Protein AF-0000000082440529 (afdb_homodimer)

Sequence (778 aa):
MLWKNLTPNDQRPTIMLGRGDPTEFPSFQTTTAAVEAAVDALRSSNFNSYSPTVGVPQARRAIAEYLSSDLSYKLSEDDVYLTSGCTQAIELVISVLAQPGANILLPRPGYPQYEARAAYEKLQVRHFDLVPEKGWEVDLDSVEALADDNTAAIVIINPSNPCGSVYKYKHLKKIAETARKLGILVIADEVYGHLVIGSNPFVAMGEFASIVPVLTLGSISKRWIVPGWRLGWIVTNDPNGILIKTGIVESINNCLNITSDPATFVQGAVPQILEKTNNEFFLNIKNIMREAAEFLYEAIEAIPCLTCPQKPEGSMAVMVKINLPLLENVVDDVDFCLKLAKEESVIFLPGVVVGLKNWVRITFAAELPCLEDALGRLKVFCQRHAKKPMLWKNLTPNDQRPTIMLGRGDPTEFPSFQTTTAAVEAAVDALRSSNFNSYSPTVGVPQARRAIAEYLSSDLSYKLSEDDVYLTSGCTQAIELVISVLAQPGANILLPRPGYPQYEARAAYEKLQVRHFDLVPEKGWEVDLDSVEALADDNTAAIVIINPSNPCGSVYKYKHLKKIAETARKLGILVIADEVYGHLVIGSNPFVAMGEFASIVPVLTLGSISKRWIVPGWRLGWIVTNDPNGILIKTGIVESINNCLNITSDPATFVQGAVPQILEKTNNEFFLNIKNIMREAAEFLYEAIEAIPCLTCPQKPEGSMAVMVKINLPLLENVVDDVDFCLKLAKEESVIFLPGVVVGLKNWVRITFAAELPCLEDALGRLKVFCQRHAKKP

Structure (mmCIF, N/CA/C/O backbone):
data_AF-0000000082440529-model_v1
#
loop_
_entity.id
_entity.type
_entity.pdbx_description
1 polymer 'Aminotransferase class I/classII large domain-containing protein'
#
loop_
_atom_site.group_PDB
_atom_site.id
_atom_site.type_symbol
_atom_site.label_atom_id
_atom_site.label_alt_id
_atom_site.label_comp_id
_atom_site.label_asym_id
_atom_site.label_entity_id
_atom_site.label_seq_id
_atom_site.pdbx_PDB_ins_code
_atom_site.Cartn_x
_atom_site.Cartn_y
_atom_site.Cartn_z
_atom_site.occupancy
_atom_site.B_iso_or_equiv
_atom_site.auth_seq_id
_atom_site.auth_comp_id
_atom_site.auth_asym_id
_atom_site.auth_atom_id
_atom_site.pdbx_PDB_model_num
ATOM 1 N N . MET A 1 1 ? 14.898 10.734 16.375 1 50.97 1 MET A N 1
ATOM 2 C CA . MET A 1 1 ? 15.906 11.672 16.859 1 50.97 1 MET A CA 1
ATOM 3 C C . MET A 1 1 ? 15.445 12.328 18.172 1 50.97 1 MET A C 1
ATOM 5 O O . MET A 1 1 ? 16.156 12.266 19.172 1 50.97 1 MET A O 1
ATOM 9 N N . LEU A 1 2 ? 14.195 12.789 18.203 1 59.69 2 LEU A N 1
ATOM 10 C CA . LEU A 1 2 ? 13.805 13.586 19.359 1 59.69 2 LEU A CA 1
ATOM 11 C C . LEU A 1 2 ? 13.523 12.703 20.578 1 59.69 2 LEU A C 1
ATOM 13 O O . LEU A 1 2 ? 13.82 13.078 21.703 1 59.69 2 LEU A O 1
ATOM 17 N N . TRP A 1 3 ? 13.18 11.508 20.312 1 60.41 3 TRP A N 1
ATOM 18 C CA . TRP A 1 3 ? 12.836 10.594 21.391 1 60.41 3 TRP A CA 1
ATOM 19 C C . TRP A 1 3 ? 14.07 10.188 22.172 1 60.41 3 TRP A C 1
ATOM 21 O O . TRP A 1 3 ? 14 9.961 23.391 1 60.41 3 TRP A O 1
ATOM 31 N N . LYS A 1 4 ? 15.164 10.211 21.516 1 63.16 4 LYS A N 1
ATOM 32 C CA . LYS A 1 4 ? 16.406 9.75 22.141 1 63.16 4 LYS A CA 1
ATOM 33 C C . LYS A 1 4 ? 16.938 10.781 23.125 1 63.16 4 LYS A C 1
ATOM 35 O O . LYS A 1 4 ? 17.812 10.484 23.938 1 63.16 4 LYS A O 1
ATOM 40 N N . ASN A 1 5 ? 16.25 11.945 23.047 1 63.12 5 ASN A N 1
ATOM 41 C CA . ASN A 1 5 ? 16.781 13.039 23.859 1 63.12 5 ASN A CA 1
ATOM 42 C C . ASN A 1 5 ? 15.953 13.25 25.125 1 63.12 5 ASN A C 1
ATOM 44 O O . ASN A 1 5 ? 16.094 14.266 25.797 1 63.12 5 ASN A O 1
ATOM 48 N N . LEU A 1 6 ? 15.125 12.328 25.312 1 70.94 6 LEU A N 1
ATOM 49 C CA . LEU A 1 6 ? 14.359 12.383 26.562 1 70.94 6 LEU A CA 1
ATOM 50 C C . LEU A 1 6 ? 15.234 12.008 27.75 1 70.94 6 LEU A C 1
ATOM 52 O O . LEU A 1 6 ? 16.109 11.148 27.641 1 70.94 6 LEU A O 1
ATOM 56 N N . THR A 1 7 ? 15.117 12.742 28.75 1 66.81 7 THR A N 1
ATOM 57 C CA . THR A 1 7 ? 15.844 12.398 29.969 1 66.81 7 THR A CA 1
ATOM 58 C C . THR A 1 7 ? 15.25 11.156 30.625 1 66.81 7 THR A C 1
ATOM 60 O O . THR A 1 7 ? 14.062 11.133 30.969 1 66.81 7 THR A O 1
ATOM 63 N N . PRO A 1 8 ? 15.984 10.203 30.719 1 67.12 8 PRO A N 1
ATOM 64 C CA . PRO A 1 8 ? 15.469 8.945 31.25 1 67.12 8 PRO A CA 1
ATOM 65 C C . PRO A 1 8 ? 14.859 9.102 32.656 1 67.12 8 PRO A C 1
ATOM 67 O O . PRO A 1 8 ? 13.922 8.375 33 1 67.12 8 PRO A O 1
ATOM 70 N N . ASN A 1 9 ? 15.219 10.156 33.344 1 70.25 9 ASN A N 1
ATOM 71 C CA . ASN A 1 9 ? 14.805 10.18 34.75 1 70.25 9 ASN A CA 1
ATOM 72 C C . ASN A 1 9 ? 13.703 11.211 35 1 70.25 9 ASN A C 1
ATOM 74 O O . ASN A 1 9 ? 13.406 11.547 36.156 1 70.25 9 ASN A O 1
ATOM 78 N N . ASP A 1 10 ? 13.156 11.703 33.969 1 74.25 10 ASP A N 1
ATOM 79 C CA . ASP A 1 10 ? 12.047 12.633 34.156 1 74.25 10 ASP A CA 1
ATOM 80 C C . ASP A 1 10 ? 10.766 11.891 34.531 1 74.25 10 ASP A C 1
ATOM 82 O O . ASP A 1 10 ? 10.344 10.977 33.844 1 74.25 10 ASP A O 1
ATOM 86 N N . GLN A 1 11 ? 10.273 12.195 35.719 1 81.25 11 GLN A N 1
ATOM 87 C CA . GLN A 1 11 ? 9.109 11.492 36.25 1 81.25 11 GLN A CA 1
ATOM 88 C C . GLN A 1 11 ? 7.836 11.922 35.531 1 81.25 11 GLN A C 1
ATOM 90 O O . GLN A 1 11 ? 6.816 11.234 35.594 1 81.25 11 GLN A O 1
ATOM 95 N N . ARG A 1 12 ? 7.969 12.984 34.844 1 85.75 12 ARG A N 1
ATOM 96 C CA . ARG A 1 12 ? 6.785 13.453 34.125 1 85.75 12 ARG A CA 1
ATOM 97 C C . ARG A 1 12 ? 6.562 12.656 32.844 1 85.75 12 ARG A C 1
ATOM 99 O O . ARG A 1 12 ? 7.523 12.289 32.156 1 85.75 12 ARG A O 1
ATOM 106 N N . PRO A 1 13 ? 5.316 12.492 32.531 1 90.12 13 PRO A N 1
ATOM 107 C CA . PRO A 1 13 ? 5.039 11.805 31.281 1 90.12 13 PRO A CA 1
ATOM 108 C C . PRO A 1 13 ? 5.43 12.641 30.062 1 90.12 13 PRO A C 1
ATOM 110 O O . PRO A 1 13 ? 5.258 13.859 30.062 1 90.12 13 PRO A O 1
ATOM 113 N N . THR A 1 14 ? 5.977 11.969 29.094 1 93.06 14 THR A N 1
ATOM 114 C CA . THR A 1 14 ? 6.316 12.641 27.844 1 93.06 14 THR A CA 1
ATOM 115 C C . THR A 1 14 ? 5.055 13.031 27.078 1 93.06 14 THR A C 1
ATOM 117 O O . THR A 1 14 ? 4.121 12.227 26.953 1 93.06 14 THR A O 1
ATOM 120 N N . ILE A 1 15 ? 4.977 14.258 26.656 1 94.5 15 ILE A N 1
ATOM 121 C CA . ILE A 1 15 ? 3.85 14.734 25.875 1 94.5 15 ILE A CA 1
ATOM 122 C C . ILE A 1 15 ? 4.281 14.914 24.422 1 94.5 15 ILE A C 1
ATOM 124 O O . ILE A 1 15 ? 5.203 15.68 24.125 1 94.5 15 ILE A O 1
ATOM 128 N N . MET A 1 16 ? 3.635 14.156 23.5 1 93.31 16 MET A N 1
ATOM 129 C CA . MET A 1 16 ? 3.951 14.172 22.078 1 93.31 16 MET A CA 1
ATOM 130 C C . MET A 1 16 ? 2.984 15.07 21.312 1 93.31 16 MET A C 1
ATOM 132 O O . MET A 1 16 ? 1.831 14.695 21.094 1 93.31 16 MET A O 1
ATOM 136 N N . LEU A 1 17 ? 3.488 16.188 20.875 1 96.31 17 LEU A N 1
ATOM 137 C CA . LEU A 1 17 ? 2.643 17.109 20.109 1 96.31 17 LEU A CA 1
ATOM 138 C C . LEU A 1 17 ? 3.273 17.438 18.766 1 96.31 17 LEU A C 1
ATOM 140 O O . LEU A 1 17 ? 2.875 18.422 18.125 1 96.31 17 LEU A O 1
ATOM 144 N N . GLY A 1 18 ? 4.273 16.609 18.406 1 94.5 18 GLY A N 1
ATOM 145 C CA . GLY A 1 18 ? 4.953 16.859 17.141 1 94.5 18 GLY A CA 1
ATOM 146 C C . GLY A 1 18 ? 4.527 15.898 16.047 1 94.5 18 GLY A C 1
ATOM 147 O O . GLY A 1 18 ? 4.922 16.047 14.883 1 94.5 18 GLY A O 1
ATOM 148 N N . ARG A 1 19 ? 3.691 14.914 16.375 1 88.94 19 ARG A N 1
ATOM 149 C CA . ARG A 1 19 ? 3.26 13.898 15.414 1 88.94 19 ARG A CA 1
ATOM 150 C C . ARG A 1 19 ? 1.829 14.156 14.953 1 88.94 19 ARG A C 1
ATOM 152 O O . ARG A 1 19 ? 0.976 14.555 15.75 1 88.94 19 ARG A O 1
ATOM 159 N N . GLY A 1 20 ? 1.578 13.984 13.688 1 86.88 20 GLY A N 1
ATOM 160 C CA . GLY A 1 20 ? 0.264 14.203 13.109 1 86.88 20 GLY A CA 1
ATOM 161 C C . GLY A 1 20 ? -0.63 12.977 13.18 1 86.88 20 GLY A C 1
ATOM 162 O O . GLY A 1 20 ? -1.249 12.602 12.18 1 86.88 20 GLY A O 1
ATOM 163 N N . ASP A 1 21 ? -0.683 12.25 14.359 1 92.56 21 ASP A N 1
ATOM 164 C CA . ASP A 1 21 ? -1.569 11.109 14.586 1 92.56 21 ASP A CA 1
ATOM 165 C C . ASP A 1 21 ? -2.602 11.43 15.672 1 92.56 21 ASP A C 1
ATOM 167 O O . ASP A 1 21 ? -2.277 11.445 16.859 1 92.56 21 ASP A O 1
ATOM 171 N N . PRO A 1 22 ? -3.812 11.664 15.266 1 89.88 22 PRO A N 1
ATOM 172 C CA . PRO A 1 22 ? -4.824 12.078 16.234 1 89.88 22 PRO A CA 1
ATOM 173 C C . PRO A 1 22 ? -5.16 10.977 17.25 1 89.88 22 PRO A C 1
ATOM 175 O O . PRO A 1 22 ? -5.664 11.266 18.328 1 89.88 22 PRO A O 1
ATOM 178 N N . THR A 1 23 ? -4.852 9.773 16.969 1 94.12 23 THR A N 1
ATOM 179 C CA . THR A 1 23 ? -5.238 8.664 17.812 1 94.12 23 THR A CA 1
ATOM 180 C C . THR A 1 23 ? -4.34 8.586 19.047 1 94.12 23 THR A C 1
ATOM 182 O O . THR A 1 23 ? -4.551 7.75 19.938 1 94.12 23 THR A O 1
ATOM 185 N N . GLU A 1 24 ? -3.393 9.484 19.141 1 89.88 24 GLU A N 1
ATOM 186 C CA . GLU A 1 24 ? -2.502 9.539 20.297 1 89.88 24 GLU A CA 1
ATOM 187 C C . GLU A 1 24 ? -3.258 9.945 21.562 1 89.88 24 GLU A C 1
ATOM 189 O O . GLU A 1 24 ? -2.789 9.703 22.672 1 89.88 24 GLU A O 1
ATOM 194 N N . PHE A 1 25 ? -4.379 10.516 21.359 1 92.62 25 PHE A N 1
ATOM 195 C CA . PHE A 1 25 ? -5.164 11.031 22.484 1 92.62 25 PHE A CA 1
ATOM 196 C C . PHE A 1 25 ? -6.492 10.297 22.594 1 92.62 25 PHE A C 1
ATOM 198 O O . PHE A 1 25 ? -7.18 10.086 21.594 1 92.62 25 PHE A O 1
ATOM 205 N N . PRO A 1 26 ? -6.93 9.961 23.766 1 91.62 26 PRO A N 1
ATOM 206 C CA . PRO A 1 26 ? -8.086 9.094 24 1 91.62 26 PRO A CA 1
ATOM 207 C C . PRO A 1 26 ? -9.383 9.695 23.469 1 91.62 26 PRO A C 1
ATOM 209 O O . PRO A 1 26 ? -10.305 8.953 23.094 1 91.62 26 PRO A O 1
ATOM 212 N N . SER A 1 27 ? -9.438 10.992 23.438 1 93.81 27 SER A N 1
ATOM 213 C CA . SER A 1 27 ? -10.68 11.625 23 1 93.81 27 SER A CA 1
ATOM 214 C C . SER A 1 27 ? -10.836 11.539 21.484 1 93.81 27 SER A C 1
ATOM 216 O O . SER A 1 27 ? -11.922 11.789 20.953 1 93.81 27 SER A O 1
ATOM 218 N N . PHE A 1 28 ? -9.789 11.195 20.812 1 95.5 28 PHE A N 1
ATOM 219 C CA . PHE A 1 28 ? -9.82 11.055 19.359 1 95.5 28 PHE A CA 1
ATOM 220 C C . PHE A 1 28 ? -9.945 9.594 18.953 1 95.5 28 PHE A C 1
ATOM 222 O O . PHE A 1 28 ? -8.953 8.961 18.562 1 95.5 28 PHE A O 1
ATOM 229 N N . GLN A 1 29 ? -11.156 9.148 19.047 1 95.5 29 GLN A N 1
ATOM 230 C CA . GLN A 1 29 ? -11.5 7.785 18.672 1 95.5 29 GLN A CA 1
ATOM 231 C C . GLN A 1 29 ? -12.516 7.77 17.531 1 95.5 29 GLN A C 1
ATOM 233 O O . GLN A 1 29 ? -13.344 8.68 17.422 1 95.5 29 GLN A O 1
ATOM 238 N N . THR A 1 30 ? -12.398 6.777 16.734 1 97.69 30 THR A N 1
ATOM 239 C CA . THR A 1 30 ? -13.367 6.648 15.656 1 97.69 30 THR A CA 1
ATOM 240 C C . THR A 1 30 ? -14.734 6.234 16.203 1 97.69 30 THR A C 1
ATOM 242 O O . THR A 1 30 ? -14.875 5.938 17.391 1 97.69 30 THR A O 1
ATOM 245 N N . THR A 1 31 ? -15.703 6.285 15.398 1 97.38 31 THR A N 1
ATOM 246 C CA . THR A 1 31 ? -17.078 5.984 15.773 1 97.38 31 THR A CA 1
ATOM 247 C C . THR A 1 31 ? -17.328 4.477 15.758 1 97.38 31 THR A C 1
ATOM 249 O O . THR A 1 31 ? -16.719 3.75 14.969 1 97.38 31 THR A O 1
ATOM 252 N N . THR A 1 32 ? -18.297 4.027 16.547 1 96.88 32 THR A N 1
ATOM 253 C CA . THR A 1 32 ? -18.719 2.631 16.562 1 96.88 32 THR A CA 1
ATOM 254 C C . THR A 1 32 ? -19.234 2.203 15.188 1 96.88 32 THR A C 1
ATOM 256 O O . THR A 1 32 ? -19.016 1.068 14.766 1 96.88 32 THR A O 1
ATOM 259 N N . ALA A 1 33 ? -19.875 3.141 14.516 1 97.75 33 ALA A N 1
ATOM 260 C CA . ALA A 1 33 ? -20.422 2.852 13.188 1 97.75 33 ALA A CA 1
ATOM 261 C C . ALA A 1 33 ? -19.312 2.475 12.211 1 97.75 33 ALA A C 1
ATOM 263 O O . ALA A 1 33 ? -19.469 1.562 11.398 1 97.75 33 ALA A O 1
ATOM 264 N N . ALA A 1 34 ? -18.234 3.164 12.258 1 98.44 34 ALA A N 1
ATOM 265 C CA . ALA A 1 34 ? -17.109 2.861 11.375 1 98.44 34 ALA A CA 1
ATOM 266 C C . ALA A 1 34 ? -16.531 1.486 11.688 1 98.44 34 ALA A C 1
ATOM 268 O O . ALA A 1 34 ? -16.25 0.705 10.773 1 98.44 34 ALA A O 1
ATOM 269 N N . VAL A 1 35 ? -16.328 1.172 12.984 1 98.56 35 VAL A N 1
ATOM 270 C CA . VAL A 1 35 ? -15.773 -0.11 13.414 1 98.56 35 VAL A CA 1
ATOM 271 C C . VAL A 1 35 ? -16.672 -1.245 12.945 1 98.56 35 VAL A C 1
ATOM 273 O O . VAL A 1 35 ? -16.203 -2.227 12.367 1 98.56 35 VAL A O 1
ATOM 276 N N . GLU A 1 36 ? -17.969 -1.1 13.125 1 98.38 36 GLU A N 1
ATOM 277 C CA . GLU A 1 36 ? -18.922 -2.146 12.758 1 98.38 36 GLU A CA 1
ATOM 278 C C . GLU A 1 36 ? -19.016 -2.309 11.25 1 98.38 36 GLU A C 1
ATOM 280 O O . GLU A 1 36 ? -19.219 -3.416 10.75 1 98.38 36 GLU A O 1
ATOM 285 N N . ALA A 1 37 ? -18.891 -1.196 10.5 1 98.75 37 ALA A N 1
ATOM 286 C CA . ALA A 1 37 ? -18.844 -1.293 9.039 1 98.75 37 ALA A CA 1
ATOM 287 C C . ALA A 1 37 ? -17.703 -2.195 8.586 1 98.75 37 ALA A C 1
ATOM 289 O O . ALA A 1 37 ? -17.875 -3.037 7.703 1 98.75 37 ALA A O 1
ATOM 290 N N . ALA A 1 38 ? -16.531 -2.035 9.18 1 98.69 38 ALA A N 1
ATOM 291 C CA . ALA A 1 38 ? -15.375 -2.865 8.859 1 98.69 38 ALA A CA 1
ATOM 292 C C . ALA A 1 38 ? -15.602 -4.312 9.281 1 98.69 38 ALA A C 1
ATOM 294 O O . ALA A 1 38 ? -15.242 -5.242 8.555 1 98.69 38 ALA A O 1
ATOM 295 N N . VAL A 1 39 ? -16.188 -4.512 10.469 1 98.75 39 VAL A N 1
ATOM 296 C CA . VAL A 1 39 ? -16.484 -5.848 10.977 1 98.75 39 VAL A CA 1
ATOM 297 C C . VAL A 1 39 ? -17.453 -6.555 10.047 1 98.75 39 VAL A C 1
ATOM 299 O O . VAL A 1 39 ? -17.266 -7.727 9.711 1 98.75 39 VAL A O 1
ATOM 302 N N . ASP A 1 40 ? -18.469 -5.832 9.602 1 98.62 40 ASP A N 1
ATOM 303 C CA . ASP A 1 40 ? -19.453 -6.398 8.68 1 98.62 40 ASP A CA 1
ATOM 304 C C . ASP A 1 40 ? -18.781 -6.84 7.375 1 98.62 40 ASP A C 1
ATOM 306 O O . ASP A 1 40 ? -19.094 -7.914 6.852 1 98.62 40 ASP A O 1
ATOM 310 N N . ALA A 1 41 ? -17.938 -6.02 6.844 1 98.44 41 ALA A N 1
ATOM 311 C CA . ALA A 1 41 ? -17.234 -6.355 5.617 1 98.44 41 ALA A CA 1
ATOM 312 C C . ALA A 1 41 ? -16.391 -7.613 5.797 1 98.44 41 ALA A C 1
ATOM 314 O O . ALA A 1 41 ? -16.375 -8.492 4.93 1 98.44 41 ALA A O 1
ATOM 315 N N . LEU A 1 42 ? -15.703 -7.715 6.945 1 98.19 42 LEU A N 1
ATOM 316 C CA . LEU A 1 42 ? -14.867 -8.867 7.254 1 98.19 42 LEU A CA 1
ATOM 317 C C . LEU A 1 42 ? -15.711 -10.141 7.348 1 98.19 42 LEU A C 1
ATOM 319 O O . LEU A 1 42 ? -15.359 -11.164 6.75 1 98.19 42 LEU A O 1
ATOM 323 N N . ARG A 1 43 ? -16.781 -10.078 8.031 1 97.81 43 ARG A N 1
ATOM 324 C CA . ARG A 1 43 ? -17.594 -11.258 8.328 1 97.81 43 ARG A CA 1
ATOM 325 C C . ARG A 1 43 ? -18.391 -11.688 7.105 1 97.81 43 ARG A C 1
ATOM 327 O O . ARG A 1 43 ? -18.797 -12.852 6.996 1 97.81 43 ARG A O 1
ATOM 334 N N . SER A 1 44 ? -18.625 -10.781 6.156 1 96.62 44 SER A N 1
ATOM 335 C CA . SER A 1 44 ? -19.391 -11.109 4.953 1 96.62 44 SER A CA 1
ATOM 336 C C . SER A 1 44 ? -18.625 -12.109 4.082 1 96.62 44 SER A C 1
ATOM 338 O O . SER A 1 44 ? -19.234 -12.797 3.254 1 96.62 44 SER A O 1
ATOM 340 N N . SER A 1 45 ? -17.266 -12.117 4.152 1 95.5 45 SER A N 1
ATOM 341 C CA . SER A 1 45 ? -16.359 -12.922 3.34 1 95.5 45 SER A CA 1
ATOM 342 C C . SER A 1 45 ? -16.391 -12.484 1.879 1 95.5 45 SER A C 1
ATOM 344 O O . SER A 1 45 ? -15.828 -13.156 1.013 1 95.5 45 SER A O 1
ATOM 346 N N . ASN A 1 46 ? -17.047 -11.336 1.619 1 95.38 46 ASN A N 1
ATOM 347 C CA . ASN A 1 46 ? -17.188 -10.867 0.245 1 95.38 46 ASN A CA 1
ATOM 348 C C . ASN A 1 46 ? -15.953 -10.078 -0.205 1 95.38 46 ASN A C 1
ATOM 350 O O . ASN A 1 46 ? -15.828 -9.742 -1.384 1 95.38 46 ASN A O 1
ATOM 354 N N . PHE A 1 47 ? -15.062 -9.867 0.703 1 97.38 47 PHE A N 1
ATOM 355 C CA . PHE A 1 47 ? -13.961 -8.953 0.402 1 97.38 47 PHE A CA 1
ATOM 356 C C . PHE A 1 47 ? -12.625 -9.57 0.773 1 97.38 47 PHE A C 1
ATOM 358 O O . PHE A 1 47 ? -11.711 -8.875 1.213 1 97.38 47 PHE A O 1
ATOM 365 N N . ASN A 1 48 ? -12.539 -10.875 0.693 1 97.31 48 ASN A N 1
ATOM 366 C CA . ASN A 1 48 ? -11.281 -11.57 0.932 1 97.31 48 ASN A CA 1
ATOM 367 C C . ASN A 1 48 ? -10.414 -11.602 -0.323 1 97.31 48 ASN A C 1
ATOM 369 O O . ASN A 1 48 ? -9.211 -11.859 -0.244 1 97.31 48 ASN A O 1
ATOM 373 N N . SER A 1 49 ? -10.938 -11.367 -1.521 1 96.62 49 SER A N 1
ATOM 374 C CA . SER A 1 49 ? -10.281 -11.461 -2.82 1 96.62 49 SER A CA 1
ATOM 375 C C . SER A 1 49 ? -9.492 -10.195 -3.133 1 96.62 49 SER A C 1
ATOM 377 O O . SER A 1 49 ? -9.672 -9.172 -2.479 1 96.62 49 SER A O 1
ATOM 379 N N . TYR A 1 50 ? -8.609 -10.281 -4.117 1 95.25 50 TYR A N 1
ATOM 380 C CA . TYR A 1 50 ? -8.047 -9.062 -4.691 1 95.25 50 TYR A CA 1
ATOM 381 C C . TYR A 1 50 ? -9.141 -8.125 -5.172 1 95.25 50 TYR A C 1
ATOM 383 O O . TYR A 1 50 ? -10.195 -8.57 -5.637 1 95.25 50 TYR A O 1
ATOM 391 N N . SER A 1 51 ? -8.922 -6.871 -5.055 1 95.94 51 SER A N 1
ATOM 392 C CA . SER A 1 51 ? -9.812 -5.891 -5.668 1 95.94 51 SER A CA 1
ATOM 393 C C . SER A 1 51 ? -9.328 -5.504 -7.062 1 95.94 51 SER A C 1
ATOM 395 O O . SER A 1 51 ? -8.18 -5.758 -7.418 1 95.94 51 SER A O 1
ATOM 397 N N . PRO A 1 52 ? -10.312 -5.012 -7.895 1 95.5 52 PRO A N 1
ATOM 398 C CA . PRO A 1 52 ? -9.773 -4.305 -9.062 1 95.5 52 PRO A CA 1
ATOM 399 C C . PRO A 1 52 ? -8.711 -3.279 -8.688 1 95.5 52 PRO A C 1
ATOM 401 O O . PRO A 1 52 ? -8.781 -2.664 -7.621 1 95.5 52 PRO A O 1
ATOM 404 N N . THR A 1 53 ? -7.797 -3.027 -9.539 1 95.81 53 THR A N 1
ATOM 405 C CA . THR A 1 53 ? -6.652 -2.188 -9.203 1 95.81 53 THR A CA 1
ATOM 406 C C . THR A 1 53 ? -7.102 -0.759 -8.898 1 95.81 53 THR A C 1
ATOM 408 O O . THR A 1 53 ? -6.457 -0.049 -8.125 1 95.81 53 THR A O 1
ATOM 411 N N . VAL A 1 54 ? -8.234 -0.321 -9.492 1 97.94 54 VAL A N 1
ATOM 412 C CA . VAL A 1 54 ? -8.734 1.033 -9.273 1 97.94 54 VAL A CA 1
ATOM 413 C C . VAL A 1 54 ? -9.539 1.083 -7.977 1 97.94 54 VAL A C 1
ATOM 415 O O . VAL A 1 54 ? -9.836 2.164 -7.465 1 97.94 54 VAL A O 1
ATOM 418 N N . GLY A 1 55 ? -9.938 -0.079 -7.422 1 98.31 55 GLY A N 1
ATOM 419 C CA . GLY A 1 55 ? -10.742 -0.151 -6.215 1 98.31 55 GLY A CA 1
ATOM 420 C C . GLY A 1 55 ? -12.102 -0.793 -6.441 1 98.31 55 GLY A C 1
ATOM 421 O O . GLY A 1 55 ? -12.578 -0.867 -7.574 1 98.31 55 GLY A O 1
ATOM 422 N N . VAL A 1 56 ? -12.734 -1.269 -5.375 1 98.25 56 VAL A N 1
ATOM 423 C CA . VAL A 1 56 ? -14.055 -1.897 -5.465 1 98.25 56 VAL A CA 1
ATOM 424 C C . VAL A 1 56 ? -15.094 -0.862 -5.887 1 98.25 56 VAL A C 1
ATOM 426 O O . VAL A 1 56 ? -15.094 0.264 -5.383 1 98.25 56 VAL A O 1
ATOM 429 N N . PRO A 1 57 ? -15.969 -1.193 -6.758 1 98 57 PRO A N 1
ATOM 430 C CA . PRO A 1 57 ? -16.891 -0.225 -7.363 1 98 57 PRO A CA 1
ATOM 431 C C . PRO A 1 57 ? -17.781 0.469 -6.34 1 98 57 PRO A C 1
ATOM 433 O O . PRO A 1 57 ? -18.016 1.677 -6.434 1 98 57 PRO A O 1
ATOM 436 N N . GLN A 1 58 ? -18.297 -0.259 -5.379 1 98.19 58 GLN A N 1
ATOM 437 C CA . GLN A 1 58 ? -19.203 0.348 -4.414 1 98.19 58 GLN A CA 1
ATOM 438 C C . GLN A 1 58 ? -18.5 1.403 -3.572 1 98.19 58 GLN A C 1
ATOM 440 O O . GLN A 1 58 ? -19.094 2.424 -3.213 1 98.19 58 GLN A O 1
ATOM 445 N N . ALA A 1 59 ? -17.25 1.161 -3.244 1 98.81 59 ALA A N 1
ATOM 446 C CA . ALA A 1 59 ? -16.469 2.154 -2.508 1 98.81 59 ALA A CA 1
ATOM 447 C C . ALA A 1 59 ? -16.219 3.396 -3.357 1 98.81 59 ALA A C 1
ATOM 449 O O . ALA A 1 59 ? -16.359 4.523 -2.879 1 98.81 59 ALA A O 1
ATOM 450 N N . ARG A 1 60 ? -15.805 3.199 -4.609 1 98.88 60 ARG A N 1
ATOM 451 C CA . ARG A 1 60 ? -15.547 4.305 -5.531 1 98.88 60 ARG A CA 1
ATOM 452 C C . ARG A 1 60 ? -16.797 5.156 -5.727 1 98.88 60 ARG A C 1
ATOM 454 O O . ARG A 1 60 ? -16.719 6.387 -5.727 1 98.88 60 ARG A O 1
ATOM 461 N N . ARG A 1 61 ? -17.938 4.488 -5.82 1 98.81 61 ARG A N 1
ATOM 462 C CA . ARG A 1 61 ? -19.203 5.188 -5.977 1 98.81 61 ARG A CA 1
ATOM 463 C C . ARG A 1 61 ? -19.547 5.996 -4.727 1 98.81 61 ARG A C 1
ATOM 465 O O . ARG A 1 61 ? -19.984 7.148 -4.824 1 98.81 61 ARG A O 1
ATOM 472 N N . ALA A 1 62 ? -19.375 5.41 -3.58 1 98.88 62 ALA A N 1
ATOM 473 C CA . ALA A 1 62 ? -19.672 6.082 -2.32 1 98.88 62 ALA A CA 1
ATOM 474 C C . ALA A 1 62 ? -18.797 7.316 -2.133 1 98.88 62 ALA A C 1
ATOM 476 O O . ALA A 1 62 ? -19.281 8.367 -1.692 1 98.88 62 ALA A O 1
ATOM 477 N N . ILE A 1 63 ? -17.547 7.215 -2.494 1 98.88 63 ILE A N 1
ATOM 478 C CA . ILE A 1 63 ? -16.625 8.328 -2.354 1 98.88 63 ILE A CA 1
ATOM 479 C C . ILE A 1 63 ? -16.969 9.422 -3.361 1 98.88 63 ILE A C 1
ATOM 481 O O . ILE A 1 63 ? -16.938 10.609 -3.033 1 98.88 63 ILE A O 1
ATOM 485 N N . ALA A 1 64 ? -17.25 8.984 -4.594 1 98.88 64 ALA A N 1
ATOM 486 C CA . ALA A 1 64 ? -17.688 9.953 -5.598 1 98.88 64 ALA A CA 1
ATOM 487 C C . ALA A 1 64 ? -18.891 10.75 -5.105 1 98.88 64 ALA A C 1
ATOM 489 O O . ALA A 1 64 ? -18.922 11.977 -5.23 1 98.88 64 ALA A O 1
ATOM 490 N N . GLU A 1 65 ? -19.844 10.062 -4.551 1 98.69 65 GLU A N 1
ATOM 491 C CA . GLU A 1 65 ? -21.047 10.711 -4.027 1 98.69 65 GLU A CA 1
ATOM 492 C C . GLU A 1 65 ? -20.703 11.641 -2.865 1 98.69 65 GLU A C 1
ATOM 494 O O . GLU A 1 65 ? -21.172 12.781 -2.82 1 98.69 65 GLU A O 1
ATOM 499 N N . TYR A 1 66 ? -20 11.156 -2.012 1 98.31 66 TYR A N 1
ATOM 500 C CA . TYR A 1 66 ? -19.594 11.914 -0.836 1 98.31 66 TYR A CA 1
ATOM 501 C 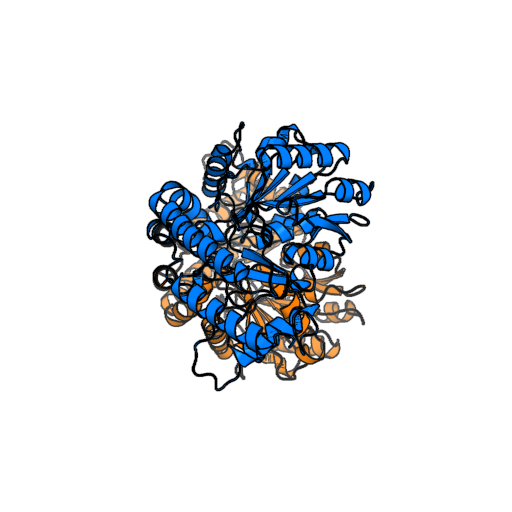C . TYR A 1 66 ? -18.906 13.219 -1.239 1 98.31 66 TYR A C 1
ATOM 503 O O . TYR A 1 66 ? -19.266 14.289 -0.734 1 98.31 66 TYR A O 1
ATOM 511 N N . LEU A 1 67 ? -17.969 13.195 -2.191 1 98.69 67 LEU A N 1
ATOM 512 C CA . LEU A 1 67 ? -17.188 14.359 -2.592 1 98.69 67 LEU A CA 1
ATOM 513 C C . LEU A 1 67 ? -18.016 15.281 -3.479 1 98.69 67 LEU A C 1
ATOM 515 O O . LEU A 1 67 ? -17.766 16.484 -3.521 1 98.69 67 LEU A O 1
ATOM 519 N N . SER A 1 68 ? -19 14.734 -4.203 1 98.56 68 SER A N 1
ATOM 520 C CA . SER A 1 68 ? -19.859 15.523 -5.078 1 98.56 68 SER A CA 1
ATOM 521 C C . SER A 1 68 ? -20.656 16.562 -4.285 1 98.56 68 SER A C 1
ATOM 523 O O . SER A 1 68 ? -21.047 17.594 -4.824 1 98.56 68 SER A O 1
ATOM 525 N N . SER A 1 69 ? -20.891 16.297 -3.02 1 97.25 69 SER A N 1
ATOM 526 C CA . SER A 1 69 ? -21.656 17.219 -2.176 1 97.25 69 SER A CA 1
ATOM 527 C C . SER A 1 69 ? -20.953 18.562 -2.047 1 97.25 69 SER A C 1
ATOM 529 O O . SER A 1 69 ? -21.594 19.578 -1.717 1 97.25 69 SER A O 1
ATOM 531 N N . ASP A 1 70 ? -19.688 18.641 -2.295 1 96.75 70 ASP A N 1
ATOM 532 C CA . ASP A 1 70 ? -18.891 19.859 -2.172 1 96.75 70 ASP A CA 1
ATOM 533 C C . ASP A 1 70 ? -18.688 20.516 -3.531 1 96.75 70 ASP A C 1
ATOM 535 O O . ASP A 1 70 ? -17.953 21.5 -3.645 1 96.75 70 ASP A O 1
ATOM 539 N N . LEU A 1 71 ? -19.266 19.953 -4.559 1 98.12 71 LEU A N 1
ATOM 540 C CA . LEU A 1 71 ? -19 20.391 -5.922 1 98.12 71 LEU A CA 1
ATOM 541 C C . LEU A 1 71 ? -20.297 20.828 -6.613 1 98.12 71 LEU A C 1
ATOM 543 O O . LEU A 1 71 ? -21.375 20.406 -6.211 1 98.12 71 LEU A O 1
ATOM 547 N N . SER A 1 72 ? -20.141 21.672 -7.582 1 97.5 72 SER A N 1
ATOM 548 C CA . SER A 1 72 ? -21.281 22.109 -8.383 1 97.5 72 SER A CA 1
ATOM 549 C C . SER A 1 72 ? -21.594 21.109 -9.484 1 97.5 72 SER A C 1
ATOM 551 O O . SER A 1 72 ? -22.484 21.344 -10.312 1 97.5 72 SER A O 1
ATOM 553 N N . TYR A 1 73 ? -20.844 20.062 -9.625 1 97.19 73 TYR A N 1
ATOM 554 C CA . TYR A 1 73 ? -21.047 18.969 -10.57 1 97.19 73 TYR A CA 1
ATOM 555 C C . TYR A 1 73 ? -20.938 17.609 -9.867 1 97.19 73 TYR A C 1
ATOM 557 O O . TYR A 1 73 ? -20.609 17.547 -8.68 1 97.19 73 TYR A O 1
ATOM 565 N N . LYS A 1 74 ? -21.234 16.547 -10.578 1 97.56 74 LYS A N 1
ATOM 566 C CA . LYS A 1 74 ? -21.234 15.211 -9.984 1 97.56 74 LYS A CA 1
ATOM 567 C C . LYS A 1 74 ? -20.047 14.398 -10.469 1 97.56 74 LYS A C 1
ATOM 569 O O . LYS A 1 74 ? -19.719 14.406 -11.656 1 97.56 74 LYS A O 1
ATOM 574 N N . LEU A 1 75 ? -19.375 13.812 -9.531 1 98.5 75 LEU A N 1
ATOM 575 C CA . LEU A 1 75 ? -18.344 12.82 -9.82 1 98.5 75 LEU A CA 1
ATOM 576 C C . LEU A 1 75 ? -18.969 11.438 -10.023 1 98.5 75 LEU A C 1
ATOM 578 O O . LEU A 1 75 ? -20.078 11.188 -9.57 1 98.5 75 LEU A O 1
ATOM 582 N N . SER A 1 76 ? -18.344 10.617 -10.719 1 98.12 76 SER A N 1
ATOM 583 C CA . SER A 1 76 ? -18.719 9.211 -10.859 1 98.12 76 SER A CA 1
ATOM 584 C C . SER A 1 76 ? -17.625 8.289 -10.312 1 98.12 76 SER A C 1
ATOM 586 O O . SER A 1 76 ? -16.531 8.742 -9.984 1 98.12 76 SER A O 1
ATOM 588 N N . GLU A 1 77 ? -17.969 7.031 -10.219 1 98.25 77 GLU A N 1
ATOM 589 C CA . GLU A 1 77 ? -17.016 6.043 -9.734 1 98.25 77 GLU A CA 1
ATOM 590 C C . GLU A 1 77 ? -15.773 5.996 -10.625 1 98.25 77 GLU A C 1
ATOM 592 O O . GLU A 1 77 ? -14.672 5.699 -10.148 1 98.25 77 GLU A O 1
ATOM 597 N N . ASP A 1 78 ? -15.875 6.371 -11.914 1 97.75 78 ASP A N 1
ATOM 598 C CA . ASP A 1 78 ? -14.766 6.32 -12.867 1 97.75 78 ASP A CA 1
ATOM 599 C C . ASP A 1 78 ? -13.742 7.41 -12.57 1 97.75 78 ASP A C 1
ATOM 601 O O . ASP A 1 78 ? -12.609 7.355 -13.07 1 97.75 78 ASP A O 1
ATOM 605 N N . ASP A 1 79 ? -14.125 8.406 -11.742 1 98.62 79 ASP A N 1
ATOM 606 C CA . ASP A 1 79 ? -13.227 9.508 -11.398 1 98.62 79 ASP A CA 1
ATOM 607 C C . ASP A 1 79 ? -12.406 9.172 -10.156 1 98.62 79 ASP A C 1
ATOM 609 O O . ASP A 1 79 ? -11.508 9.93 -9.781 1 98.62 79 ASP A O 1
ATOM 613 N N . VAL A 1 80 ? -12.727 8.047 -9.5 1 98.88 80 VAL A N 1
ATOM 614 C CA . VAL A 1 80 ? -12.18 7.766 -8.18 1 98.88 80 VAL A CA 1
ATOM 615 C C . VAL A 1 80 ? -11.25 6.555 -8.25 1 98.88 80 VAL A C 1
ATOM 617 O O . VAL A 1 80 ? -11.641 5.492 -8.742 1 98.88 80 VAL A O 1
ATOM 620 N N . TYR A 1 81 ? -10.039 6.672 -7.777 1 98.94 81 TYR A N 1
ATOM 621 C CA . TYR A 1 81 ? -9.047 5.605 -7.66 1 98.94 81 TYR A CA 1
ATOM 622 C C . TYR A 1 81 ? -8.648 5.391 -6.207 1 98.94 81 TYR A C 1
ATOM 624 O O . TYR A 1 81 ? -8.172 6.32 -5.543 1 98.94 81 TYR A O 1
ATOM 632 N N . LEU A 1 82 ? -8.828 4.199 -5.68 1 98.88 82 LEU A N 1
ATOM 633 C CA . LEU A 1 82 ? -8.562 3.934 -4.27 1 98.88 82 LEU A CA 1
ATOM 634 C C . LEU A 1 82 ? -7.086 3.662 -4.031 1 98.88 82 LEU A C 1
ATOM 636 O O . LEU A 1 82 ? -6.422 3.037 -4.863 1 98.88 82 LEU A O 1
ATOM 640 N N . THR A 1 83 ? -6.598 4.133 -2.93 1 98.75 83 THR A N 1
ATOM 641 C CA . THR A 1 83 ? -5.191 3.996 -2.561 1 98.75 83 THR A CA 1
ATOM 642 C C . THR A 1 83 ? -5.055 3.609 -1.09 1 98.75 83 THR A C 1
ATOM 644 O O . THR A 1 83 ? -6.008 3.744 -0.317 1 98.75 83 THR A O 1
ATOM 647 N N . SER A 1 84 ? -3.918 3.09 -0.694 1 98.19 84 SER A N 1
ATOM 648 C CA . SER A 1 84 ? -3.604 2.799 0.7 1 98.19 84 SER A CA 1
ATOM 649 C C . SER A 1 84 ? -3.285 4.074 1.475 1 98.19 84 SER A C 1
ATOM 651 O O . SER A 1 84 ? -2.127 4.332 1.804 1 98.19 84 SER A O 1
ATOM 653 N N . GLY A 1 85 ? -4.305 4.777 1.814 1 97.81 85 GLY A N 1
ATOM 654 C CA . GLY A 1 85 ? -4.141 6.086 2.43 1 97.81 85 GLY A CA 1
ATOM 655 C C . GLY A 1 85 ? -3.75 7.168 1.44 1 97.81 85 GLY A C 1
ATOM 656 O O . GLY A 1 85 ? -3.531 6.887 0.26 1 97.81 85 GLY A O 1
ATOM 657 N N . CYS A 1 86 ? -3.709 8.383 1.944 1 98.06 86 CYS A N 1
ATOM 658 C CA . CYS A 1 86 ? -3.305 9.508 1.109 1 98.06 86 CYS A CA 1
ATOM 659 C C . CYS A 1 86 ? -1.818 9.438 0.783 1 98.06 86 CYS A C 1
ATOM 661 O O . CYS A 1 86 ? -1.375 9.992 -0.226 1 98.06 86 CYS A O 1
ATOM 663 N N . THR A 1 87 ? -1.042 8.766 1.614 1 97.56 87 THR A N 1
ATOM 664 C CA . THR A 1 87 ? 0.383 8.578 1.361 1 97.56 87 THR A CA 1
ATOM 665 C C . THR A 1 87 ? 0.611 7.926 0.001 1 97.56 87 THR A C 1
ATOM 667 O O . THR A 1 87 ? 1.441 8.391 -0.784 1 97.56 87 THR A O 1
ATOM 670 N N . GLN A 1 88 ? -0.127 6.891 -0.278 1 98.25 88 GLN A N 1
ATOM 671 C CA . GLN A 1 88 ? 0.04 6.223 -1.564 1 98.25 88 GLN A CA 1
ATOM 672 C C . GLN A 1 88 ? -0.478 7.09 -2.707 1 98.25 88 GLN A C 1
ATOM 674 O O . GLN A 1 88 ? 0.05 7.043 -3.818 1 98.25 88 GLN A O 1
ATOM 679 N N . ALA A 1 89 ? -1.531 7.859 -2.451 1 98.81 89 ALA A N 1
ATOM 680 C CA . ALA A 1 89 ? -1.991 8.805 -3.465 1 98.81 89 ALA A CA 1
ATOM 681 C C . ALA A 1 89 ? -0.868 9.75 -3.881 1 98.81 89 ALA A C 1
ATOM 683 O O . ALA A 1 89 ? -0.659 9.992 -5.074 1 98.81 89 ALA A O 1
ATOM 684 N N . ILE A 1 90 ? -0.127 10.266 -2.906 1 98.75 90 ILE A N 1
ATOM 685 C CA . ILE A 1 90 ? 1.005 11.156 -3.156 1 98.75 90 ILE A CA 1
ATOM 686 C C . ILE A 1 90 ? 2.068 10.414 -3.967 1 98.75 90 ILE A C 1
ATOM 688 O O . ILE A 1 90 ? 2.574 10.938 -4.961 1 98.75 90 ILE A O 1
ATOM 692 N N . GLU A 1 91 ? 2.35 9.203 -3.549 1 97.88 91 GLU A N 1
ATOM 693 C CA . GLU A 1 91 ? 3.33 8.383 -4.254 1 97.88 91 GLU A CA 1
ATOM 694 C C . GLU A 1 91 ? 2.975 8.25 -5.73 1 97.88 91 GLU A C 1
ATOM 696 O O . GLU A 1 91 ? 3.824 8.453 -6.602 1 97.88 91 GLU A O 1
ATOM 701 N N . LEU A 1 92 ? 1.745 7.93 -5.996 1 98.19 92 LEU A N 1
ATOM 702 C CA . LEU A 1 92 ? 1.286 7.648 -7.355 1 98.19 92 LEU A CA 1
ATOM 703 C C . LEU A 1 92 ? 1.307 8.914 -8.211 1 98.19 92 LEU A C 1
ATOM 705 O O . LEU A 1 92 ? 1.804 8.898 -9.336 1 98.19 92 LEU A O 1
ATOM 709 N N . VAL A 1 93 ? 0.802 10 -7.652 1 98.44 93 VAL A N 1
ATOM 710 C CA . VAL A 1 93 ? 0.694 11.227 -8.438 1 98.44 93 VAL A CA 1
ATOM 711 C C . VAL A 1 93 ? 2.09 11.758 -8.75 1 98.44 93 VAL A C 1
ATOM 713 O O . VAL A 1 93 ? 2.346 12.219 -9.867 1 98.44 93 VAL A O 1
ATOM 716 N N . ILE A 1 94 ? 3.027 11.695 -7.812 1 98.44 94 ILE A N 1
ATOM 717 C CA . ILE A 1 94 ? 4.398 12.141 -8.039 1 98.44 94 ILE A CA 1
ATOM 718 C C . ILE A 1 94 ? 5.062 11.258 -9.086 1 98.44 94 ILE A C 1
ATOM 720 O O . ILE A 1 94 ? 5.746 11.758 -9.984 1 98.44 94 ILE A O 1
ATOM 724 N N . SER A 1 95 ? 4.824 9.953 -8.984 1 96.75 95 SER A N 1
ATOM 725 C CA . SER A 1 95 ? 5.391 9.016 -9.945 1 96.75 95 SER A CA 1
ATOM 726 C C . SER A 1 95 ? 4.895 9.305 -11.359 1 96.75 95 SER A C 1
ATOM 728 O O . SER A 1 95 ? 5.672 9.266 -12.312 1 96.75 95 SER A O 1
ATOM 730 N N . VAL A 1 96 ? 3.658 9.57 -11.469 1 97.44 96 VAL A N 1
ATOM 731 C CA . VAL A 1 96 ? 3.016 9.828 -12.758 1 97.44 96 VAL A CA 1
ATOM 732 C C . VAL A 1 96 ? 3.619 11.078 -13.398 1 97.44 96 VAL A C 1
ATOM 734 O O . VAL A 1 96 ? 3.775 11.141 -14.617 1 97.44 96 VAL A O 1
ATOM 737 N N . LEU A 1 97 ? 3.998 12.031 -12.586 1 97.56 97 LEU A N 1
ATOM 738 C CA . LEU A 1 97 ? 4.461 13.328 -13.086 1 97.56 97 LEU A CA 1
ATOM 739 C C . LEU A 1 97 ? 5.973 13.328 -13.281 1 97.56 97 LEU A C 1
ATOM 741 O O . LEU A 1 97 ? 6.527 14.25 -13.875 1 97.56 97 LEU A O 1
ATOM 745 N N . ALA A 1 98 ? 6.621 12.305 -12.773 1 96.38 98 ALA A N 1
ATOM 746 C CA . ALA A 1 98 ? 8.078 12.266 -12.805 1 96.38 98 ALA A CA 1
ATOM 747 C C . ALA A 1 98 ? 8.586 11.953 -14.211 1 96.38 98 ALA A C 1
ATOM 749 O O . ALA A 1 98 ? 8.859 10.797 -14.539 1 96.38 98 ALA A O 1
ATOM 750 N N . GLN A 1 99 ? 8.742 12.891 -15.016 1 93.5 99 GLN A N 1
ATOM 751 C CA . GLN A 1 99 ? 9.344 12.828 -16.344 1 93.5 99 GLN A CA 1
ATOM 752 C C . GLN A 1 99 ? 10.68 13.562 -16.375 1 93.5 99 GLN A C 1
ATOM 754 O O . GLN A 1 99 ? 10.922 14.461 -15.57 1 93.5 99 GLN A O 1
ATOM 759 N N . PRO A 1 100 ? 11.523 13.109 -17.266 1 92.75 100 PRO A N 1
ATOM 760 C CA . PRO A 1 100 ? 12.812 13.812 -17.375 1 92.75 100 PRO A CA 1
ATOM 761 C C . PRO A 1 100 ? 12.648 15.32 -17.578 1 92.75 100 PRO A C 1
ATOM 763 O O . PRO A 1 100 ? 11.93 15.742 -18.484 1 92.75 100 PRO A O 1
ATOM 766 N N . GLY A 1 101 ? 13.18 16.078 -16.719 1 95.62 101 GLY A N 1
ATOM 767 C CA . GLY A 1 101 ? 13.195 17.531 -16.844 1 95.62 101 GLY A CA 1
ATOM 768 C C . GLY A 1 101 ? 12.016 18.203 -16.188 1 95.62 101 GLY A C 1
ATOM 769 O O . GLY A 1 101 ? 12.008 19.422 -15.992 1 95.62 101 GLY A O 1
ATOM 770 N N . ALA A 1 102 ? 11.055 17.422 -15.773 1 97.5 102 ALA A N 1
ATOM 771 C CA . ALA A 1 102 ? 9.852 17.984 -15.172 1 97.5 102 ALA A CA 1
ATOM 772 C C . ALA A 1 102 ? 10.125 18.469 -13.75 1 97.5 102 ALA A C 1
ATOM 774 O O . ALA A 1 102 ? 11.086 18.031 -13.109 1 97.5 102 ALA A O 1
ATOM 775 N N . ASN A 1 103 ? 9.359 19.453 -13.344 1 98.62 103 ASN A N 1
ATOM 776 C CA . ASN A 1 103 ? 9.383 19.891 -11.953 1 98.62 103 ASN A CA 1
ATOM 777 C C . ASN A 1 103 ? 7.977 20.156 -11.422 1 98.62 103 ASN A C 1
ATOM 779 O O . ASN A 1 103 ? 7.027 20.266 -12.203 1 98.62 103 ASN A O 1
ATOM 783 N N . ILE A 1 104 ? 7.824 20.203 -10.117 1 98.81 104 ILE A N 1
ATOM 784 C CA . ILE A 1 104 ? 6.559 20.531 -9.469 1 98.81 104 ILE A CA 1
ATOM 785 C C . ILE A 1 104 ? 6.777 21.625 -8.438 1 98.81 104 ILE A C 1
ATOM 787 O O . ILE A 1 104 ? 7.895 21.828 -7.957 1 98.81 104 ILE A O 1
ATOM 791 N N . LEU A 1 105 ? 5.711 22.375 -8.164 1 98.94 105 LEU A N 1
ATOM 792 C CA . LEU A 1 105 ? 5.746 23.438 -7.176 1 98.94 105 LEU A CA 1
ATOM 793 C C . LEU A 1 105 ? 5.141 22.984 -5.855 1 98.94 105 LEU A C 1
ATOM 795 O O . LEU A 1 105 ? 3.99 22.531 -5.816 1 98.94 105 LEU A O 1
ATOM 799 N N . LEU A 1 106 ? 5.922 23.047 -4.801 1 98.88 106 LEU A N 1
ATOM 800 C CA . LEU A 1 106 ? 5.484 22.656 -3.467 1 98.88 106 LEU A CA 1
ATOM 801 C C . LEU A 1 106 ? 5.441 23.859 -2.529 1 98.88 106 LEU A C 1
ATOM 803 O O . LEU A 1 106 ? 6.246 24.781 -2.658 1 98.88 106 LEU A O 1
ATOM 807 N N . PRO A 1 107 ? 4.551 23.812 -1.607 1 98.81 107 PRO A N 1
ATOM 808 C CA . PRO A 1 107 ? 4.492 24.906 -0.638 1 98.81 107 PRO A CA 1
ATOM 809 C C . PRO A 1 107 ? 5.637 24.859 0.37 1 98.81 107 PRO A C 1
ATOM 811 O O . PRO A 1 107 ? 6.137 23.781 0.701 1 98.81 107 PRO A O 1
ATOM 814 N N . ARG A 1 108 ? 5.988 26.016 0.819 1 98.56 108 ARG A N 1
ATOM 815 C CA . ARG A 1 108 ? 6.902 26.203 1.94 1 98.56 108 ARG A CA 1
ATOM 816 C C . ARG A 1 108 ? 6.277 27.078 3.016 1 98.56 108 ARG A C 1
ATOM 818 O O . ARG A 1 108 ? 6.039 28.281 2.791 1 98.56 108 ARG A O 1
ATOM 825 N N . PRO A 1 109 ? 6.023 26.609 4.273 1 98.25 109 PRO A N 1
ATOM 826 C CA . PRO A 1 109 ? 6.254 25.219 4.676 1 98.25 109 PRO A CA 1
ATOM 827 C C . PRO A 1 109 ? 5.258 24.25 4.047 1 98.25 109 PRO A C 1
ATOM 829 O O . PRO A 1 109 ? 4.262 24.688 3.457 1 98.25 109 PRO A O 1
ATOM 832 N N . GLY A 1 110 ? 5.559 23.016 4.074 1 98 110 GLY A N 1
ATOM 833 C CA . GLY A 1 110 ? 4.691 22 3.494 1 98 110 GLY A CA 1
ATOM 834 C C . GLY A 1 110 ? 4.902 20.625 4.094 1 98 110 GLY A C 1
ATOM 835 O O . GLY A 1 110 ? 5.699 20.453 5.02 1 98 110 GLY A O 1
ATOM 836 N N . TYR A 1 111 ? 4.125 19.734 3.68 1 97.62 111 TYR A N 1
ATOM 837 C CA . TYR A 1 111 ? 4.207 18.344 4.125 1 97.62 111 TYR A CA 1
ATOM 838 C C . TYR A 1 111 ? 5.406 17.641 3.492 1 97.62 111 TYR A C 1
ATOM 840 O O . TYR A 1 111 ? 5.508 17.562 2.268 1 97.62 111 TYR A O 1
ATOM 848 N N . PRO A 1 112 ? 6.262 17.062 4.227 1 96.81 112 PRO A N 1
ATOM 849 C CA . PRO A 1 112 ? 7.57 16.609 3.74 1 96.81 112 PRO A CA 1
ATOM 850 C C . PRO A 1 112 ? 7.477 15.406 2.809 1 96.81 112 PRO A C 1
ATOM 852 O O . PRO A 1 112 ? 8.398 15.148 2.033 1 96.81 112 PRO A O 1
ATOM 855 N N . GLN A 1 113 ? 6.422 14.68 2.838 1 97.12 113 GLN A N 1
ATOM 856 C CA . GLN A 1 113 ? 6.277 13.469 2.039 1 97.12 113 GLN A CA 1
ATOM 857 C C . GLN A 1 113 ? 6.395 13.773 0.548 1 97.12 113 GLN A C 1
ATOM 859 O O . GLN A 1 113 ? 6.918 12.961 -0.217 1 97.12 113 GLN A O 1
ATOM 864 N N . TYR A 1 114 ? 5.922 14.875 0.097 1 98.44 114 TYR A N 1
ATOM 865 C CA . TYR A 1 114 ? 5.984 15.258 -1.31 1 98.44 114 TYR A CA 1
ATOM 866 C C . TYR A 1 114 ? 7.43 15.383 -1.774 1 98.44 114 TYR A C 1
ATOM 868 O O . TYR A 1 114 ? 7.801 14.852 -2.824 1 98.44 114 TYR A O 1
ATOM 876 N N . GLU A 1 115 ? 8.188 16.109 -0.986 1 97.75 115 GLU A N 1
ATOM 877 C CA . GLU A 1 115 ? 9.586 16.312 -1.34 1 97.75 115 GLU A CA 1
ATOM 878 C C . GLU A 1 115 ? 10.367 15 -1.295 1 97.75 115 GLU A C 1
ATOM 880 O O . GLU A 1 115 ? 11.211 14.75 -2.154 1 97.75 115 GLU A O 1
ATOM 885 N N . ALA A 1 116 ? 10.125 14.219 -0.289 1 97.31 116 ALA A N 1
ATOM 886 C CA . ALA A 1 116 ? 10.812 12.938 -0.153 1 97.31 116 ALA A CA 1
ATOM 887 C C . ALA A 1 116 ? 10.523 12.039 -1.35 1 97.31 116 ALA A C 1
ATOM 889 O O . ALA A 1 116 ? 11.445 11.438 -1.914 1 97.31 116 ALA A O 1
ATOM 890 N N . ARG A 1 117 ? 9.273 11.938 -1.759 1 97.5 117 ARG A N 1
ATOM 891 C CA . ARG A 1 117 ? 8.898 11.094 -2.889 1 97.5 117 ARG A CA 1
ATOM 892 C C . ARG A 1 117 ? 9.438 11.656 -4.199 1 97.5 117 ARG A C 1
ATOM 894 O O . ARG A 1 117 ? 9.875 10.898 -5.07 1 97.5 117 ARG A O 1
ATOM 901 N N . ALA A 1 118 ? 9.367 12.953 -4.352 1 98.19 118 ALA A N 1
ATOM 902 C CA . ALA A 1 118 ? 9.922 13.586 -5.543 1 98.19 118 ALA A CA 1
ATOM 903 C C . ALA A 1 118 ? 11.406 13.266 -5.691 1 98.19 118 ALA A C 1
ATOM 905 O O . ALA A 1 118 ? 11.875 12.969 -6.789 1 98.19 118 ALA A O 1
ATOM 906 N N . ALA A 1 119 ? 12.125 13.367 -4.555 1 97 119 ALA A N 1
ATOM 907 C CA . ALA A 1 119 ? 13.555 13.047 -4.57 1 97 119 ALA A CA 1
ATOM 908 C C . ALA A 1 119 ? 13.789 11.602 -5 1 97 119 ALA A C 1
ATOM 910 O O . ALA A 1 119 ? 14.672 11.328 -5.816 1 97 119 ALA A O 1
ATOM 911 N N . TYR A 1 120 ? 12.992 10.734 -4.504 1 94.94 120 TYR A N 1
ATOM 912 C CA . TYR A 1 120 ? 13.086 9.32 -4.852 1 94.94 120 TYR A CA 1
ATOM 913 C C . TYR A 1 120 ? 12.875 9.117 -6.348 1 94.94 120 TYR A C 1
ATOM 915 O O . TYR A 1 120 ? 13.586 8.32 -6.977 1 94.94 120 TYR A O 1
ATOM 923 N N . GLU A 1 121 ? 11.938 9.859 -6.945 1 95.25 121 GLU A N 1
ATOM 924 C CA . GLU A 1 121 ? 11.578 9.727 -8.352 1 95.25 121 GLU A CA 1
ATOM 925 C C . GLU A 1 121 ? 12.461 10.602 -9.234 1 95.25 121 GLU A C 1
ATOM 927 O O . GLU A 1 121 ? 12.281 10.656 -10.453 1 95.25 121 GLU A O 1
ATOM 932 N N . LYS A 1 122 ? 13.359 11.406 -8.617 1 95 122 LYS A N 1
ATOM 933 C CA . LYS A 1 122 ? 14.242 12.336 -9.32 1 95 122 LYS A CA 1
ATOM 934 C C . LYS A 1 122 ? 13.445 13.422 -10.023 1 95 122 LYS A C 1
ATOM 936 O O . LYS A 1 122 ? 13.797 13.836 -11.133 1 95 122 LYS A O 1
ATOM 941 N N . LEU A 1 123 ? 12.328 13.758 -9.438 1 97.94 123 LEU A N 1
ATOM 942 C CA . LEU A 1 123 ? 11.508 14.875 -9.891 1 97.94 123 LEU A CA 1
ATOM 943 C C . LEU A 1 123 ? 11.953 16.172 -9.227 1 97.94 123 LEU A C 1
ATOM 945 O O . LEU A 1 123 ? 12.008 16.266 -7.996 1 97.94 123 LEU A O 1
ATOM 949 N N . GLN A 1 124 ? 12.266 17.156 -9.984 1 98.44 124 GLN A N 1
ATOM 950 C CA . GLN A 1 124 ? 12.719 18.438 -9.43 1 98.44 124 GLN A CA 1
ATOM 951 C C . GLN A 1 124 ? 11.578 19.156 -8.711 1 98.44 124 GLN A C 1
ATOM 953 O O . GLN A 1 124 ? 10.438 19.141 -9.172 1 98.44 124 GLN A O 1
ATOM 958 N N . VAL A 1 125 ? 11.93 19.828 -7.621 1 98.56 125 VAL A N 1
ATOM 959 C CA . VAL A 1 125 ? 10.945 20.531 -6.805 1 98.56 125 VAL A CA 1
ATOM 960 C C . VAL A 1 125 ? 11.344 21.984 -6.66 1 98.56 125 VAL A C 1
ATOM 962 O O . VAL A 1 125 ? 12.531 22.312 -6.535 1 98.56 125 VAL A O 1
ATOM 965 N N . ARG A 1 126 ? 10.414 22.844 -6.785 1 98.75 126 ARG A N 1
ATOM 966 C CA . ARG A 1 126 ? 10.539 24.266 -6.465 1 98.75 126 ARG A CA 1
ATOM 967 C C . ARG A 1 126 ? 9.523 24.688 -5.41 1 98.75 126 ARG A C 1
ATOM 969 O O . ARG A 1 126 ? 8.383 24.219 -5.43 1 98.75 126 ARG A O 1
ATOM 976 N N . HIS A 1 127 ? 9.961 25.531 -4.512 1 98.69 127 HIS A N 1
ATOM 977 C CA . HIS A 1 127 ? 9.094 25.875 -3.389 1 98.69 127 HIS A CA 1
ATOM 978 C C . HIS A 1 127 ? 8.555 27.297 -3.523 1 98.69 127 HIS A C 1
ATOM 980 O O . HIS A 1 127 ? 9.328 28.25 -3.693 1 98.69 127 HIS A O 1
ATOM 986 N N . PHE A 1 128 ? 7.293 27.406 -3.467 1 98.75 128 PHE A N 1
ATOM 987 C CA . PHE A 1 128 ? 6.684 28.719 -3.301 1 98.75 128 PHE A CA 1
ATOM 988 C C . PHE A 1 128 ? 6.379 28.984 -1.832 1 98.75 128 PHE A C 1
ATOM 990 O O . PHE A 1 128 ? 6.219 28.062 -1.043 1 98.75 128 PHE A O 1
ATOM 997 N N . ASP A 1 129 ? 6.184 30.219 -1.482 1 98.12 129 ASP A N 1
ATOM 998 C CA . ASP A 1 129 ? 6.043 30.562 -0.074 1 98.12 129 ASP A CA 1
ATOM 999 C C . ASP A 1 129 ? 4.574 30.703 0.317 1 98.12 129 ASP A C 1
ATOM 1001 O O . ASP A 1 129 ? 3.756 31.172 -0.473 1 98.12 129 ASP A O 1
ATOM 1005 N N . LEU A 1 130 ? 4.266 30.234 1.462 1 98.56 130 LEU A N 1
ATOM 1006 C CA . LEU A 1 130 ? 3.059 30.625 2.176 1 98.56 130 LEU A CA 1
ATOM 1007 C C . LEU A 1 130 ? 3.334 31.812 3.1 1 98.56 130 LEU A C 1
ATOM 1009 O O . LEU A 1 130 ? 4.324 31.812 3.836 1 98.56 130 LEU A O 1
ATOM 1013 N N . VAL A 1 131 ? 2.459 32.781 3.078 1 98.06 131 VAL A N 1
ATOM 1014 C CA . VAL A 1 131 ? 2.764 34.062 3.709 1 98.06 131 VAL A CA 1
ATOM 1015 C C . VAL A 1 131 ? 2.082 34.156 5.074 1 98.06 131 VAL A C 1
ATOM 1017 O O . VAL A 1 131 ? 0.879 34.406 5.16 1 98.06 131 VAL A O 1
ATOM 1020 N N . PRO A 1 132 ? 2.848 34.062 6.168 1 96.88 132 PRO A N 1
ATOM 1021 C CA . PRO A 1 132 ? 2.248 34.062 7.504 1 96.88 132 PRO A CA 1
ATOM 1022 C C . PRO A 1 132 ? 1.396 35.312 7.77 1 96.88 132 PRO A C 1
ATOM 1024 O O . PRO A 1 132 ? 0.305 35.188 8.336 1 96.88 132 PRO A O 1
ATOM 1027 N N . GLU A 1 133 ? 1.816 36.469 7.312 1 94.81 133 GLU A N 1
ATOM 1028 C CA . GLU A 1 133 ? 1.156 37.75 7.574 1 94.81 133 GLU A CA 1
ATOM 1029 C C . GLU A 1 133 ? -0.163 37.844 6.816 1 94.81 133 GLU A C 1
ATOM 1031 O O . GLU A 1 133 ? -0.997 38.688 7.121 1 94.81 133 GLU A O 1
ATOM 1036 N N . LYS A 1 134 ? -0.33 36.969 5.906 1 96.19 134 LYS A N 1
ATOM 1037 C CA . LYS A 1 134 ? -1.555 36.969 5.109 1 96.19 134 LYS A CA 1
ATOM 1038 C C . LYS A 1 134 ? -2.361 35.688 5.336 1 96.19 134 LYS A C 1
ATOM 1040 O O . LYS A 1 134 ? -2.961 35.156 4.398 1 96.19 134 LYS A O 1
ATOM 1045 N N . GLY A 1 135 ? -2.232 35.125 6.5 1 95.44 135 GLY A N 1
ATOM 1046 C CA . GLY A 1 135 ? -2.986 33.938 6.836 1 95.44 135 GLY A CA 1
ATOM 1047 C C . GLY A 1 135 ? -2.467 32.688 6.145 1 95.44 135 GLY A C 1
ATOM 1048 O O . GLY A 1 135 ? -3.244 31.797 5.789 1 95.44 135 GLY A O 1
ATOM 1049 N N . TRP A 1 136 ? -1.193 32.75 5.812 1 98.06 136 TRP A N 1
ATOM 1050 C CA . TRP A 1 136 ? -0.506 31.625 5.168 1 98.06 136 TRP A CA 1
ATOM 1051 C C . TRP A 1 136 ? -1.049 31.391 3.762 1 98.06 136 TRP A C 1
ATOM 1053 O O . TRP A 1 136 ? -1.034 30.266 3.264 1 98.06 136 TRP A O 1
ATOM 1063 N N . GLU A 1 137 ? -1.568 32.406 3.121 1 98 137 GLU A N 1
ATOM 1064 C CA . GLU A 1 137 ? -1.977 32.312 1.723 1 98 137 GLU A CA 1
ATOM 1065 C C . GLU A 1 137 ? -0.787 31.984 0.822 1 98 137 GLU A C 1
ATOM 1067 O O . GLU A 1 137 ? 0.36 32.25 1.179 1 98 137 GLU A O 1
ATOM 1072 N N . VAL A 1 138 ? -1.09 31.469 -0.299 1 98.69 138 VAL A N 1
ATOM 1073 C CA . VAL A 1 138 ? -0.091 31.188 -1.327 1 98.69 138 VAL A CA 1
ATOM 1074 C C . VAL A 1 138 ? 0.437 32.5 -1.897 1 98.69 138 VAL A C 1
ATOM 1076 O O . VAL A 1 138 ? -0.341 33.406 -2.219 1 98.69 138 VAL A O 1
ATOM 1079 N N . ASP A 1 139 ? 1.73 32.625 -1.967 1 98.56 139 ASP A N 1
ATOM 1080 C CA . ASP A 1 139 ? 2.322 33.75 -2.699 1 98.56 139 ASP A CA 1
ATOM 1081 C C . ASP A 1 139 ? 2.275 33.5 -4.207 1 98.56 139 ASP A C 1
ATOM 1083 O O . ASP A 1 139 ? 3.227 32.969 -4.781 1 98.56 139 ASP A O 1
ATOM 1087 N N . LEU A 1 140 ? 1.275 34 -4.824 1 98.44 140 LEU A N 1
ATOM 1088 C CA . LEU A 1 140 ? 1.021 33.688 -6.23 1 98.44 140 LEU A CA 1
ATOM 1089 C C . LEU A 1 140 ? 2.08 34.312 -7.125 1 98.44 140 LEU A C 1
ATOM 1091 O O . LEU A 1 140 ? 2.408 33.781 -8.188 1 98.44 140 LEU A O 1
ATOM 1095 N N . ASP A 1 141 ? 2.623 35.469 -6.707 1 97.75 141 ASP A N 1
ATOM 1096 C CA . ASP A 1 141 ? 3.73 36.062 -7.453 1 97.75 141 ASP A CA 1
ATOM 1097 C C . ASP A 1 141 ? 4.938 35.125 -7.473 1 97.75 141 ASP A C 1
ATOM 1099 O O . ASP A 1 141 ? 5.582 34.938 -8.508 1 97.75 141 ASP A O 1
ATOM 1103 N N . SER A 1 142 ? 5.164 34.562 -6.305 1 97 142 SER A N 1
ATOM 1104 C CA . SER A 1 142 ? 6.242 33.562 -6.199 1 97 142 SER A CA 1
ATOM 1105 C C . SER A 1 142 ? 5.98 32.375 -7.105 1 97 142 SER A C 1
ATOM 1107 O O . SER A 1 142 ? 6.91 31.828 -7.707 1 97 142 SER A O 1
ATOM 1109 N N . VAL A 1 143 ? 4.793 31.953 -7.176 1 98.62 143 VAL A N 1
ATOM 1110 C CA . VAL A 1 143 ? 4.402 30.812 -8.008 1 98.62 143 VAL A CA 1
ATOM 1111 C C . VAL A 1 143 ? 4.695 31.125 -9.469 1 98.62 143 VAL A C 1
ATOM 1113 O O . VAL A 1 143 ? 5.32 30.328 -10.164 1 98.62 143 VAL A O 1
ATOM 1116 N N . GLU A 1 144 ? 4.289 32.25 -9.922 1 98.38 144 GLU A N 1
ATOM 1117 C CA . GLU A 1 144 ? 4.488 32.656 -11.312 1 98.38 144 GLU A CA 1
ATOM 1118 C C . GLU A 1 144 ? 5.973 32.781 -11.648 1 98.38 144 GLU A C 1
ATOM 1120 O O . GLU A 1 144 ? 6.402 32.406 -12.742 1 98.38 144 GLU A O 1
ATOM 1125 N N . ALA A 1 145 ? 6.723 33.25 -10.703 1 98.19 145 ALA A N 1
ATOM 1126 C CA . ALA A 1 145 ? 8.156 33.469 -10.914 1 98.19 145 ALA A CA 1
ATOM 1127 C C . ALA A 1 145 ? 8.898 32.125 -10.984 1 98.19 145 ALA A C 1
ATOM 1129 O O . ALA A 1 145 ? 9.914 32 -11.672 1 98.19 145 ALA A O 1
ATOM 1130 N N . LEU A 1 146 ? 8.43 31.125 -10.352 1 98.44 146 LEU A N 1
ATOM 1131 C CA . LEU A 1 146 ? 9.109 29.844 -10.219 1 98.44 146 LEU A CA 1
ATOM 1132 C C . LEU A 1 146 ? 8.781 28.922 -11.398 1 98.44 146 LEU A C 1
ATOM 1134 O O . LEU A 1 146 ? 9.594 28.078 -11.773 1 98.44 146 LEU A O 1
ATOM 1138 N N . ALA A 1 147 ? 7.625 29.109 -11.945 1 98.44 147 ALA A N 1
ATOM 1139 C CA . ALA A 1 147 ? 7.129 28.203 -12.969 1 98.44 147 ALA A CA 1
ATOM 1140 C C . ALA A 1 147 ? 7.863 28.406 -14.289 1 98.44 147 ALA A C 1
ATOM 1142 O O . ALA A 1 147 ? 8.305 29.516 -14.594 1 98.44 147 ALA A O 1
ATOM 1143 N N . ASP A 1 148 ? 8.055 27.375 -15.039 1 98.25 148 ASP A N 1
ATOM 1144 C CA . ASP A 1 148 ? 8.57 27.406 -16.406 1 98.25 148 ASP A CA 1
ATOM 1145 C C . ASP A 1 148 ? 7.848 26.375 -17.281 1 98.25 148 ASP A C 1
ATOM 1147 O O . ASP A 1 148 ? 6.801 25.859 -16.906 1 98.25 148 ASP A O 1
ATOM 1151 N N . ASP A 1 149 ? 8.367 26.125 -18.469 1 97 149 ASP A N 1
ATOM 1152 C CA . ASP A 1 149 ? 7.688 25.281 -19.453 1 97 149 ASP A CA 1
ATOM 1153 C C . ASP A 1 149 ? 7.684 23.828 -19.016 1 97 149 ASP A C 1
ATOM 1155 O O . ASP A 1 149 ? 6.918 23.016 -19.547 1 97 149 ASP A O 1
ATOM 1159 N N . ASN A 1 150 ? 8.531 23.531 -18.031 1 97.81 150 ASN A N 1
ATOM 1160 C CA . ASN A 1 150 ? 8.664 22.156 -17.594 1 97.81 150 ASN A CA 1
ATOM 1161 C C . ASN A 1 150 ? 7.918 21.906 -16.281 1 97.81 150 ASN A C 1
ATOM 1163 O O . ASN A 1 150 ? 7.949 20.797 -15.742 1 97.81 150 ASN A O 1
ATOM 1167 N N . THR A 1 151 ? 7.25 22.938 -15.75 1 98.69 151 THR A N 1
ATOM 1168 C CA . THR A 1 151 ? 6.473 22.781 -14.531 1 98.69 151 THR A CA 1
ATOM 1169 C C . THR A 1 151 ? 5.18 22.016 -14.805 1 98.69 151 THR A C 1
ATOM 1171 O O . THR A 1 151 ? 4.395 22.406 -15.672 1 98.69 151 THR A O 1
ATOM 1174 N N . ALA A 1 152 ? 5 20.938 -14.039 1 98.31 152 ALA A N 1
ATOM 1175 C CA . ALA A 1 152 ? 3.881 20.047 -14.336 1 98.31 152 ALA A CA 1
ATOM 1176 C C . ALA A 1 152 ? 2.676 20.359 -13.461 1 98.31 152 ALA A C 1
ATOM 1178 O O . ALA A 1 152 ? 1.529 20.203 -13.883 1 98.31 152 ALA A O 1
ATOM 1179 N N . ALA A 1 153 ? 2.951 20.766 -12.234 1 98.81 153 ALA A N 1
ATOM 1180 C CA . ALA A 1 153 ? 1.83 20.875 -11.305 1 98.81 153 ALA A CA 1
ATOM 1181 C C . ALA A 1 153 ? 2.189 21.766 -10.117 1 98.81 153 ALA A C 1
ATOM 1183 O O . ALA A 1 153 ? 3.367 22.031 -9.859 1 98.81 153 ALA A O 1
ATOM 1184 N N . ILE A 1 154 ? 1.187 22.281 -9.445 1 98.94 154 ILE A N 1
ATOM 1185 C CA . ILE A 1 154 ? 1.29 22.938 -8.148 1 98.94 154 ILE A CA 1
ATOM 1186 C C . ILE A 1 154 ? 0.51 22.156 -7.098 1 98.94 154 ILE A C 1
ATOM 1188 O O . ILE A 1 154 ? -0.608 21.703 -7.355 1 98.94 154 ILE A O 1
ATOM 1192 N N . VAL A 1 155 ? 1.104 21.922 -5.918 1 98.94 155 VAL A N 1
ATOM 1193 C CA . VAL A 1 155 ? 0.455 21.203 -4.82 1 98.94 155 VAL A CA 1
ATOM 1194 C C . VAL A 1 155 ? -0.143 22.203 -3.836 1 98.94 155 VAL A C 1
ATOM 1196 O O . VAL A 1 155 ? 0.553 23.109 -3.354 1 98.94 155 VAL A O 1
ATOM 1199 N N . ILE A 1 156 ? -1.394 22.047 -3.559 1 98.88 156 ILE A N 1
ATOM 1200 C CA . ILE A 1 156 ? -2.125 22.859 -2.594 1 98.88 156 ILE A CA 1
ATOM 1201 C C . ILE A 1 156 ? -2.65 21.969 -1.467 1 98.88 156 ILE A C 1
ATOM 1203 O O . ILE A 1 156 ? -3.383 21 -1.716 1 98.88 156 ILE A O 1
ATOM 1207 N N . ILE A 1 157 ? -2.254 22.25 -0.259 1 98.81 157 ILE A N 1
ATOM 1208 C CA . ILE A 1 157 ? -2.734 21.516 0.905 1 98.81 157 ILE A CA 1
ATOM 1209 C C . ILE A 1 157 ? -3.719 22.375 1.691 1 98.81 157 ILE A C 1
ATOM 1211 O O . ILE A 1 157 ? -3.338 23.391 2.271 1 98.81 157 ILE A O 1
ATOM 1215 N N . ASN A 1 158 ? -4.965 22.016 1.685 1 98.62 158 ASN A N 1
ATOM 1216 C CA . ASN A 1 158 ? -6.031 22.797 2.285 1 98.62 158 ASN A CA 1
ATOM 1217 C C . ASN A 1 158 ? -7.129 21.906 2.867 1 98.62 158 ASN A C 1
ATOM 1219 O O . ASN A 1 158 ? -7.766 21.156 2.141 1 98.62 158 ASN A O 1
ATOM 1223 N N . PRO A 1 159 ? -7.434 22.016 4.164 1 98.31 159 PRO A N 1
ATOM 1224 C CA . PRO A 1 159 ? -6.758 22.812 5.191 1 98.31 159 PRO A CA 1
ATOM 1225 C C . PRO A 1 159 ? -5.262 22.516 5.277 1 98.31 159 PRO A C 1
ATOM 1227 O O . PRO A 1 159 ? -4.828 21.406 4.953 1 98.31 159 PRO A O 1
ATOM 1230 N N . SER A 1 160 ? -4.523 23.516 5.711 1 98 160 SER A N 1
ATOM 1231 C CA . SER A 1 160 ? -3.076 23.484 5.535 1 98 160 SER A CA 1
ATOM 1232 C C . SER A 1 160 ? -2.395 22.719 6.66 1 98 160 SER A C 1
ATOM 1234 O O . SER A 1 160 ? -2.602 23.016 7.84 1 98 160 SER A O 1
ATOM 1236 N N . ASN A 1 161 ? -1.735 21.75 6.398 1 96.75 161 ASN A N 1
ATOM 1237 C CA . ASN A 1 161 ? -0.651 21.172 7.184 1 96.75 161 ASN A CA 1
ATOM 1238 C C . ASN A 1 161 ? 0.715 21.547 6.617 1 96.75 161 ASN A C 1
ATOM 1240 O O . ASN A 1 161 ? 1.065 21.125 5.508 1 96.75 161 ASN A O 1
ATOM 1244 N N . PRO A 1 162 ? 1.337 22.438 7.242 1 97.62 162 PRO A N 1
ATOM 1245 C CA . PRO A 1 162 ? 1.397 22.484 8.703 1 97.62 162 PRO A CA 1
ATOM 1246 C C . PRO A 1 162 ? 0.825 23.781 9.273 1 97.62 162 PRO A C 1
ATOM 1248 O O . PRO A 1 162 ? 0.901 24.031 10.477 1 97.62 162 PRO A O 1
ATOM 1251 N N . CYS A 1 163 ? 0.189 24.594 8.492 1 98.19 163 CYS A N 1
ATOM 1252 C CA . CYS A 1 163 ? 0.004 25.984 8.906 1 98.19 163 CYS A CA 1
ATOM 1253 C C . CYS A 1 163 ? -1.312 26.156 9.656 1 98.19 163 CYS A C 1
ATOM 1255 O O . CYS A 1 163 ? -1.509 27.156 10.352 1 98.19 163 CYS A O 1
ATOM 1257 N N . GLY A 1 164 ? -2.238 25.266 9.469 1 97.81 164 GLY A N 1
ATOM 1258 C CA . GLY A 1 164 ? -3.512 25.344 10.164 1 97.81 164 GLY A CA 1
ATOM 1259 C C . GLY A 1 164 ? -4.477 26.328 9.531 1 97.81 164 GLY A C 1
ATOM 1260 O O . GLY A 1 164 ? -5.523 26.641 10.102 1 97.81 164 GLY A O 1
ATOM 1261 N N . SER A 1 165 ? -4.164 26.828 8.359 1 97.75 165 SER A N 1
ATOM 1262 C CA . SER A 1 165 ? -5.02 27.797 7.672 1 97.75 165 SER A CA 1
ATOM 1263 C C . SER A 1 165 ? -6.055 27.094 6.805 1 97.75 165 SER A C 1
ATOM 1265 O O . SER A 1 165 ? -5.875 25.922 6.438 1 97.75 165 SER A O 1
ATOM 1267 N N . VAL A 1 166 ? -7.113 27.719 6.527 1 98.44 166 VAL A N 1
ATOM 1268 C CA . VAL A 1 166 ? -8.164 27.328 5.59 1 98.44 166 VAL A CA 1
ATOM 1269 C C . VAL A 1 166 ? -8.344 28.422 4.535 1 98.44 166 VAL A C 1
ATOM 1271 O O . VAL A 1 166 ? -8.648 29.562 4.867 1 98.44 166 VAL A O 1
ATOM 1274 N N . TYR A 1 167 ? -8.109 28.094 3.297 1 98.38 167 TYR A N 1
ATOM 1275 C CA . TYR A 1 167 ? -8.164 29.094 2.236 1 98.38 167 TYR A CA 1
ATOM 1276 C C . TYR A 1 167 ? -9.602 29.484 1.919 1 98.38 167 TYR A C 1
ATOM 1278 O O . TYR A 1 167 ? -10.492 28.625 1.901 1 98.38 167 TYR A O 1
ATOM 1286 N N . LYS A 1 168 ? -9.781 30.734 1.686 1 97.81 168 LYS A N 1
ATOM 1287 C CA . LYS A 1 168 ? -11.078 31.25 1.265 1 97.81 168 LYS A CA 1
ATOM 1288 C C . LYS A 1 168 ? -11.367 30.891 -0.19 1 97.81 168 LYS A C 1
ATOM 1290 O O . LYS A 1 168 ? -10.445 30.641 -0.967 1 97.81 168 LYS A O 1
ATOM 1295 N N . TYR A 1 169 ? -12.609 30.953 -0.518 1 98.19 169 TYR A N 1
ATOM 1296 C CA . TYR A 1 169 ? -13.07 30.672 -1.874 1 98.19 169 TYR A CA 1
ATOM 1297 C C . TYR A 1 169 ? -12.297 31.516 -2.891 1 98.19 169 TYR A C 1
ATOM 1299 O O . TYR A 1 169 ? -11.781 30.984 -3.877 1 98.19 169 TYR A O 1
ATOM 1307 N N . LYS A 1 170 ? -12.172 32.781 -2.635 1 98.31 170 LYS A N 1
ATOM 1308 C CA . LYS A 1 170 ? -11.547 33.719 -3.574 1 98.31 170 LYS A CA 1
ATOM 1309 C C . LYS A 1 170 ? -10.078 33.375 -3.793 1 98.31 170 LYS A C 1
ATOM 1311 O O . LYS A 1 170 ? -9.57 33.469 -4.914 1 98.31 170 LYS A O 1
ATOM 1316 N N . HIS A 1 171 ? -9.414 33.031 -2.74 1 98.62 171 HIS A N 1
ATOM 1317 C CA . HIS A 1 171 ? -8 32.688 -2.857 1 98.62 171 HIS A CA 1
ATOM 1318 C C . HIS A 1 171 ? -7.805 31.406 -3.664 1 98.62 171 HIS A C 1
ATOM 1320 O O . HIS A 1 171 ? -6.898 31.328 -4.496 1 98.62 171 HIS A O 1
ATOM 1326 N N . LEU A 1 172 ? -8.641 30.391 -3.451 1 98.81 172 LEU A N 1
ATOM 1327 C CA . LEU A 1 172 ? -8.586 29.141 -4.215 1 98.81 172 LEU A CA 1
ATOM 1328 C C . LEU A 1 172 ? -8.852 29.406 -5.695 1 98.81 172 LEU A C 1
ATOM 1330 O O . LEU A 1 172 ? -8.211 28.812 -6.559 1 98.81 172 LEU A O 1
ATOM 1334 N N . LYS A 1 173 ? -9.805 30.25 -5.949 1 98.81 173 LYS A N 1
ATOM 1335 C CA . LYS A 1 173 ? -10.086 30.609 -7.336 1 98.81 173 LYS A CA 1
ATOM 1336 C C . LYS A 1 173 ? -8.875 31.25 -7.996 1 98.81 173 LYS A C 1
ATOM 1338 O O . LYS A 1 173 ? -8.539 30.938 -9.141 1 98.81 173 LYS A O 1
ATOM 1343 N N . LYS A 1 174 ? -8.219 32.156 -7.297 1 98.88 174 LYS A N 1
ATOM 1344 C CA . LYS A 1 174 ? -7.023 32.812 -7.824 1 98.88 174 LYS A CA 1
ATOM 1345 C C . LYS A 1 174 ? -5.926 31.781 -8.102 1 98.88 174 LYS A C 1
ATOM 1347 O O . LYS A 1 174 ? -5.18 31.906 -9.078 1 98.88 174 LYS A O 1
ATOM 1352 N N . ILE A 1 175 ? -5.797 30.812 -7.238 1 98.88 175 ILE A N 1
ATOM 1353 C CA . ILE A 1 175 ? -4.832 29.734 -7.445 1 98.88 175 ILE A CA 1
ATOM 1354 C C . ILE A 1 175 ? -5.16 29 -8.742 1 98.88 175 ILE A C 1
ATOM 1356 O O . ILE A 1 175 ? -4.273 28.734 -9.555 1 98.88 175 ILE A O 1
ATOM 1360 N N . ALA A 1 176 ? -6.43 28.641 -8.914 1 98.88 176 ALA A N 1
ATOM 1361 C CA . ALA A 1 176 ? -6.867 27.938 -10.125 1 98.88 176 ALA A CA 1
ATOM 1362 C C . ALA A 1 176 ? -6.562 28.766 -11.375 1 98.88 176 ALA A C 1
ATOM 1364 O O . ALA A 1 176 ? -6.059 28.234 -12.367 1 98.88 176 ALA A O 1
ATOM 1365 N N . GLU A 1 177 ? -6.871 30.031 -11.305 1 98.81 177 GLU A N 1
ATOM 1366 C CA . GLU A 1 177 ? -6.633 30.922 -12.43 1 98.81 177 GLU A CA 1
ATOM 1367 C C . GLU A 1 177 ? -5.145 31.047 -12.742 1 98.81 177 GLU A C 1
ATOM 1369 O O . GLU A 1 177 ? -4.742 31.062 -13.906 1 98.81 177 GLU A O 1
ATOM 1374 N N . THR A 1 178 ? -4.348 31.156 -11.711 1 98.88 178 THR A N 1
ATOM 1375 C CA . THR A 1 178 ? -2.898 31.219 -11.883 1 98.88 178 THR A CA 1
ATOM 1376 C C . THR A 1 178 ? -2.373 29.938 -12.516 1 98.88 178 THR A C 1
ATOM 1378 O O . THR A 1 178 ? -1.558 29.984 -13.438 1 98.88 178 THR A O 1
ATOM 1381 N N . ALA A 1 179 ? -2.834 28.781 -12.016 1 98.81 179 ALA A N 1
ATOM 1382 C CA . ALA A 1 179 ? -2.428 27.5 -12.578 1 98.81 179 ALA A CA 1
ATOM 1383 C C . ALA A 1 179 ? -2.82 27.391 -14.055 1 98.81 179 ALA A C 1
ATOM 1385 O O . ALA A 1 179 ? -2.041 26.906 -14.875 1 98.81 179 ALA A O 1
ATOM 1386 N N . ARG A 1 180 ? -4.012 27.844 -14.406 1 98.5 180 ARG A N 1
ATOM 1387 C CA . ARG A 1 180 ? -4.465 27.859 -15.797 1 98.5 180 ARG A CA 1
ATOM 1388 C C . ARG A 1 180 ? -3.539 28.703 -16.672 1 98.5 180 ARG A C 1
ATOM 1390 O O . ARG A 1 180 ? -3.137 28.266 -17.75 1 98.5 180 ARG A O 1
ATOM 1397 N N . LYS A 1 181 ? -3.287 29.891 -16.172 1 98.38 181 LYS A N 1
ATOM 1398 C CA . LYS A 1 181 ? -2.391 30.797 -16.891 1 98.38 181 LYS A CA 1
ATOM 1399 C C . LYS A 1 181 ? -1.048 30.125 -17.172 1 98.38 181 LYS A C 1
ATOM 1401 O O . LYS A 1 181 ? -0.478 30.297 -18.25 1 98.38 181 LYS A O 1
ATOM 1406 N N . LEU A 1 182 ? -0.554 29.359 -16.25 1 98.5 182 LEU A N 1
ATOM 1407 C CA . LEU A 1 182 ? 0.754 28.719 -16.344 1 98.5 182 LEU A CA 1
ATOM 1408 C C . LEU A 1 182 ? 0.664 27.406 -17.109 1 98.5 182 LEU A C 1
ATOM 1410 O O . LEU A 1 182 ? 1.688 26.844 -17.516 1 98.5 182 LEU A O 1
ATOM 1414 N N . GLY A 1 183 ? -0.539 26.875 -17.312 1 97.62 183 GLY A N 1
ATOM 1415 C CA . GLY A 1 183 ? -0.734 25.609 -18 1 97.62 183 GLY A CA 1
ATOM 1416 C C . GLY A 1 183 ? -0.342 24.406 -17.156 1 97.62 183 GLY A C 1
ATOM 1417 O O . GLY A 1 183 ? 0.196 23.422 -17.688 1 97.62 183 GLY A O 1
ATOM 1418 N N . ILE A 1 184 ? -0.519 24.469 -15.836 1 98.19 184 ILE A N 1
ATOM 1419 C CA . ILE A 1 184 ? -0.123 23.375 -14.961 1 98.19 184 ILE A CA 1
ATOM 1420 C C . ILE A 1 184 ? -1.342 22.844 -14.203 1 98.19 184 ILE A C 1
ATOM 1422 O O . ILE A 1 184 ? -2.32 23.578 -14.016 1 98.19 184 ILE A O 1
ATOM 1426 N N . LEU A 1 185 ? -1.347 21.578 -13.797 1 97.25 185 LEU A N 1
ATOM 1427 C CA . LEU A 1 185 ? -2.477 21.031 -13.055 1 97.25 185 LEU A CA 1
ATOM 1428 C C . LEU A 1 185 ? -2.33 21.312 -11.562 1 97.25 185 LEU A C 1
ATOM 1430 O O . LEU A 1 185 ? -1.238 21.641 -11.094 1 97.25 185 LEU A O 1
ATOM 1434 N N . VAL A 1 186 ? -3.471 21.266 -10.852 1 98.94 186 VAL A N 1
ATOM 1435 C CA . VAL A 1 186 ? -3.475 21.469 -9.406 1 98.94 186 VAL A CA 1
ATOM 1436 C C . VAL A 1 186 ? -3.627 20.109 -8.703 1 98.94 186 VAL A C 1
ATOM 1438 O O . VAL A 1 186 ? -4.535 19.344 -9.023 1 98.94 186 VAL A O 1
ATOM 1441 N N . ILE A 1 187 ? -2.705 19.766 -7.914 1 98.94 187 ILE A N 1
ATOM 1442 C CA . ILE A 1 187 ? -2.863 18.672 -6.965 1 98.94 187 ILE A CA 1
ATOM 1443 C C . ILE A 1 187 ? -3.396 19.203 -5.637 1 98.94 187 ILE A C 1
ATOM 1445 O O . ILE A 1 187 ? -2.707 19.969 -4.945 1 98.94 187 ILE A O 1
ATOM 1449 N N . ALA A 1 188 ? -4.574 18.859 -5.32 1 98.94 188 ALA A N 1
ATOM 1450 C CA . ALA A 1 188 ? -5.227 19.344 -4.102 1 98.94 188 ALA A CA 1
ATOM 1451 C C . ALA A 1 188 ? -5.207 18.266 -3.016 1 98.94 188 ALA A C 1
ATOM 1453 O O . ALA A 1 188 ? -5.992 17.312 -3.057 1 98.94 188 ALA A O 1
ATOM 1454 N N . ASP A 1 189 ? -4.316 18.422 -2.094 1 98.88 189 ASP A N 1
ATOM 1455 C CA . ASP A 1 189 ? -4.297 17.562 -0.916 1 98.88 189 ASP A CA 1
ATOM 1456 C C . ASP A 1 189 ? -5.328 18.016 0.114 1 98.88 189 ASP A C 1
ATOM 1458 O O . ASP A 1 189 ? -5.129 19.016 0.808 1 98.88 189 ASP A O 1
ATOM 1462 N N . GLU A 1 190 ? -6.363 17.266 0.214 1 98.88 190 GLU A N 1
ATOM 1463 C CA . GLU A 1 190 ? -7.496 17.625 1.062 1 98.88 190 GLU A CA 1
ATOM 1464 C C . GLU A 1 190 ? -7.758 16.547 2.117 1 98.88 190 GLU A C 1
ATOM 1466 O O . GLU A 1 190 ? -8.914 16.281 2.457 1 98.88 190 GLU A O 1
ATOM 1471 N N . VAL A 1 191 ? -6.66 15.938 2.582 1 98.5 191 VAL A N 1
ATOM 1472 C CA . VAL A 1 191 ? -6.758 14.883 3.584 1 98.5 191 VAL A CA 1
ATOM 1473 C C . VAL A 1 191 ? -7.453 15.422 4.836 1 98.5 191 VAL A C 1
ATOM 1475 O O . VAL A 1 191 ? -8.117 14.672 5.555 1 98.5 191 VAL A O 1
ATOM 1478 N N . TYR A 1 192 ? -7.406 16.75 5.086 1 98.44 192 TYR A N 1
ATOM 1479 C CA . TYR A 1 192 ? -8.039 17.391 6.234 1 98.44 192 TYR A CA 1
ATOM 1480 C C . TYR A 1 192 ? -9.344 18.062 5.836 1 98.44 192 TYR A C 1
ATOM 1482 O O . TYR A 1 192 ? -9.859 18.906 6.562 1 98.44 192 TYR A O 1
ATOM 1490 N N . GLY A 1 193 ? -9.891 17.688 4.68 1 98.12 193 GLY A N 1
ATOM 1491 C CA . GLY A 1 193 ? -11.141 18.281 4.234 1 98.12 193 GLY A CA 1
ATOM 1492 C C . GLY A 1 193 ? -12.227 18.266 5.293 1 98.12 193 GLY A C 1
ATOM 1493 O O . GLY A 1 193 ? -12.484 17.234 5.906 1 98.12 193 GLY A O 1
ATOM 1494 N N . HIS A 1 194 ? -12.797 19.406 5.574 1 97.31 194 HIS A N 1
ATOM 1495 C CA . HIS A 1 194 ? -13.93 19.609 6.473 1 97.31 194 HIS A CA 1
ATOM 1496 C C . HIS A 1 194 ? -13.477 19.625 7.93 1 97.31 194 HIS A C 1
ATOM 1498 O O . HIS A 1 194 ? -14.297 19.828 8.836 1 97.31 194 HIS A O 1
ATOM 1504 N N . LEU A 1 195 ? -12.242 19.391 8.25 1 97.94 195 LEU A N 1
ATOM 1505 C CA . LEU A 1 195 ? -11.719 19.641 9.586 1 97.94 195 LEU A CA 1
ATOM 1506 C C . LEU A 1 195 ? -11.398 21.109 9.781 1 97.94 195 LEU A C 1
ATOM 1508 O O . LEU A 1 195 ? -10.234 21.5 9.883 1 97.94 195 LEU A O 1
ATOM 1512 N N . VAL A 1 196 ? -12.438 21.875 9.844 1 98.19 196 VAL A N 1
ATOM 1513 C CA . VAL A 1 196 ? -12.391 23.328 9.969 1 98.19 196 VAL A CA 1
ATOM 1514 C C . VAL A 1 196 ? -13.016 23.75 11.305 1 98.19 196 VAL A C 1
ATOM 1516 O O . VAL A 1 196 ? -14.086 23.266 11.672 1 98.19 196 VAL A O 1
ATOM 1519 N N . ILE A 1 197 ? -12.383 24.547 12.008 1 97.31 197 ILE A N 1
ATOM 1520 C CA . ILE A 1 197 ? -12.875 24.969 13.312 1 97.31 197 ILE A CA 1
ATOM 1521 C C . ILE A 1 197 ? -13.008 26.484 13.352 1 97.31 197 ILE A C 1
ATOM 1523 O O . ILE A 1 197 ? -13.578 27.047 14.289 1 97.31 197 ILE A O 1
ATOM 1527 N N . GLY A 1 198 ? -12.461 27.141 12.336 1 94.88 198 GLY A N 1
ATOM 1528 C CA . GLY A 1 198 ? -12.617 28.578 12.203 1 94.88 198 GLY A CA 1
ATOM 1529 C C . GLY A 1 198 ? -13.859 28.984 11.438 1 94.88 198 GLY A C 1
ATOM 1530 O O . GLY A 1 198 ? -14.781 28.172 11.266 1 94.88 198 GLY A O 1
ATOM 1531 N N . SER A 1 199 ? -13.914 30.234 11.023 1 92.44 199 SER A N 1
ATOM 1532 C CA . SER A 1 199 ? -15.109 30.781 10.398 1 92.44 199 SER A CA 1
ATOM 1533 C C . SER A 1 199 ? -15.109 30.531 8.898 1 92.44 199 SER A C 1
ATOM 1535 O O . SER A 1 199 ? -16.172 30.547 8.266 1 92.44 199 SER A O 1
ATOM 1537 N N . ASN A 1 200 ? -13.961 30.328 8.336 1 93.88 200 ASN A N 1
ATOM 1538 C CA . ASN A 1 200 ? -13.875 30.062 6.902 1 93.88 200 ASN A CA 1
ATOM 1539 C C . ASN A 1 200 ? -14.281 28.625 6.57 1 93.88 200 ASN A C 1
ATOM 1541 O O . ASN A 1 200 ? -13.641 27.672 7.035 1 93.88 200 ASN A O 1
ATOM 1545 N N . PRO A 1 201 ? -15.305 28.484 5.754 1 96.44 201 PRO A N 1
ATOM 1546 C CA . PRO A 1 201 ? -15.703 27.109 5.418 1 96.44 201 PRO A CA 1
ATOM 1547 C C . PRO A 1 201 ? -14.711 26.422 4.488 1 96.44 201 PRO A C 1
ATOM 1549 O O . PRO A 1 201 ? -13.961 27.078 3.77 1 96.44 201 PRO A O 1
ATOM 1552 N N . PHE A 1 202 ? -14.742 25.125 4.52 1 98.25 202 PHE A N 1
ATOM 1553 C CA . PHE A 1 202 ? -13.953 24.344 3.572 1 98.25 202 PHE A CA 1
ATOM 1554 C C . PHE A 1 202 ? -14.531 24.469 2.166 1 98.25 202 PHE A C 1
ATOM 1556 O O . PHE A 1 202 ? -15.742 24.312 1.973 1 98.25 202 PHE A O 1
ATOM 1563 N N . VAL A 1 203 ? -13.688 24.781 1.215 1 98.62 203 VAL A N 1
ATOM 1564 C CA . VAL A 1 203 ? -14.031 24.766 -0.205 1 98.62 203 VAL A CA 1
ATOM 1565 C C . VAL A 1 203 ? -13.125 23.781 -0.946 1 98.62 203 VAL A C 1
ATOM 1567 O O . VAL A 1 203 ? -11.898 23.906 -0.897 1 98.62 203 VAL A O 1
ATOM 1570 N N . ALA A 1 204 ? -13.766 22.812 -1.601 1 98.75 204 ALA A N 1
ATOM 1571 C CA . ALA A 1 204 ? -12.992 21.844 -2.369 1 98.75 204 ALA A CA 1
ATOM 1572 C C . ALA A 1 204 ? -12.375 22.5 -3.604 1 98.75 204 ALA A C 1
ATOM 1574 O O . ALA A 1 204 ? -13.039 23.25 -4.316 1 98.75 204 ALA A O 1
ATOM 1575 N N . MET A 1 205 ? -11.125 22.203 -3.848 1 98.94 205 MET A N 1
ATOM 1576 C CA . MET A 1 205 ? -10.438 22.75 -5.012 1 98.94 205 MET A CA 1
ATOM 1577 C C . MET A 1 205 ? -11.109 22.297 -6.305 1 98.94 205 MET A C 1
ATOM 1579 O O . MET A 1 205 ? -11.086 23.016 -7.305 1 98.94 205 MET A O 1
ATOM 1583 N N . GLY A 1 206 ? -11.75 21.062 -6.234 1 98.75 206 GLY A N 1
ATOM 1584 C CA . GLY A 1 206 ? -12.453 20.531 -7.391 1 98.75 206 GLY A CA 1
ATOM 1585 C C . GLY A 1 206 ? -13.555 21.438 -7.895 1 98.75 206 GLY A C 1
ATOM 1586 O O . GLY A 1 206 ? -14.008 21.312 -9.031 1 98.75 206 GLY A O 1
ATOM 1587 N N . GLU A 1 207 ? -14.039 22.312 -7.031 1 98.56 207 GLU A N 1
ATOM 1588 C CA . GLU A 1 207 ? -15.07 23.281 -7.43 1 98.56 207 GLU A CA 1
ATOM 1589 C C . GLU A 1 207 ? -14.602 24.141 -8.602 1 98.56 207 GLU A C 1
ATOM 1591 O O . GLU A 1 207 ? -15.422 24.625 -9.383 1 98.56 207 GLU A O 1
ATOM 1596 N N . PHE A 1 208 ? -13.312 24.281 -8.766 1 98.75 208 PHE A N 1
ATOM 1597 C CA . PHE A 1 208 ? -12.75 25.141 -9.805 1 98.75 208 PHE A CA 1
ATOM 1598 C C . PHE A 1 208 ? -12.211 24.312 -10.961 1 98.75 208 PHE A C 1
ATOM 1600 O O . PHE A 1 208 ? -11.367 24.781 -11.727 1 98.75 208 PHE A O 1
ATOM 1607 N N . ALA A 1 209 ? -12.68 23.125 -11.094 1 98.5 209 ALA A N 1
ATOM 1608 C CA . ALA A 1 209 ? -12.148 22.188 -12.086 1 98.5 209 ALA A CA 1
ATOM 1609 C C . ALA A 1 209 ? -12.492 22.641 -13.508 1 98.5 209 ALA A C 1
ATOM 1611 O O . ALA A 1 209 ? -11.844 22.219 -14.469 1 98.5 209 ALA A O 1
ATOM 1612 N N . SER A 1 210 ? -13.484 23.453 -13.695 1 97.94 210 SER A N 1
ATOM 1613 C CA . SER A 1 210 ? -13.789 24.016 -15.008 1 97.94 210 SER A CA 1
ATOM 1614 C C . SER A 1 210 ? -12.695 24.984 -15.453 1 97.94 210 SER A C 1
ATOM 1616 O O . SER A 1 210 ? -12.547 25.25 -16.641 1 97.94 210 SER A O 1
ATOM 1618 N N . ILE A 1 211 ? -11.938 25.547 -14.523 1 98.44 211 ILE A N 1
ATOM 1619 C CA . ILE A 1 211 ? -10.867 26.5 -14.812 1 98.44 211 ILE A CA 1
ATOM 1620 C C . ILE A 1 211 ? -9.57 25.734 -15.102 1 98.44 211 ILE A C 1
ATOM 1622 O O . ILE A 1 211 ? -8.859 26.062 -16.062 1 98.44 211 ILE A O 1
ATOM 1626 N N . VAL A 1 212 ? -9.258 24.781 -14.32 1 98.56 212 VAL A N 1
ATOM 1627 C CA . VAL A 1 212 ? -8 24.047 -14.391 1 98.56 212 VAL A CA 1
ATOM 1628 C C . VAL A 1 212 ? -8.219 22.609 -13.93 1 98.56 212 VAL A C 1
ATOM 1630 O O . VAL A 1 212 ? -9.023 22.344 -13.031 1 98.56 212 VAL A O 1
ATOM 1633 N N . PRO A 1 213 ? -7.594 21.594 -14.57 1 98.56 213 PRO A N 1
ATOM 1634 C CA . PRO A 1 213 ? -7.719 20.234 -14.047 1 98.56 213 PRO A CA 1
ATOM 1635 C C . PRO A 1 213 ? -7.188 20.094 -12.617 1 98.56 213 PRO A C 1
ATOM 1637 O O . PRO A 1 213 ? -6.164 20.703 -12.281 1 98.56 213 PRO A O 1
ATOM 1640 N N . VAL A 1 214 ? -7.918 19.328 -11.773 1 98.88 214 VAL A N 1
ATOM 1641 C CA . VAL A 1 214 ? -7.551 19.156 -10.375 1 98.88 214 VAL A CA 1
ATOM 1642 C C . VAL A 1 214 ? -7.496 17.656 -10.039 1 98.88 214 VAL A C 1
ATOM 1644 O O . VAL A 1 214 ? -8.43 16.906 -10.359 1 98.88 214 VAL A O 1
ATOM 1647 N N . LEU A 1 215 ? -6.383 17.203 -9.508 1 98.94 215 LEU A N 1
ATOM 1648 C CA . LEU A 1 215 ? -6.316 15.922 -8.812 1 98.94 215 LEU A CA 1
ATOM 1649 C C . LEU A 1 215 ? -6.535 16.094 -7.316 1 98.94 215 LEU A C 1
ATOM 1651 O O . LEU A 1 215 ? -5.703 16.688 -6.629 1 98.94 215 LEU A O 1
ATOM 1655 N N . THR A 1 216 ? -7.652 15.594 -6.836 1 98.94 216 THR A N 1
ATOM 1656 C CA . THR A 1 216 ? -7.945 15.664 -5.41 1 98.94 216 THR A CA 1
ATOM 1657 C C . THR A 1 216 ? -7.426 14.43 -4.688 1 98.94 216 THR A C 1
ATOM 1659 O O . THR A 1 216 ? -7.711 13.297 -5.094 1 98.94 216 THR A O 1
ATOM 1662 N N . LEU A 1 217 ? -6.621 14.641 -3.705 1 98.94 217 LEU A N 1
ATOM 1663 C CA . LEU A 1 217 ? -6.16 13.578 -2.818 1 98.94 217 LEU A CA 1
ATOM 1664 C C . LEU A 1 217 ? -6.875 13.648 -1.472 1 98.94 217 LEU A C 1
ATOM 1666 O O . LEU A 1 217 ? -7.102 14.734 -0.939 1 98.94 217 LEU A O 1
ATOM 1670 N N . GLY A 1 218 ? -7.266 12.508 -0.953 1 98.75 218 GLY A N 1
ATOM 1671 C CA . GLY A 1 218 ? -7.945 12.438 0.331 1 98.75 218 GLY A CA 1
ATOM 1672 C C . GLY A 1 218 ? -7.891 11.062 0.966 1 98.75 218 GLY A C 1
ATOM 1673 O O . GLY A 1 218 ? -7.273 10.141 0.417 1 98.75 218 GLY A O 1
ATOM 1674 N N . SER A 1 219 ? -8.461 10.922 2.129 1 98.56 219 SER A N 1
ATOM 1675 C CA . SER A 1 219 ? -8.484 9.672 2.883 1 98.56 219 SER A CA 1
ATOM 1676 C C . SER A 1 219 ? -9.492 9.742 4.027 1 98.56 219 SER A C 1
ATOM 1678 O O . SER A 1 219 ? -9.984 10.82 4.371 1 98.56 219 SER A O 1
ATOM 1680 N N . ILE A 1 220 ? -9.781 8.625 4.625 1 98.38 220 ILE A N 1
ATOM 1681 C CA . ILE A 1 220 ? -10.625 8.594 5.812 1 98.38 220 ILE A CA 1
ATOM 1682 C C . ILE A 1 220 ? -9.758 8.758 7.062 1 98.38 220 ILE A C 1
ATOM 1684 O O . ILE A 1 220 ? -10.281 8.82 8.18 1 98.38 220 ILE A O 1
ATOM 1688 N N . SER A 1 221 ? -8.523 8.93 6.992 1 97.81 221 SER A N 1
ATOM 1689 C CA . SER A 1 221 ? -7.531 8.844 8.062 1 97.81 221 SER A CA 1
ATOM 1690 C C . SER A 1 221 ? -7.797 9.891 9.141 1 97.81 221 SER A C 1
ATOM 1692 O O . SER A 1 221 ? -7.676 9.609 10.336 1 97.81 221 SER A O 1
ATOM 1694 N N . LYS A 1 222 ? -8.117 11.141 8.688 1 98 222 LYS A N 1
ATOM 1695 C CA . LYS A 1 222 ? -8.117 12.242 9.641 1 98 222 LYS A CA 1
ATOM 1696 C C . LYS A 1 222 ? -9.531 12.555 10.133 1 98 222 LYS A C 1
ATOM 1698 O O . LYS A 1 222 ? -9.781 12.547 11.336 1 98 222 LYS A O 1
ATOM 1703 N N . ARG A 1 223 ? -10.43 12.641 9.211 1 97.12 223 ARG A N 1
ATOM 1704 C CA . ARG A 1 223 ? -11.789 13.008 9.578 1 97.12 223 ARG A CA 1
ATOM 1705 C C . ARG A 1 223 ? -12.453 11.906 10.391 1 97.12 223 ARG A C 1
ATOM 1707 O O . ARG A 1 223 ? -13.258 12.18 11.281 1 97.12 223 ARG A O 1
ATOM 1714 N N . TRP A 1 224 ? -12.125 10.641 10.109 1 98.38 224 TRP A N 1
ATOM 1715 C CA . TRP A 1 224 ? -12.727 9.531 10.844 1 98.38 224 TRP A CA 1
ATOM 1716 C C . TRP A 1 224 ? -11.766 8.984 11.883 1 98.38 224 TRP A C 1
ATOM 1718 O O . TRP A 1 224 ? -12.031 7.945 12.5 1 98.38 224 TRP A O 1
ATOM 1728 N N . ILE A 1 225 ? -10.602 9.547 12.023 1 97.94 225 ILE A N 1
ATOM 1729 C CA . ILE A 1 225 ? -9.641 9.258 13.078 1 97.94 225 ILE A CA 1
ATOM 1730 C C . ILE A 1 225 ? -9.172 7.812 12.961 1 97.94 225 ILE A C 1
ATOM 1732 O O . ILE A 1 225 ? -9.148 7.082 13.953 1 97.94 225 ILE A O 1
ATOM 1736 N N . VAL A 1 226 ? -8.812 7.387 11.773 1 98.12 226 VAL A N 1
ATOM 1737 C CA . VAL A 1 226 ? -8.344 6.02 11.57 1 98.12 226 VAL A CA 1
ATOM 1738 C C . VAL A 1 226 ? -7.145 6.02 10.617 1 98.12 226 VAL A C 1
ATOM 1740 O O . VAL A 1 226 ? -7.141 5.305 9.617 1 98.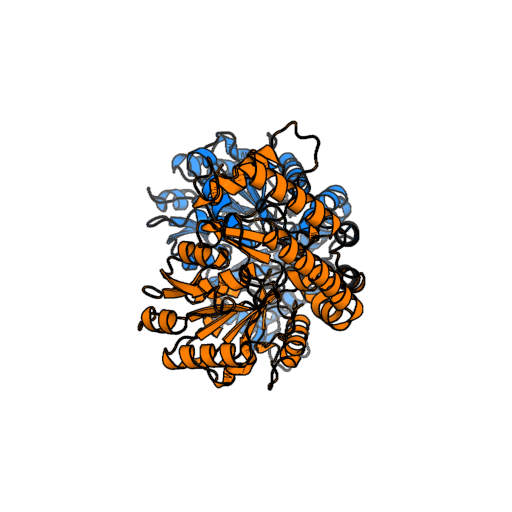12 226 VAL A O 1
ATOM 1743 N N . PRO A 1 227 ? -6.078 6.734 10.961 1 97.75 227 PRO A N 1
ATOM 1744 C CA . PRO A 1 227 ? -4.934 6.797 10.039 1 97.75 227 PRO A CA 1
ATOM 1745 C C . PRO A 1 227 ? -4.344 5.422 9.742 1 97.75 227 PRO A C 1
ATOM 1747 O O . PRO A 1 227 ? -3.814 5.195 8.656 1 97.75 227 PRO A O 1
ATOM 1750 N N . GLY A 1 228 ? -4.496 4.465 10.633 1 98.12 228 GLY A N 1
ATOM 1751 C CA . GLY A 1 228 ? -3.916 3.141 10.469 1 98.12 228 GLY A CA 1
ATOM 1752 C C . GLY A 1 228 ? -4.73 2.238 9.562 1 98.12 228 GLY A C 1
ATOM 1753 O O . GLY A 1 228 ? -4.277 1.158 9.18 1 98.12 228 GLY A O 1
ATOM 1754 N N . TRP A 1 229 ? -5.98 2.633 9.188 1 98.56 229 TRP A N 1
ATOM 1755 C CA . TRP A 1 229 ? -6.824 1.782 8.359 1 98.56 229 TRP A CA 1
ATOM 1756 C C . TRP A 1 229 ? -6.371 1.819 6.902 1 98.56 229 TRP A C 1
ATOM 1758 O O . TRP A 1 229 ? -6.691 0.921 6.121 1 98.56 229 TRP A O 1
ATOM 1768 N N . ARG A 1 230 ? -5.652 2.877 6.516 1 98.31 230 ARG A N 1
ATOM 1769 C CA . ARG A 1 230 ? -4.934 3.014 5.254 1 98.31 230 ARG A CA 1
ATOM 1770 C C . ARG A 1 230 ? -5.887 2.947 4.07 1 98.31 230 ARG A C 1
ATOM 1772 O O . ARG A 1 230 ? -5.703 2.133 3.16 1 98.31 230 ARG A O 1
ATOM 1779 N N . LEU A 1 231 ? -6.805 3.861 3.998 1 98.81 231 LEU A N 1
ATOM 1780 C CA . LEU A 1 231 ? -7.672 3.998 2.832 1 98.81 231 LEU A CA 1
ATOM 1781 C C . LEU A 1 231 ? -7.738 5.449 2.371 1 98.81 231 LEU A C 1
ATOM 1783 O O . LEU A 1 231 ? -8.102 6.336 3.148 1 98.81 231 LEU A O 1
ATOM 1787 N N . GLY A 1 232 ? -7.344 5.699 1.214 1 98.75 232 GLY A N 1
ATOM 1788 C CA . GLY A 1 232 ? -7.395 7.008 0.577 1 98.75 232 GLY A CA 1
ATOM 1789 C C . GLY A 1 232 ? -7.797 6.945 -0.884 1 98.75 232 GLY A C 1
ATOM 1790 O O . GLY A 1 232 ? -8.312 5.926 -1.348 1 98.75 232 GLY A O 1
ATOM 1791 N N . TRP A 1 233 ? -7.629 8.086 -1.599 1 98.94 233 TRP A N 1
ATOM 1792 C CA . TRP A 1 233 ? -8.078 8.109 -2.986 1 98.94 233 TRP A CA 1
ATOM 1793 C C . TRP A 1 233 ? -7.379 9.211 -3.77 1 98.94 233 TRP A C 1
ATOM 1795 O O . TRP A 1 233 ? -6.852 10.156 -3.182 1 98.94 233 TRP A O 1
ATOM 1805 N N . ILE A 1 234 ? -7.312 9.055 -5.02 1 98.94 234 ILE A N 1
ATOM 1806 C CA . ILE A 1 234 ? -7.102 10.078 -6.035 1 98.94 234 ILE A CA 1
ATOM 1807 C C . ILE A 1 234 ? -8.398 10.305 -6.816 1 98.94 234 ILE A C 1
ATOM 1809 O O . ILE A 1 234 ? -9.031 9.352 -7.262 1 98.94 234 ILE A O 1
ATOM 1813 N N . VAL A 1 235 ? -8.82 11.484 -6.949 1 98.94 235 VAL A N 1
ATOM 1814 C CA . VAL A 1 235 ? -10.008 11.812 -7.727 1 98.94 235 VAL A CA 1
ATOM 1815 C C . VAL A 1 235 ? -9.648 12.773 -8.859 1 98.94 235 VAL A C 1
ATOM 1817 O O . VAL A 1 235 ? -8.969 13.773 -8.633 1 98.94 235 VAL A O 1
ATOM 1820 N N . THR A 1 236 ? -10.031 12.461 -10.047 1 98.81 236 THR A N 1
ATOM 1821 C CA . THR A 1 236 ? -9.852 13.352 -11.188 1 98.81 236 THR A CA 1
ATOM 1822 C C . THR A 1 236 ? -11.031 14.305 -11.32 1 98.81 236 THR A C 1
ATOM 1824 O O . THR A 1 236 ? -12.156 13.875 -11.602 1 98.81 236 THR A O 1
ATOM 1827 N N . ASN A 1 237 ? -10.852 15.531 -11.008 1 98.69 237 ASN A N 1
ATOM 1828 C CA . ASN A 1 237 ? -11.797 16.609 -11.312 1 98.69 237 ASN A CA 1
ATOM 1829 C C . ASN A 1 237 ? -11.453 17.297 -12.625 1 98.69 237 ASN A C 1
ATOM 1831 O O . ASN A 1 237 ? -10.656 18.234 -12.641 1 98.69 237 ASN A O 1
ATOM 1835 N N . ASP A 1 238 ? -12.031 16.859 -13.648 1 97.19 238 ASP A N 1
ATOM 1836 C CA . ASP A 1 238 ? -11.602 17.266 -14.984 1 97.19 238 ASP A CA 1
ATOM 1837 C C . ASP A 1 238 ? -12.766 17.25 -15.969 1 97.19 238 ASP A C 1
ATOM 1839 O O . ASP A 1 238 ? -12.75 16.5 -16.953 1 97.19 238 ASP A O 1
ATOM 1843 N N . PRO A 1 239 ? -13.695 18.156 -15.75 1 95.62 239 PRO A N 1
ATOM 1844 C CA . PRO A 1 239 ? -14.875 18.172 -16.625 1 95.62 239 PRO A CA 1
ATOM 1845 C C . PRO A 1 239 ? -14.516 18.375 -18.094 1 95.62 239 PRO A C 1
ATOM 1847 O O . PRO A 1 239 ? -15.305 18.031 -18.984 1 95.62 239 PRO A O 1
ATOM 1850 N N . ASN A 1 240 ? -13.328 18.906 -18.422 1 95.31 240 ASN A N 1
ATOM 1851 C CA . ASN A 1 240 ? -12.953 19.203 -19.797 1 95.31 240 ASN A CA 1
ATOM 1852 C C . ASN A 1 240 ? -12.125 18.078 -20.406 1 95.31 240 ASN A C 1
ATOM 1854 O O . ASN A 1 240 ? -11.688 18.172 -21.562 1 95.31 240 ASN A O 1
ATOM 1858 N N . GLY A 1 241 ? -11.773 17.062 -19.688 1 96.19 241 GLY A N 1
ATOM 1859 C CA . GLY A 1 241 ? -11.125 15.859 -20.203 1 96.19 241 GLY A CA 1
ATOM 1860 C C . GLY A 1 241 ? -9.648 16.047 -20.469 1 96.19 241 GLY A C 1
ATOM 1861 O O . GLY A 1 241 ? -9.07 15.336 -21.297 1 96.19 241 GLY A O 1
ATOM 1862 N N . ILE A 1 242 ? -9.07 17.047 -19.891 1 96.62 242 ILE A N 1
ATOM 1863 C CA . ILE A 1 242 ? -7.672 17.375 -20.141 1 96.62 242 ILE A CA 1
ATOM 1864 C C . ILE A 1 242 ? -6.77 16.266 -19.609 1 96.62 242 ILE A C 1
ATOM 1866 O O . ILE A 1 242 ? -5.77 15.914 -20.234 1 96.62 242 ILE A O 1
ATOM 1870 N N . LEU A 1 243 ? -7.117 15.711 -18.469 1 97.44 243 LEU A N 1
ATOM 1871 C CA . LEU A 1 243 ? -6.289 14.688 -17.844 1 97.44 243 LEU A CA 1
ATOM 1872 C C . LEU A 1 243 ? -6.289 13.406 -18.672 1 97.44 243 LEU A C 1
ATOM 1874 O O . LEU A 1 243 ? -5.285 12.688 -18.719 1 97.44 243 LEU A O 1
ATOM 1878 N N . ILE A 1 244 ? -7.402 13.102 -19.281 1 96.12 244 ILE A N 1
ATOM 1879 C CA . ILE A 1 244 ? -7.484 11.945 -20.156 1 96.12 244 ILE A CA 1
ATOM 1880 C C . ILE A 1 244 ? -6.652 12.188 -21.406 1 96.12 244 ILE A C 1
ATOM 1882 O O . ILE A 1 244 ? -5.855 11.336 -21.812 1 96.12 244 ILE A O 1
ATOM 1886 N N . LYS A 1 245 ? -6.82 13.367 -21.984 1 96.25 245 LYS A N 1
ATOM 1887 C CA . LYS A 1 245 ? -6.172 13.727 -23.234 1 96.25 245 LYS A CA 1
ATOM 1888 C C . LYS A 1 245 ? -4.656 13.758 -23.094 1 96.25 245 LYS A C 1
ATOM 1890 O O . LYS A 1 245 ? -3.926 13.422 -24.031 1 96.25 245 LYS A O 1
ATOM 1895 N N . THR A 1 246 ? -4.184 14.188 -21.953 1 95.31 246 THR A N 1
ATOM 1896 C CA . THR A 1 246 ? -2.752 14.352 -21.734 1 95.31 246 THR A CA 1
ATOM 1897 C C . THR A 1 246 ? -2.113 13.031 -21.312 1 95.31 246 THR A C 1
ATOM 1899 O O . THR A 1 246 ? -0.894 12.945 -21.156 1 95.31 246 THR A O 1
ATOM 1902 N N . GLY A 1 247 ? -2.893 11.977 -21.016 1 96.69 247 GLY A N 1
ATOM 1903 C CA . GLY A 1 247 ? -2.365 10.664 -20.672 1 96.69 247 GLY A CA 1
ATOM 1904 C C . GLY A 1 247 ? -2.162 10.469 -19.172 1 96.69 247 GLY A C 1
ATOM 1905 O O . GLY A 1 247 ? -1.657 9.43 -18.75 1 96.69 247 GLY A O 1
ATOM 1906 N N . ILE A 1 248 ? -2.533 11.461 -18.359 1 97.06 248 ILE A N 1
ATOM 1907 C CA . ILE A 1 248 ? -2.352 11.391 -16.906 1 97.06 248 ILE A CA 1
ATOM 1908 C C . ILE A 1 248 ? -3.195 10.258 -16.344 1 97.06 248 ILE A C 1
ATOM 1910 O O . ILE A 1 248 ? -2.719 9.477 -15.508 1 97.06 248 ILE A O 1
ATOM 1914 N N . VAL A 1 249 ? -4.426 10.133 -16.797 1 97.94 249 VAL A N 1
ATOM 1915 C CA . VAL A 1 249 ? -5.332 9.094 -16.312 1 97.94 249 VAL A CA 1
ATOM 1916 C C . VAL A 1 249 ? -4.77 7.715 -16.656 1 97.94 249 VAL A C 1
ATOM 1918 O O . VAL A 1 249 ? -4.777 6.809 -15.812 1 97.94 249 VAL A O 1
ATOM 1921 N N . GLU A 1 250 ? -4.27 7.543 -17.844 1 97.75 250 GLU A N 1
ATOM 1922 C CA . GLU A 1 250 ? -3.645 6.285 -18.266 1 97.75 250 GLU A CA 1
ATOM 1923 C C . GLU A 1 250 ? -2.436 5.965 -17.391 1 97.75 250 GLU A C 1
ATOM 1925 O O . GLU A 1 250 ? -2.24 4.812 -16.984 1 97.75 250 GLU A O 1
ATOM 1930 N N . SER A 1 251 ? -1.658 6.957 -17.078 1 97.75 251 SER A N 1
ATOM 1931 C CA . SER A 1 251 ? -0.475 6.777 -16.25 1 97.75 251 SER A CA 1
ATOM 1932 C C . SER A 1 251 ? -0.856 6.371 -14.828 1 97.75 251 SER A C 1
ATOM 1934 O O . SER A 1 251 ? -0.178 5.547 -14.211 1 97.75 251 SER A O 1
ATOM 1936 N N . ILE A 1 252 ? -1.914 6.977 -14.312 1 98.19 252 ILE A N 1
ATOM 1937 C CA . ILE A 1 252 ? -2.416 6.594 -12.992 1 98.19 252 ILE A CA 1
ATOM 1938 C C . ILE A 1 252 ? -2.799 5.117 -13 1 98.19 252 ILE A C 1
ATOM 1940 O O . ILE A 1 252 ? -2.387 4.359 -12.117 1 98.19 252 ILE A O 1
ATOM 1944 N N . ASN A 1 253 ? -3.508 4.699 -14.016 1 97.69 253 ASN A N 1
ATOM 1945 C CA . ASN A 1 253 ? -3.928 3.307 -14.133 1 97.69 253 ASN A CA 1
ATOM 1946 C C . ASN A 1 253 ? -2.732 2.367 -14.242 1 97.69 253 ASN A C 1
ATOM 1948 O O . ASN A 1 253 ? -2.711 1.306 -13.617 1 97.69 253 ASN A O 1
ATOM 1952 N N . ASN A 1 254 ? -1.796 2.758 -15.039 1 96.62 254 ASN A N 1
ATOM 1953 C CA . ASN A 1 254 ? -0.599 1.942 -15.211 1 96.62 254 ASN A CA 1
ATOM 1954 C C . ASN A 1 254 ? 0.153 1.765 -13.898 1 96.62 254 ASN A C 1
ATOM 1956 O O . ASN A 1 254 ? 0.629 0.67 -13.594 1 96.62 254 ASN A O 1
ATOM 1960 N N . CYS A 1 255 ? 0.249 2.824 -13.141 1 96.81 255 CYS A N 1
ATOM 1961 C CA . CYS A 1 255 ? 0.92 2.75 -11.852 1 96.81 255 CYS A CA 1
ATOM 1962 C C . CYS A 1 255 ? 0.15 1.854 -10.883 1 96.81 255 CYS A C 1
ATOM 1964 O O . CYS A 1 255 ? 0.749 1.063 -10.156 1 96.81 255 CYS A O 1
ATOM 1966 N N . LEU A 1 256 ? -1.164 2.006 -10.906 1 97.31 256 LEU A N 1
ATOM 1967 C CA . LEU A 1 256 ? -2.012 1.202 -10.031 1 97.31 256 LEU A CA 1
ATOM 1968 C C . LEU A 1 256 ? -1.872 -0.282 -10.352 1 97.31 256 LEU A C 1
ATOM 1970 O O . LEU A 1 256 ? -1.977 -1.127 -9.461 1 97.31 256 LEU A O 1
ATOM 1974 N N . ASN A 1 257 ? -1.552 -0.609 -11.562 1 95.25 257 ASN A N 1
ATOM 1975 C CA . ASN A 1 257 ? -1.456 -1.995 -12.008 1 95.25 257 ASN A CA 1
ATOM 1976 C C . ASN A 1 257 ? -0.209 -2.678 -11.445 1 95.25 257 ASN A C 1
ATOM 1978 O O . ASN A 1 257 ? -0.108 -3.904 -11.461 1 95.25 257 ASN A O 1
ATOM 1982 N N . ILE A 1 258 ? 0.73 -1.938 -10.93 1 94.44 258 ILE A N 1
ATOM 1983 C CA . ILE A 1 258 ? 1.978 -2.557 -10.5 1 94.44 258 ILE A CA 1
ATOM 1984 C C . ILE A 1 258 ? 2.252 -2.203 -9.039 1 94.44 258 ILE A C 1
ATOM 1986 O O . ILE A 1 258 ? 3.4 -2.246 -8.586 1 94.44 258 ILE A O 1
ATOM 1990 N N . THR A 1 259 ? 1.213 -1.705 -8.375 1 95.12 259 THR A N 1
ATOM 1991 C CA . THR A 1 259 ? 1.356 -1.376 -6.961 1 95.12 259 THR A CA 1
ATOM 1992 C C . THR A 1 259 ? 0.308 -2.107 -6.129 1 95.12 259 THR A C 1
ATOM 1994 O O . THR A 1 259 ? -0.682 -2.607 -6.664 1 95.12 259 THR A O 1
ATOM 1997 N N . SER A 1 260 ? 0.551 -2.195 -4.867 1 94.38 260 SER A N 1
ATOM 1998 C CA . SER A 1 260 ? -0.388 -2.85 -3.963 1 94.38 260 SER A CA 1
ATOM 1999 C C . SER A 1 260 ? -1.647 -2.01 -3.773 1 94.38 260 SER A C 1
ATOM 2001 O O . SER A 1 260 ? -1.606 -0.784 -3.889 1 94.38 260 SER A O 1
ATOM 2003 N N . ASP A 1 261 ? -2.73 -2.674 -3.514 1 95.88 261 ASP A N 1
ATOM 2004 C CA . ASP A 1 261 ? -4.023 -2.053 -3.24 1 95.88 261 ASP A CA 1
ATOM 2005 C C . ASP A 1 261 ? -4.273 -1.942 -1.738 1 95.88 261 ASP A C 1
ATOM 2007 O O . ASP A 1 261 ? -3.664 -2.668 -0.948 1 95.88 261 ASP A O 1
ATOM 2011 N N . PRO A 1 262 ? -5.121 -0.987 -1.368 1 98.12 262 PRO A N 1
ATOM 2012 C CA . PRO A 1 262 ? -5.578 -1.045 0.022 1 98.12 262 PRO A CA 1
ATOM 2013 C C . PRO A 1 262 ? -6.367 -2.314 0.33 1 98.12 262 PRO A C 1
ATOM 2015 O O . PRO A 1 262 ? -6.906 -2.949 -0.582 1 98.12 262 PRO A O 1
ATOM 2018 N N . ALA A 1 263 ? -6.438 -2.701 1.608 1 98.56 263 ALA A N 1
ATOM 2019 C CA . ALA A 1 263 ? -7.164 -3.908 2 1 98.56 263 ALA A CA 1
ATOM 2020 C C . ALA A 1 263 ? -8.586 -3.893 1.458 1 98.56 263 ALA A C 1
ATOM 2022 O O . ALA A 1 263 ? -9.305 -2.9 1.606 1 98.56 263 ALA A O 1
ATOM 2023 N N . THR A 1 264 ? -9.008 -4.977 0.847 1 98.69 264 THR A N 1
ATOM 2024 C CA . THR A 1 264 ? -10.266 -5.027 0.113 1 98.69 264 THR A CA 1
ATOM 2025 C C . THR A 1 264 ? -11.453 -4.863 1.062 1 98.69 264 THR A C 1
ATOM 2027 O O . THR A 1 264 ? -12.445 -4.215 0.721 1 98.69 264 THR A O 1
ATOM 2030 N N . PHE A 1 265 ? -11.406 -5.449 2.27 1 98.62 265 PHE A N 1
ATOM 2031 C CA . PHE A 1 265 ? -12.547 -5.348 3.17 1 98.62 265 PHE A CA 1
ATOM 2032 C C . PHE A 1 265 ? -12.664 -3.938 3.738 1 98.62 265 PHE A C 1
ATOM 2034 O O . PHE A 1 265 ? -13.758 -3.496 4.098 1 98.62 265 PHE A O 1
ATOM 2041 N N . VAL A 1 266 ? -11.531 -3.207 3.855 1 98.81 266 VAL A N 1
ATOM 2042 C CA . VAL A 1 266 ? -11.633 -1.808 4.254 1 98.81 266 VAL A CA 1
ATOM 2043 C C . VAL A 1 266 ? -12.352 -1.011 3.17 1 98.81 266 VAL A C 1
ATOM 2045 O O . VAL A 1 266 ? -13.195 -0.161 3.471 1 98.81 266 VAL A O 1
ATOM 2048 N N . GLN A 1 267 ? -11.992 -1.283 1.869 1 98.88 267 GLN A N 1
ATOM 2049 C CA . GLN A 1 267 ? -12.727 -0.679 0.762 1 98.88 267 GLN A CA 1
ATOM 2050 C C . GLN A 1 267 ? -14.219 -0.98 0.86 1 98.88 267 GLN A C 1
ATOM 2052 O O . GLN A 1 267 ? -15.055 -0.082 0.713 1 98.88 267 GLN A O 1
ATOM 2057 N N . GLY A 1 268 ? -14.539 -2.256 1.13 1 98.69 268 GLY A N 1
ATOM 2058 C CA . GLY A 1 268 ? -15.922 -2.686 1.229 1 98.69 268 GLY A CA 1
ATOM 2059 C C . GLY A 1 268 ? -16.688 -1.977 2.33 1 98.69 268 GLY A C 1
ATOM 2060 O O . GLY A 1 268 ? -17.906 -1.836 2.25 1 98.69 268 GLY A O 1
ATOM 2061 N N . ALA A 1 269 ? -15.992 -1.482 3.348 1 98.81 269 ALA A N 1
ATOM 2062 C CA . ALA A 1 269 ? -16.609 -0.864 4.516 1 98.81 269 ALA A CA 1
ATOM 2063 C C . ALA A 1 269 ? -16.953 0.601 4.25 1 98.81 269 ALA A C 1
ATOM 2065 O O . ALA A 1 269 ? -17.75 1.199 4.965 1 98.81 269 ALA A O 1
ATOM 2066 N N . VAL A 1 270 ? -16.344 1.209 3.23 1 98.56 270 VAL A N 1
ATOM 2067 C CA . VAL A 1 270 ? -16.328 2.654 3.025 1 98.56 270 VAL A CA 1
ATOM 2068 C C . VAL A 1 270 ? -17.75 3.16 2.85 1 98.56 270 VAL A C 1
ATOM 2070 O O . VAL A 1 270 ? -18.141 4.172 3.439 1 98.56 270 VAL A O 1
ATOM 2073 N N . PRO A 1 271 ? -18.625 2.428 2.016 1 98.69 271 PRO A N 1
ATOM 2074 C CA . PRO A 1 271 ? -19.984 2.941 1.841 1 98.69 271 PRO A CA 1
ATOM 2075 C C . PRO A 1 271 ? -20.734 3.092 3.164 1 98.69 271 PRO A C 1
ATOM 2077 O O . PRO A 1 271 ? -21.344 4.133 3.412 1 98.69 271 PRO A O 1
ATOM 2080 N N . GLN A 1 272 ? -20.578 2.113 4.039 1 98.62 272 GLN A N 1
ATOM 2081 C CA . GLN A 1 272 ? -21.25 2.156 5.328 1 98.62 272 GLN A CA 1
ATOM 2082 C C . GLN A 1 272 ? -20.625 3.193 6.25 1 98.62 272 GLN A C 1
ATOM 2084 O O . GLN A 1 272 ? -21.328 3.863 7.016 1 98.62 272 GLN A O 1
ATOM 2089 N N . ILE A 1 273 ? -19.312 3.324 6.238 1 98.75 273 ILE A N 1
ATOM 2090 C CA . ILE A 1 273 ? -18.609 4.316 7.051 1 98.75 273 ILE A CA 1
ATOM 2091 C C . ILE A 1 273 ? -19.141 5.711 6.715 1 98.75 273 ILE A C 1
ATOM 2093 O O . ILE A 1 273 ? -19.516 6.473 7.609 1 98.75 273 ILE A O 1
ATOM 2097 N N . LEU A 1 274 ? -19.203 6.023 5.395 1 98.38 274 LEU A N 1
ATOM 2098 C CA . LEU A 1 274 ? -19.594 7.352 4.941 1 98.38 274 LEU A CA 1
ATOM 2099 C C . LEU A 1 274 ? -21.078 7.609 5.23 1 98.38 274 LEU A C 1
ATOM 2101 O O . LEU A 1 274 ? -21.453 8.727 5.598 1 98.38 274 LEU A O 1
ATOM 2105 N N . GLU A 1 275 ? -21.859 6.609 5.117 1 97.56 275 GLU A N 1
ATOM 2106 C CA . GLU A 1 275 ? -23.312 6.746 5.266 1 97.56 275 GLU A CA 1
ATOM 2107 C C . GLU A 1 275 ? -23.703 6.82 6.738 1 97.56 275 GLU A C 1
ATOM 2109 O O . GLU A 1 275 ? -24.562 7.621 7.113 1 97.56 275 GLU A O 1
ATOM 2114 N N . LYS A 1 276 ? -23.078 6.031 7.578 1 97.75 276 LYS A N 1
ATOM 2115 C CA . LYS A 1 276 ? -23.625 5.789 8.914 1 97.75 276 LYS A CA 1
ATOM 2116 C C . LYS A 1 276 ? -22.938 6.676 9.953 1 97.75 276 LYS A C 1
ATOM 2118 O O . LYS A 1 276 ? -23.422 6.781 11.086 1 97.75 276 LYS A O 1
ATOM 2123 N N . THR A 1 277 ? -21.844 7.285 9.602 1 97.25 277 THR A N 1
ATOM 2124 C CA . THR A 1 277 ? -21.234 8.195 10.562 1 97.25 277 THR A CA 1
ATOM 2125 C C . THR A 1 277 ? -22.094 9.445 10.742 1 97.25 277 THR A C 1
ATOM 2127 O O . THR A 1 277 ? -22.375 10.164 9.781 1 97.25 277 THR A O 1
ATOM 2130 N N . ASN A 1 278 ? -22.469 9.711 11.93 1 94.44 278 ASN A N 1
ATOM 2131 C CA . ASN A 1 278 ? -23.422 10.797 12.156 1 94.44 278 ASN A CA 1
ATOM 2132 C C . ASN A 1 278 ? -22.688 12.125 12.398 1 94.44 278 ASN A C 1
ATOM 2134 O O . ASN A 1 278 ? -21.5 12.133 12.727 1 94.44 278 ASN A O 1
ATOM 2138 N N . ASN A 1 279 ? -23.438 13.148 12.289 1 96.12 279 ASN A N 1
ATOM 2139 C CA . ASN A 1 279 ? -22.906 14.5 12.398 1 96.12 279 ASN A CA 1
ATOM 2140 C C . ASN A 1 279 ? -22.406 14.789 13.805 1 96.12 279 ASN A C 1
ATOM 2142 O O . ASN A 1 279 ? -21.469 15.586 13.992 1 96.12 279 ASN A O 1
ATOM 2146 N N . GLU A 1 280 ? -22.953 14.109 14.797 1 97.38 280 GLU A N 1
ATOM 2147 C CA . GLU A 1 280 ? -22.531 14.312 16.172 1 97.38 280 GLU A CA 1
ATOM 2148 C C . GLU A 1 280 ? -21.062 13.938 16.375 1 97.38 280 GLU A C 1
ATOM 2150 O O . GLU A 1 280 ? -20.344 14.609 17.125 1 97.38 280 GLU A O 1
ATOM 2155 N N . PHE A 1 281 ? -20.688 12.898 15.766 1 97.69 281 PHE A N 1
ATOM 2156 C CA . PHE A 1 281 ? -19.297 12.484 15.828 1 97.69 281 PHE A CA 1
ATOM 2157 C C . PHE A 1 281 ? -18.375 13.594 15.336 1 97.69 281 PHE A C 1
ATOM 2159 O O . PHE A 1 281 ? -17.422 13.969 16.016 1 97.69 281 PHE A O 1
ATOM 2166 N N . PHE A 1 282 ? -18.656 14.156 14.117 1 97.69 282 PHE A N 1
ATOM 2167 C CA . PHE A 1 282 ? -17.812 15.18 13.516 1 97.69 282 PHE A CA 1
ATOM 2168 C C . PHE A 1 282 ? -17.812 16.453 14.359 1 97.69 282 PHE A C 1
ATOM 2170 O O . PHE A 1 282 ? -16.766 17.078 14.539 1 97.69 282 PHE A O 1
ATOM 2177 N N . LEU A 1 283 ? -18.922 16.797 14.883 1 97.31 283 LEU A N 1
ATOM 2178 C CA . LEU A 1 283 ? -19.047 17.984 15.711 1 97.31 283 LEU A CA 1
ATOM 2179 C C . LEU A 1 283 ? -18.234 17.844 16.984 1 97.31 283 LEU A C 1
ATOM 2181 O O . LEU A 1 283 ? -17.609 18.812 17.438 1 97.31 283 LEU A O 1
ATOM 2185 N N . ASN A 1 284 ? -18.281 16.641 17.547 1 96.94 284 ASN A N 1
ATOM 2186 C CA . ASN A 1 284 ? -17.516 16.406 18.766 1 96.94 284 ASN A CA 1
ATOM 2187 C C . ASN A 1 284 ? -16.016 16.594 18.547 1 96.94 284 ASN A C 1
ATOM 2189 O O . ASN A 1 284 ? -15.352 17.266 19.344 1 96.94 284 ASN A O 1
ATOM 2193 N N . ILE A 1 285 ? -15.5 16.031 17.484 1 96.75 285 ILE A N 1
ATOM 2194 C CA . ILE A 1 285 ? -14.086 16.156 17.156 1 96.75 285 ILE A CA 1
ATOM 2195 C C . ILE A 1 285 ? -13.734 17.625 16.922 1 96.75 285 ILE A C 1
ATOM 2197 O O . ILE A 1 285 ? -12.727 18.109 17.438 1 96.75 285 ILE A O 1
ATOM 2201 N N . LYS A 1 286 ? -14.555 18.359 16.219 1 96.81 286 LYS A N 1
ATOM 2202 C CA . LYS A 1 286 ? -14.32 19.766 15.906 1 96.81 286 LYS A CA 1
ATOM 2203 C C . LYS A 1 286 ? -14.336 20.625 17.172 1 96.81 286 LYS A C 1
ATOM 2205 O O . LYS A 1 286 ? -13.547 21.562 17.312 1 96.81 286 LYS A O 1
ATOM 2210 N N . ASN A 1 287 ? -15.227 20.25 18.078 1 96.94 287 ASN A N 1
ATOM 2211 C CA . ASN A 1 287 ? -15.32 20.984 19.328 1 96.94 287 ASN A CA 1
ATOM 2212 C C . ASN A 1 287 ? -14.062 20.828 20.188 1 96.94 287 ASN A C 1
ATOM 2214 O O . ASN A 1 287 ? -13.555 21.797 20.734 1 96.94 287 ASN A O 1
ATOM 2218 N N . ILE A 1 288 ? -13.602 19.594 20.266 1 96.62 288 ILE A N 1
ATOM 2219 C CA . ILE A 1 288 ? -12.375 19.328 21.016 1 96.62 288 ILE A CA 1
ATOM 2220 C C . ILE A 1 288 ? -11.219 20.125 20.406 1 96.62 288 ILE A C 1
ATOM 2222 O O . ILE A 1 288 ? -10.461 20.781 21.125 1 96.62 288 ILE A O 1
ATOM 2226 N N . MET A 1 289 ? -11.172 20.125 19.109 1 97 289 MET A N 1
ATOM 2227 C CA . MET A 1 289 ? -10.086 20.797 18.406 1 97 289 MET A CA 1
ATOM 2228 C C . MET A 1 289 ? -10.195 22.312 18.547 1 97 289 MET A C 1
ATOM 2230 O O . MET A 1 289 ? -9.188 23.016 18.672 1 97 289 MET A O 1
ATOM 2234 N N . ARG A 1 290 ? -11.406 22.812 18.5 1 97.31 290 ARG A N 1
ATOM 2235 C CA . ARG A 1 290 ? -11.633 24.25 18.609 1 97.31 290 ARG A CA 1
ATOM 2236 C C . ARG A 1 290 ? -11.164 24.766 19.969 1 97.31 290 ARG A C 1
ATOM 2238 O O . ARG A 1 290 ? -10.453 25.781 20.031 1 97.31 290 ARG A O 1
ATOM 2245 N N . GLU A 1 291 ? -11.539 24.062 21 1 97.38 291 GLU A N 1
ATOM 2246 C CA . GLU A 1 291 ? -11.125 24.453 22.344 1 97.38 291 GLU A CA 1
ATOM 2247 C C . GLU A 1 291 ? -9.609 24.391 22.5 1 97.38 291 GLU A C 1
ATOM 2249 O O . GLU A 1 291 ? -9 25.297 23.078 1 97.38 291 GLU A O 1
ATOM 2254 N N . ALA A 1 292 ? -9.078 23.359 22 1 97.19 292 ALA A N 1
ATOM 2255 C CA . ALA A 1 292 ? -7.629 23.172 22.062 1 97.19 292 ALA A CA 1
ATOM 2256 C C . ALA A 1 292 ? -6.898 24.266 21.297 1 97.19 292 ALA A C 1
ATOM 2258 O O . ALA A 1 292 ? -5.91 24.812 21.797 1 97.19 292 ALA A O 1
ATOM 2259 N N . ALA A 1 293 ? -7.383 24.562 20.094 1 97.69 293 ALA A N 1
ATOM 2260 C CA . ALA A 1 293 ? -6.77 25.578 19.25 1 97.69 293 ALA A CA 1
ATOM 2261 C C . ALA A 1 293 ? -6.828 26.953 19.906 1 97.69 293 ALA A C 1
ATOM 2263 O O . ALA A 1 293 ? -5.867 27.734 19.844 1 97.69 293 ALA A O 1
ATOM 2264 N N . GLU A 1 294 ? -7.938 27.234 20.484 1 97.44 294 GLU A N 1
ATOM 2265 C CA . GLU A 1 294 ? -8.109 28.516 21.172 1 97.44 294 GLU A CA 1
ATOM 2266 C C . GLU A 1 294 ? -7.133 28.641 22.344 1 97.44 294 GLU A C 1
ATOM 2268 O O . GLU A 1 294 ? -6.449 29.641 22.484 1 97.44 294 GLU A O 1
ATOM 2273 N N . PHE A 1 295 ? -7.113 27.641 23.109 1 98.19 295 PHE A N 1
ATOM 2274 C CA . PHE A 1 295 ? -6.211 27.641 24.25 1 98.19 295 PHE A CA 1
ATOM 2275 C C . PHE A 1 295 ? -4.762 27.766 23.797 1 98.19 295 PHE A C 1
ATOM 2277 O O . PHE A 1 295 ? -3.994 28.547 24.375 1 98.19 295 PHE A O 1
ATOM 2284 N N . LEU A 1 296 ? -4.383 26.938 22.844 1 98.25 296 LEU A N 1
ATOM 2285 C CA . LEU A 1 296 ? -3.016 26.953 22.328 1 98.25 296 LEU A CA 1
ATOM 2286 C C . LEU A 1 296 ? -2.619 28.344 21.859 1 98.25 296 LEU A C 1
ATOM 2288 O O . LEU A 1 296 ? -1.543 28.844 22.203 1 98.25 296 LEU A O 1
ATOM 2292 N N . TYR A 1 297 ? -3.457 28.969 21.109 1 98.12 297 TYR A N 1
ATOM 2293 C CA . TYR A 1 297 ? -3.189 30.297 20.562 1 98.12 297 TYR A CA 1
ATOM 2294 C C . TYR A 1 297 ? -2.965 31.297 21.688 1 98.12 297 TYR A C 1
ATOM 2296 O O . TYR A 1 297 ? -1.984 32.062 21.688 1 98.12 297 TYR A O 1
ATOM 2304 N N . GLU A 1 298 ? -3.801 31.25 22.656 1 98 298 GLU A N 1
ATOM 2305 C CA . GLU A 1 298 ? -3.711 32.188 23.781 1 98 298 GLU A CA 1
ATOM 2306 C C . GLU A 1 298 ? -2.453 31.938 24.609 1 98 298 GLU A C 1
ATOM 2308 O O . GLU A 1 298 ? -1.785 32.875 25.031 1 98 298 GLU A O 1
ATOM 2313 N N . ALA A 1 299 ? -2.219 30.688 24.828 1 98.12 299 ALA A N 1
ATOM 2314 C CA . ALA A 1 299 ? -1.044 30.312 25.609 1 98.12 299 ALA A CA 1
ATOM 2315 C C . ALA A 1 299 ? 0.24 30.766 24.922 1 98.12 299 ALA A C 1
ATOM 2317 O O . ALA A 1 299 ? 1.168 31.25 25.578 1 98.12 299 ALA A O 1
ATOM 2318 N N . ILE A 1 300 ? 0.328 30.609 23.641 1 98.44 300 ILE A N 1
ATOM 2319 C CA . ILE A 1 300 ? 1.51 31 22.891 1 98.44 300 ILE A CA 1
ATOM 2320 C C . ILE A 1 300 ? 1.669 32.531 22.938 1 98.44 300 ILE A C 1
ATOM 2322 O O . ILE A 1 300 ? 2.787 33.031 23.047 1 98.44 300 ILE A O 1
ATOM 2326 N N . GLU A 1 301 ? 0.598 33.219 22.828 1 96.75 301 GLU A N 1
ATOM 2327 C CA . GLU A 1 301 ? 0.622 34.688 22.859 1 96.75 301 GLU A CA 1
ATOM 2328 C C . GLU A 1 301 ? 1.19 35.188 24.172 1 96.75 301 GLU A C 1
ATOM 2330 O O . GLU A 1 301 ? 1.763 36.281 24.219 1 96.75 301 GLU A O 1
ATOM 2335 N N . ALA A 1 302 ? 1.107 34.406 25.141 1 96.88 302 ALA A N 1
ATOM 2336 C CA . ALA A 1 302 ? 1.569 34.812 26.469 1 96.88 302 ALA A CA 1
ATOM 2337 C C . ALA A 1 302 ? 3.066 34.562 26.625 1 96.88 302 ALA A C 1
ATOM 2339 O O . ALA A 1 302 ? 3.662 34.938 27.641 1 96.88 302 ALA A O 1
ATOM 2340 N N . ILE A 1 303 ? 3.666 33.938 25.688 1 97.62 303 ILE A N 1
ATOM 2341 C CA . ILE A 1 303 ? 5.094 33.656 25.734 1 97.62 303 ILE A CA 1
ATOM 2342 C C . ILE A 1 303 ? 5.852 34.594 24.797 1 97.62 303 ILE A C 1
ATOM 2344 O O . ILE A 1 303 ? 5.836 34.406 23.578 1 97.62 303 ILE A O 1
ATOM 2348 N N . PRO A 1 304 ? 6.633 35.438 25.281 1 96 304 PRO A N 1
ATOM 2349 C CA . PRO A 1 304 ? 7.203 36.562 24.5 1 96 304 PRO A CA 1
ATOM 2350 C C . PRO A 1 304 ? 8.094 36.062 23.359 1 96 304 PRO A C 1
ATOM 2352 O O . PRO A 1 304 ? 8.141 36.688 22.297 1 96 304 PRO A O 1
ATOM 2355 N N . CYS A 1 305 ? 8.758 35 23.531 1 97.31 305 CYS A N 1
ATOM 2356 C CA . CYS A 1 305 ? 9.734 34.562 22.531 1 97.31 305 CYS A CA 1
ATOM 2357 C C . CYS A 1 305 ? 9.078 33.719 21.438 1 97.31 305 CYS A C 1
ATOM 2359 O O . CYS A 1 305 ? 9.758 33.188 20.562 1 97.31 305 CYS A O 1
ATOM 2361 N N . LEU A 1 306 ? 7.773 33.594 21.5 1 98.5 306 LEU A N 1
ATOM 2362 C CA . LEU A 1 306 ? 7.035 32.844 20.484 1 98.5 306 LEU A CA 1
ATOM 2363 C C . LEU A 1 306 ? 5.965 33.688 19.828 1 98.5 306 LEU A C 1
ATOM 2365 O O . LEU A 1 306 ? 5.43 34.625 20.469 1 98.5 306 LEU A O 1
ATOM 2369 N N . THR A 1 307 ? 5.719 33.406 18.578 1 98.06 307 THR A N 1
ATOM 2370 C CA . THR A 1 307 ? 4.68 34.094 17.844 1 98.06 307 THR A CA 1
ATOM 2371 C C . THR A 1 307 ? 3.844 33.125 17.016 1 98.06 307 THR A C 1
ATOM 2373 O O . THR A 1 307 ? 4.383 32.375 16.203 1 98.06 307 THR A O 1
ATOM 2376 N N . CYS A 1 308 ? 2.643 33.094 17.234 1 97.62 308 CYS A N 1
ATOM 2377 C CA . CYS A 1 308 ? 1.682 32.406 16.359 1 97.62 308 CYS A CA 1
ATOM 2378 C C . CYS A 1 308 ? 0.937 33.406 15.492 1 97.62 308 CYS A C 1
ATOM 2380 O O . CYS A 1 308 ? 0.087 34.156 15.984 1 97.62 308 CYS A O 1
ATOM 2382 N N . PRO A 1 309 ? 1.253 33.438 14.195 1 95.56 309 PRO A N 1
ATOM 2383 C CA . PRO A 1 309 ? 0.748 34.531 13.352 1 95.56 309 PRO A CA 1
ATOM 2384 C C . PRO A 1 309 ? -0.777 34.594 13.312 1 95.56 309 PRO A C 1
ATOM 2386 O O . PRO A 1 309 ? -1.355 35.656 13.133 1 95.56 309 PRO A O 1
ATOM 2389 N N . GLN A 1 310 ? -1.366 33.438 13.422 1 93.06 310 GLN A N 1
ATOM 2390 C CA . GLN A 1 310 ? -2.824 33.375 13.398 1 93.06 310 GLN A CA 1
ATOM 2391 C C . GLN A 1 310 ? -3.332 32.125 14.141 1 93.06 310 GLN A C 1
ATOM 2393 O O . GLN A 1 310 ? -2.68 31.094 14.141 1 93.06 310 GLN A O 1
ATOM 2398 N N . LYS A 1 311 ? -4.512 32.375 14.75 1 95.94 311 LYS A N 1
ATOM 2399 C CA . LYS A 1 311 ? -5.168 31.219 15.328 1 95.94 311 LYS A CA 1
ATOM 2400 C C . LYS A 1 311 ? -5.484 30.172 14.258 1 95.94 311 LYS A C 1
ATOM 2402 O O . LYS A 1 311 ? -6.008 30.516 13.195 1 95.94 311 LYS A O 1
ATOM 2407 N N . PRO A 1 312 ? -5.129 28.938 14.5 1 97.06 312 PRO A N 1
ATOM 2408 C CA . PRO A 1 312 ? -5.414 27.938 13.469 1 97.06 312 PRO A CA 1
ATOM 2409 C C . PRO A 1 312 ? -6.91 27.797 13.18 1 97.06 312 PRO A C 1
ATOM 2411 O O . PRO A 1 312 ? -7.727 27.875 14.102 1 97.06 312 PRO A O 1
ATOM 2414 N N . GLU A 1 313 ? -7.207 27.516 11.922 1 97.62 313 GLU A N 1
ATOM 2415 C CA . GLU A 1 313 ? -8.594 27.469 11.469 1 97.62 313 GLU A CA 1
ATOM 2416 C C . GLU A 1 313 ? -8.992 26.062 11.055 1 97.62 313 GLU A C 1
ATOM 2418 O O . GLU A 1 313 ? -10.18 25.766 10.891 1 97.62 313 GLU A O 1
ATOM 2423 N N . GLY A 1 314 ? -8.055 25.203 10.898 1 97.81 314 GLY A N 1
ATOM 2424 C CA . GLY A 1 314 ? -8.352 23.844 10.469 1 97.81 314 GLY A CA 1
ATOM 2425 C C . GLY A 1 314 ? -7.141 22.922 10.492 1 97.81 314 GLY A C 1
ATOM 2426 O O . GLY A 1 314 ? -6.125 23.25 11.117 1 97.81 314 GLY A O 1
ATOM 2427 N N . SER A 1 315 ? -7.312 21.781 9.914 1 97.69 315 SER A N 1
ATOM 2428 C CA . SER A 1 315 ? -6.324 20.719 9.93 1 97.69 315 SER A CA 1
ATOM 2429 C C . SER A 1 315 ? -6.094 20.203 11.352 1 97.69 315 SER A C 1
ATOM 2431 O O . SER A 1 315 ? -7.047 19.906 12.07 1 97.69 315 SER A O 1
ATOM 2433 N N . MET A 1 316 ? -4.926 20.062 11.836 1 97.56 316 MET A N 1
ATOM 2434 C CA . MET A 1 316 ? -4.641 19.547 13.164 1 97.56 316 MET A CA 1
ATOM 2435 C C . MET A 1 316 ? -3.314 20.078 13.695 1 97.56 316 MET A C 1
ATOM 2437 O O . MET A 1 316 ? -2.814 19.609 14.719 1 97.56 316 MET A O 1
ATOM 2441 N N . ALA A 1 317 ? -2.752 21.062 12.922 1 97 317 ALA A N 1
ATOM 2442 C CA . ALA A 1 317 ? -1.43 21.547 13.297 1 97 317 ALA A CA 1
ATOM 2443 C C . ALA A 1 317 ? -1.327 23.062 13.094 1 97 317 ALA A C 1
ATOM 2445 O O . ALA A 1 317 ? -2.111 23.641 12.336 1 97 317 ALA A O 1
ATOM 2446 N N . VAL A 1 318 ? -0.351 23.656 13.766 1 97.94 318 VAL A N 1
ATOM 2447 C CA . VAL A 1 318 ? -0.106 25.078 13.625 1 97.94 318 VAL A CA 1
ATOM 2448 C C . VAL A 1 318 ? 1.396 25.359 13.672 1 97.94 318 VAL A C 1
ATOM 2450 O O . VAL A 1 318 ? 2.154 24.594 14.273 1 97.94 318 VAL A O 1
ATOM 2453 N N . MET A 1 319 ? 1.784 26.391 12.992 1 98.56 319 MET A N 1
ATOM 2454 C CA . MET A 1 319 ? 3.172 26.844 12.992 1 98.56 319 MET A CA 1
ATOM 2455 C C . MET A 1 319 ? 3.365 28 13.969 1 98.56 319 MET A C 1
ATOM 2457 O O . MET A 1 319 ? 2.584 28.953 13.977 1 98.56 319 MET A O 1
ATOM 2461 N N . VAL A 1 320 ? 4.402 27.891 14.773 1 98.69 320 VAL A N 1
ATOM 2462 C CA . VAL A 1 320 ? 4.754 28.906 15.75 1 98.69 320 VAL A CA 1
ATOM 2463 C C . VAL A 1 320 ? 6.195 29.375 15.531 1 98.69 320 VAL A C 1
ATOM 2465 O O . VAL A 1 320 ? 7.109 28.547 15.453 1 98.69 320 VAL A O 1
ATOM 2468 N N . LYS A 1 321 ? 6.395 30.641 15.43 1 98.56 321 LYS A N 1
ATOM 2469 C CA . LYS A 1 321 ? 7.723 31.203 15.211 1 98.56 321 LYS A CA 1
ATOM 2470 C C . LYS A 1 321 ? 8.508 31.297 16.516 1 98.56 321 LYS A C 1
ATOM 2472 O O . LYS A 1 321 ? 7.953 31.688 17.547 1 98.56 321 LYS A O 1
ATOM 2477 N N . ILE A 1 322 ? 9.734 30.922 16.438 1 98.62 322 ILE A N 1
ATOM 2478 C CA . ILE A 1 322 ? 10.648 31.094 17.562 1 98.62 322 ILE A CA 1
ATOM 2479 C C . ILE A 1 322 ? 11.453 32.375 17.375 1 98.62 322 ILE A C 1
ATOM 2481 O O . ILE A 1 322 ? 12.211 32.5 16.406 1 98.62 322 ILE A O 1
ATOM 2485 N N . ASN A 1 323 ? 11.32 33.281 18.266 1 97.75 323 ASN A N 1
ATOM 2486 C CA . ASN A 1 323 ? 12.125 34.5 18.234 1 97.75 323 ASN A CA 1
ATOM 2487 C C . ASN A 1 323 ? 13.461 34.312 18.953 1 97.75 323 ASN A C 1
ATOM 2489 O O . ASN A 1 323 ? 13.625 34.75 20.094 1 97.75 323 ASN A O 1
ATOM 2493 N N . LEU A 1 324 ? 14.383 33.844 18.266 1 96.94 324 LEU A N 1
ATOM 2494 C CA . LEU A 1 324 ? 15.656 33.375 18.797 1 96.94 324 LEU A CA 1
ATOM 2495 C C . LEU A 1 324 ? 16.375 34.469 19.531 1 96.94 324 LEU A C 1
ATOM 2497 O O . LEU A 1 324 ? 17.031 34.25 20.562 1 96.94 324 LEU A O 1
ATOM 2501 N N . PRO A 1 325 ? 16.266 35.719 19.062 1 96.19 325 PRO A N 1
ATOM 2502 C CA . PRO A 1 325 ? 17 36.812 19.75 1 96.19 325 PRO A CA 1
ATOM 2503 C C . PRO A 1 325 ? 16.531 37 21.188 1 96.19 325 PRO A C 1
ATOM 2505 O O . PRO A 1 325 ? 17.25 37.594 22 1 96.19 325 PRO A O 1
ATOM 2508 N N . LEU A 1 326 ? 15.414 36.438 21.469 1 97.12 326 LEU A N 1
ATOM 2509 C CA . LEU A 1 326 ? 14.867 36.625 22.812 1 97.12 326 LEU A CA 1
ATOM 2510 C C . LEU A 1 326 ? 15.242 35.438 23.703 1 97.12 326 LEU A C 1
ATOM 2512 O O . LEU A 1 326 ? 14.859 35.406 24.875 1 97.12 326 LEU A O 1
ATOM 2516 N N . LEU A 1 327 ? 15.992 34.5 23.156 1 97.19 327 LEU A N 1
ATOM 2517 C CA . LEU A 1 327 ? 16.391 33.312 23.891 1 97.19 327 LEU A CA 1
ATOM 2518 C C . LEU A 1 327 ? 17.906 33.219 24.031 1 97.19 327 LEU A C 1
ATOM 2520 O O . LEU A 1 327 ? 18.641 33.656 23.141 1 97.19 327 LEU A O 1
ATOM 2524 N N . GLU A 1 328 ? 18.297 32.688 25.188 1 96.31 328 GLU A N 1
ATOM 2525 C CA . GLU A 1 328 ? 19.703 32.438 25.422 1 96.31 328 GLU A CA 1
ATOM 2526 C C . GLU A 1 328 ? 20.047 30.953 25.234 1 96.31 328 GLU A C 1
ATOM 2528 O O . GLU A 1 328 ? 19.266 30.094 25.625 1 96.31 328 GLU A O 1
ATOM 2533 N N . ASN A 1 329 ? 21.156 30.594 24.609 1 93.62 329 ASN A N 1
ATOM 2534 C CA . ASN A 1 329 ? 21.703 29.25 24.453 1 93.62 329 ASN A CA 1
ATOM 2535 C C . ASN A 1 329 ? 20.797 28.375 23.578 1 93.62 329 ASN A C 1
ATOM 2537 O O . ASN A 1 329 ? 20.656 27.188 23.844 1 93.62 329 ASN A O 1
ATOM 2541 N N . VAL A 1 330 ? 20.031 28.953 22.75 1 96.81 330 VAL A N 1
ATOM 2542 C CA . VAL A 1 330 ? 19.25 28.25 21.75 1 96.81 330 VAL A CA 1
ATOM 2543 C C . VAL A 1 330 ? 19.672 28.688 20.359 1 96.81 330 VAL A C 1
ATOM 2545 O O . VAL A 1 330 ? 19.594 29.875 20.016 1 96.81 330 VAL A O 1
ATOM 2548 N N . VAL A 1 331 ? 20.047 27.766 19.5 1 96.94 331 VAL A N 1
ATOM 2549 C CA . VAL A 1 331 ? 20.719 28.094 18.25 1 96.94 331 VAL A CA 1
ATOM 2550 C C . VAL A 1 331 ? 19.703 28.109 17.109 1 96.94 331 VAL A C 1
ATOM 2552 O O . VAL A 1 331 ? 19.812 28.922 16.188 1 96.94 331 VAL A O 1
ATOM 2555 N N . ASP A 1 332 ? 18.797 27.172 17.125 1 98.06 332 ASP A N 1
ATOM 2556 C CA . ASP A 1 332 ? 17.781 27.047 16.062 1 98.06 332 ASP A CA 1
ATOM 2557 C C . ASP A 1 332 ? 16.609 26.203 16.531 1 98.06 332 ASP A C 1
ATOM 2559 O O . ASP A 1 332 ? 16.484 25.891 17.719 1 98.06 332 ASP A O 1
ATOM 2563 N N . ASP A 1 333 ? 15.719 25.984 15.641 1 98.38 333 ASP A N 1
ATOM 2564 C CA . ASP A 1 333 ? 14.492 25.281 15.984 1 98.38 333 ASP A CA 1
ATOM 2565 C C . ASP A 1 333 ? 14.789 23.844 16.422 1 98.38 333 ASP A C 1
ATOM 2567 O O . ASP A 1 333 ? 14.148 23.328 17.344 1 98.38 333 ASP A O 1
ATOM 2571 N N . VAL A 1 334 ? 15.758 23.172 15.836 1 98.31 334 VAL A N 1
ATOM 2572 C CA . VAL A 1 334 ? 16.125 21.828 16.234 1 98.31 334 VAL A CA 1
ATOM 2573 C C . VAL A 1 334 ? 16.625 21.828 17.672 1 98.31 334 VAL A C 1
ATOM 2575 O O . VAL A 1 334 ? 16.188 21.016 18.484 1 98.31 334 VAL A O 1
ATOM 2578 N N . ASP A 1 335 ? 17.562 22.703 17.953 1 98 335 ASP A N 1
ATOM 2579 C CA . ASP A 1 335 ? 18.094 22.828 19.312 1 98 335 ASP A CA 1
ATOM 2580 C C . ASP A 1 335 ? 16.984 23.141 20.312 1 98 335 ASP A C 1
ATOM 2582 O O . ASP A 1 335 ? 16.969 22.594 21.422 1 98 335 ASP A O 1
ATOM 2586 N N . PHE A 1 336 ? 16.141 24.094 19.984 1 98.19 336 PHE A N 1
ATOM 2587 C CA . PHE A 1 336 ? 14.984 24.453 20.812 1 98.19 336 PHE A CA 1
ATOM 2588 C C . PHE A 1 336 ? 14.172 23.219 21.172 1 98.19 336 PHE A C 1
ATOM 2590 O O . PHE A 1 336 ? 13.883 22.984 22.344 1 98.19 336 PHE A O 1
ATOM 2597 N N . CYS A 1 337 ? 13.805 22.375 20.188 1 98.12 337 CYS A N 1
ATOM 2598 C CA . CYS A 1 337 ? 12.969 21.203 20.391 1 98.12 337 CYS A CA 1
ATOM 2599 C C . CYS A 1 337 ? 13.703 20.141 21.188 1 98.12 337 CYS A C 1
ATOM 2601 O O . CYS A 1 337 ? 13.109 19.469 22.031 1 98.12 337 CYS A O 1
ATOM 2603 N N . LEU A 1 338 ? 14.984 19.984 20.922 1 97.38 338 LEU A N 1
ATOM 2604 C CA . LEU A 1 338 ? 15.781 19.016 21.672 1 97.38 338 LEU A CA 1
ATOM 2605 C C . LEU A 1 338 ? 15.844 19.375 23.141 1 97.38 338 LEU A C 1
ATOM 2607 O O . LEU A 1 338 ? 15.672 18.5 24 1 97.38 338 LEU A O 1
ATOM 2611 N N . LYS A 1 339 ? 16.141 20.594 23.453 1 97 339 LYS A N 1
ATOM 2612 C CA . LYS A 1 339 ? 16.219 21.062 24.844 1 97 339 LYS A CA 1
ATOM 2613 C C . LYS A 1 339 ? 14.867 20.953 25.531 1 97 339 LYS A C 1
ATOM 2615 O O . LYS A 1 339 ? 14.797 20.547 26.703 1 97 339 LYS A O 1
ATOM 2620 N N . LEU A 1 340 ? 13.852 21.359 24.812 1 97.5 340 LEU A N 1
ATOM 2621 C CA . LEU A 1 340 ? 12.508 21.25 25.391 1 97.5 340 LEU A CA 1
ATOM 2622 C C . LEU A 1 340 ? 12.188 19.812 25.75 1 97.5 340 LEU A C 1
ATOM 2624 O O . LEU A 1 340 ? 11.617 19.547 26.797 1 97.5 340 LEU A O 1
ATOM 2628 N N . ALA A 1 341 ? 12.492 18.891 24.859 1 96.56 341 ALA A N 1
ATOM 2629 C CA . ALA A 1 341 ? 12.281 17.469 25.109 1 96.56 341 ALA A CA 1
ATOM 2630 C C . ALA A 1 341 ? 13.086 17 26.312 1 96.56 341 ALA A C 1
ATOM 2632 O O . ALA A 1 341 ? 12.57 16.297 27.188 1 96.56 341 ALA A O 1
ATOM 2633 N N . LYS A 1 342 ? 14.305 17.391 26.375 1 95.19 342 LYS A N 1
ATOM 2634 C CA . LYS A 1 342 ? 15.227 16.953 27.422 1 95.19 342 LYS A CA 1
ATOM 2635 C C . LYS A 1 342 ? 14.82 17.531 28.781 1 95.19 342 LYS A C 1
ATOM 2637 O O . LYS A 1 342 ? 14.812 16.828 29.781 1 95.19 342 LYS A O 1
ATOM 2642 N N . GLU A 1 343 ? 14.477 18.797 28.781 1 95.81 343 GLU A N 1
ATOM 2643 C CA . GLU A 1 343 ? 14.289 19.531 30.031 1 95.81 343 GLU A CA 1
ATOM 2644 C C . GLU A 1 343 ? 12.852 19.391 30.531 1 95.81 343 GLU A C 1
ATOM 2646 O O . GLU A 1 343 ? 12.602 19.438 31.734 1 95.81 343 GLU A O 1
ATOM 2651 N N . GLU A 1 344 ? 11.922 19.297 29.531 1 96.44 344 GLU A N 1
ATOM 2652 C CA . GLU A 1 344 ? 10.523 19.406 29.953 1 96.44 344 GLU A CA 1
ATOM 2653 C C . GLU A 1 344 ? 9.711 18.203 29.453 1 96.44 344 GLU A C 1
ATOM 2655 O O . GLU A 1 344 ? 8.5 18.141 29.688 1 96.44 344 GLU A O 1
ATOM 2660 N N . SER A 1 345 ? 10.273 17.266 28.734 1 96.31 345 SER A N 1
ATOM 2661 C CA . SER A 1 345 ? 9.602 16.062 28.234 1 96.31 345 SER A CA 1
ATOM 2662 C C . SER A 1 345 ? 8.43 16.422 27.328 1 96.31 345 SER A C 1
ATOM 2664 O O . SER A 1 345 ? 7.355 15.828 27.422 1 96.31 345 SER A O 1
ATOM 2666 N N . VAL A 1 346 ? 8.617 17.453 26.547 1 97.06 346 VAL A N 1
ATOM 2667 C CA . VAL A 1 346 ? 7.641 17.875 25.547 1 97.06 346 VAL A CA 1
ATOM 2668 C C . VAL A 1 346 ? 8.273 17.828 24.156 1 97.06 346 VAL A C 1
ATOM 2670 O O . VAL A 1 346 ? 9.359 18.344 23.938 1 97.06 346 VAL A O 1
ATOM 2673 N N . ILE A 1 347 ? 7.559 17.219 23.203 1 96.81 347 ILE A N 1
ATOM 2674 C CA . ILE A 1 347 ? 8.109 17.016 21.859 1 96.81 347 ILE A CA 1
ATOM 2675 C C . ILE A 1 347 ? 7.277 17.797 20.844 1 96.81 347 ILE A C 1
ATOM 2677 O O . ILE A 1 347 ? 6.078 17.547 20.703 1 96.81 347 ILE A O 1
ATOM 2681 N N . PHE A 1 348 ? 7.848 18.719 20.203 1 97.94 348 PHE A N 1
ATOM 2682 C CA . PHE A 1 348 ? 7.312 19.438 19.047 1 97.94 348 PHE A CA 1
ATOM 2683 C C . PHE A 1 348 ? 8.094 19.078 17.797 1 97.94 348 PHE A C 1
ATOM 2685 O O . PHE A 1 348 ? 9.141 18.438 17.859 1 97.94 348 PHE A O 1
ATOM 2692 N N . LEU A 1 349 ? 7.59 19.422 16.672 1 97.94 349 LEU A N 1
ATOM 2693 C CA . LEU A 1 349 ? 8.297 19.203 15.422 1 97.94 349 LEU A CA 1
ATOM 2694 C C . LEU A 1 349 ? 9.055 20.453 15 1 97.94 349 LEU A C 1
ATOM 2696 O O . LEU A 1 349 ? 8.453 21.516 14.797 1 97.94 349 LEU A O 1
ATOM 2700 N N . PRO A 1 350 ? 10.398 20.328 14.867 1 98.38 350 PRO A N 1
ATOM 2701 C CA . PRO A 1 350 ? 11.133 21.5 14.375 1 98.38 350 PRO A CA 1
ATOM 2702 C C . PRO A 1 350 ? 10.656 21.953 13 1 98.38 350 PRO A C 1
ATOM 2704 O O . PRO A 1 350 ? 10.352 21.125 12.133 1 98.38 350 PRO A O 1
ATOM 2707 N N . GLY A 1 351 ? 10.633 23.25 12.828 1 98.38 351 GLY A N 1
ATOM 2708 C CA . GLY A 1 351 ? 10.109 23.828 11.602 1 98.38 351 GLY A CA 1
ATOM 2709 C C . GLY A 1 351 ? 10.914 23.453 10.375 1 98.38 351 GLY A C 1
ATOM 2710 O O . GLY A 1 351 ? 10.367 23.344 9.273 1 98.38 351 GLY A O 1
ATOM 2711 N N . VAL A 1 352 ? 12.172 23.188 10.547 1 98.12 352 VAL A N 1
ATOM 2712 C CA . VAL A 1 352 ? 13.047 22.859 9.43 1 98.12 352 VAL A CA 1
ATOM 2713 C C . VAL A 1 352 ? 12.555 21.594 8.742 1 98.12 352 VAL A C 1
ATOM 2715 O O . VAL A 1 352 ? 12.727 21.422 7.535 1 98.12 352 VAL A O 1
ATOM 2718 N N . VAL A 1 353 ? 11.867 20.719 9.43 1 97.38 353 VAL A N 1
ATOM 2719 C CA . VAL A 1 353 ? 11.367 19.453 8.898 1 97.38 353 VAL A CA 1
ATOM 2720 C C . VAL A 1 353 ? 10.289 19.719 7.848 1 97.38 353 VAL A C 1
ATOM 2722 O O . VAL A 1 353 ? 10.148 18.953 6.891 1 97.38 353 VAL A O 1
ATOM 2725 N N . VAL A 1 354 ? 9.602 20.828 8.008 1 98.12 354 VAL A N 1
ATOM 2726 C CA . VAL A 1 354 ? 8.539 21.156 7.066 1 98.12 354 VAL A CA 1
ATOM 2727 C C . VAL A 1 354 ? 8.969 22.328 6.18 1 98.12 354 VAL A C 1
ATOM 2729 O O . VAL A 1 354 ? 8.141 22.922 5.48 1 98.12 354 VAL A O 1
ATOM 2732 N N . GLY A 1 355 ? 10.227 22.734 6.316 1 97.75 355 GLY A N 1
ATOM 2733 C CA . GLY A 1 355 ? 10.797 23.641 5.336 1 97.75 355 GLY A CA 1
ATOM 2734 C C . GLY A 1 355 ? 10.875 25.078 5.828 1 97.75 355 GLY A C 1
ATOM 2735 O O . GLY A 1 355 ? 11.07 26 5.039 1 97.75 355 GLY A O 1
ATOM 2736 N N . LEU A 1 356 ? 10.695 25.312 7.109 1 97.69 356 LEU A N 1
ATOM 2737 C CA . LEU A 1 356 ? 10.734 26.672 7.637 1 97.69 356 LEU A CA 1
ATOM 2738 C C . LEU A 1 356 ? 11.57 26.734 8.914 1 97.69 356 LEU A C 1
ATOM 2740 O O . LEU A 1 356 ? 11.062 26.453 10 1 97.69 356 LEU A O 1
ATOM 2744 N N . LYS A 1 357 ? 12.727 27.25 8.828 1 97.69 357 LYS A N 1
ATOM 2745 C CA . LYS A 1 357 ? 13.68 27.297 9.93 1 97.69 357 LYS A CA 1
ATOM 2746 C C . LYS A 1 357 ? 13.203 28.234 11.031 1 97.69 357 LYS A C 1
ATOM 2748 O O . LYS A 1 357 ? 12.594 29.281 10.75 1 97.69 357 LYS A O 1
ATOM 2753 N N . ASN A 1 358 ? 13.461 27.875 12.281 1 98.44 358 ASN A N 1
ATOM 2754 C CA . ASN A 1 358 ? 13.211 28.656 13.477 1 98.44 358 ASN A CA 1
ATOM 2755 C C . ASN A 1 358 ? 11.719 28.781 13.773 1 98.44 358 ASN A C 1
ATOM 2757 O O . ASN A 1 358 ? 11.258 29.828 14.25 1 98.44 358 ASN A O 1
ATOM 2761 N N . TRP A 1 359 ? 11.039 27.844 13.375 1 98.62 359 TRP A N 1
ATOM 2762 C CA . TRP A 1 359 ? 9.641 27.625 13.719 1 98.62 359 TRP A CA 1
ATOM 2763 C C . TRP A 1 359 ? 9.453 26.266 14.398 1 98.62 359 TRP A C 1
ATOM 2765 O O . TRP A 1 359 ? 10.383 25.453 14.453 1 98.62 359 TRP A O 1
ATOM 2775 N N . VAL A 1 360 ? 8.297 26.031 14.969 1 98.44 360 VAL A N 1
ATOM 2776 C CA . VAL A 1 360 ? 7.891 24.719 15.438 1 98.44 360 VAL A CA 1
ATOM 2777 C C . VAL A 1 360 ? 6.453 24.438 15.008 1 98.44 360 VAL A C 1
ATOM 2779 O O . VAL A 1 360 ? 5.633 25.344 14.922 1 98.44 360 VAL A O 1
ATOM 2782 N N . ARG A 1 361 ? 6.227 23.266 14.625 1 98.44 361 ARG A N 1
ATOM 2783 C CA . ARG A 1 361 ? 4.867 22.797 14.367 1 98.44 361 ARG A CA 1
ATOM 2784 C C . ARG A 1 361 ? 4.297 22.078 15.586 1 98.44 361 ARG A C 1
ATOM 2786 O O . ARG A 1 361 ? 4.93 21.172 16.125 1 98.44 361 ARG A O 1
ATOM 2793 N N . ILE A 1 362 ? 3.123 22.453 15.992 1 98 362 ILE A N 1
ATOM 2794 C CA . ILE A 1 362 ? 2.445 21.859 17.141 1 98 362 ILE A CA 1
ATOM 2795 C C . ILE A 1 362 ? 1.067 21.359 16.734 1 98 362 ILE A C 1
ATOM 2797 O O . ILE A 1 362 ? 0.314 22.062 16.062 1 98 362 ILE A O 1
ATOM 2801 N N . THR A 1 363 ? 0.766 20.141 17.062 1 97.38 363 THR A N 1
ATOM 2802 C CA . THR A 1 363 ? -0.582 19.641 16.797 1 97.38 363 THR A CA 1
ATOM 2803 C C . THR A 1 363 ? -1.544 20.094 17.891 1 97.38 363 THR A C 1
ATOM 2805 O O . THR A 1 363 ? -1.184 20.109 19.078 1 97.38 363 THR A O 1
ATOM 2808 N N . PHE A 1 364 ? -2.729 20.531 17.531 1 96.5 364 PHE A N 1
ATOM 2809 C CA . PHE A 1 364 ? -3.752 20.891 18.516 1 96.5 364 PHE A CA 1
ATOM 2810 C C . PHE A 1 364 ? -4.863 19.844 18.531 1 96.5 364 PHE A C 1
ATOM 2812 O O . PHE A 1 364 ? -5.898 20.031 19.172 1 96.5 364 PHE A O 1
ATOM 2819 N N . ALA A 1 365 ? -4.707 18.781 17.734 1 95.81 365 ALA A N 1
ATOM 2820 C CA . ALA A 1 365 ? -5.551 17.594 17.891 1 95.81 365 ALA A CA 1
ATOM 2821 C C . ALA A 1 365 ? -5.156 16.797 19.125 1 95.81 365 ALA A C 1
ATOM 2823 O O . ALA A 1 365 ? -4.668 15.672 19.016 1 95.81 365 ALA A O 1
ATOM 2824 N N . ALA A 1 366 ? -5.352 17.328 20.266 1 94.31 366 ALA A N 1
ATOM 2825 C CA . ALA A 1 366 ? -4.977 16.812 21.578 1 94.31 366 ALA A CA 1
ATOM 2826 C C . ALA A 1 366 ? -6.012 17.188 22.641 1 94.31 366 ALA A C 1
ATOM 2828 O O . ALA A 1 366 ? -6.785 18.125 22.453 1 94.31 366 ALA A O 1
ATOM 2829 N N . GLU A 1 367 ? -5.992 16.438 23.656 1 92.56 367 GLU A N 1
ATOM 2830 C CA . GLU A 1 367 ? -6.855 16.781 24.781 1 92.56 367 GLU A CA 1
ATOM 2831 C C . GLU A 1 367 ? -6.379 18.062 25.469 1 92.56 367 GLU A C 1
ATOM 2833 O O . GLU A 1 367 ? -5.176 18.297 25.594 1 92.56 367 GLU A O 1
ATOM 2838 N N . LEU A 1 368 ? -7.348 18.766 25.953 1 95.25 368 LEU A N 1
ATOM 2839 C CA . LEU A 1 368 ? -7.062 20.078 26.531 1 95.25 368 LEU A CA 1
ATOM 2840 C C . LEU A 1 368 ? -6.109 19.953 27.719 1 95.25 368 LEU A C 1
ATOM 2842 O O . LEU A 1 368 ? -5.145 20.719 27.828 1 95.25 368 LEU A O 1
ATOM 2846 N N . PRO A 1 369 ? -6.273 18.969 28.594 1 95.5 369 PRO A N 1
ATOM 2847 C CA . PRO A 1 369 ? -5.352 18.859 29.734 1 95.5 369 PRO A CA 1
ATOM 2848 C C . PRO A 1 369 ? -3.91 18.609 29.297 1 95.5 369 PRO A C 1
ATOM 2850 O O . PRO A 1 369 ? -2.975 19.109 29.922 1 95.5 369 PRO A O 1
ATOM 2853 N N . CYS A 1 370 ? -3.795 17.859 28.266 1 94.19 370 CYS A N 1
ATOM 2854 C CA . CYS A 1 370 ? -2.463 17.578 27.75 1 94.19 370 CYS A CA 1
ATOM 2855 C C . CYS A 1 370 ? -1.824 18.844 27.172 1 94.19 370 CYS A C 1
ATOM 2857 O O . CYS A 1 370 ? -0.641 19.094 27.406 1 94.19 370 CYS A O 1
ATOM 2859 N N . LEU A 1 371 ? -2.576 19.594 26.516 1 96 371 LEU A N 1
ATOM 2860 C CA . LEU A 1 371 ? -2.092 20.844 25.938 1 96 371 LEU A CA 1
ATOM 2861 C C . LEU A 1 371 ? -1.735 21.844 27.047 1 96 371 LEU A C 1
ATOM 2863 O O . LEU A 1 371 ? -0.731 22.562 26.938 1 96 371 LEU A O 1
ATOM 2867 N N . GLU A 1 372 ? -2.557 21.875 28.031 1 97.38 372 GLU A N 1
ATOM 2868 C CA . GLU A 1 372 ? -2.311 22.766 29.156 1 97.38 372 GLU A CA 1
ATOM 2869 C C . GLU A 1 372 ? -0.979 22.453 29.828 1 97.38 372 GLU A C 1
ATOM 2871 O O . GLU A 1 372 ? -0.183 23.344 30.109 1 97.38 372 GLU A O 1
ATOM 2876 N N . ASP A 1 373 ? -0.841 21.188 30.016 1 97.44 373 ASP A N 1
ATOM 2877 C CA . ASP A 1 373 ? 0.403 20.75 30.641 1 97.44 373 ASP A CA 1
ATOM 2878 C C . ASP A 1 373 ? 1.604 21.047 29.75 1 97.44 373 ASP A C 1
ATOM 2880 O O . ASP A 1 373 ? 2.596 21.625 30.203 1 97.44 373 ASP A O 1
ATOM 2884 N N . ALA A 1 374 ? 1.527 20.766 28.531 1 97.81 374 ALA A N 1
ATOM 2885 C CA . ALA A 1 374 ? 2.623 20.953 27.578 1 97.81 374 ALA A CA 1
ATOM 2886 C C . ALA A 1 374 ? 2.986 22.422 27.438 1 97.81 374 ALA A C 1
ATOM 2888 O O . ALA A 1 374 ? 4.168 22.781 27.438 1 97.81 374 ALA A O 1
ATOM 2889 N N . LEU A 1 375 ? 2.027 23.234 27.344 1 98.19 375 LEU A N 1
ATOM 2890 C CA . LEU A 1 375 ? 2.273 24.656 27.125 1 98.19 375 LEU A CA 1
ATOM 2891 C C . LEU A 1 375 ? 2.73 25.328 28.406 1 98.19 375 LEU A C 1
ATOM 2893 O O . LEU A 1 375 ? 3.482 26.312 28.375 1 98.19 375 LEU A O 1
ATOM 2897 N N . GLY A 1 376 ? 2.236 24.797 29.516 1 98.12 376 GLY A N 1
ATOM 2898 C CA . GLY A 1 376 ? 2.803 25.25 30.781 1 98.12 376 GLY A CA 1
ATOM 2899 C C . GLY A 1 376 ? 4.293 24.969 30.891 1 98.12 376 GLY A C 1
ATOM 2900 O O . GLY A 1 376 ? 5.059 25.844 31.312 1 98.12 376 GLY A O 1
ATOM 2901 N N . ARG A 1 377 ? 4.633 23.828 30.531 1 97.88 377 ARG A N 1
ATOM 2902 C CA . ARG A 1 377 ? 6.043 23.438 30.531 1 97.88 377 ARG A CA 1
ATOM 2903 C C . ARG A 1 377 ? 6.84 24.281 29.531 1 97.88 377 ARG A C 1
ATOM 2905 O O . ARG A 1 377 ? 7.988 24.641 29.812 1 97.88 377 ARG A O 1
ATOM 2912 N N . LEU A 1 378 ? 6.258 24.516 28.453 1 98.44 378 LEU A N 1
ATOM 2913 C CA . LEU A 1 378 ? 6.883 25.344 27.438 1 98.44 378 LEU A CA 1
ATOM 2914 C C . LEU A 1 378 ? 7.156 26.75 27.969 1 98.44 378 LEU A C 1
ATOM 2916 O O . LEU A 1 378 ? 8.227 27.312 27.734 1 98.44 378 LEU A O 1
ATOM 2920 N N . LYS A 1 379 ? 6.207 27.281 28.641 1 98.12 379 LYS A N 1
ATOM 2921 C CA . LYS A 1 379 ? 6.355 28.609 29.234 1 98.12 379 LYS A CA 1
ATOM 2922 C C . LYS A 1 379 ? 7.535 28.641 30.203 1 98.12 379 LYS A C 1
ATOM 2924 O O . LYS A 1 379 ? 8.344 29.578 30.156 1 98.12 379 LYS A O 1
ATOM 2929 N N . VAL A 1 380 ? 7.629 27.641 31.016 1 97.44 380 VAL A N 1
ATOM 2930 C CA . VAL A 1 380 ? 8.711 27.562 32 1 97.44 380 VAL A CA 1
ATOM 2931 C C . VAL A 1 380 ? 10.055 27.438 31.281 1 97.44 380 VAL A C 1
ATOM 2933 O O . VAL A 1 380 ? 11.023 28.109 31.656 1 97.44 380 VAL A O 1
ATOM 2936 N N . PHE A 1 381 ? 10.094 26.641 30.359 1 97.81 381 PHE A N 1
ATOM 2937 C CA . PHE A 1 381 ? 11.289 26.438 29.547 1 97.81 381 PHE A CA 1
ATOM 2938 C C . PHE A 1 381 ? 11.758 27.766 28.938 1 97.81 381 PHE A C 1
ATOM 2940 O O . PHE A 1 381 ? 12.938 28.109 29.016 1 97.81 381 PHE A O 1
ATOM 2947 N N . CYS A 1 382 ? 10.773 28.469 28.281 1 97.94 382 CYS A N 1
ATOM 2948 C CA . CYS A 1 382 ? 11.102 29.734 27.641 1 97.94 382 CYS A CA 1
ATOM 2949 C C . CYS A 1 382 ? 11.578 30.766 28.656 1 97.94 382 CYS A C 1
ATOM 2951 O O . CYS A 1 382 ? 12.469 31.562 28.359 1 97.94 382 CYS A O 1
ATOM 2953 N N . GLN A 1 383 ? 11.008 30.703 29.844 1 96.81 383 GLN A N 1
ATOM 2954 C CA . GLN A 1 383 ? 11.438 31.609 30.906 1 96.81 383 GLN A CA 1
ATOM 2955 C C . GLN A 1 383 ? 12.875 31.312 31.328 1 96.81 383 GLN A C 1
ATOM 2957 O O . GLN A 1 383 ? 13.664 32.25 31.547 1 96.81 383 GLN A O 1
ATOM 2962 N N . ARG A 1 384 ? 13.133 30.047 31.375 1 96.56 384 ARG A N 1
ATOM 2963 C CA . ARG A 1 384 ? 14.461 29.609 31.781 1 96.56 384 ARG A CA 1
ATOM 2964 C C . ARG A 1 384 ? 15.516 30.047 30.766 1 96.56 384 ARG A C 1
ATOM 2966 O O . ARG A 1 384 ? 16.641 30.375 31.141 1 96.56 384 ARG A O 1
ATOM 2973 N N . HIS A 1 385 ? 15.133 30.109 29.594 1 97.12 385 HIS A N 1
ATOM 2974 C CA . HIS A 1 385 ? 16.094 30.406 28.547 1 97.12 385 HIS A CA 1
ATOM 2975 C C . HIS A 1 385 ? 15.945 31.828 28.047 1 97.12 385 HIS A C 1
ATOM 2977 O O . HIS A 1 385 ? 16.547 32.219 27.031 1 97.12 385 HIS A O 1
ATOM 2983 N N . ALA A 1 386 ? 15.148 32.594 28.703 1 95.3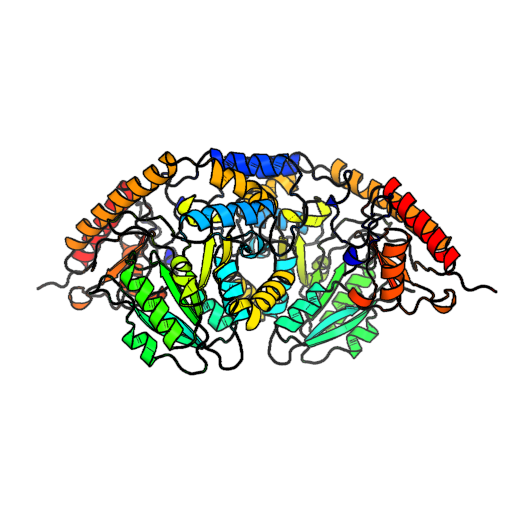1 386 ALA A N 1
ATOM 2984 C CA . ALA A 1 386 ? 14.93 33.969 28.281 1 95.31 386 ALA A CA 1
ATOM 2985 C C . ALA A 1 386 ? 16.203 34.781 28.406 1 95.31 386 ALA A C 1
ATOM 2987 O O . ALA A 1 386 ? 16.953 34.656 29.375 1 95.31 386 ALA A O 1
ATOM 2988 N N . LYS A 1 387 ? 16.406 35.438 27.391 1 89.38 387 LYS A N 1
ATOM 2989 C CA . LYS A 1 387 ? 17.531 36.344 27.484 1 89.38 387 LYS A CA 1
ATOM 2990 C C . LYS A 1 387 ? 17.297 37.438 28.547 1 89.38 387 LYS A C 1
ATOM 2992 O O . LYS A 1 387 ? 16.203 38 28.609 1 89.38 387 LYS A O 1
ATOM 2997 N N . LYS A 1 388 ? 18.219 37.469 29.531 1 78.62 388 LYS A N 1
ATOM 2998 C CA . LYS A 1 388 ? 18.188 38.5 30.578 1 78.62 388 LYS A CA 1
ATOM 2999 C C . LYS A 1 388 ? 18.406 39.906 30 1 78.62 388 LYS A C 1
ATOM 3001 O O . LYS A 1 388 ? 19.203 40.062 29.078 1 78.62 388 LYS A O 1
ATOM 3006 N N . PRO A 1 389 ? 17.406 40.969 30.438 1 64.69 389 PRO A N 1
ATOM 3007 C CA . PRO A 1 389 ? 17.641 42.344 29.969 1 64.69 389 PRO A CA 1
ATOM 3008 C C . PRO A 1 389 ? 19.062 42.812 30.219 1 64.69 389 PRO A C 1
ATOM 3010 O O . PRO A 1 389 ? 19.719 42.375 31.156 1 64.69 389 PRO A O 1
ATOM 3013 N N . MET B 1 1 ? -8.492 -8.188 -21.297 1 52.31 1 MET B N 1
ATOM 3014 C CA . MET B 1 1 ? -8.445 -8.625 -22.688 1 52.31 1 MET B CA 1
ATOM 3015 C C . MET B 1 1 ? -9.281 -9.883 -22.891 1 52.31 1 MET B C 1
ATOM 3017 O O . MET B 1 1 ? -10.188 -9.914 -23.719 1 52.31 1 MET B O 1
ATOM 3021 N N . LEU B 1 2 ? -9.117 -10.852 -22.016 1 59.75 2 LEU B N 1
ATOM 3022 C CA . LEU B 1 2 ? -9.75 -12.141 -22.281 1 59.75 2 LEU B CA 1
ATOM 3023 C C . LEU B 1 2 ? -11.234 -12.094 -21.969 1 59.75 2 LEU B C 1
ATOM 3025 O O . LEU B 1 2 ? -12.047 -12.711 -22.672 1 59.75 2 LEU B O 1
ATOM 3029 N N . TRP B 1 3 ? -11.586 -11.258 -21.109 1 60.44 3 TRP B N 1
ATOM 3030 C CA . TRP B 1 3 ? -12.977 -11.172 -20.688 1 60.44 3 TRP B CA 1
ATOM 3031 C C . TRP B 1 3 ? -13.844 -10.578 -21.797 1 60.44 3 TRP B C 1
ATOM 3033 O O . TRP B 1 3 ? -15.023 -10.93 -21.922 1 60.44 3 TRP B O 1
ATOM 3043 N N . LYS B 1 4 ? -13.227 -9.805 -22.594 1 61.84 4 LYS B N 1
ATOM 3044 C CA . LYS B 1 4 ? -13.977 -9.109 -23.625 1 61.84 4 LYS B CA 1
ATOM 3045 C C . LYS B 1 4 ? -14.336 -10.047 -24.781 1 61.84 4 LYS B C 1
ATOM 3047 O O . LYS B 1 4 ? -15.172 -9.719 -25.625 1 61.84 4 LYS B O 1
ATOM 3052 N N . ASN B 1 5 ? -13.711 -11.227 -24.641 1 63.59 5 ASN B N 1
ATOM 3053 C CA . ASN B 1 5 ? -13.883 -12.141 -25.75 1 63.59 5 ASN B CA 1
ATOM 3054 C C . ASN B 1 5 ? -14.906 -13.227 -25.438 1 63.59 5 ASN B C 1
ATOM 3056 O O . ASN B 1 5 ? -14.992 -14.227 -26.156 1 63.59 5 ASN B O 1
ATOM 3060 N N . LEU B 1 6 ? -15.555 -12.992 -24.391 1 71.06 6 LEU B N 1
ATOM 3061 C CA . LEU B 1 6 ? -16.625 -13.914 -24.062 1 71.06 6 LEU B CA 1
ATOM 3062 C C . LEU B 1 6 ? -17.828 -13.703 -24.969 1 71.06 6 LEU B C 1
ATOM 3064 O O . LEU B 1 6 ? -18.141 -12.578 -25.344 1 71.06 6 LEU B O 1
ATOM 3068 N N . THR B 1 7 ? -18.359 -14.766 -25.406 1 67.12 7 THR B N 1
ATOM 3069 C CA . THR B 1 7 ? -19.578 -14.656 -26.203 1 67.12 7 THR B CA 1
ATOM 3070 C C . THR B 1 7 ? -20.766 -14.25 -25.312 1 67.12 7 THR B C 1
ATOM 3072 O O . THR B 1 7 ? -21.094 -14.945 -24.359 1 67.12 7 THR B O 1
ATOM 3075 N N . PRO B 1 8 ? -21.297 -13.188 -25.578 1 67.19 8 PRO B N 1
ATOM 3076 C CA . PRO B 1 8 ? -22.391 -12.688 -24.75 1 67.19 8 PRO B CA 1
ATOM 3077 C C . PRO B 1 8 ? -23.531 -13.68 -24.609 1 67.19 8 PRO B C 1
ATOM 3079 O O . PRO B 1 8 ? -24.203 -13.727 -23.578 1 67.19 8 PRO B O 1
ATOM 3082 N N . ASN B 1 9 ? -23.656 -14.625 -25.531 1 70.06 9 ASN B N 1
ATOM 3083 C CA . ASN B 1 9 ? -24.875 -15.422 -25.531 1 70.06 9 ASN B CA 1
ATOM 3084 C C . ASN B 1 9 ? -24.609 -16.844 -25.062 1 70.06 9 ASN B C 1
ATOM 3086 O O . ASN B 1 9 ? -25.469 -17.719 -25.219 1 70.06 9 ASN B O 1
ATOM 3090 N N . ASP B 1 10 ? -23.469 -17.047 -24.531 1 74.06 10 ASP B N 1
ATOM 3091 C CA . ASP B 1 10 ? -23.219 -18.391 -24 1 74.06 10 ASP B CA 1
ATOM 3092 C C . ASP B 1 10 ? -23.938 -18.594 -22.672 1 74.06 10 ASP B C 1
ATOM 3094 O O . ASP B 1 10 ? -23.781 -17.812 -21.75 1 74.06 10 ASP B O 1
ATOM 3098 N N . GLN B 1 11 ? -24.828 -19.562 -22.672 1 81.12 11 GLN B N 1
ATOM 3099 C CA . GLN B 1 11 ? -25.656 -19.812 -21.484 1 81.12 11 GLN B CA 1
ATOM 3100 C C . GLN B 1 11 ? -24.844 -20.453 -20.375 1 81.12 11 GLN B C 1
ATOM 3102 O O . GLN B 1 11 ? -25.266 -20.453 -19.219 1 81.12 11 GLN B O 1
ATOM 3107 N N . ARG B 1 12 ? -23.719 -20.922 -20.766 1 85.44 12 ARG B N 1
ATOM 3108 C CA . ARG B 1 12 ? -22.891 -21.562 -19.75 1 85.44 12 ARG B CA 1
ATOM 3109 C C . ARG B 1 12 ? -22.156 -20.531 -18.906 1 85.44 12 ARG B C 1
ATOM 3111 O O . ARG B 1 12 ? -21.719 -19.5 -19.422 1 85.44 12 ARG B O 1
ATOM 3118 N N . PRO B 1 13 ? -21.984 -20.875 -17.672 1 90.06 13 PRO B N 1
ATOM 3119 C CA . PRO B 1 13 ? -21.219 -19.969 -16.828 1 90.06 13 PRO B CA 1
ATOM 3120 C C . PRO B 1 13 ? -19.734 -19.906 -17.219 1 90.06 13 PRO B C 1
ATOM 3122 O O . PRO B 1 13 ? -19.156 -20.938 -17.578 1 90.06 13 PRO B O 1
ATOM 3125 N N . THR B 1 14 ? -19.203 -18.734 -17.188 1 93.06 14 THR B N 1
ATOM 3126 C CA . THR B 1 14 ? -17.781 -18.562 -17.453 1 93.06 14 THR B CA 1
ATOM 3127 C C . THR B 1 14 ? -16.953 -19.156 -16.312 1 93.06 14 THR B C 1
ATOM 3129 O O . THR B 1 14 ? -17.234 -18.938 -15.141 1 93.06 14 THR B O 1
ATOM 3132 N N . ILE B 1 15 ? -15.984 -19.969 -16.656 1 94.5 15 ILE B N 1
ATOM 3133 C CA . ILE B 1 15 ? -15.078 -20.547 -15.68 1 94.5 15 ILE B CA 1
ATOM 3134 C C . ILE B 1 15 ? -13.711 -19.875 -15.773 1 94.5 15 ILE B C 1
ATOM 3136 O O . ILE B 1 15 ? -13.07 -19.891 -16.828 1 94.5 15 ILE B O 1
ATOM 3140 N N . MET B 1 16 ? -13.297 -19.234 -14.664 1 93.31 16 MET B N 1
ATOM 3141 C CA . MET B 1 16 ? -12.031 -18.5 -14.594 1 93.31 16 MET B CA 1
ATOM 3142 C C . MET B 1 16 ? -10.945 -19.344 -13.93 1 93.31 16 MET B C 1
ATOM 3144 O O . MET B 1 16 ? -10.953 -19.516 -12.711 1 93.31 16 MET B O 1
ATOM 3148 N N . LEU B 1 17 ? -10.016 -19.766 -14.727 1 96.31 17 LEU B N 1
ATOM 3149 C CA . LEU B 1 17 ? -8.93 -20.578 -14.188 1 96.31 17 LEU B CA 1
ATOM 3150 C C . LEU B 1 17 ? -7.574 -19.984 -14.547 1 96.31 17 LEU B C 1
ATOM 3152 O O . LEU B 1 17 ? -6.547 -20.656 -14.453 1 96.31 17 LEU B O 1
ATOM 3156 N N . GLY B 1 18 ? -7.633 -18.703 -14.977 1 94.44 18 GLY B N 1
ATOM 3157 C CA . GLY B 1 18 ? -6.398 -18.031 -15.352 1 94.44 18 GLY B CA 1
ATOM 3158 C C . GLY B 1 18 ? -5.906 -17.047 -14.305 1 94.44 18 GLY B C 1
ATOM 3159 O O . GLY B 1 18 ? -4.805 -16.5 -14.43 1 94.44 18 GLY B O 1
ATOM 3160 N N . ARG B 1 19 ? -6.68 -16.844 -13.25 1 88.94 19 ARG B N 1
ATOM 3161 C CA . ARG B 1 19 ? -6.336 -15.875 -12.211 1 88.94 19 ARG B CA 1
ATOM 3162 C C . ARG B 1 19 ? -5.836 -16.578 -10.953 1 88.94 19 ARG B C 1
ATOM 3164 O O . ARG B 1 19 ? -6.367 -17.625 -10.57 1 88.94 19 ARG B O 1
ATOM 3171 N N . GLY B 1 20 ? -4.816 -16.062 -10.344 1 86.81 20 GLY B N 1
ATOM 3172 C CA . GLY B 1 20 ? -4.234 -16.625 -9.141 1 86.81 20 GLY B CA 1
ATOM 3173 C C . GLY B 1 20 ? -4.906 -16.141 -7.871 1 86.81 20 GLY B C 1
ATOM 3174 O O . GLY B 1 20 ? -4.23 -15.727 -6.922 1 86.81 20 GLY B O 1
ATOM 3175 N N . ASP B 1 21 ? -6.293 -16.094 -7.816 1 92.5 21 ASP B N 1
ATOM 3176 C CA . ASP B 1 21 ? -7.062 -15.734 -6.633 1 92.5 21 ASP B CA 1
ATOM 3177 C C . ASP B 1 21 ? -7.875 -16.922 -6.125 1 92.5 21 ASP B C 1
ATOM 3179 O O . ASP B 1 21 ? -8.906 -17.281 -6.711 1 92.5 21 ASP B O 1
ATOM 3183 N N . PRO B 1 22 ? -7.438 -17.516 -5.059 1 89.5 22 PRO B N 1
ATOM 3184 C CA . PRO B 1 22 ? -8.109 -18.734 -4.586 1 89.5 22 PRO B CA 1
ATOM 3185 C C . PRO B 1 22 ? -9.531 -18.469 -4.086 1 89.5 22 PRO B C 1
ATOM 3187 O O . PRO B 1 22 ? -10.352 -19.375 -4.027 1 89.5 22 PRO B O 1
ATOM 3190 N N . THR B 1 23 ? -9.852 -17.266 -3.793 1 94.06 23 THR B N 1
ATOM 3191 C CA . THR B 1 23 ? -11.148 -16.953 -3.205 1 94.06 23 THR B CA 1
ATOM 3192 C C . THR B 1 23 ? -12.242 -16.969 -4.266 1 94.06 23 THR B C 1
ATOM 3194 O O . THR B 1 23 ? -13.422 -16.797 -3.953 1 94.06 23 THR B O 1
ATOM 3197 N N . GLU B 1 24 ? -11.867 -17.234 -5.484 1 89.75 24 GLU B N 1
ATOM 3198 C CA . GLU B 1 24 ? -12.828 -17.312 -6.578 1 89.75 24 GLU B CA 1
ATOM 3199 C C . GLU B 1 24 ? -13.758 -18.516 -6.402 1 89.75 24 GLU B C 1
ATOM 3201 O O . GLU B 1 24 ? -14.836 -18.562 -6.992 1 89.75 24 GLU B O 1
ATOM 3206 N N . PHE B 1 25 ? -13.336 -19.422 -5.609 1 92.56 25 PHE B N 1
ATOM 3207 C CA . PHE B 1 25 ? -14.086 -20.656 -5.422 1 92.56 25 PHE B CA 1
ATOM 3208 C C . PHE B 1 25 ? -14.562 -20.781 -3.98 1 92.56 25 PHE B C 1
ATOM 3210 O O . PHE B 1 25 ? -13.805 -20.547 -3.043 1 92.56 25 PHE B O 1
ATOM 3217 N N . PRO B 1 26 ? -15.766 -21.234 -3.76 1 91.5 26 PRO B N 1
ATOM 3218 C CA . PRO B 1 26 ? -16.406 -21.219 -2.443 1 91.5 26 PRO B CA 1
ATOM 3219 C C . PRO B 1 26 ? -15.68 -22.094 -1.424 1 91.5 26 PRO B C 1
ATOM 3221 O O . PRO B 1 26 ? -15.734 -21.828 -0.222 1 91.5 26 PRO B O 1
ATOM 3224 N N . SER B 1 27 ? -15.031 -23.109 -1.91 1 93.69 27 SER B N 1
ATOM 3225 C CA . SER B 1 27 ? -14.367 -24.016 -0.98 1 93.69 27 SER B CA 1
ATOM 3226 C C . SER B 1 27 ? -13.086 -23.406 -0.426 1 93.69 27 SER B C 1
ATOM 3228 O O . SER B 1 27 ? -12.523 -23.906 0.554 1 93.69 27 SER B O 1
ATOM 3230 N N . PHE B 1 28 ? -12.641 -22.344 -1.033 1 95.5 28 PHE B N 1
ATOM 3231 C CA . PHE B 1 28 ? -11.438 -21.656 -0.582 1 95.5 28 PHE B CA 1
ATOM 3232 C C . PHE B 1 28 ? -11.797 -20.422 0.236 1 95.5 28 PHE B C 1
ATOM 3234 O O . PHE B 1 28 ? -11.758 -19.297 -0.276 1 95.5 28 PHE B O 1
ATOM 3241 N N . GLN B 1 29 ? -12.102 -20.703 1.462 1 95.44 29 GLN B N 1
ATOM 3242 C CA . GLN B 1 29 ? -12.43 -19.656 2.422 1 95.44 29 GLN B CA 1
ATOM 3243 C C . GLN B 1 29 ? -11.461 -19.656 3.598 1 95.44 29 GLN B C 1
ATOM 3245 O O . GLN B 1 29 ? -10.938 -20.719 3.971 1 95.44 29 GLN B O 1
ATOM 3250 N N . THR B 1 30 ? -11.25 -18.531 4.117 1 97.62 30 THR B N 1
ATOM 3251 C CA . THR B 1 30 ? -10.375 -18.438 5.289 1 97.62 30 THR B CA 1
ATOM 3252 C C . THR B 1 30 ? -11.078 -19 6.52 1 97.62 30 THR B C 1
ATOM 3254 O O . THR B 1 30 ? -12.266 -19.344 6.469 1 97.62 30 THR B O 1
ATOM 3257 N N . THR B 1 31 ? -10.359 -19.172 7.539 1 97.31 31 THR B N 1
ATOM 3258 C CA . THR B 1 31 ? -10.867 -19.766 8.773 1 97.31 31 THR B CA 1
ATOM 3259 C C . THR B 1 31 ? -11.586 -18.719 9.617 1 97.31 31 THR B C 1
ATOM 3261 O O . THR B 1 31 ? -11.242 -17.531 9.57 1 97.31 31 THR B O 1
ATOM 3264 N N . THR B 1 32 ? -12.508 -19.172 10.461 1 96.81 32 THR B N 1
ATOM 3265 C CA . THR B 1 32 ? -13.203 -18.297 11.406 1 96.81 32 THR B CA 1
ATOM 3266 C C . THR B 1 32 ? -12.219 -17.656 12.375 1 96.81 32 THR B C 1
ATOM 3268 O O . THR B 1 32 ? -12.391 -16.5 12.758 1 96.81 32 THR B O 1
ATOM 3271 N N . ALA B 1 33 ? -11.188 -18.406 12.711 1 97.69 33 ALA B N 1
ATOM 3272 C CA . ALA B 1 33 ? -10.18 -17.891 13.633 1 97.69 33 ALA B CA 1
ATOM 3273 C C . ALA B 1 33 ? -9.484 -16.656 13.062 1 97.69 33 ALA B C 1
ATOM 3275 O O . ALA B 1 33 ? -9.219 -15.695 13.781 1 97.69 33 ALA B O 1
ATOM 3276 N N . ALA B 1 34 ? -9.18 -16.703 11.828 1 98.44 34 ALA B N 1
ATOM 3277 C CA . ALA B 1 34 ? -8.531 -15.562 11.188 1 98.44 34 ALA B CA 1
ATOM 3278 C C . ALA B 1 34 ? -9.453 -14.344 11.164 1 98.44 34 ALA B C 1
ATOM 3280 O O . ALA B 1 34 ? -9.031 -13.227 11.469 1 98.44 34 ALA B O 1
ATOM 3281 N N . VAL B 1 35 ? -10.75 -14.539 10.797 1 98.5 35 VAL B N 1
ATOM 3282 C CA . VAL B 1 35 ? -11.734 -13.461 10.742 1 98.5 35 VAL B CA 1
ATOM 3283 C C . VAL B 1 35 ? -11.883 -12.828 12.125 1 98.5 35 VAL B C 1
ATOM 3285 O O . VAL B 1 35 ? -11.844 -11.609 12.266 1 98.5 35 VAL B O 1
ATOM 3288 N N . GLU B 1 36 ? -11.984 -13.641 13.156 1 98.38 36 GLU B N 1
ATOM 3289 C CA . GLU B 1 36 ? -12.195 -13.141 14.516 1 98.38 36 GLU B CA 1
ATOM 3290 C C . GLU B 1 36 ? -10.945 -12.438 15.039 1 98.38 36 GLU B C 1
ATOM 3292 O O . GLU B 1 36 ? -11.047 -11.469 15.805 1 98.38 36 GLU B O 1
ATOM 3297 N N . ALA B 1 37 ? -9.758 -12.914 14.648 1 98.75 37 ALA B N 1
ATOM 3298 C CA . ALA B 1 37 ? -8.523 -12.211 15.008 1 98.75 37 ALA B CA 1
ATOM 3299 C C . ALA B 1 37 ? -8.547 -10.781 14.492 1 98.75 37 ALA B C 1
ATOM 3301 O O . ALA B 1 37 ? -8.18 -9.844 15.211 1 98.75 37 ALA B O 1
ATOM 3302 N N . ALA B 1 38 ? -8.969 -10.578 13.25 1 98.69 38 ALA B N 1
ATOM 3303 C CA . ALA B 1 38 ? -9.062 -9.25 12.664 1 98.69 38 ALA B CA 1
ATOM 3304 C C . ALA B 1 38 ? -10.133 -8.414 13.359 1 98.69 38 ALA B C 1
ATOM 3306 O O . ALA B 1 38 ? -9.945 -7.223 13.609 1 98.69 38 ALA B O 1
ATOM 3307 N N . VAL B 1 39 ? -11.281 -9.039 13.664 1 98.75 39 VAL B N 1
ATOM 3308 C CA . VAL B 1 39 ? -12.383 -8.367 14.344 1 98.75 39 VAL B CA 1
ATOM 3309 C C . VAL B 1 39 ? -11.922 -7.906 15.727 1 98.75 39 VAL B C 1
ATOM 3311 O O . VAL B 1 39 ? -12.195 -6.773 16.125 1 98.75 39 VAL B O 1
ATOM 3314 N N . ASP B 1 40 ? -11.203 -8.766 16.438 1 98.62 40 ASP B N 1
ATOM 3315 C CA . ASP B 1 40 ? -10.688 -8.422 17.75 1 98.62 40 ASP B CA 1
ATOM 3316 C C . ASP B 1 40 ? -9.75 -7.219 17.672 1 98.62 40 ASP B C 1
ATOM 3318 O O . ASP B 1 40 ? -9.812 -6.324 18.516 1 98.62 40 ASP B O 1
ATOM 3322 N N . ALA B 1 41 ? -8.875 -7.223 16.734 1 98.44 41 ALA B N 1
ATOM 3323 C CA . ALA B 1 41 ? -7.945 -6.109 16.547 1 98.44 41 ALA B CA 1
ATOM 3324 C C . ALA B 1 41 ? -8.695 -4.809 16.281 1 98.44 41 ALA B C 1
ATOM 3326 O O . ALA B 1 41 ? -8.359 -3.766 16.844 1 98.44 41 ALA B O 1
ATOM 3327 N N . LEU B 1 42 ? -9.742 -4.879 15.445 1 98.19 42 LEU B N 1
ATOM 3328 C CA . LEU B 1 42 ? -10.555 -3.715 15.117 1 98.19 42 LEU B CA 1
ATOM 3329 C C . LEU B 1 42 ? -11.266 -3.18 16.359 1 98.19 42 LEU B C 1
ATOM 3331 O O . LEU B 1 42 ? -11.234 -1.978 16.625 1 98.19 42 LEU B O 1
ATOM 3335 N N . ARG B 1 43 ? -11.852 -4.027 17.109 1 97.81 43 ARG B N 1
ATOM 3336 C CA . ARG B 1 43 ? -12.695 -3.633 18.234 1 97.81 43 ARG B CA 1
ATOM 3337 C C . ARG B 1 43 ? -11.844 -3.182 19.422 1 97.81 43 ARG B C 1
ATOM 3339 O O . ARG B 1 43 ? -12.32 -2.432 20.266 1 97.81 43 ARG B O 1
ATOM 3346 N N . SER B 1 44 ? -10.586 -3.59 19.469 1 96.62 44 SER B N 1
ATOM 3347 C CA . SER B 1 44 ? -9.703 -3.201 20.562 1 96.62 44 SER B CA 1
ATOM 3348 C C . SER B 1 44 ? -9.406 -1.705 20.531 1 96.62 44 SER B C 1
ATOM 3350 O O . SER B 1 44 ? -9.023 -1.121 21.547 1 96.62 44 SER B O 1
ATOM 3352 N N . SER B 1 45 ? -9.445 -1.073 19.328 1 95.5 45 SER B N 1
ATOM 3353 C CA . SER B 1 45 ? -9.109 0.324 19.078 1 95.5 45 SER B CA 1
ATOM 3354 C C . SER B 1 45 ? -7.621 0.58 19.281 1 95.5 45 SER B C 1
ATOM 3356 O O . SER B 1 45 ? -7.18 1.73 19.281 1 95.5 45 SER B O 1
ATOM 3358 N N . ASN B 1 46 ? -6.855 -0.509 19.438 1 95.5 46 ASN B N 1
ATOM 3359 C CA . ASN B 1 46 ? -5.426 -0.371 19.703 1 95.5 46 ASN B CA 1
ATOM 3360 C C . ASN B 1 46 ? -4.633 -0.192 18.406 1 95.5 46 ASN B C 1
ATOM 3362 O O . ASN B 1 46 ? -3.436 0.1 18.453 1 95.5 46 ASN B O 1
ATOM 3366 N N . PHE B 1 47 ? -5.305 -0.302 17.312 1 97.44 47 PHE B N 1
ATOM 3367 C CA . PHE B 1 47 ? -4.582 -0.352 16.047 1 97.44 47 PHE B CA 1
ATOM 3368 C C . PHE B 1 47 ? -5.18 0.622 15.039 1 97.44 47 PHE B C 1
ATOM 3370 O O . PHE B 1 47 ? -5.203 0.345 13.836 1 97.44 47 PHE B O 1
ATOM 3377 N N . ASN B 1 48 ? -5.746 1.7 15.523 1 97.44 48 ASN B N 1
ATOM 3378 C CA . ASN B 1 48 ? -6.27 2.748 14.648 1 97.44 48 ASN B CA 1
ATOM 3379 C C . ASN B 1 48 ? -5.168 3.715 14.219 1 97.44 48 ASN B C 1
ATOM 3381 O O . ASN B 1 48 ? -5.34 4.465 13.258 1 97.44 48 ASN B O 1
ATOM 3385 N N . SER B 1 49 ? -4.02 3.77 14.875 1 96.75 49 SER B N 1
ATOM 3386 C CA . SER B 1 49 ? -2.914 4.699 14.664 1 96.75 49 SER B CA 1
ATOM 3387 C C . SER B 1 49 ? -2.01 4.234 13.523 1 96.75 49 SER B C 1
ATOM 3389 O O . SER B 1 49 ? -2.088 3.084 13.094 1 96.75 49 SER B O 1
ATOM 3391 N N . TYR B 1 50 ? -1.172 5.129 13.031 1 95.38 50 TYR B N 1
ATOM 3392 C CA . TYR B 1 50 ? -0.069 4.707 12.18 1 95.38 50 TYR B CA 1
ATOM 3393 C C . TYR B 1 50 ? 0.785 3.65 12.867 1 95.38 50 TYR B C 1
ATOM 3395 O O . TYR B 1 50 ? 0.967 3.691 14.086 1 95.38 50 TYR B O 1
ATOM 3403 N N . SER B 1 51 ? 1.283 2.732 12.133 1 96.12 51 SER B N 1
ATOM 3404 C CA . SER B 1 51 ? 2.281 1.806 12.656 1 96.12 51 SER B CA 1
ATOM 3405 C C . SER B 1 51 ? 3.695 2.322 12.414 1 96.12 51 SER B C 1
ATOM 3407 O O . SER B 1 51 ? 3.904 3.225 11.602 1 96.12 51 SER B O 1
ATOM 3409 N N . PRO B 1 52 ? 4.645 1.822 13.273 1 95.62 52 PRO B N 1
ATOM 3410 C CA . PRO B 1 52 ? 6.016 2.021 12.805 1 95.62 52 PRO B CA 1
ATOM 3411 C C . PRO B 1 52 ? 6.207 1.592 11.352 1 95.62 52 PRO B C 1
ATOM 3413 O O . PRO B 1 52 ? 5.57 0.635 10.898 1 95.62 52 PRO B O 1
ATOM 3416 N N . THR B 1 53 ? 7.086 2.189 10.648 1 96 53 THR B N 1
ATOM 3417 C CA . THR B 1 53 ? 7.219 1.955 9.219 1 96 53 THR B CA 1
ATOM 3418 C C . THR B 1 53 ? 7.648 0.518 8.945 1 96 53 THR B C 1
ATOM 3420 O O . THR B 1 53 ? 7.336 -0.039 7.887 1 96 53 THR B O 1
ATOM 3423 N N . VAL B 1 54 ? 8.352 -0.117 9.906 1 97.94 54 VAL B N 1
ATOM 3424 C CA . VAL B 1 54 ? 8.812 -1.491 9.727 1 97.94 54 VAL B CA 1
ATOM 3425 C C . VAL B 1 54 ? 7.688 -2.461 10.086 1 97.94 54 VAL B C 1
ATOM 3427 O O . VAL B 1 54 ? 7.762 -3.652 9.773 1 97.94 54 VAL B O 1
ATOM 3430 N N . GLY B 1 55 ? 6.637 -1.994 10.773 1 98.31 55 GLY B N 1
ATOM 3431 C CA . GLY B 1 55 ? 5.531 -2.832 11.211 1 98.31 55 GLY B CA 1
ATOM 3432 C C . GLY B 1 55 ? 5.395 -2.896 12.719 1 98.31 55 GLY B C 1
ATOM 3433 O O . GLY B 1 55 ? 6.34 -2.594 13.453 1 98.31 55 GLY B O 1
ATOM 3434 N N . VAL B 1 56 ? 4.219 -3.281 13.211 1 98.25 56 VAL B N 1
ATOM 3435 C CA . VAL B 1 56 ? 3.971 -3.396 14.648 1 98.25 56 VAL B CA 1
ATOM 3436 C C . VAL B 1 56 ? 4.82 -4.523 15.227 1 98.25 56 VAL B C 1
ATOM 3438 O O . VAL B 1 56 ? 4.922 -5.602 14.641 1 98.25 56 VAL B O 1
ATOM 3441 N N . PRO B 1 57 ? 5.406 -4.332 16.359 1 98.06 57 PRO B N 1
ATOM 3442 C CA . PRO B 1 57 ? 6.391 -5.27 16.906 1 98.06 57 PRO B CA 1
ATOM 3443 C C . PRO B 1 57 ? 5.812 -6.66 17.141 1 98.06 57 PRO B C 1
ATOM 3445 O O . PRO B 1 57 ? 6.473 -7.664 16.875 1 98.06 57 PRO B O 1
ATOM 3448 N N . GLN B 1 58 ? 4.613 -6.758 17.672 1 98.25 58 GLN B N 1
ATOM 3449 C CA . GLN B 1 58 ? 4.047 -8.062 17.969 1 98.25 58 GLN B CA 1
ATOM 3450 C C . GLN B 1 58 ? 3.832 -8.883 16.703 1 98.25 58 GLN B C 1
ATOM 3452 O O . GLN B 1 58 ? 4 -10.102 16.703 1 98.25 58 GLN B O 1
ATOM 3457 N N . ALA B 1 59 ? 3.451 -8.227 15.625 1 98.81 59 ALA B N 1
ATOM 3458 C CA . ALA B 1 59 ? 3.301 -8.922 14.344 1 98.81 59 ALA B CA 1
ATOM 3459 C C . ALA B 1 59 ? 4.648 -9.406 13.82 1 98.81 59 ALA B C 1
ATOM 3461 O O . ALA B 1 59 ? 4.77 -10.539 13.359 1 98.81 59 ALA B O 1
ATOM 3462 N N . ARG B 1 60 ? 5.656 -8.531 13.852 1 98.88 60 ARG B N 1
ATOM 3463 C CA . ARG B 1 60 ? 7 -8.875 13.398 1 98.88 60 ARG B CA 1
ATOM 3464 C C . ARG B 1 60 ? 7.559 -10.055 14.18 1 98.88 60 ARG B C 1
ATOM 3466 O O . ARG B 1 60 ? 8.148 -10.969 13.602 1 98.88 60 ARG B O 1
ATOM 3473 N N . ARG B 1 61 ? 7.297 -10.055 15.484 1 98.81 61 ARG B N 1
ATOM 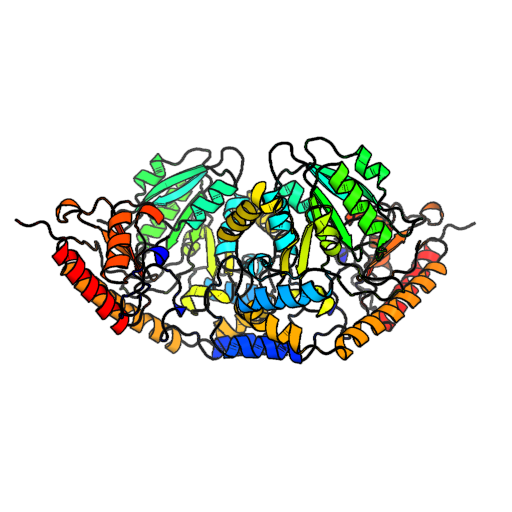3474 C CA . ARG B 1 61 ? 7.75 -11.141 16.344 1 98.81 61 ARG B CA 1
ATOM 3475 C C . ARG B 1 61 ? 7.043 -12.445 15.992 1 98.81 61 ARG B C 1
ATOM 3477 O O . ARG B 1 61 ? 7.676 -13.5 15.914 1 98.81 61 ARG B O 1
ATOM 3484 N N . ALA B 1 62 ? 5.758 -12.391 15.805 1 98.88 62 ALA B N 1
ATOM 3485 C CA . ALA B 1 62 ? 4.973 -13.578 15.477 1 98.88 62 ALA B CA 1
ATOM 3486 C C . ALA B 1 62 ? 5.422 -14.188 14.156 1 98.88 62 ALA B C 1
ATOM 3488 O O . ALA B 1 62 ? 5.535 -15.406 14.023 1 98.88 62 ALA B O 1
ATOM 3489 N N . ILE B 1 63 ? 5.711 -13.359 13.188 1 98.88 63 ILE B N 1
ATOM 3490 C CA . ILE B 1 63 ? 6.145 -13.82 11.875 1 98.88 63 ILE B CA 1
ATOM 3491 C C . ILE B 1 63 ? 7.547 -14.414 11.977 1 98.88 63 ILE B C 1
ATOM 3493 O O . ILE B 1 63 ? 7.832 -15.453 11.383 1 98.88 63 ILE B O 1
ATOM 3497 N N . ALA B 1 64 ? 8.414 -13.703 12.711 1 98.88 64 ALA B N 1
ATOM 3498 C CA . ALA B 1 64 ? 9.75 -14.234 12.938 1 98.88 64 ALA B CA 1
ATOM 3499 C C . ALA B 1 64 ? 9.688 -15.641 13.539 1 98.88 64 ALA B C 1
ATOM 3501 O O . ALA B 1 64 ? 10.391 -16.547 13.086 1 98.88 64 ALA B O 1
ATOM 3502 N N . GLU B 1 65 ? 8.852 -15.805 14.531 1 98.69 65 GLU B N 1
ATOM 3503 C CA . GLU B 1 65 ? 8.688 -17.094 15.18 1 98.69 65 GLU B CA 1
ATOM 3504 C C . GLU B 1 65 ? 8.125 -18.141 14.211 1 98.69 65 GLU B C 1
ATOM 3506 O O . GLU B 1 65 ? 8.625 -19.266 14.133 1 98.69 65 GLU B O 1
ATOM 3511 N N . TYR B 1 66 ? 7.16 -17.766 13.578 1 98.31 66 TYR B N 1
ATOM 3512 C CA . TYR B 1 66 ? 6.508 -18.656 12.609 1 98.31 66 TYR B CA 1
ATOM 3513 C C . TYR B 1 66 ? 7.504 -19.156 11.578 1 98.31 66 TYR B C 1
ATOM 3515 O O . TYR B 1 66 ? 7.57 -20.359 11.312 1 98.31 66 TYR B O 1
ATOM 3523 N N . LEU B 1 67 ? 8.328 -18.281 11.008 1 98.62 67 LEU B N 1
ATOM 3524 C CA . LEU B 1 67 ? 9.258 -18.641 9.938 1 98.62 67 LEU B CA 1
ATOM 3525 C C . LEU B 1 67 ? 10.469 -19.391 10.492 1 98.62 67 LEU B C 1
ATOM 3527 O O . LEU B 1 67 ? 11.094 -20.188 9.789 1 98.62 67 LEU B O 1
ATOM 3531 N N . SER B 1 68 ? 10.812 -19.141 11.766 1 98.56 68 SER B N 1
ATOM 3532 C CA . SER B 1 68 ? 11.945 -19.797 12.406 1 98.56 68 SER B CA 1
ATOM 3533 C C . SER B 1 68 ? 11.742 -21.297 12.477 1 98.56 68 SER B C 1
ATOM 3535 O O . SER B 1 68 ? 12.703 -22.062 12.516 1 98.56 68 SER B O 1
ATOM 3537 N N . SER B 1 69 ? 10.5 -21.75 12.477 1 97.19 69 SER B N 1
ATOM 3538 C CA . SER B 1 69 ? 10.195 -23.188 12.555 1 97.19 69 SER B CA 1
ATOM 3539 C C . SER B 1 69 ? 10.75 -23.938 11.352 1 97.19 69 SER B C 1
ATOM 3541 O O . SER B 1 69 ? 10.938 -25.156 11.406 1 97.19 69 SER B O 1
ATOM 3543 N N . ASP B 1 70 ? 11.016 -23.266 10.266 1 96.62 70 ASP B N 1
ATOM 3544 C CA . ASP B 1 70 ? 11.508 -23.875 9.039 1 96.62 70 ASP B CA 1
ATOM 3545 C C . ASP B 1 70 ? 13.023 -23.719 8.922 1 96.62 70 ASP B C 1
ATOM 3547 O O . ASP B 1 70 ? 13.609 -24.078 7.898 1 96.62 70 ASP B O 1
ATOM 3551 N N . LEU B 1 71 ? 13.641 -23.141 9.922 1 98.12 71 LEU B N 1
ATOM 3552 C CA . LEU B 1 71 ? 15.055 -22.797 9.844 1 98.12 71 LEU B CA 1
ATOM 3553 C C . LEU B 1 71 ? 15.844 -23.469 10.969 1 98.12 71 LEU B C 1
ATOM 3555 O O . LEU B 1 71 ? 15.266 -23.844 11.992 1 98.12 71 LEU B O 1
ATOM 3559 N N . SER B 1 72 ? 17.109 -23.625 10.719 1 97.5 72 SER B N 1
ATOM 3560 C CA . SER B 1 72 ? 18 -24.188 11.734 1 97.5 72 SER B CA 1
ATOM 3561 C C . SER B 1 72 ? 18.469 -23.109 12.711 1 97.5 72 SER B C 1
ATOM 3563 O O . SER B 1 72 ? 19.297 -23.375 13.578 1 97.5 72 SER B O 1
ATOM 3565 N N . TYR B 1 73 ? 18.094 -21.875 12.523 1 97.25 73 TYR B N 1
ATOM 3566 C CA . TYR B 1 73 ? 18.391 -20.734 13.383 1 97.25 73 TYR B CA 1
ATOM 3567 C C . TYR B 1 73 ? 17.141 -19.938 13.672 1 97.25 73 TYR B C 1
ATOM 3569 O O . TYR B 1 73 ? 16.062 -20.219 13.125 1 97.25 73 TYR B O 1
ATOM 3577 N N . LYS B 1 74 ? 17.234 -18.953 14.547 1 97.56 74 LYS B N 1
ATOM 3578 C CA . LYS B 1 74 ? 16.062 -18.172 14.953 1 97.56 74 LYS B CA 1
ATOM 3579 C C . LYS B 1 74 ? 16.125 -16.766 14.359 1 97.56 74 LYS B C 1
ATOM 3581 O O . LYS B 1 74 ? 17.172 -16.125 14.359 1 97.56 74 LYS B O 1
ATOM 3586 N N . LEU B 1 75 ? 15.023 -16.391 13.789 1 98.5 75 LEU B N 1
ATOM 3587 C CA . LEU B 1 75 ? 14.82 -15.008 13.383 1 98.5 75 LEU B CA 1
ATOM 3588 C C . LEU B 1 75 ? 14.32 -14.164 14.547 1 98.5 75 LEU B C 1
ATOM 3590 O O . LEU B 1 75 ? 13.773 -14.695 15.516 1 98.5 75 LEU B O 1
ATOM 3594 N N . SER B 1 76 ? 14.539 -12.922 14.508 1 98.06 76 SER B N 1
ATOM 3595 C CA . SER B 1 76 ? 13.969 -11.969 15.453 1 98.06 76 SER B CA 1
ATOM 3596 C C . SER B 1 76 ? 13.062 -10.961 14.75 1 98.06 76 SER B C 1
ATOM 3598 O O . SER B 1 76 ? 13.023 -10.914 13.516 1 98.06 76 SER B O 1
ATOM 3600 N N . GLU B 1 77 ? 12.375 -10.211 15.547 1 98.25 77 GLU B N 1
ATOM 3601 C CA . GLU B 1 77 ? 11.492 -9.18 15 1 98.25 77 GLU B CA 1
ATOM 3602 C C . GLU B 1 77 ? 12.266 -8.18 14.156 1 98.25 77 GLU B C 1
ATOM 3604 O O . GLU B 1 77 ? 11.734 -7.613 13.195 1 98.25 77 GLU B O 1
ATOM 3609 N N . ASP B 1 78 ? 13.578 -7.969 14.414 1 97.75 78 ASP B N 1
ATOM 3610 C CA . ASP B 1 78 ? 14.406 -7 13.703 1 97.75 78 ASP B CA 1
ATOM 3611 C C . ASP B 1 78 ? 14.695 -7.461 12.273 1 97.75 78 ASP B C 1
ATOM 3613 O O . ASP B 1 78 ? 15.125 -6.668 11.438 1 97.75 78 ASP B O 1
ATOM 3617 N N . ASP B 1 79 ? 14.438 -8.758 11.992 1 98.62 79 ASP B N 1
ATOM 3618 C CA . ASP B 1 79 ? 14.688 -9.32 10.664 1 98.62 79 ASP B CA 1
ATOM 3619 C C . ASP B 1 79 ? 13.453 -9.18 9.773 1 98.62 79 ASP B C 1
ATOM 3621 O O . ASP B 1 79 ? 13.508 -9.484 8.578 1 98.62 79 ASP B O 1
ATOM 3625 N N . VAL B 1 80 ? 12.328 -8.742 10.359 1 98.88 80 VAL B N 1
ATOM 3626 C CA . VAL B 1 80 ? 11.047 -8.812 9.672 1 98.88 80 VAL B CA 1
ATOM 3627 C C . VAL B 1 80 ? 10.539 -7.398 9.375 1 98.88 80 VAL B C 1
ATOM 3629 O O . VAL B 1 80 ? 10.445 -6.562 10.281 1 98.88 80 VAL B O 1
ATOM 3632 N N . TYR B 1 81 ? 10.203 -7.09 8.141 1 98.94 81 TYR B N 1
ATOM 3633 C CA . TYR B 1 81 ? 9.602 -5.84 7.695 1 98.94 81 TYR B CA 1
ATOM 3634 C C . TYR B 1 81 ? 8.227 -6.086 7.074 1 98.94 81 TYR B C 1
ATOM 3636 O O . TYR B 1 81 ? 8.109 -6.852 6.109 1 98.94 81 TYR B O 1
ATOM 3644 N N . LEU B 1 82 ? 7.191 -5.48 7.594 1 98.88 82 LEU B N 1
ATOM 3645 C CA . LEU B 1 82 ? 5.832 -5.738 7.129 1 98.88 82 LEU B CA 1
ATOM 3646 C C . LEU B 1 82 ? 5.52 -4.91 5.887 1 98.88 82 LEU B C 1
ATOM 3648 O O . LEU B 1 82 ? 5.949 -3.762 5.777 1 98.88 82 LEU B O 1
ATOM 3652 N N . THR B 1 83 ? 4.801 -5.496 4.996 1 98.75 83 THR B N 1
ATOM 3653 C CA . THR B 1 83 ? 4.434 -4.867 3.73 1 98.75 83 THR B CA 1
ATOM 3654 C C . THR B 1 83 ? 2.963 -5.113 3.408 1 98.75 83 THR B C 1
ATOM 3656 O O . THR B 1 83 ? 2.334 -6 3.99 1 98.75 83 THR B O 1
ATOM 3659 N N . SER B 1 84 ? 2.379 -4.328 2.529 1 98.19 84 SER B N 1
ATOM 3660 C CA . SER B 1 84 ? 1.021 -4.527 2.035 1 98.19 84 SER B CA 1
ATOM 3661 C C . SER B 1 84 ? 0.958 -5.68 1.037 1 98.19 84 SER B C 1
ATOM 3663 O O . SER B 1 84 ? 0.793 -5.457 -0.164 1 98.19 84 SER B O 1
ATOM 3665 N N . GLY B 1 85 ? 1.013 -6.844 1.551 1 97.81 85 GLY B N 1
ATOM 3666 C CA . GLY B 1 85 ? 1.103 -8.031 0.713 1 97.81 85 GLY B CA 1
ATOM 3667 C C . GLY B 1 85 ? 2.496 -8.266 0.158 1 97.81 85 GLY B C 1
ATOM 3668 O O . GLY B 1 85 ? 3.395 -7.445 0.359 1 97.81 85 GLY B O 1
ATOM 3669 N N . CYS B 1 86 ? 2.637 -9.398 -0.508 1 98.06 86 CYS B N 1
ATOM 3670 C CA . CYS B 1 86 ? 3.918 -9.727 -1.124 1 98.06 86 CYS B CA 1
ATOM 3671 C C . CYS B 1 86 ? 4.195 -8.82 -2.32 1 98.06 86 CYS B C 1
ATOM 3673 O O . CYS B 1 86 ? 5.352 -8.617 -2.691 1 98.06 86 CYS B O 1
ATOM 3675 N N . THR B 1 87 ? 3.162 -8.273 -2.928 1 97.56 87 THR B N 1
ATOM 3676 C CA . THR B 1 87 ? 3.322 -7.34 -4.035 1 97.56 87 THR B CA 1
ATOM 3677 C C . THR B 1 87 ? 4.199 -6.16 -3.629 1 97.56 87 THR B C 1
ATOM 3679 O O . THR B 1 87 ? 5.121 -5.785 -4.352 1 97.56 87 THR B O 1
ATOM 3682 N N . GLN B 1 88 ? 3.926 -5.609 -2.482 1 98.25 88 GLN B N 1
ATOM 3683 C CA . GLN B 1 88 ? 4.73 -4.477 -2.031 1 98.25 88 GLN B CA 1
ATOM 3684 C C . GLN B 1 88 ? 6.141 -4.922 -1.655 1 98.25 88 GLN B C 1
ATOM 3686 O O . GLN B 1 88 ? 7.102 -4.168 -1.822 1 98.25 88 GLN B O 1
ATOM 3691 N N . ALA B 1 89 ? 6.27 -6.129 -1.115 1 98.81 89 ALA B N 1
ATOM 3692 C CA . ALA B 1 89 ? 7.605 -6.656 -0.853 1 98.81 89 ALA B CA 1
ATOM 3693 C C . ALA B 1 89 ? 8.453 -6.668 -2.125 1 98.81 89 ALA B C 1
ATOM 3695 O O . ALA B 1 89 ? 9.609 -6.258 -2.109 1 98.81 89 ALA B O 1
ATOM 3696 N N . ILE B 1 90 ? 7.863 -7.113 -3.229 1 98.75 90 ILE B N 1
ATOM 3697 C CA . ILE B 1 90 ? 8.531 -7.145 -4.527 1 98.75 90 ILE B CA 1
ATOM 3698 C C . ILE B 1 90 ? 8.898 -5.727 -4.949 1 98.75 90 ILE B C 1
ATOM 3700 O O . ILE B 1 90 ? 10.031 -5.473 -5.363 1 98.75 90 ILE B O 1
ATOM 3704 N N . GLU B 1 91 ? 7.953 -4.832 -4.793 1 97.88 91 GLU B N 1
ATOM 3705 C CA . GLU B 1 91 ? 8.195 -3.432 -5.133 1 97.88 91 GLU B CA 1
ATOM 3706 C C . GLU B 1 91 ? 9.406 -2.883 -4.395 1 97.88 91 GLU B C 1
ATOM 3708 O O . GLU B 1 91 ? 10.289 -2.266 -5.008 1 97.88 91 GLU B O 1
ATOM 3713 N N . LEU B 1 92 ? 9.469 -3.123 -3.125 1 98.19 92 LEU B N 1
ATOM 3714 C CA . LEU B 1 92 ? 10.516 -2.564 -2.27 1 98.19 92 LEU B CA 1
ATOM 3715 C C . LEU B 1 92 ? 11.875 -3.174 -2.6 1 98.19 92 LEU B C 1
ATOM 3717 O O . LEU B 1 92 ? 12.859 -2.451 -2.75 1 98.19 92 LEU B O 1
ATOM 3721 N N . VAL B 1 93 ? 11.898 -4.477 -2.754 1 98.44 93 VAL B N 1
ATOM 3722 C CA . VAL B 1 93 ? 13.18 -5.148 -2.971 1 98.44 93 VAL B CA 1
ATOM 3723 C C . VAL B 1 93 ? 13.742 -4.758 -4.336 1 98.44 93 VAL B C 1
ATOM 3725 O O . VAL B 1 93 ? 14.945 -4.531 -4.473 1 98.44 93 VAL B O 1
ATOM 3728 N N . ILE B 1 94 ? 12.914 -4.652 -5.363 1 98.44 94 ILE B N 1
ATOM 3729 C CA . ILE B 1 94 ? 13.352 -4.242 -6.695 1 98.44 94 ILE B CA 1
ATOM 3730 C C . ILE B 1 94 ? 13.852 -2.801 -6.648 1 98.44 94 ILE B C 1
ATOM 3732 O O . ILE B 1 94 ? 14.891 -2.479 -7.234 1 98.44 94 ILE B O 1
ATOM 3736 N N . SER B 1 95 ? 13.125 -1.953 -5.93 1 96.75 95 SER B N 1
ATOM 3737 C CA . SER B 1 95 ? 13.523 -0.556 -5.793 1 96.75 95 SER B CA 1
ATOM 3738 C C . SER B 1 95 ? 14.891 -0.43 -5.129 1 96.75 95 SER B C 1
ATOM 3740 O O . SER B 1 95 ? 15.727 0.369 -5.562 1 96.75 95 SER B O 1
ATOM 3742 N N . VAL B 1 96 ? 15.102 -1.187 -4.133 1 97.44 96 VAL B N 1
ATOM 3743 C CA . VAL B 1 96 ? 16.344 -1.161 -3.357 1 97.44 96 VAL B CA 1
ATOM 3744 C C . VAL B 1 96 ? 17.516 -1.568 -4.246 1 97.44 96 VAL B C 1
ATOM 3746 O O . VAL B 1 96 ? 18.609 -1.034 -4.109 1 97.44 96 VAL B O 1
ATOM 3749 N N . LEU B 1 97 ? 17.266 -2.451 -5.176 1 97.56 97 LEU B N 1
ATOM 3750 C CA . LEU B 1 97 ? 18.344 -3.016 -5.992 1 97.56 97 LEU B CA 1
ATOM 3751 C C . LEU B 1 97 ? 18.531 -2.203 -7.266 1 97.56 97 LEU B C 1
ATOM 3753 O O . LEU B 1 97 ? 19.516 -2.395 -7.984 1 97.56 97 LEU B O 1
ATOM 3757 N N . ALA B 1 98 ? 17.609 -1.32 -7.539 1 96.38 98 ALA B N 1
ATOM 3758 C CA . ALA B 1 98 ? 17.641 -0.568 -8.789 1 96.38 98 ALA B CA 1
ATOM 3759 C C . ALA B 1 98 ? 18.734 0.501 -8.758 1 96.38 98 ALA B C 1
ATOM 3761 O O . ALA B 1 98 ? 18.469 1.66 -8.438 1 96.38 98 ALA B O 1
ATOM 3762 N N . GLN B 1 99 ? 19.891 0.202 -9.086 1 93.56 99 GLN B N 1
ATOM 3763 C CA . GLN B 1 99 ? 21.031 1.095 -9.258 1 93.56 99 GLN B CA 1
ATOM 3764 C C . GLN B 1 99 ? 21.453 1.187 -10.719 1 93.56 99 GLN B C 1
ATOM 3766 O O . GLN B 1 99 ? 21.188 0.271 -11.5 1 93.56 99 GLN B O 1
ATOM 3771 N N . PRO B 1 100 ? 22.031 2.309 -11.062 1 92.75 100 PRO B N 1
ATOM 3772 C CA . PRO B 1 100 ? 22.484 2.428 -12.445 1 92.75 100 PRO B CA 1
ATOM 3773 C C . PRO B 1 100 ? 23.391 1.277 -12.875 1 92.75 100 PRO B C 1
ATOM 3775 O O . PRO B 1 100 ? 24.375 0.978 -12.195 1 92.75 100 PRO B O 1
ATOM 3778 N N . GLY B 1 101 ? 23.031 0.595 -13.867 1 95.69 101 GLY B N 1
ATOM 3779 C CA . GLY B 1 101 ? 23.844 -0.458 -14.453 1 95.69 101 GLY B CA 1
ATOM 3780 C C . GLY B 1 101 ? 23.562 -1.826 -13.859 1 95.69 101 GLY B C 1
ATOM 3781 O O . GLY B 1 101 ? 23.984 -2.846 -14.406 1 95.69 101 GLY B O 1
ATOM 3782 N N . ALA B 1 102 ? 22.812 -1.869 -12.805 1 97.5 102 ALA B N 1
ATOM 3783 C CA . ALA B 1 102 ? 22.531 -3.141 -12.133 1 97.5 102 ALA B CA 1
ATOM 3784 C C . ALA B 1 102 ? 21.531 -3.969 -12.93 1 97.5 102 ALA B C 1
ATOM 3786 O O . ALA B 1 102 ? 20.766 -3.428 -13.742 1 97.5 102 ALA B O 1
ATOM 3787 N N . ASN B 1 103 ? 21.625 -5.262 -12.758 1 98.62 103 ASN B N 1
ATOM 3788 C CA . ASN B 1 103 ? 20.609 -6.156 -13.305 1 98.62 103 ASN B CA 1
ATOM 3789 C C . ASN B 1 103 ? 20.25 -7.262 -12.312 1 98.62 103 ASN B C 1
ATOM 3791 O O . ASN B 1 103 ? 20.969 -7.484 -11.336 1 98.62 103 ASN B O 1
ATOM 3795 N N . ILE B 1 104 ? 19.141 -7.922 -12.531 1 98.81 104 ILE B N 1
ATOM 3796 C CA . ILE B 1 104 ? 18.703 -9.047 -11.719 1 98.81 104 ILE B CA 1
ATOM 3797 C C . ILE B 1 104 ? 18.328 -10.227 -12.617 1 98.81 104 ILE B C 1
ATOM 3799 O O . ILE B 1 104 ? 18.016 -10.039 -13.797 1 98.81 104 ILE B O 1
ATOM 3803 N N . LEU B 1 105 ? 18.422 -11.422 -12.062 1 98.94 105 LEU B N 1
ATOM 3804 C CA . LEU B 1 105 ? 18.078 -12.648 -12.773 1 98.94 105 LEU B CA 1
ATOM 3805 C C . LEU B 1 105 ? 16.688 -13.133 -12.383 1 98.94 105 LEU B C 1
ATOM 3807 O O . LEU B 1 105 ? 16.422 -13.352 -11.203 1 98.94 105 LEU B O 1
ATOM 3811 N N . LEU B 1 106 ? 15.82 -13.258 -13.359 1 98.88 106 LEU B N 1
ATOM 3812 C CA . LEU B 1 106 ? 14.453 -13.719 -13.141 1 98.88 106 LEU B CA 1
ATOM 3813 C C . LEU B 1 106 ? 14.211 -15.047 -13.836 1 98.88 106 LEU B C 1
ATOM 3815 O O . LEU B 1 106 ? 14.789 -15.32 -14.891 1 98.88 106 LEU B O 1
ATOM 3819 N N . PRO B 1 107 ? 13.359 -15.82 -13.273 1 98.81 107 PRO B N 1
ATOM 3820 C CA . PRO B 1 107 ? 13.039 -17.094 -13.914 1 98.81 107 PRO B CA 1
ATOM 3821 C C . PRO B 1 107 ? 12.164 -16.938 -15.148 1 98.81 107 PRO B C 1
ATOM 3823 O O . PRO B 1 107 ? 11.367 -15.992 -15.219 1 98.81 107 PRO B O 1
ATOM 3826 N N . ARG B 1 108 ? 12.328 -17.828 -16.047 1 98.5 108 ARG B N 1
ATOM 3827 C CA . ARG B 1 108 ? 11.453 -18 -17.203 1 98.5 108 ARG B CA 1
ATOM 3828 C C . ARG B 1 108 ? 10.922 -19.422 -17.281 1 98.5 108 ARG B C 1
ATOM 3830 O O . ARG B 1 108 ? 11.688 -20.359 -17.516 1 98.5 108 ARG B O 1
ATOM 3837 N N . PRO B 1 109 ? 9.594 -19.703 -17.172 1 98.25 109 PRO B N 1
ATOM 3838 C CA . PRO B 1 109 ? 8.57 -18.688 -16.906 1 98.25 109 PRO B CA 1
ATOM 3839 C C . PRO B 1 109 ? 8.633 -18.172 -15.469 1 98.25 109 PRO B C 1
ATOM 3841 O O . PRO B 1 109 ? 9.336 -18.734 -14.633 1 98.25 109 PRO B O 1
ATOM 3844 N N . GLY B 1 110 ? 8.023 -17.078 -15.211 1 98 110 GLY B N 1
ATOM 3845 C CA . GLY B 1 110 ? 8.023 -16.484 -13.883 1 98 110 GLY B CA 1
ATOM 3846 C C . GLY B 1 110 ? 6.836 -15.57 -13.641 1 98 110 GLY B C 1
ATOM 3847 O O . GLY B 1 110 ? 5.957 -15.445 -14.5 1 98 110 GLY B O 1
ATOM 3848 N N . TYR B 1 111 ? 6.746 -15.078 -12.5 1 97.56 111 TYR B N 1
ATOM 3849 C CA . TYR B 1 111 ? 5.691 -14.148 -12.109 1 97.56 111 TYR B CA 1
ATOM 3850 C C . TYR B 1 111 ? 5.926 -12.766 -12.711 1 97.56 111 TYR B C 1
ATOM 3852 O O . TYR B 1 111 ? 6.957 -12.141 -12.461 1 97.56 111 TYR B O 1
ATOM 3860 N N . PRO B 1 112 ? 5.016 -12.211 -13.406 1 96.81 112 PRO B N 1
ATOM 3861 C CA . PRO B 1 112 ? 5.25 -11.039 -14.25 1 96.81 112 PRO B CA 1
ATOM 3862 C C . PRO B 1 112 ? 5.48 -9.766 -13.445 1 96.81 112 PRO B C 1
ATOM 3864 O O . PRO B 1 112 ? 6.047 -8.789 -13.953 1 96.81 112 PRO B O 1
ATOM 3867 N N . GLN B 1 113 ? 5.086 -9.727 -12.219 1 97.06 113 GLN B N 1
ATOM 3868 C CA . GLN B 1 113 ? 5.195 -8.539 -11.383 1 97.06 113 GLN B CA 1
ATOM 3869 C C . GLN B 1 113 ? 6.652 -8.094 -11.25 1 97.06 113 GLN B C 1
ATOM 3871 O O . GLN B 1 113 ? 6.938 -6.898 -11.18 1 97.06 113 GLN B O 1
ATOM 3876 N N . TYR B 1 114 ? 7.57 -8.977 -11.188 1 98.44 114 TYR B N 1
ATOM 3877 C CA . TYR B 1 114 ? 8.984 -8.656 -11.055 1 98.44 114 TYR B CA 1
ATOM 3878 C C . TYR B 1 114 ? 9.484 -7.867 -12.258 1 98.44 114 TYR B C 1
ATOM 3880 O O . TYR B 1 114 ? 10.156 -6.84 -12.102 1 98.44 114 TYR B O 1
ATOM 3888 N N . GLU B 1 115 ? 9.156 -8.383 -13.414 1 97.75 115 GLU B N 1
ATOM 3889 C CA . GLU B 1 115 ? 9.594 -7.715 -14.633 1 97.75 115 GLU B CA 1
ATOM 3890 C C . GLU B 1 115 ? 8.938 -6.348 -14.781 1 97.75 115 GLU B C 1
ATOM 3892 O O . GLU B 1 115 ? 9.578 -5.387 -15.203 1 97.75 115 GLU B O 1
ATOM 3897 N N . ALA B 1 116 ? 7.676 -6.285 -14.484 1 97.38 116 ALA B N 1
ATOM 3898 C CA . ALA B 1 116 ? 6.953 -5.02 -14.586 1 97.38 116 ALA B CA 1
ATOM 3899 C C . ALA B 1 116 ? 7.559 -3.965 -13.664 1 97.38 116 ALA B C 1
ATOM 3901 O O . ALA B 1 116 ? 7.781 -2.826 -14.078 1 97.38 116 ALA B O 1
ATOM 3902 N N . ARG B 1 117 ? 7.844 -4.328 -12.422 1 97.56 117 ARG B N 1
ATOM 3903 C CA . ARG B 1 117 ? 8.422 -3.393 -11.461 1 97.56 117 ARG B CA 1
ATOM 3904 C C . ARG B 1 117 ? 9.844 -3.023 -11.844 1 97.56 117 ARG B C 1
ATOM 3906 O O . ARG B 1 117 ? 10.258 -1.869 -11.695 1 97.56 117 ARG B O 1
ATOM 3913 N N . ALA B 1 118 ? 10.602 -3.994 -12.289 1 98.19 118 ALA B N 1
ATOM 3914 C CA . ALA B 1 118 ? 11.961 -3.715 -12.75 1 98.19 118 ALA B CA 1
ATOM 3915 C C . ALA B 1 118 ? 11.961 -2.688 -13.875 1 98.19 118 ALA B C 1
ATOM 3917 O O . ALA B 1 118 ? 12.789 -1.771 -13.891 1 98.19 118 ALA B O 1
ATOM 3918 N N . ALA B 1 119 ? 11.031 -2.889 -14.82 1 97 119 ALA B N 1
ATOM 3919 C CA . ALA B 1 119 ? 10.914 -1.947 -15.93 1 97 119 ALA B CA 1
ATOM 3920 C C . ALA B 1 119 ? 10.594 -0.542 -15.43 1 97 119 ALA B C 1
ATOM 3922 O O . ALA B 1 119 ? 11.195 0.437 -15.883 1 97 119 ALA B O 1
ATOM 3923 N N . TYR B 1 120 ? 9.727 -0.455 -14.492 1 94.94 120 TYR B N 1
ATOM 3924 C CA . TYR B 1 120 ? 9.352 0.824 -13.898 1 94.94 120 TYR B CA 1
ATOM 3925 C C . TYR B 1 120 ? 10.562 1.503 -13.266 1 94.94 120 TYR B C 1
ATOM 3927 O O . TYR B 1 120 ? 10.742 2.715 -13.398 1 94.94 120 TYR B O 1
ATOM 3935 N N . GLU B 1 121 ? 11.43 0.715 -12.594 1 95.31 121 GLU B N 1
ATOM 3936 C CA . GLU B 1 121 ? 12.586 1.229 -11.875 1 95.31 121 GLU B CA 1
ATOM 3937 C C . GLU B 1 121 ? 13.797 1.35 -12.805 1 95.31 121 GLU B C 1
ATOM 3939 O O . GLU B 1 121 ? 14.883 1.726 -12.359 1 95.31 121 GLU B O 1
ATOM 3944 N N . LYS B 1 122 ? 13.656 0.912 -14.078 1 95 122 LYS B N 1
ATOM 3945 C CA . LYS B 1 122 ? 14.734 0.915 -15.062 1 95 122 LYS B CA 1
ATOM 3946 C C . LYS B 1 122 ? 15.867 -0.018 -14.641 1 95 122 LYS B C 1
ATOM 3948 O O . LYS B 1 122 ? 17.047 0.294 -14.844 1 95 122 LYS B O 1
ATOM 3953 N N . LEU B 1 123 ? 15.492 -1.064 -13.953 1 97.88 123 LEU B N 1
ATOM 3954 C CA . LEU B 1 123 ? 16.422 -2.137 -13.594 1 97.88 123 LEU B CA 1
ATOM 3955 C C . LEU B 1 123 ? 16.469 -3.197 -14.688 1 97.88 123 LEU B C 1
ATOM 3957 O O . LEU B 1 123 ? 15.438 -3.744 -15.078 1 97.88 123 LEU B O 1
ATOM 3961 N N . GLN B 1 124 ? 17.625 -3.488 -15.18 1 98.44 124 GLN B N 1
ATOM 3962 C CA . GLN B 1 124 ? 17.766 -4.48 -16.234 1 98.44 124 GLN B CA 1
ATOM 3963 C C . GLN B 1 124 ? 17.469 -5.887 -15.719 1 98.44 124 GLN B C 1
ATOM 3965 O O . GLN B 1 124 ? 17.844 -6.234 -14.602 1 98.44 124 GLN B O 1
ATOM 3970 N N . VAL B 1 125 ? 16.828 -6.688 -16.578 1 98.56 125 VAL B N 1
ATOM 3971 C CA . VAL B 1 125 ? 16.438 -8.047 -16.219 1 98.56 125 VAL B CA 1
ATOM 3972 C C . VAL B 1 125 ? 17.031 -9.039 -17.219 1 98.56 125 VAL B C 1
ATOM 3974 O O . VAL B 1 125 ? 17.094 -8.766 -18.406 1 98.56 125 VAL B O 1
ATOM 3977 N N . ARG B 1 126 ? 17.547 -10.102 -16.719 1 98.75 126 ARG B N 1
ATOM 3978 C CA . ARG B 1 126 ? 17.953 -11.266 -17.5 1 98.75 126 ARG B CA 1
ATOM 3979 C C . ARG B 1 126 ? 17.219 -12.516 -17.047 1 98.75 126 ARG B C 1
ATOM 3981 O O . ARG B 1 126 ? 16.984 -12.703 -15.844 1 98.75 126 ARG B O 1
ATOM 3988 N N . HIS B 1 127 ? 16.844 -13.336 -18 1 98.69 127 HIS B N 1
ATOM 3989 C CA . HIS B 1 127 ? 16 -14.484 -17.672 1 98.69 127 HIS B CA 1
ATOM 3990 C C . HIS B 1 127 ? 16.797 -15.781 -17.75 1 98.69 127 HIS B C 1
ATOM 3992 O O . HIS B 1 127 ? 17.422 -16.078 -18.781 1 98.69 127 HIS B O 1
ATOM 3998 N N . PHE B 1 128 ? 16.766 -16.484 -16.703 1 98.75 128 PHE B N 1
ATOM 3999 C CA . PHE B 1 128 ? 17.25 -17.859 -16.75 1 98.75 128 PHE B CA 1
ATOM 4000 C C . PHE B 1 128 ? 16.094 -18.828 -16.969 1 98.75 128 PHE B C 1
ATOM 4002 O O . PHE B 1 128 ? 14.945 -18.516 -16.641 1 98.75 128 PHE B O 1
ATOM 4009 N N . ASP B 1 129 ? 16.375 -20.016 -17.391 1 98.12 129 ASP B N 1
ATOM 4010 C CA . ASP B 1 129 ? 15.32 -20.953 -17.766 1 98.12 129 ASP B CA 1
ATOM 4011 C C . ASP B 1 129 ? 15.008 -21.922 -16.625 1 98.12 129 ASP B C 1
ATOM 4013 O O . ASP B 1 129 ? 15.914 -22.359 -15.914 1 98.12 129 ASP B O 1
ATOM 4017 N N . LEU B 1 130 ? 13.773 -22.188 -16.453 1 98.56 130 LEU B N 1
ATOM 4018 C CA . LEU B 1 130 ? 13.312 -23.375 -15.742 1 98.56 130 LEU B CA 1
ATOM 4019 C C . LEU B 1 130 ? 13.086 -24.531 -16.703 1 98.56 130 LEU B C 1
ATOM 4021 O O . LEU B 1 130 ? 12.453 -24.359 -17.75 1 98.56 130 LEU B O 1
ATOM 4025 N N . VAL B 1 131 ? 13.555 -25.703 -16.344 1 98 131 VAL B N 1
ATOM 4026 C CA . VAL B 1 131 ? 13.625 -26.797 -17.297 1 98 131 VAL B CA 1
ATOM 4027 C C . VAL B 1 131 ? 12.461 -27.75 -17.078 1 98 131 VAL B C 1
ATOM 4029 O O . VAL B 1 131 ? 12.484 -28.562 -16.141 1 98 131 VAL B O 1
ATOM 4032 N N . PRO B 1 132 ? 11.477 -27.781 -17.984 1 96.94 132 PRO B N 1
ATOM 4033 C CA . PRO B 1 132 ? 10.297 -28.625 -17.781 1 96.94 132 PRO B CA 1
ATOM 4034 C C . PRO B 1 132 ? 10.648 -30.094 -17.625 1 96.94 132 PRO B C 1
ATOM 4036 O O . PRO B 1 132 ? 10.094 -30.781 -16.766 1 96.94 132 PRO B O 1
ATOM 4039 N N . GLU B 1 133 ? 11.609 -30.609 -18.375 1 94.81 133 GLU B N 1
ATOM 4040 C CA . GLU B 1 133 ? 11.984 -32 -18.391 1 94.81 133 GLU B CA 1
ATOM 4041 C C . GLU B 1 133 ? 12.68 -32.406 -17.094 1 94.81 133 GLU B C 1
ATOM 4043 O O . GLU B 1 133 ? 12.805 -33.594 -16.781 1 94.81 133 GLU B O 1
ATOM 4048 N N . LYS B 1 134 ? 13.047 -31.453 -16.359 1 96.19 134 LYS B N 1
ATOM 4049 C CA . LYS B 1 134 ? 13.727 -31.719 -15.086 1 96.19 134 LYS B CA 1
ATOM 4050 C C . LYS B 1 134 ? 12.891 -31.219 -13.906 1 96.19 134 LYS B C 1
ATOM 4052 O O . LYS B 1 134 ? 13.438 -30.719 -12.922 1 96.19 134 LYS B O 1
ATOM 4057 N N . GLY B 1 135 ? 11.602 -31.188 -14.07 1 95.44 135 GLY B N 1
ATOM 4058 C CA . GLY B 1 135 ? 10.711 -30.781 -13 1 95.44 135 GLY B CA 1
ATOM 4059 C C . GLY B 1 135 ? 10.719 -29.281 -12.758 1 95.44 135 GLY B C 1
ATOM 4060 O O . GLY B 1 135 ? 10.594 -28.828 -11.625 1 95.44 135 GLY B O 1
ATOM 4061 N N . TRP B 1 136 ? 11.062 -28.562 -13.812 1 98.06 136 TRP B N 1
ATOM 4062 C CA . TRP B 1 136 ? 11.102 -27.109 -13.789 1 98.06 136 TRP B CA 1
ATOM 4063 C C . TRP B 1 136 ? 12.211 -26.609 -12.867 1 98.06 136 TRP B C 1
ATOM 4065 O O . TRP B 1 136 ? 12.102 -25.516 -12.297 1 98.06 136 TRP B O 1
ATOM 4075 N N . GLU B 1 137 ? 13.25 -27.375 -12.664 1 98 137 GLU B N 1
ATOM 4076 C CA . GLU B 1 137 ? 14.414 -26.922 -11.914 1 98 137 GLU B CA 1
ATOM 4077 C C . GLU B 1 137 ? 15.07 -25.719 -12.594 1 98 137 GLU B C 1
ATOM 4079 O O . GLU B 1 137 ? 14.922 -25.516 -13.805 1 98 137 GLU B O 1
ATOM 4084 N N . VAL B 1 138 ? 15.797 -25 -11.844 1 98.69 138 VAL B N 1
ATOM 4085 C CA . VAL B 1 138 ? 16.578 -23.875 -12.344 1 98.69 138 VAL B CA 1
ATOM 4086 C C . VAL B 1 138 ? 17.734 -24.391 -13.211 1 98.69 138 VAL B C 1
ATOM 4088 O O . VAL B 1 138 ? 18.438 -25.328 -12.828 1 98.69 138 VAL B O 1
ATOM 4091 N N . ASP B 1 139 ? 17.875 -23.844 -14.375 1 98.56 139 ASP B N 1
ATOM 4092 C CA . ASP B 1 139 ? 19.062 -24.109 -15.172 1 98.56 139 ASP B CA 1
ATOM 4093 C C . ASP B 1 139 ? 20.266 -23.312 -14.656 1 98.56 139 ASP B C 1
ATOM 4095 O O . ASP B 1 139 ? 20.531 -22.203 -15.125 1 98.56 139 ASP B O 1
ATOM 4099 N N . LEU B 1 140 ? 21.031 -23.922 -13.836 1 98.5 140 LEU B N 1
ATOM 4100 C CA . LEU B 1 140 ? 22.109 -23.219 -13.141 1 98.5 140 LEU B CA 1
ATOM 4101 C C . LEU B 1 140 ? 23.219 -22.828 -14.102 1 98.5 140 LEU B C 1
ATOM 4103 O O . LEU B 1 140 ? 23.891 -21.812 -13.906 1 98.5 140 LEU B O 1
ATOM 4107 N N . ASP B 1 141 ? 23.422 -23.609 -15.156 1 97.75 141 ASP B N 1
ATOM 4108 C CA . ASP B 1 141 ? 24.375 -23.219 -16.188 1 97.75 141 ASP B CA 1
ATOM 4109 C C . ASP B 1 141 ? 23.969 -21.906 -16.844 1 97.75 141 ASP B C 1
ATOM 4111 O O . ASP B 1 141 ? 24.797 -21.031 -17.094 1 97.75 141 ASP B O 1
ATOM 4115 N N . SER B 1 142 ? 22.672 -21.844 -17.094 1 97.06 142 SER B N 1
ATOM 4116 C CA . SER B 1 142 ? 22.125 -20.609 -17.656 1 97.06 142 SER B CA 1
ATOM 4117 C C . SER B 1 142 ? 22.344 -19.438 -16.703 1 97.06 142 SER B C 1
ATOM 4119 O O . SER B 1 142 ? 22.625 -18.328 -17.141 1 97.06 142 SER B O 1
ATOM 4121 N N . VAL B 1 143 ? 22.172 -19.672 -15.469 1 98.62 143 VAL B N 1
ATOM 4122 C CA . VAL B 1 143 ? 22.344 -18.641 -14.453 1 98.62 143 VAL B CA 1
ATOM 4123 C C . VAL B 1 143 ? 23.781 -18.125 -14.469 1 98.62 143 VAL B C 1
ATOM 4125 O O . VAL B 1 143 ? 24.016 -16.922 -14.508 1 98.62 143 VAL B O 1
ATOM 4128 N N . GLU B 1 144 ? 24.719 -19.016 -14.477 1 98.38 144 GLU B N 1
ATOM 4129 C CA . GLU B 1 144 ? 26.125 -18.641 -14.461 1 98.38 144 GLU B CA 1
ATOM 4130 C C . GLU B 1 144 ? 26.5 -17.875 -15.727 1 98.38 144 GLU B C 1
ATOM 4132 O O . GLU B 1 144 ? 27.281 -16.922 -15.68 1 98.38 144 GLU B O 1
ATOM 4137 N N . ALA B 1 145 ? 25.922 -18.266 -16.812 1 98.19 145 ALA B N 1
ATOM 4138 C CA . ALA B 1 145 ? 26.234 -17.641 -18.109 1 98.19 145 ALA B CA 1
ATOM 4139 C C . ALA B 1 145 ? 25.672 -16.234 -18.188 1 98.19 145 ALA B C 1
ATOM 4141 O O . ALA B 1 145 ? 26.234 -15.367 -18.859 1 98.19 145 ALA B O 1
ATOM 4142 N N . LEU B 1 146 ? 24.625 -15.945 -17.516 1 98.44 146 LEU B N 1
ATOM 4143 C CA . LEU B 1 146 ? 23.906 -14.68 -17.609 1 98.44 146 LEU B CA 1
ATOM 4144 C C . LEU B 1 146 ? 24.484 -13.648 -16.656 1 98.44 146 LEU B C 1
ATOM 4146 O O . LEU B 1 146 ? 24.406 -12.445 -16.906 1 98.44 146 LEU B O 1
ATOM 4150 N N . ALA B 1 147 ? 25.031 -14.125 -15.586 1 98.44 147 ALA B N 1
ATOM 4151 C CA . ALA B 1 147 ? 25.484 -13.234 -14.516 1 98.44 147 ALA B CA 1
ATOM 4152 C C . ALA B 1 147 ? 26.75 -12.484 -14.914 1 98.44 147 ALA B C 1
ATOM 4154 O O . ALA B 1 147 ? 27.562 -13.008 -15.68 1 98.44 147 ALA B O 1
ATOM 4155 N N . ASP B 1 148 ? 26.906 -11.281 -14.484 1 98.25 148 ASP B N 1
ATOM 4156 C CA . ASP B 1 148 ? 28.125 -10.477 -14.602 1 98.25 148 ASP B CA 1
ATOM 4157 C C . ASP B 1 148 ? 28.375 -9.68 -13.328 1 98.25 148 ASP B C 1
ATOM 4159 O O . ASP B 1 148 ? 27.766 -9.945 -12.289 1 98.25 148 ASP B O 1
ATOM 4163 N N . ASP B 1 149 ? 29.312 -8.742 -13.367 1 97 149 ASP B N 1
ATOM 4164 C CA . ASP B 1 149 ? 29.75 -8.016 -12.18 1 97 149 ASP B CA 1
ATOM 4165 C C . ASP B 1 149 ? 28.656 -7.078 -11.68 1 97 149 ASP B C 1
ATOM 4167 O O . ASP B 1 149 ? 28.719 -6.605 -10.539 1 97 149 ASP B O 1
ATOM 4171 N N . ASN B 1 150 ? 27.672 -6.855 -12.555 1 97.81 150 ASN B N 1
ATOM 4172 C CA . ASN B 1 150 ? 26.625 -5.91 -12.211 1 97.81 150 ASN B CA 1
ATOM 4173 C C . ASN B 1 150 ? 25.344 -6.625 -11.781 1 97.81 150 ASN B C 1
ATOM 4175 O O . ASN B 1 150 ? 24.328 -5.98 -11.484 1 97.81 150 ASN B O 1
ATOM 4179 N N . THR B 1 151 ? 25.375 -7.965 -11.758 1 98.69 151 THR B N 1
ATOM 4180 C CA . THR B 1 151 ? 24.219 -8.727 -11.312 1 98.69 151 THR B CA 1
ATOM 4181 C C . THR B 1 151 ? 24.062 -8.648 -9.797 1 98.69 151 THR B C 1
ATOM 4183 O O . THR B 1 151 ? 24.984 -8.969 -9.055 1 98.69 151 THR B O 1
ATOM 4186 N N . ALA B 1 152 ? 22.859 -8.219 -9.375 1 98.31 152 ALA B N 1
ATOM 4187 C CA . ALA B 1 152 ? 22.672 -7.945 -7.957 1 98.31 152 ALA B CA 1
ATOM 4188 C C . ALA B 1 152 ? 22.031 -9.141 -7.25 1 98.31 152 ALA B C 1
ATOM 4190 O O . ALA B 1 152 ? 22.297 -9.391 -6.074 1 98.31 152 ALA B O 1
ATOM 4191 N N . ALA B 1 153 ? 21.156 -9.828 -7.965 1 98.81 153 ALA B N 1
ATOM 4192 C CA . ALA B 1 153 ? 20.375 -10.844 -7.262 1 98.81 153 ALA B CA 1
ATOM 4193 C C . ALA B 1 153 ? 19.781 -11.852 -8.242 1 98.81 153 ALA B C 1
ATOM 4195 O O . ALA B 1 153 ? 19.703 -11.586 -9.445 1 98.81 153 ALA B O 1
ATOM 4196 N N . ILE B 1 154 ? 19.422 -13.008 -7.73 1 98.94 154 ILE B N 1
ATOM 4197 C CA . ILE B 1 154 ? 18.609 -14.008 -8.422 1 98.94 154 ILE B CA 1
ATOM 4198 C C . ILE B 1 154 ? 17.297 -14.219 -7.672 1 98.94 154 ILE B C 1
ATOM 4200 O O . ILE B 1 154 ? 17.281 -14.305 -6.445 1 98.94 154 ILE B O 1
ATOM 4204 N N . VAL B 1 155 ? 16.156 -14.25 -8.391 1 98.94 155 VAL B N 1
ATOM 4205 C CA . VAL B 1 155 ? 14.844 -14.461 -7.801 1 98.94 155 VAL B CA 1
ATOM 4206 C C . VAL B 1 155 ? 14.453 -15.938 -7.938 1 98.94 155 VAL B C 1
ATOM 4208 O O . VAL B 1 155 ? 14.477 -16.484 -9.039 1 98.94 155 VAL B O 1
ATOM 4211 N N . ILE B 1 156 ? 14.109 -16.531 -6.844 1 98.88 156 ILE B N 1
ATOM 4212 C CA . ILE B 1 156 ? 13.641 -17.906 -6.777 1 98.88 156 ILE B CA 1
ATOM 4213 C C . ILE B 1 156 ? 12.219 -17.953 -6.23 1 98.88 156 ILE B C 1
ATOM 4215 O O . ILE B 1 156 ? 11.961 -17.469 -5.125 1 98.88 156 ILE B O 1
ATOM 4219 N N . ILE B 1 157 ? 11.305 -18.469 -7 1 98.81 157 ILE B N 1
ATOM 4220 C CA . ILE B 1 157 ? 9.922 -18.609 -6.562 1 98.81 157 ILE B CA 1
ATOM 4221 C C . ILE B 1 157 ? 9.633 -20.078 -6.258 1 98.81 157 ILE B C 1
ATOM 4223 O O . ILE B 1 157 ? 9.625 -20.922 -7.16 1 98.81 157 ILE B O 1
ATOM 4227 N N . ASN B 1 158 ? 9.43 -20.406 -5.008 1 98.69 158 ASN B N 1
ATOM 4228 C CA . ASN B 1 158 ? 9.266 -21.781 -4.555 1 98.69 158 ASN B CA 1
ATOM 4229 C C . ASN B 1 158 ? 8.312 -21.859 -3.365 1 98.69 158 ASN B C 1
ATOM 4231 O O . ASN B 1 158 ? 8.57 -21.281 -2.312 1 98.69 158 ASN B O 1
ATOM 4235 N N . PRO B 1 159 ? 7.215 -22.609 -3.465 1 98.31 159 PRO B N 1
ATOM 4236 C CA . PRO B 1 159 ? 6.715 -23.328 -4.641 1 98.31 159 PRO B CA 1
ATOM 4237 C C . PRO B 1 159 ? 6.523 -22.422 -5.852 1 98.31 159 PRO B C 1
ATOM 4239 O O . PRO B 1 159 ? 6.277 -21.219 -5.691 1 98.31 159 PRO B O 1
ATOM 4242 N N . SER B 1 160 ? 6.641 -23.016 -7.016 1 97.94 160 SER B N 1
ATOM 4243 C CA . SER B 1 160 ? 6.812 -22.219 -8.234 1 97.94 160 SER B CA 1
ATOM 4244 C C . SER B 1 160 ? 5.469 -21.766 -8.789 1 97.94 160 SER B C 1
ATOM 4246 O O . SER B 1 160 ? 4.582 -22.594 -9.031 1 97.94 160 SER B O 1
ATOM 4248 N N . ASN B 1 161 ? 5.227 -20.594 -8.898 1 96.69 161 ASN B N 1
ATOM 4249 C CA . ASN B 1 161 ? 4.277 -19.953 -9.797 1 96.69 161 ASN B CA 1
ATOM 4250 C C . ASN B 1 161 ? 4.984 -19.344 -11.008 1 96.69 161 ASN B C 1
ATOM 4252 O O . ASN B 1 161 ? 5.758 -18.391 -10.867 1 96.69 161 ASN B O 1
ATOM 4256 N N . PRO B 1 162 ? 4.887 -20 -12.07 1 97.62 162 PRO B N 1
ATOM 4257 C CA . PRO B 1 162 ? 3.635 -20.609 -12.516 1 97.62 162 PRO B CA 1
ATOM 4258 C C . PRO B 1 162 ? 3.758 -22.125 -12.695 1 97.62 162 PRO B C 1
ATOM 4260 O O . PRO B 1 162 ? 2.818 -22.781 -13.164 1 97.62 162 PRO B O 1
ATOM 4263 N N . CYS B 1 163 ? 4.82 -22.734 -12.273 1 98.19 163 CYS B N 1
ATOM 4264 C CA . CYS B 1 163 ? 5.121 -24.062 -12.789 1 98.19 163 CYS B CA 1
ATOM 4265 C C . CYS B 1 163 ? 4.527 -25.141 -11.898 1 98.19 163 CYS B C 1
ATOM 4267 O O . CYS B 1 163 ? 4.406 -26.297 -12.305 1 98.19 163 CYS B O 1
ATOM 4269 N N . GLY B 1 164 ? 4.238 -24.828 -10.672 1 97.75 164 GLY B N 1
ATOM 4270 C CA . GLY B 1 164 ? 3.648 -25.797 -9.766 1 97.75 164 GLY B CA 1
ATOM 4271 C C . GLY B 1 164 ? 4.664 -26.75 -9.172 1 97.75 164 GLY B C 1
ATOM 4272 O O . GLY B 1 164 ? 4.297 -27.734 -8.523 1 97.75 164 GLY B O 1
ATOM 4273 N N . SER B 1 165 ? 5.938 -26.5 -9.367 1 97.75 165 SER B N 1
ATOM 4274 C CA . SER B 1 165 ? 6.988 -27.359 -8.852 1 97.75 165 SER B CA 1
ATOM 4275 C C . SER B 1 165 ? 7.387 -26.969 -7.434 1 97.75 165 SER B C 1
ATOM 4277 O O . SER B 1 165 ? 7.148 -25.828 -7.016 1 97.75 165 SER B O 1
ATOM 4279 N N . VAL B 1 166 ? 7.918 -27.844 -6.703 1 98.44 166 VAL B N 1
ATOM 4280 C CA . VAL B 1 166 ? 8.523 -27.672 -5.387 1 98.44 166 VAL B CA 1
ATOM 4281 C C . VAL B 1 166 ? 9.969 -28.156 -5.414 1 98.44 166 VAL B C 1
ATOM 4283 O O . VAL B 1 166 ? 10.227 -29.328 -5.715 1 98.44 166 VAL B O 1
ATOM 4286 N N . TYR B 1 167 ? 10.906 -27.281 -5.172 1 98.38 167 TYR B N 1
ATOM 4287 C CA . TYR B 1 167 ? 12.312 -27.641 -5.285 1 98.38 167 TYR B CA 1
ATOM 4288 C C . TYR B 1 167 ? 12.758 -28.5 -4.105 1 98.38 167 TYR B C 1
ATOM 4290 O O . TYR B 1 167 ? 12.344 -28.25 -2.969 1 98.38 167 TYR B O 1
ATOM 4298 N N . LYS B 1 168 ? 13.562 -29.469 -4.41 1 97.81 168 LYS B N 1
ATOM 4299 C CA . LYS B 1 168 ? 14.156 -30.312 -3.383 1 97.81 168 LYS B CA 1
ATOM 4300 C C . LYS B 1 168 ? 15.25 -29.578 -2.619 1 97.81 168 LYS B C 1
ATOM 4302 O O . LYS B 1 168 ? 15.82 -28.609 -3.129 1 97.81 168 LYS B O 1
ATOM 4307 N N . TYR B 1 169 ? 15.531 -30.078 -1.48 1 98.19 169 TYR B N 1
ATOM 4308 C CA . TYR B 1 169 ? 16.578 -29.531 -0.625 1 98.19 169 TYR B CA 1
ATOM 4309 C C . TYR B 1 169 ? 17.891 -29.375 -1.394 1 98.19 169 TYR B C 1
ATOM 4311 O O . TYR B 1 169 ? 18.5 -28.312 -1.378 1 98.19 169 TYR B O 1
ATOM 4319 N N . LYS B 1 170 ? 18.281 -30.406 -2.092 1 98.31 170 LYS B N 1
ATOM 4320 C CA . LYS B 1 170 ? 19.578 -30.422 -2.789 1 98.31 170 LYS B CA 1
ATOM 4321 C C . LYS B 1 170 ? 19.625 -29.359 -3.881 1 98.31 170 LYS B C 1
ATOM 4323 O O . LYS B 1 170 ? 20.656 -28.734 -4.094 1 98.31 170 LYS B O 1
ATOM 4328 N N . HIS B 1 171 ? 18.547 -29.203 -4.578 1 98.62 171 HIS B N 1
ATOM 4329 C CA . HIS B 1 171 ? 18.516 -28.203 -5.648 1 98.62 171 HIS B CA 1
ATOM 4330 C C . HIS B 1 171 ? 18.609 -26.797 -5.09 1 98.62 171 HIS B C 1
ATOM 4332 O O . HIS B 1 171 ? 19.312 -25.953 -5.641 1 98.62 171 HIS B O 1
ATOM 4338 N N . LEU B 1 172 ? 17.906 -26.516 -3.988 1 98.81 172 LEU B N 1
ATOM 4339 C CA . LEU B 1 172 ? 17.969 -25.203 -3.334 1 98.81 172 LEU B CA 1
ATOM 4340 C C . LEU B 1 172 ? 19.391 -24.922 -2.84 1 98.81 172 LEU B C 1
ATOM 4342 O O . LEU B 1 172 ? 19.875 -23.797 -2.943 1 98.81 172 LEU B O 1
ATOM 4346 N N . LYS B 1 173 ? 20 -25.922 -2.295 1 98.81 173 LYS B N 1
ATOM 4347 C CA . LYS B 1 173 ? 21.391 -25.75 -1.854 1 98.81 173 LYS B CA 1
ATOM 4348 C C . LYS B 1 173 ? 22.297 -25.391 -3.023 1 98.81 173 LYS B C 1
ATOM 4350 O O . LYS B 1 173 ? 23.156 -24.516 -2.904 1 98.81 173 LYS B O 1
ATOM 4355 N N . LYS B 1 174 ? 22.141 -26.078 -4.141 1 98.81 174 LYS B N 1
ATOM 4356 C CA . LYS B 1 174 ? 22.938 -25.766 -5.328 1 98.81 174 LYS B CA 1
ATOM 4357 C C . LYS B 1 174 ? 22.703 -24.328 -5.793 1 98.81 174 LYS B C 1
ATOM 4359 O O . LYS B 1 174 ? 23.641 -23.672 -6.254 1 98.81 174 LYS B O 1
ATOM 4364 N N . ILE B 1 175 ? 21.484 -23.891 -5.719 1 98.88 175 ILE B N 1
ATOM 4365 C CA . ILE B 1 175 ? 21.172 -22.5 -6.066 1 98.88 175 ILE B CA 1
ATOM 4366 C C . ILE B 1 175 ? 21.938 -21.547 -5.152 1 98.88 175 ILE B C 1
ATOM 4368 O O . ILE B 1 175 ? 22.547 -20.594 -5.621 1 98.88 175 ILE B O 1
ATOM 4372 N N . ALA B 1 176 ? 21.891 -21.812 -3.848 1 98.88 176 ALA B N 1
ATOM 4373 C CA . ALA B 1 176 ? 22.594 -20.984 -2.877 1 98.88 176 ALA B CA 1
ATOM 4374 C C . ALA B 1 176 ? 24.094 -20.953 -3.176 1 98.88 176 ALA B C 1
ATOM 4376 O O . ALA B 1 176 ? 24.719 -19.891 -3.146 1 98.88 176 ALA B O 1
ATOM 4377 N N . GLU B 1 177 ? 24.641 -22.109 -3.457 1 98.81 177 GLU B N 1
ATOM 4378 C CA . GLU B 1 177 ? 26.062 -22.203 -3.756 1 98.81 177 GLU B CA 1
ATOM 4379 C C . GLU B 1 177 ? 26.422 -21.453 -5.035 1 98.81 177 GLU B C 1
ATOM 4381 O O . GLU B 1 177 ? 27.469 -20.797 -5.102 1 98.81 177 GLU B O 1
ATOM 4386 N N . THR B 1 178 ? 25.594 -21.578 -6.027 1 98.88 178 THR B N 1
ATOM 4387 C CA . THR B 1 178 ? 25.797 -20.859 -7.277 1 98.88 178 THR B CA 1
ATOM 4388 C C . THR B 1 178 ? 25.75 -19.359 -7.047 1 98.88 178 THR B C 1
ATOM 4390 O O . THR B 1 178 ? 26.594 -18.609 -7.551 1 98.88 178 THR B O 1
ATOM 4393 N N . ALA B 1 179 ? 24.75 -18.891 -6.277 1 98.88 179 ALA B N 1
ATOM 4394 C CA . ALA B 1 179 ? 24.625 -17.469 -5.961 1 98.88 179 ALA B CA 1
ATOM 4395 C C . ALA B 1 179 ? 25.844 -16.969 -5.207 1 98.88 179 ALA B C 1
ATOM 4397 O O . ALA B 1 179 ? 26.359 -15.883 -5.484 1 98.88 179 ALA B O 1
ATOM 4398 N N . ARG B 1 180 ? 26.359 -17.75 -4.277 1 98.5 180 ARG B N 1
ATOM 4399 C CA . ARG B 1 180 ? 27.578 -17.406 -3.539 1 98.5 180 ARG B CA 1
ATOM 4400 C C . ARG B 1 180 ? 28.766 -17.25 -4.48 1 98.5 180 ARG B C 1
ATOM 4402 O O . ARG B 1 180 ? 29.5 -16.266 -4.387 1 98.5 180 ARG B O 1
ATOM 4409 N N . LYS B 1 181 ? 28.906 -18.25 -5.328 1 98.38 181 LYS B N 1
ATOM 4410 C CA . LYS B 1 181 ? 29.984 -18.219 -6.309 1 98.38 181 LYS B CA 1
ATOM 4411 C C . LYS B 1 181 ? 29.938 -16.938 -7.137 1 98.38 181 LYS B C 1
ATOM 4413 O O . LYS B 1 181 ? 30.969 -16.344 -7.434 1 98.38 181 LYS B O 1
ATOM 4418 N N . LEU B 1 182 ? 28.766 -16.469 -7.473 1 98.5 182 LEU B N 1
ATOM 4419 C CA . LEU B 1 182 ? 28.562 -15.312 -8.328 1 98.5 182 LEU B CA 1
ATOM 4420 C C . LEU B 1 182 ? 28.609 -14.023 -7.512 1 98.5 182 LEU B C 1
ATOM 4422 O O . LEU B 1 182 ? 28.688 -12.93 -8.078 1 98.5 182 LEU B O 1
ATOM 4426 N N . GLY B 1 183 ? 28.5 -14.109 -6.191 1 97.62 183 GLY B N 1
ATOM 4427 C CA . GLY B 1 183 ? 28.484 -12.945 -5.324 1 97.62 183 GLY B CA 1
ATOM 4428 C C . GLY B 1 183 ? 27.172 -12.18 -5.375 1 97.62 183 GLY B C 1
ATOM 4429 O O . GLY B 1 183 ? 27.172 -10.945 -5.309 1 97.62 183 GLY B O 1
ATOM 4430 N N . ILE B 1 184 ? 26.047 -12.875 -5.578 1 98.19 184 ILE B N 1
ATOM 4431 C CA . ILE B 1 184 ? 24.75 -12.195 -5.68 1 98.19 184 ILE B CA 1
ATOM 4432 C C . ILE B 1 184 ? 23.828 -12.703 -4.582 1 98.19 184 ILE B C 1
ATOM 4434 O O . ILE B 1 184 ? 23.984 -13.812 -4.078 1 98.19 184 ILE B O 1
ATOM 4438 N N . LEU B 1 185 ? 22.859 -11.898 -4.137 1 97.31 185 LEU B N 1
ATOM 4439 C CA . LEU B 1 185 ? 21.922 -12.344 -3.105 1 97.31 185 LEU B CA 1
ATOM 4440 C C . LEU B 1 185 ? 20.75 -13.094 -3.721 1 97.31 185 LEU B C 1
ATOM 4442 O O . LEU B 1 185 ? 20.516 -13.008 -4.926 1 97.31 185 LEU B O 1
ATOM 4446 N N . VAL B 1 186 ? 20.078 -13.914 -2.891 1 98.94 186 VAL B N 1
ATOM 4447 C CA . VAL B 1 186 ? 18.906 -14.656 -3.326 1 98.94 186 VAL B CA 1
ATOM 4448 C C . VAL B 1 186 ? 17.641 -13.977 -2.805 1 98.94 186 VAL B C 1
ATOM 4450 O O . VAL B 1 186 ? 17.531 -13.688 -1.612 1 98.94 186 VAL B O 1
ATOM 4453 N N . ILE B 1 187 ? 16.797 -13.602 -3.664 1 98.94 187 ILE B N 1
ATOM 4454 C CA . ILE B 1 187 ? 15.438 -13.227 -3.305 1 98.94 187 ILE B CA 1
ATOM 4455 C C . ILE B 1 187 ? 14.523 -14.453 -3.393 1 98.94 187 ILE B C 1
ATOM 4457 O O . ILE B 1 187 ? 14.305 -14.992 -4.48 1 98.94 187 ILE B O 1
ATOM 4461 N N . ALA B 1 188 ? 14.055 -14.883 -2.301 1 98.94 188 ALA B N 1
ATOM 4462 C CA . ALA B 1 188 ? 13.203 -16.062 -2.229 1 98.94 188 ALA B CA 1
ATOM 4463 C C . ALA B 1 188 ? 11.734 -15.688 -2.072 1 98.94 188 ALA B C 1
ATOM 4465 O O . ALA B 1 188 ? 11.297 -15.312 -0.98 1 98.94 188 ALA B O 1
ATOM 4466 N N . ASP B 1 189 ? 11.016 -15.766 -3.146 1 98.88 189 ASP B N 1
ATOM 4467 C CA . ASP B 1 189 ? 9.57 -15.578 -3.102 1 98.88 189 ASP B CA 1
ATOM 4468 C C . ASP B 1 189 ? 8.867 -16.844 -2.641 1 98.88 189 ASP B C 1
ATOM 4470 O O . ASP B 1 189 ? 8.742 -17.812 -3.406 1 98.88 189 ASP B O 1
ATOM 4474 N N . GLU B 1 190 ? 8.398 -16.812 -1.442 1 98.88 190 GLU B N 1
ATOM 4475 C CA . GLU B 1 190 ? 7.805 -17.984 -0.814 1 98.88 190 GLU B CA 1
ATOM 4476 C C . GLU B 1 190 ? 6.359 -17.734 -0.402 1 98.88 190 GLU B C 1
ATOM 4478 O O . GLU B 1 190 ? 5.906 -18.219 0.635 1 98.88 190 GLU B O 1
ATOM 4483 N N . VAL B 1 191 ? 5.676 -16.922 -1.225 1 98.5 191 VAL B N 1
ATOM 4484 C CA . VAL B 1 191 ? 4.285 -16.562 -0.95 1 98.5 191 VAL B CA 1
ATOM 4485 C C . VAL B 1 191 ? 3.438 -17.828 -0.877 1 98.5 191 VAL B C 1
ATOM 4487 O O . VAL B 1 191 ? 2.434 -17.875 -0.161 1 98.5 191 VAL B O 1
ATOM 4490 N N . TYR B 1 192 ? 3.863 -18.938 -1.527 1 98.44 192 TYR B N 1
ATOM 4491 C CA . TYR B 1 192 ? 3.156 -20.219 -1.527 1 98.44 192 TYR B CA 1
ATOM 4492 C C . TYR B 1 192 ? 3.805 -21.188 -0.559 1 98.44 192 TYR B C 1
ATOM 4494 O O . TYR B 1 192 ? 3.572 -22.406 -0.643 1 98.44 192 TYR B O 1
ATOM 4502 N N . GLY B 1 193 ? 4.625 -20.703 0.364 1 98.06 193 GLY B N 1
ATOM 4503 C CA . GLY B 1 193 ? 5.285 -21.578 1.314 1 98.06 193 GLY B CA 1
ATOM 4504 C C . GLY B 1 193 ? 4.332 -22.531 2.008 1 98.06 193 GLY B C 1
ATOM 4505 O O . GLY B 1 193 ? 3.283 -22.109 2.51 1 98.06 193 GLY B O 1
ATOM 4506 N N . HIS B 1 194 ? 4.625 -23.797 1.966 1 97.31 194 HIS B N 1
ATOM 4507 C CA . HIS B 1 194 ? 3.92 -24.875 2.648 1 97.31 194 HIS B CA 1
ATOM 4508 C C . HIS B 1 194 ? 2.658 -25.281 1.889 1 97.31 194 HIS B C 1
ATOM 4510 O O . HIS B 1 194 ? 1.95 -26.203 2.297 1 97.31 194 HIS B O 1
ATOM 4516 N N . LEU B 1 195 ? 2.285 -24.625 0.825 1 97.88 195 LEU B N 1
ATOM 4517 C CA . LEU B 1 195 ? 1.239 -25.125 -0.063 1 97.88 195 LEU B CA 1
ATOM 4518 C C . LEU B 1 195 ? 1.787 -26.188 -1.008 1 97.88 195 LEU B C 1
ATOM 4520 O O . LEU B 1 195 ? 1.909 -25.953 -2.213 1 97.88 195 LEU B O 1
ATOM 4524 N N . VAL B 1 196 ? 2.072 -27.297 -0.433 1 98.12 196 VAL B N 1
ATOM 4525 C CA . VAL B 1 196 ? 2.662 -28.453 -1.113 1 98.12 196 VAL B CA 1
ATOM 4526 C C . VAL B 1 196 ? 1.691 -29.625 -1.076 1 98.12 196 VAL B C 1
ATOM 4528 O O . VAL B 1 196 ? 1.108 -29.922 -0.032 1 98.12 196 VAL B O 1
ATOM 4531 N N . ILE B 1 197 ? 1.478 -30.234 -2.135 1 97.25 197 ILE B N 1
ATOM 4532 C CA . ILE B 1 197 ? 0.524 -31.328 -2.211 1 97.25 197 ILE B CA 1
ATOM 4533 C C . ILE B 1 197 ? 1.225 -32.594 -2.729 1 97.25 197 ILE B C 1
ATOM 4535 O O . ILE B 1 197 ? 0.655 -33.688 -2.699 1 97.25 197 ILE B O 1
ATOM 4539 N N . GLY B 1 198 ? 2.445 -32.406 -3.225 1 94.75 198 GLY B N 1
ATOM 4540 C CA . GLY B 1 198 ? 3.25 -33.562 -3.652 1 94.75 198 GLY B CA 1
ATOM 4541 C C . GLY B 1 198 ? 4.09 -34.156 -2.535 1 94.75 198 GLY B C 1
ATOM 4542 O O . GLY B 1 198 ? 3.832 -33.875 -1.357 1 94.75 198 GLY B O 1
ATOM 4543 N N . SER B 1 199 ? 5.051 -34.969 -2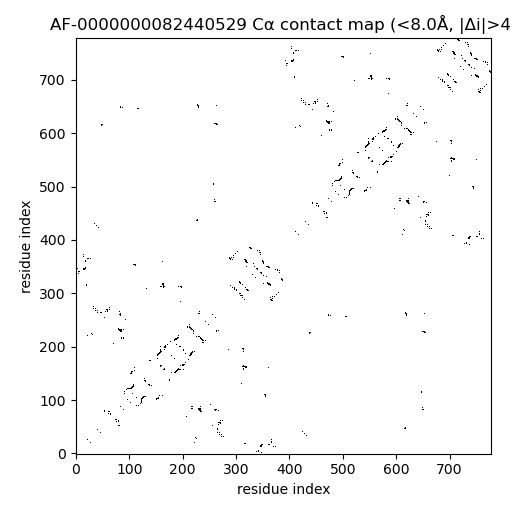.908 1 92.31 199 SER B N 1
ATOM 4544 C CA . SER B 1 199 ? 5.844 -35.688 -1.932 1 92.31 199 SER B CA 1
ATOM 4545 C C . SER B 1 199 ? 7.035 -34.875 -1.449 1 92.31 199 SER B C 1
ATOM 4547 O O . SER B 1 199 ? 7.578 -35.125 -0.372 1 92.31 199 SER B O 1
ATOM 4549 N N . ASN B 1 200 ? 7.438 -33.938 -2.238 1 93.81 200 ASN B N 1
ATOM 4550 C CA . ASN B 1 200 ? 8.562 -33.094 -1.851 1 93.81 200 ASN B CA 1
ATOM 4551 C C . ASN B 1 200 ? 8.156 -32.031 -0.827 1 93.81 200 ASN B C 1
ATOM 4553 O O . ASN B 1 200 ? 7.301 -31.188 -1.105 1 93.81 200 ASN B O 1
ATOM 4557 N N . PRO B 1 201 ? 8.773 -32.062 0.347 1 96.44 201 PRO B N 1
ATOM 4558 C CA . PRO B 1 201 ? 8.398 -31.062 1.346 1 96.44 201 PRO B CA 1
ATOM 4559 C C . PRO B 1 201 ? 8.898 -29.656 0.994 1 96.44 201 PRO B C 1
ATOM 4561 O O . PRO B 1 201 ? 9.859 -29.516 0.237 1 96.44 201 PRO B O 1
ATOM 4564 N N . PHE B 1 202 ? 8.258 -28.703 1.549 1 98.19 202 PHE B N 1
ATOM 4565 C CA . PHE B 1 202 ? 8.727 -27.328 1.414 1 98.19 202 PHE B CA 1
ATOM 4566 C C . PHE B 1 202 ? 10 -27.125 2.223 1 98.19 202 PHE B C 1
ATOM 4568 O O . PHE B 1 202 ? 10.078 -27.516 3.387 1 98.19 202 PHE B O 1
ATOM 4575 N N . VAL B 1 203 ? 11.008 -26.547 1.593 1 98.62 203 VAL B N 1
ATOM 4576 C CA . VAL B 1 203 ? 12.234 -26.125 2.246 1 98.62 203 VAL B CA 1
ATOM 4577 C C . VAL B 1 203 ? 12.43 -24.625 2.047 1 98.62 203 VAL B C 1
ATOM 4579 O O . VAL B 1 203 ? 12.469 -24.141 0.912 1 98.62 203 VAL B O 1
ATOM 4582 N N . ALA B 1 204 ? 12.531 -23.906 3.17 1 98.75 204 ALA B N 1
ATOM 4583 C CA . ALA B 1 204 ? 12.758 -22.469 3.086 1 98.75 204 ALA B CA 1
ATOM 4584 C C . ALA B 1 204 ? 14.156 -22.156 2.574 1 98.75 204 ALA B C 1
ATOM 4586 O O . ALA B 1 204 ? 15.133 -22.766 3.014 1 98.75 204 ALA B O 1
ATOM 4587 N N . MET B 1 205 ? 14.258 -21.234 1.68 1 98.94 205 MET B N 1
ATOM 4588 C CA . MET B 1 205 ? 15.547 -20.828 1.136 1 98.94 205 MET B CA 1
ATOM 4589 C C . MET B 1 205 ? 16.453 -20.281 2.232 1 98.94 205 MET B C 1
ATOM 4591 O O . MET B 1 205 ? 17.672 -20.406 2.162 1 98.94 205 MET B O 1
ATOM 4595 N N . GLY B 1 206 ? 15.781 -19.672 3.289 1 98.75 206 GLY B N 1
ATOM 4596 C CA . GLY B 1 206 ? 16.516 -19.109 4.414 1 98.75 206 GLY B CA 1
ATOM 4597 C C . GLY B 1 206 ? 17.375 -20.141 5.121 1 98.75 206 GLY B C 1
ATOM 4598 O O . GLY B 1 206 ? 18.297 -19.781 5.855 1 98.75 206 GLY B O 1
ATOM 4599 N N . GLU B 1 207 ? 17.047 -21.406 4.969 1 98.56 207 GLU B N 1
ATOM 4600 C CA . GLU B 1 207 ? 17.844 -22.484 5.57 1 98.56 207 GLU B CA 1
ATOM 4601 C C . GLU B 1 207 ? 19.297 -22.422 5.098 1 98.56 207 GLU B C 1
ATOM 4603 O O . GLU B 1 207 ? 20.203 -22.875 5.801 1 98.56 207 GLU B O 1
ATOM 4608 N N . PHE B 1 208 ? 19.531 -21.859 3.951 1 98.75 208 PHE B N 1
ATOM 4609 C CA . PHE B 1 208 ? 20.859 -21.812 3.359 1 98.75 208 PHE B CA 1
ATOM 4610 C C . PHE B 1 208 ? 21.484 -20.438 3.516 1 98.75 208 PHE B C 1
ATOM 4612 O O . PHE B 1 208 ? 22.391 -20.062 2.771 1 98.75 208 PHE B O 1
ATOM 4619 N N . ALA B 1 209 ? 21.016 -19.688 4.453 1 98.5 209 ALA B N 1
ATOM 4620 C CA . ALA B 1 209 ? 21.438 -18.297 4.625 1 98.5 209 ALA B CA 1
ATOM 4621 C C . ALA B 1 209 ? 22.891 -18.219 5.086 1 98.5 209 ALA B C 1
ATOM 4623 O O . ALA B 1 209 ? 23.547 -17.188 4.934 1 98.5 209 ALA B O 1
ATOM 4624 N N . SER B 1 210 ? 23.438 -19.234 5.668 1 97.94 210 SER B N 1
ATOM 4625 C CA . SER B 1 210 ? 24.844 -19.281 6.023 1 97.94 210 SER B CA 1
ATOM 4626 C C . SER B 1 210 ? 25.734 -19.312 4.777 1 97.94 210 SER B C 1
ATOM 4628 O O . SER B 1 210 ? 26.906 -18.953 4.832 1 97.94 210 SER B O 1
ATOM 4630 N N . ILE B 1 211 ? 25.203 -19.766 3.637 1 98.44 211 ILE B N 1
ATOM 4631 C CA . ILE B 1 211 ? 25.938 -19.859 2.379 1 98.44 211 ILE B CA 1
ATOM 4632 C C . ILE B 1 211 ? 25.844 -18.531 1.63 1 98.44 211 ILE B C 1
ATOM 4634 O O . ILE B 1 211 ? 26.844 -18.031 1.11 1 98.44 211 ILE B O 1
ATOM 4638 N N . VAL B 1 212 ? 24.703 -17.969 1.563 1 98.56 212 VAL B N 1
ATOM 4639 C CA . VAL B 1 212 ? 24.438 -16.766 0.787 1 98.56 212 VAL B CA 1
ATOM 4640 C C . VAL B 1 212 ? 23.328 -15.945 1.465 1 98.56 212 VAL B C 1
ATOM 4642 O O . VAL B 1 212 ? 22.406 -16.516 2.055 1 98.56 212 VAL B O 1
ATOM 4645 N N . PRO B 1 213 ? 23.422 -14.594 1.499 1 98.56 213 PRO B N 1
ATOM 4646 C CA . PRO B 1 213 ? 22.297 -13.828 2.045 1 98.56 213 PRO B CA 1
ATOM 4647 C C . PRO B 1 213 ? 21 -14.062 1.28 1 98.56 213 PRO B C 1
ATOM 4649 O O . PRO B 1 213 ? 21 -14.172 0.052 1 98.56 213 PRO B O 1
ATOM 4652 N N . VAL B 1 214 ? 19.875 -14.164 2.025 1 98.88 214 VAL B N 1
ATOM 4653 C CA . VAL B 1 214 ? 18.562 -14.43 1.433 1 98.88 214 VAL B CA 1
ATOM 4654 C C . VAL B 1 214 ? 17.547 -13.391 1.921 1 98.88 214 VAL B C 1
ATOM 4656 O O . VAL B 1 214 ? 17.469 -13.117 3.121 1 98.88 214 VAL B O 1
ATOM 4659 N N . LEU B 1 215 ? 16.891 -12.727 1.003 1 98.94 215 LEU B N 1
ATOM 4660 C CA . LEU B 1 215 ? 15.664 -11.992 1.309 1 98.94 215 LEU B CA 1
ATOM 4661 C C . LEU B 1 215 ? 14.43 -12.859 1.059 1 98.94 215 LEU B C 1
ATOM 4663 O O . LEU B 1 215 ? 14.133 -13.203 -0.088 1 98.94 215 LEU B O 1
ATOM 4667 N N . THR B 1 216 ? 13.742 -13.211 2.119 1 98.94 216 THR B N 1
ATOM 4668 C CA . THR B 1 216 ? 12.523 -14 1.994 1 98.94 216 THR B CA 1
ATOM 4669 C C . THR B 1 216 ? 11.305 -13.102 1.878 1 98.94 216 THR B C 1
ATOM 4671 O O . THR B 1 216 ? 11.102 -12.203 2.701 1 98.94 216 THR B O 1
ATOM 4674 N N . LEU B 1 217 ? 10.562 -13.289 0.839 1 98.94 217 LEU B N 1
ATOM 4675 C CA . LEU B 1 217 ? 9.273 -12.617 0.661 1 98.94 217 LEU B CA 1
ATOM 4676 C C . LEU B 1 217 ? 8.125 -13.578 0.928 1 98.94 217 LEU B C 1
ATOM 4678 O O . LEU B 1 217 ? 8.18 -14.75 0.553 1 98.94 217 LEU B O 1
ATOM 4682 N N . GLY B 1 218 ? 7.098 -13.102 1.607 1 98.75 218 GLY B N 1
ATOM 4683 C CA . GLY B 1 218 ? 5.93 -13.914 1.911 1 98.75 218 GLY B CA 1
ATOM 4684 C C . GLY B 1 218 ? 4.711 -13.086 2.277 1 98.75 218 GLY B C 1
ATOM 4685 O O . GLY B 1 218 ? 4.758 -11.859 2.258 1 98.75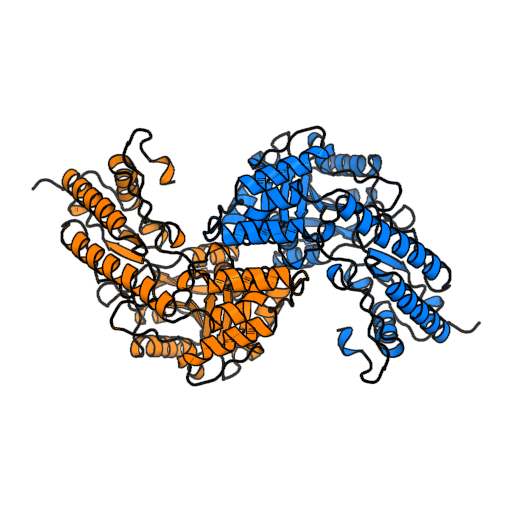 218 GLY B O 1
ATOM 4686 N N . SER B 1 219 ? 3.617 -13.742 2.547 1 98.56 219 SER B N 1
ATOM 4687 C CA . SER B 1 219 ? 2.354 -13.109 2.902 1 98.56 219 SER B CA 1
ATOM 4688 C C . SER B 1 219 ? 1.361 -14.117 3.467 1 98.56 219 SER B C 1
ATOM 4690 O O . SER B 1 219 ? 1.575 -15.328 3.365 1 98.56 219 SER B O 1
ATOM 4692 N N . ILE B 1 220 ? 0.29 -13.641 4.035 1 98.38 220 ILE B N 1
ATOM 4693 C CA . ILE B 1 220 ? -0.782 -14.516 4.496 1 98.38 220 ILE B CA 1
ATOM 4694 C C . ILE B 1 220 ? -1.781 -14.75 3.365 1 98.38 220 ILE B C 1
ATOM 4696 O O . ILE B 1 220 ? -2.744 -15.5 3.521 1 98.38 220 ILE B O 1
ATOM 4700 N N . SER B 1 221 ? -1.609 -14.25 2.229 1 97.81 221 SER B N 1
ATOM 4701 C CA . SER B 1 221 ? -2.566 -14.156 1.132 1 97.81 221 SER B CA 1
ATOM 4702 C C . SER B 1 221 ? -3.008 -15.539 0.663 1 97.81 221 SER B C 1
ATOM 4704 O O . SER B 1 221 ? -4.188 -15.758 0.382 1 97.81 221 SER B O 1
ATOM 4706 N N . LYS B 1 222 ? -2.023 -16.469 0.537 1 97.94 222 LYS B N 1
ATOM 4707 C CA . LYS B 1 222 ? -2.318 -17.703 -0.162 1 97.94 222 LYS B CA 1
ATOM 4708 C C . LYS B 1 222 ? -2.627 -18.828 0.825 1 97.94 222 LYS B C 1
ATOM 4710 O O . LYS B 1 222 ? -3.686 -19.453 0.75 1 97.94 222 LYS B O 1
ATOM 4715 N N . ARG B 1 223 ? -1.783 -18.953 1.803 1 97.12 223 ARG B N 1
ATOM 4716 C CA . ARG B 1 223 ? -1.951 -20.047 2.75 1 97.12 223 ARG B CA 1
ATOM 4717 C C . ARG B 1 223 ? -3.205 -19.859 3.596 1 97.12 223 ARG B C 1
ATOM 4719 O O . ARG B 1 223 ? -3.865 -20.828 3.969 1 97.12 223 ARG B O 1
ATOM 4726 N N . TRP B 1 224 ? -3.572 -18.625 3.898 1 98.38 224 TRP B N 1
ATOM 4727 C CA . TRP B 1 224 ? -4.758 -18.344 4.707 1 98.38 224 TRP B CA 1
ATOM 4728 C C . TRP B 1 224 ? -5.922 -17.891 3.836 1 98.38 224 TRP B C 1
ATOM 4730 O O . TRP B 1 224 ? -6.965 -17.484 4.348 1 98.38 224 TRP B O 1
ATOM 4740 N N . ILE B 1 225 ? -5.746 -17.828 2.555 1 97.88 225 ILE B N 1
ATOM 4741 C CA . ILE B 1 225 ? -6.797 -17.578 1.572 1 97.88 225 ILE B CA 1
ATOM 4742 C C . ILE B 1 225 ? -7.391 -16.188 1.793 1 97.88 225 ILE B C 1
ATOM 4744 O O . ILE B 1 225 ? -8.609 -16.031 1.837 1 97.88 225 ILE B O 1
ATOM 4748 N N . VAL B 1 226 ? -6.543 -15.18 1.954 1 98.12 226 VAL B N 1
ATOM 4749 C CA . VAL B 1 226 ? -7.02 -13.82 2.162 1 98.12 226 VAL B CA 1
ATOM 4750 C C . VAL B 1 226 ? -6.172 -12.844 1.349 1 98.12 226 VAL B C 1
ATOM 4752 O O . VAL B 1 226 ? -5.637 -11.875 1.89 1 98.12 226 VAL B O 1
ATOM 4755 N N . PRO B 1 227 ? -6.105 -13.023 0.031 1 97.75 227 PRO B N 1
ATOM 4756 C CA . PRO B 1 227 ? -5.258 -12.133 -0.771 1 97.75 227 PRO B CA 1
ATOM 4757 C C . PRO B 1 227 ? -5.652 -10.664 -0.643 1 97.75 227 PRO B C 1
ATOM 4759 O O . PRO B 1 227 ? -4.801 -9.781 -0.752 1 97.75 227 PRO B O 1
ATOM 4762 N N . GLY B 1 228 ? -6.898 -10.359 -0.327 1 98.12 228 GLY B N 1
ATOM 4763 C CA . GLY B 1 228 ? -7.391 -9 -0.242 1 98.12 228 GLY B CA 1
ATOM 4764 C C . GLY B 1 228 ? -7.039 -8.32 1.068 1 98.12 228 GLY B C 1
ATOM 4765 O O . GLY B 1 228 ? -7.215 -7.105 1.211 1 98.12 228 GLY B O 1
ATOM 4766 N N . TRP B 1 229 ? -6.535 -9.062 2.088 1 98.56 229 TRP B N 1
ATOM 4767 C CA . TRP B 1 229 ? -6.234 -8.477 3.387 1 98.56 229 TRP B CA 1
ATOM 4768 C C . TRP B 1 229 ? -4.93 -7.68 3.334 1 98.56 229 TRP B C 1
ATOM 4770 O O . TRP B 1 229 ? -4.684 -6.824 4.188 1 98.56 229 TRP B O 1
ATOM 4780 N N . ARG B 1 230 ? -4.066 -7.992 2.367 1 98.31 230 ARG B N 1
ATOM 4781 C CA . ARG B 1 230 ? -2.885 -7.227 1.988 1 98.31 230 ARG B CA 1
ATOM 4782 C C . ARG B 1 230 ? -1.894 -7.145 3.143 1 98.31 230 ARG B C 1
ATOM 4784 O O . ARG B 1 230 ? -1.484 -6.051 3.543 1 98.31 230 ARG B O 1
ATOM 4791 N N . LEU B 1 231 ? -1.403 -8.273 3.578 1 98.81 231 LEU B N 1
ATOM 4792 C CA . LEU B 1 231 ? -0.332 -8.312 4.566 1 98.81 231 LEU B CA 1
ATOM 4793 C C . LEU B 1 231 ? 0.771 -9.273 4.133 1 98.81 231 LEU B C 1
ATOM 4795 O O . LEU B 1 231 ? 0.512 -10.453 3.889 1 98.81 231 LEU B O 1
ATOM 4799 N N . GLY B 1 232 ? 1.917 -8.789 3.975 1 98.75 232 GLY B N 1
ATOM 4800 C CA . GLY B 1 232 ? 3.104 -9.555 3.633 1 98.75 232 GLY B CA 1
ATOM 4801 C C . GLY B 1 232 ? 4.344 -9.102 4.375 1 98.75 232 GLY B C 1
ATOM 4802 O O . GLY B 1 232 ? 4.25 -8.367 5.363 1 98.75 232 GLY B O 1
ATOM 4803 N N . TRP B 1 233 ? 5.523 -9.602 3.924 1 98.94 233 TRP B N 1
ATOM 4804 C CA . TRP B 1 233 ? 6.742 -9.258 4.652 1 98.94 233 TRP B CA 1
ATOM 4805 C C . TRP B 1 233 ? 7.973 -9.445 3.77 1 98.94 233 TRP B C 1
ATOM 4807 O O . TRP B 1 233 ? 7.926 -10.164 2.768 1 98.94 233 TRP B O 1
ATOM 4817 N N . ILE B 1 234 ? 9 -8.766 4.086 1 98.94 234 ILE B N 1
ATOM 4818 C CA . ILE B 1 234 ? 10.391 -9.031 3.729 1 98.94 234 ILE B CA 1
ATOM 4819 C C . ILE B 1 234 ? 11.156 -9.508 4.961 1 98.94 234 ILE B C 1
ATOM 4821 O O . ILE B 1 234 ? 11.07 -8.891 6.027 1 98.94 234 ILE B O 1
ATOM 4825 N N . VAL B 1 235 ? 11.836 -10.555 4.871 1 98.94 235 VAL B N 1
ATOM 4826 C CA . VAL B 1 235 ? 12.656 -11.062 5.973 1 98.94 235 VAL B CA 1
ATOM 4827 C C . VAL B 1 235 ? 14.117 -11.156 5.535 1 98.94 235 VAL B C 1
ATOM 4829 O O . VAL B 1 235 ? 14.414 -11.695 4.465 1 98.94 235 VAL B O 1
ATOM 4832 N N . THR B 1 236 ? 15 -10.617 6.293 1 98.81 236 THR B N 1
ATOM 4833 C CA . THR B 1 236 ? 16.438 -10.742 6.051 1 98.81 236 THR B CA 1
ATOM 4834 C C . THR B 1 236 ? 16.984 -12 6.723 1 98.81 236 THR B C 1
ATOM 4836 O O . THR B 1 236 ? 17 -12.094 7.953 1 98.81 236 THR B O 1
ATOM 4839 N N . ASN B 1 237 ? 17.312 -12.984 5.984 1 98.69 237 ASN B N 1
ATOM 4840 C CA . ASN B 1 237 ? 18.078 -14.141 6.441 1 98.69 237 ASN B CA 1
ATOM 4841 C C . ASN B 1 237 ? 19.562 -13.961 6.172 1 98.69 237 ASN B C 1
ATOM 4843 O O . ASN B 1 237 ? 20.047 -14.297 5.086 1 98.69 237 ASN B O 1
ATOM 4847 N N . ASP B 1 238 ? 20.234 -13.469 7.113 1 97.19 238 ASP B N 1
ATOM 4848 C CA . ASP B 1 238 ? 21.609 -13.016 6.895 1 97.19 238 ASP B CA 1
ATOM 4849 C C . ASP B 1 238 ? 22.438 -13.156 8.164 1 97.19 238 ASP B C 1
ATOM 4851 O O . ASP B 1 238 ? 22.938 -12.164 8.703 1 97.19 238 ASP B O 1
ATOM 4855 N N . PRO B 1 239 ? 22.688 -14.391 8.555 1 95.56 239 PRO B N 1
ATOM 4856 C CA . PRO B 1 239 ? 23.438 -14.609 9.797 1 95.56 239 PRO B CA 1
ATOM 4857 C C . PRO B 1 239 ? 24.828 -13.984 9.758 1 95.56 239 PRO B C 1
ATOM 4859 O O . PRO B 1 239 ? 25.422 -13.719 10.805 1 95.56 239 PRO B O 1
ATOM 4862 N N . ASN B 1 240 ? 25.391 -13.68 8.586 1 95.19 240 ASN B N 1
ATOM 4863 C CA . ASN B 1 240 ? 26.75 -13.156 8.469 1 95.19 240 ASN B CA 1
ATOM 4864 C C . ASN B 1 240 ? 26.75 -11.633 8.359 1 95.19 240 ASN B C 1
ATOM 4866 O O . ASN B 1 240 ? 27.812 -11.016 8.219 1 95.19 240 ASN B O 1
ATOM 4870 N N . GLY B 1 241 ? 25.641 -10.977 8.297 1 96.12 241 GLY B N 1
ATOM 4871 C CA . GLY B 1 241 ? 25.5 -9.531 8.352 1 96.12 241 GLY B CA 1
ATOM 4872 C C . GLY B 1 241 ? 25.859 -8.844 7.047 1 96.12 241 GLY B C 1
ATOM 4873 O O . GLY B 1 241 ? 26.25 -7.676 7.039 1 96.12 241 GLY B O 1
ATOM 4874 N N . ILE B 1 242 ? 25.844 -9.578 5.98 1 96.56 242 ILE B N 1
ATOM 4875 C CA . ILE B 1 242 ? 26.25 -9.062 4.676 1 96.56 242 ILE B CA 1
ATOM 4876 C C . ILE B 1 242 ? 25.25 -7.992 4.215 1 96.56 242 ILE B C 1
ATOM 4878 O O . ILE B 1 242 ? 25.656 -6.977 3.641 1 96.56 242 ILE B O 1
ATOM 4882 N N . LEU B 1 243 ? 23.984 -8.195 4.484 1 97.44 243 LEU B N 1
ATOM 4883 C CA . LEU B 1 243 ? 22.953 -7.27 4.027 1 97.44 243 LEU B CA 1
ATOM 4884 C C . LEU B 1 243 ? 23.062 -5.938 4.766 1 97.44 243 LEU B C 1
ATOM 4886 O O . LEU B 1 243 ? 22.766 -4.883 4.195 1 97.44 243 LEU B O 1
ATOM 4890 N N . ILE B 1 244 ? 23.422 -5.992 6.012 1 96.12 244 ILE B N 1
ATOM 4891 C CA . ILE B 1 244 ? 23.641 -4.77 6.781 1 96.12 244 ILE B CA 1
ATOM 4892 C C . ILE B 1 244 ? 24.875 -4.035 6.262 1 96.12 244 ILE B C 1
ATOM 4894 O O . ILE B 1 244 ? 24.828 -2.828 6.016 1 96.12 244 ILE B O 1
ATOM 4898 N N . LYS B 1 245 ? 25.938 -4.789 6.047 1 96.25 245 LYS B N 1
ATOM 4899 C CA . LYS B 1 245 ? 27.219 -4.223 5.645 1 96.25 245 LYS B CA 1
ATOM 4900 C C . LYS B 1 245 ? 27.125 -3.578 4.262 1 96.25 245 LYS B C 1
ATOM 4902 O O . LYS B 1 245 ? 27.797 -2.582 3.992 1 96.25 245 LYS B O 1
ATOM 4907 N N . THR B 1 246 ? 26.344 -4.156 3.393 1 95.31 246 THR B N 1
ATOM 4908 C CA . THR B 1 246 ? 26.266 -3.684 2.018 1 95.31 246 THR B CA 1
ATOM 4909 C C . THR B 1 246 ? 25.266 -2.535 1.901 1 95.31 246 THR B C 1
ATOM 4911 O O . THR B 1 246 ? 25.109 -1.949 0.828 1 95.31 246 THR B O 1
ATOM 4914 N N . GLY B 1 247 ? 24.484 -2.225 2.947 1 96.69 247 GLY B N 1
ATOM 4915 C CA . GLY B 1 247 ? 23.562 -1.1 2.943 1 96.69 247 GLY B CA 1
ATOM 4916 C C . GLY B 1 247 ? 22.156 -1.474 2.484 1 96.69 247 GLY B C 1
ATOM 4917 O O . GLY B 1 247 ? 21.281 -0.612 2.379 1 96.69 247 GLY B O 1
ATOM 4918 N N . ILE B 1 248 ? 21.906 -2.764 2.193 1 97.06 248 ILE B N 1
ATOM 4919 C CA . ILE B 1 248 ? 20.609 -3.225 1.708 1 97.06 248 ILE B CA 1
ATOM 4920 C C . ILE B 1 248 ? 19.547 -2.994 2.781 1 97.06 248 ILE B C 1
ATOM 4922 O O . ILE B 1 248 ? 18.453 -2.506 2.484 1 97.06 248 ILE B O 1
ATOM 4926 N N . VAL B 1 249 ? 19.875 -3.301 4.02 1 97.94 249 VAL B N 1
ATOM 4927 C CA . VAL B 1 249 ? 18.938 -3.141 5.129 1 97.94 249 VAL B CA 1
ATOM 4928 C C . VAL B 1 249 ? 18.578 -1.666 5.293 1 97.94 249 VAL B C 1
ATOM 4930 O O . VAL B 1 249 ? 17.406 -1.322 5.469 1 97.94 249 VAL B O 1
ATOM 4933 N N . GLU B 1 250 ? 19.547 -0.785 5.227 1 97.75 250 GLU B N 1
ATOM 4934 C CA . GLU B 1 250 ? 19.312 0.653 5.301 1 97.75 250 GLU B CA 1
ATOM 4935 C C . GLU B 1 250 ? 18.406 1.122 4.16 1 97.75 250 GLU B C 1
ATOM 4937 O O . GLU B 1 250 ? 17.516 1.94 4.371 1 97.75 250 GLU B O 1
ATOM 4942 N N . SER B 1 251 ? 18.641 0.606 2.992 1 97.75 251 SER B N 1
ATOM 4943 C CA . SER B 1 251 ? 17.844 0.968 1.825 1 97.75 251 SER B CA 1
ATOM 4944 C C . SER B 1 251 ? 16.391 0.507 1.979 1 97.75 251 SER B C 1
ATOM 4946 O O . SER B 1 251 ? 15.469 1.212 1.576 1 97.75 251 SER B O 1
ATOM 4948 N N . ILE B 1 252 ? 16.219 -0.691 2.527 1 98.19 252 ILE B N 1
ATOM 4949 C CA . ILE B 1 252 ? 14.867 -1.187 2.799 1 98.19 252 ILE B CA 1
ATOM 4950 C C . ILE B 1 252 ? 14.148 -0.232 3.75 1 98.19 252 ILE B C 1
ATOM 4952 O O . ILE B 1 252 ? 13.016 0.181 3.486 1 98.19 252 ILE B O 1
ATOM 4956 N N . ASN B 1 253 ? 14.828 0.172 4.797 1 97.69 253 ASN B N 1
ATOM 4957 C CA . ASN B 1 253 ? 14.25 1.087 5.773 1 97.69 253 ASN B CA 1
ATOM 4958 C C . ASN B 1 253 ? 13.906 2.436 5.145 1 97.69 253 ASN B C 1
ATOM 4960 O O . ASN B 1 253 ? 12.852 3.004 5.414 1 97.69 253 ASN B O 1
ATOM 4964 N N . ASN B 1 254 ? 14.812 2.92 4.355 1 96.69 254 ASN B N 1
ATOM 4965 C CA . ASN B 1 254 ? 14.586 4.195 3.688 1 96.69 254 ASN B CA 1
ATOM 4966 C C . ASN B 1 254 ? 13.359 4.148 2.781 1 96.69 254 ASN B C 1
ATOM 4968 O O . ASN B 1 254 ? 12.57 5.094 2.746 1 96.69 254 ASN B O 1
ATOM 4972 N N . CYS B 1 255 ? 13.211 3.059 2.074 1 96.81 255 CYS B N 1
ATOM 4973 C CA . CYS B 1 255 ? 12.055 2.9 1.201 1 96.81 255 CYS B CA 1
ATOM 4974 C C . CYS B 1 255 ? 10.766 2.82 2.014 1 96.81 255 CYS B C 1
ATOM 4976 O O . CYS B 1 255 ? 9.75 3.414 1.64 1 96.81 255 CYS B O 1
ATOM 4978 N N . LEU B 1 256 ? 10.836 2.08 3.111 1 97.38 256 LEU B N 1
ATOM 4979 C CA . LEU B 1 256 ? 9.672 1.928 3.975 1 97.38 256 LEU B CA 1
ATOM 4980 C C . LEU B 1 256 ? 9.242 3.273 4.547 1 97.38 256 LEU B C 1
ATOM 4982 O O . LEU B 1 256 ? 8.047 3.502 4.773 1 97.38 256 LEU B O 1
ATOM 4986 N N . ASN B 1 257 ? 10.141 4.184 4.684 1 95.25 257 ASN B N 1
ATOM 4987 C CA . ASN B 1 257 ? 9.859 5.488 5.281 1 95.25 257 ASN B CA 1
ATOM 4988 C C . ASN B 1 257 ? 9.07 6.383 4.332 1 95.25 257 ASN B C 1
ATOM 4990 O O . ASN B 1 257 ? 8.492 7.387 4.754 1 95.25 257 ASN B O 1
ATOM 4994 N N . ILE B 1 258 ? 8.984 6.047 3.078 1 94.44 258 ILE B N 1
ATOM 4995 C CA . ILE B 1 258 ? 8.336 6.945 2.133 1 94.44 258 ILE B CA 1
ATOM 4996 C C . ILE B 1 258 ? 7.238 6.195 1.382 1 94.44 258 ILE B C 1
ATOM 4998 O O . ILE B 1 258 ? 6.852 6.59 0.278 1 94.44 258 ILE B O 1
ATOM 5002 N N . THR B 1 259 ? 6.883 5.039 1.933 1 95.12 259 THR B N 1
ATOM 5003 C CA . THR B 1 259 ? 5.812 4.258 1.321 1 95.12 259 THR B CA 1
ATOM 5004 C C . THR B 1 259 ? 4.711 3.961 2.336 1 95.12 259 THR B C 1
ATOM 5006 O O . THR B 1 259 ? 4.93 4.062 3.545 1 95.12 259 THR B O 1
ATOM 5009 N N . SER B 1 260 ? 3.562 3.646 1.85 1 94.44 260 SER B N 1
ATOM 5010 C CA . SER B 1 260 ? 2.439 3.322 2.723 1 94.44 260 SER B CA 1
ATOM 5011 C C . SER B 1 260 ? 2.652 1.984 3.424 1 94.44 260 SER B C 1
ATOM 5013 O O . SER B 1 260 ? 3.32 1.098 2.889 1 94.44 260 SER B O 1
ATOM 5015 N N . ASP B 1 261 ? 2.104 1.87 4.594 1 95.94 261 ASP B N 1
ATOM 5016 C CA . ASP B 1 261 ? 2.141 0.651 5.395 1 95.94 261 ASP B CA 1
ATOM 5017 C C . ASP B 1 261 ? 0.872 -0.175 5.195 1 95.94 261 ASP B C 1
ATOM 5019 O O . ASP B 1 261 ? -0.157 0.352 4.77 1 95.94 261 ASP B O 1
ATOM 5023 N N . PRO B 1 262 ? 0.986 -1.477 5.453 1 98.12 262 PRO B N 1
ATOM 5024 C CA . PRO B 1 262 ? -0.268 -2.229 5.531 1 98.12 262 PRO B CA 1
ATOM 5025 C C . PRO B 1 262 ? -1.167 -1.758 6.672 1 98.12 262 PRO B C 1
ATOM 5027 O O . PRO B 1 262 ? -0.686 -1.15 7.633 1 98.12 262 PRO B O 1
ATOM 5030 N N . ALA B 1 263 ? -2.469 -2.023 6.566 1 98.62 263 ALA B N 1
ATOM 5031 C CA . ALA B 1 263 ? -3.41 -1.607 7.602 1 98.62 263 ALA B CA 1
ATOM 5032 C C . ALA B 1 263 ? -2.955 -2.084 8.977 1 98.62 263 ALA B C 1
ATOM 5034 O O . ALA B 1 263 ? -2.619 -3.258 9.156 1 98.62 263 ALA B O 1
ATOM 5035 N N . THR B 1 264 ? -2.951 -1.207 9.953 1 98.69 264 THR B N 1
ATOM 5036 C CA . THR B 1 264 ? -2.357 -1.474 11.266 1 98.69 264 THR B CA 1
ATOM 5037 C C . THR B 1 264 ? -3.131 -2.568 11.992 1 98.69 264 THR B C 1
ATOM 5039 O O . THR B 1 264 ? -2.535 -3.406 12.672 1 98.69 264 THR B O 1
ATOM 5042 N N . PHE B 1 265 ? -4.473 -2.592 11.898 1 98.62 265 PHE B N 1
ATOM 5043 C CA . PHE B 1 265 ? -5.23 -3.6 12.625 1 98.62 265 PHE B CA 1
ATOM 5044 C C . PHE B 1 265 ? -5.051 -4.977 12 1 98.62 265 PHE B C 1
ATOM 5046 O O . PHE B 1 265 ? -5.168 -5.996 12.68 1 98.62 265 PHE B O 1
ATOM 5053 N N . VAL B 1 266 ? -4.773 -5.043 10.68 1 98.81 266 VAL B N 1
ATOM 5054 C CA . VAL B 1 266 ? -4.449 -6.336 10.086 1 98.81 266 VAL B CA 1
ATOM 5055 C C . VAL B 1 266 ? -3.129 -6.852 10.656 1 98.81 266 VAL B C 1
ATOM 5057 O O . VAL B 1 266 ? -3 -8.039 10.969 1 98.81 266 VAL B O 1
ATOM 5060 N N . GLN B 1 267 ? -2.117 -5.922 10.773 1 98.88 267 GLN B N 1
ATOM 5061 C CA . GLN B 1 267 ? -0.87 -6.285 11.438 1 98.88 267 GLN B CA 1
ATOM 5062 C C . GLN B 1 267 ? -1.13 -6.816 12.852 1 98.88 267 GLN B C 1
ATOM 5064 O O . GLN B 1 267 ? -0.583 -7.848 13.242 1 98.88 267 GLN B O 1
ATOM 5069 N N . GLY B 1 268 ? -1.99 -6.098 13.594 1 98.75 268 GLY B N 1
ATOM 5070 C CA . GLY B 1 268 ? -2.311 -6.48 14.961 1 98.75 268 GLY B CA 1
ATOM 5071 C C . GLY B 1 268 ? -2.943 -7.852 15.062 1 98.75 268 GLY B C 1
ATOM 5072 O O . GLY B 1 268 ? -2.826 -8.523 16.094 1 98.75 268 GLY B O 1
ATOM 5073 N N . ALA B 1 269 ? -3.584 -8.32 13.992 1 98.81 269 ALA B N 1
ATOM 5074 C CA . ALA B 1 269 ? -4.316 -9.586 13.992 1 98.81 269 ALA B CA 1
ATOM 5075 C C . ALA B 1 269 ? -3.381 -10.766 13.742 1 98.81 269 ALA B C 1
ATOM 5077 O O . ALA B 1 269 ? -3.73 -11.914 14.016 1 98.81 269 ALA B O 1
ATOM 5078 N N . VAL B 1 270 ? -2.18 -10.516 13.203 1 98.62 270 VAL B N 1
ATOM 5079 C CA . VAL B 1 270 ? -1.3 -11.539 12.648 1 98.62 270 VAL B CA 1
ATOM 5080 C C . VAL B 1 270 ? -0.927 -12.547 13.734 1 98.62 270 VAL B C 1
ATOM 5082 O O . VAL B 1 270 ? -0.959 -13.758 13.5 1 98.62 270 VAL B O 1
ATOM 5085 N N . PRO B 1 271 ? -0.57 -12.055 15.008 1 98.69 271 PRO B N 1
ATOM 5086 C CA . PRO B 1 271 ? -0.193 -13.039 16.031 1 98.69 271 PRO B CA 1
ATOM 5087 C C . PRO B 1 271 ? -1.29 -14.07 16.281 1 98.69 271 PRO B C 1
ATOM 5089 O O . PRO B 1 271 ? -1.016 -15.266 16.328 1 98.69 271 PRO B O 1
ATOM 5092 N N . GLN B 1 272 ? -2.525 -13.609 16.344 1 98.62 272 GLN B N 1
ATOM 5093 C CA . GLN B 1 272 ? -3.645 -14.508 16.609 1 98.62 272 GLN B CA 1
ATOM 5094 C C . GLN B 1 272 ? -3.939 -15.383 15.383 1 98.62 272 GLN B C 1
ATOM 5096 O O . GLN B 1 272 ? -4.297 -16.547 15.531 1 98.62 272 GLN B O 1
ATOM 5101 N N . ILE B 1 273 ? -3.844 -14.836 14.188 1 98.75 273 ILE B N 1
ATOM 5102 C CA . ILE B 1 273 ? -4.062 -15.602 12.969 1 98.75 273 ILE B CA 1
ATOM 5103 C C . ILE B 1 273 ? -3.105 -16.797 12.914 1 98.75 273 ILE B C 1
ATOM 5105 O O . ILE B 1 273 ? -3.527 -17.922 12.703 1 98.75 273 ILE B O 1
ATOM 5109 N N . LEU B 1 274 ? -1.796 -16.516 13.164 1 98.38 274 LEU B N 1
ATOM 5110 C CA . LEU B 1 274 ? -0.763 -17.531 13.07 1 98.38 274 LEU B CA 1
ATOM 5111 C C . LEU B 1 274 ? -0.917 -18.562 14.18 1 98.38 274 LEU B C 1
ATOM 5113 O O . LEU B 1 274 ? -0.708 -19.766 13.953 1 98.38 274 LEU B O 1
ATOM 5117 N N . GLU B 1 275 ? -1.32 -18.141 15.312 1 97.56 275 GLU B N 1
ATOM 5118 C CA . GLU B 1 275 ? -1.407 -19 16.484 1 97.56 275 GLU B CA 1
ATOM 5119 C C . GLU B 1 275 ? -2.664 -19.859 16.438 1 97.56 275 GLU B C 1
ATOM 5121 O O . GLU B 1 275 ? -2.621 -21.047 16.766 1 97.56 275 GLU B O 1
ATOM 5126 N N . LYS B 1 276 ? -3.766 -19.312 16 1 97.69 276 LYS B N 1
ATOM 5127 C CA . LYS B 1 276 ? -5.059 -19.938 16.25 1 97.69 276 LYS B CA 1
ATOM 5128 C C . LYS B 1 276 ? -5.531 -20.734 15.031 1 97.69 276 LYS B C 1
ATOM 5130 O O . LYS B 1 276 ? -6.48 -21.516 15.117 1 97.69 276 LYS B O 1
ATOM 5135 N N . THR B 1 277 ? -4.918 -20.516 13.898 1 97.12 277 THR B N 1
ATOM 5136 C CA . THR B 1 277 ? -5.309 -21.328 12.75 1 97.12 277 THR B CA 1
ATOM 5137 C C . THR B 1 277 ? -4.883 -22.781 12.938 1 97.12 277 THR B C 1
ATOM 5139 O O . THR B 1 277 ? -3.697 -23.062 13.117 1 97.12 277 THR B O 1
ATOM 5142 N N . ASN B 1 278 ? -5.805 -23.656 12.875 1 94.31 278 ASN B N 1
ATOM 5143 C CA . ASN B 1 278 ? -5.484 -25.047 13.188 1 94.31 278 ASN B CA 1
ATOM 5144 C C . ASN B 1 278 ? -5.051 -25.812 11.945 1 94.31 278 ASN B C 1
ATOM 5146 O O . ASN B 1 278 ? -5.312 -25.391 10.82 1 94.31 278 ASN B O 1
ATOM 5150 N N . ASN B 1 279 ? -4.477 -26.938 12.203 1 96 279 ASN B N 1
ATOM 5151 C CA . ASN B 1 279 ? -3.914 -27.766 11.141 1 96 279 ASN B CA 1
ATOM 5152 C C . ASN B 1 279 ? -5 -28.328 10.234 1 96 279 ASN B C 1
ATOM 5154 O O . ASN B 1 279 ? -4.758 -28.562 9.047 1 96 279 ASN B O 1
ATOM 5158 N N . GLU B 1 280 ? -6.207 -28.469 10.758 1 97.31 280 GLU B N 1
ATOM 5159 C CA . GLU B 1 280 ? -7.316 -29 9.969 1 97.31 280 GLU B CA 1
ATOM 5160 C C . GLU B 1 280 ? -7.637 -28.078 8.789 1 97.31 280 GLU B C 1
ATOM 5162 O O . GLU B 1 280 ? -7.949 -28.547 7.695 1 97.31 280 GLU B O 1
ATOM 5167 N N . PHE B 1 281 ? -7.586 -26.844 9.062 1 97.69 281 PHE B N 1
ATOM 5168 C CA . PHE B 1 281 ? -7.816 -25.875 7.996 1 97.69 281 PHE B CA 1
ATOM 5169 C C . PHE B 1 281 ? -6.828 -26.078 6.855 1 97.69 281 PHE B C 1
ATOM 5171 O O . PHE B 1 281 ? -7.23 -26.203 5.695 1 97.69 281 PHE B O 1
ATOM 5178 N N . PHE B 1 282 ? -5.5 -26.141 7.16 1 97.69 282 PHE B N 1
ATOM 5179 C CA . PHE B 1 282 ? -4.457 -26.281 6.152 1 97.69 282 PHE B CA 1
ATOM 5180 C C . PHE B 1 282 ? -4.586 -27.594 5.41 1 97.69 282 PHE B C 1
ATOM 5182 O O . PHE B 1 282 ? -4.422 -27.656 4.191 1 97.69 282 PHE B O 1
ATOM 5189 N N . LEU B 1 283 ? -4.902 -28.625 6.113 1 97.25 283 LEU B N 1
ATOM 5190 C CA . LEU B 1 283 ? -5.055 -29.953 5.516 1 97.25 283 LEU B CA 1
ATOM 5191 C C . LEU B 1 283 ? -6.223 -29.969 4.539 1 97.25 283 LEU B C 1
ATOM 5193 O O . LEU B 1 283 ? -6.141 -30.609 3.482 1 97.25 283 LEU B O 1
ATOM 5197 N N . ASN B 1 284 ? -7.305 -29.312 4.945 1 96.88 284 ASN B N 1
ATOM 5198 C CA . ASN B 1 284 ? -8.477 -29.25 4.074 1 96.88 284 ASN B CA 1
ATOM 5199 C C . ASN B 1 284 ? -8.148 -28.594 2.742 1 96.88 284 ASN B C 1
ATOM 5201 O O . ASN B 1 284 ? -8.508 -29.109 1.682 1 96.88 284 ASN B O 1
ATOM 5205 N N . ILE B 1 285 ? -7.477 -27.453 2.781 1 96.62 285 ILE B N 1
ATOM 5206 C CA . ILE B 1 285 ? -7.109 -26.734 1.57 1 96.62 285 ILE B CA 1
ATOM 5207 C C . ILE B 1 285 ? -6.188 -27.594 0.712 1 96.62 285 ILE B C 1
ATOM 5209 O O . ILE B 1 285 ? -6.379 -27.703 -0.502 1 96.62 285 ILE B O 1
ATOM 5213 N N . LYS B 1 286 ? -5.227 -28.266 1.304 1 96.69 286 LYS B N 1
ATOM 5214 C CA . LYS B 1 286 ? -4.277 -29.109 0.587 1 96.69 286 LYS B CA 1
ATOM 5215 C C . LYS B 1 286 ? -4.977 -30.297 -0.067 1 96.69 286 LYS B C 1
ATOM 5217 O O . LYS B 1 286 ? -4.629 -30.703 -1.182 1 96.69 286 LYS B O 1
ATOM 5222 N N . ASN B 1 287 ? -5.965 -30.828 0.635 1 96.81 287 ASN B N 1
ATOM 5223 C CA . ASN B 1 287 ? -6.703 -31.969 0.096 1 96.81 287 ASN B CA 1
ATOM 5224 C C . ASN B 1 287 ? -7.5 -31.578 -1.147 1 96.81 287 ASN B C 1
ATOM 5226 O O . ASN B 1 287 ? -7.504 -32.312 -2.137 1 96.81 287 ASN B O 1
ATOM 5230 N N . ILE B 1 288 ? -8.164 -30.438 -1.051 1 96.62 288 ILE B N 1
ATOM 5231 C CA . ILE B 1 288 ? -8.922 -29.953 -2.199 1 96.62 288 ILE B CA 1
ATOM 5232 C C . ILE B 1 288 ? -7.98 -29.75 -3.385 1 96.62 288 ILE B C 1
ATOM 5234 O O . ILE B 1 288 ? -8.273 -30.188 -4.5 1 96.62 288 ILE B O 1
ATOM 5238 N N . MET B 1 289 ? -6.836 -29.188 -3.111 1 96.94 289 MET B N 1
ATOM 5239 C CA . MET B 1 289 ? -5.875 -28.891 -4.168 1 96.94 289 MET B CA 1
ATOM 5240 C C . MET B 1 289 ? -5.27 -30.172 -4.734 1 96.94 289 MET B C 1
ATOM 5242 O O . MET B 1 289 ? -5.039 -30.266 -5.941 1 96.94 289 MET B O 1
ATOM 5246 N N . ARG B 1 290 ? -5.012 -31.109 -3.869 1 97.31 290 ARG B N 1
ATOM 5247 C CA . ARG B 1 290 ? -4.426 -32.375 -4.293 1 97.31 290 ARG B CA 1
ATOM 5248 C C . ARG B 1 290 ? -5.348 -33.125 -5.262 1 97.31 290 ARG B C 1
ATOM 5250 O O . ARG B 1 290 ? -4.91 -33.562 -6.316 1 97.31 290 ARG B O 1
ATOM 5257 N N . GLU B 1 291 ? -6.59 -33.188 -4.898 1 97.38 291 GLU B N 1
ATOM 5258 C CA . GLU B 1 291 ? -7.578 -33.844 -5.754 1 97.38 291 GLU B CA 1
ATOM 5259 C C . GLU B 1 291 ? -7.711 -33.125 -7.094 1 97.38 291 GLU B C 1
ATOM 5261 O O . GLU B 1 291 ? -7.777 -33.781 -8.141 1 97.38 291 GLU B O 1
ATOM 5266 N N . ALA B 1 292 ? -7.785 -31.859 -7.008 1 97.19 292 ALA B N 1
ATOM 5267 C CA . ALA B 1 292 ? -7.906 -31.047 -8.211 1 97.19 292 ALA B CA 1
ATOM 5268 C C . ALA B 1 292 ? -6.691 -31.219 -9.117 1 97.19 292 ALA B C 1
ATOM 5270 O O . ALA B 1 292 ? -6.836 -31.375 -10.336 1 97.19 292 ALA B O 1
ATOM 5271 N N . ALA B 1 293 ? -5.5 -31.188 -8.516 1 97.69 293 ALA B N 1
ATOM 5272 C CA . ALA B 1 293 ? -4.254 -31.328 -9.266 1 97.69 293 ALA B CA 1
ATOM 5273 C C . ALA B 1 293 ? -4.168 -32.688 -9.953 1 97.69 293 ALA B C 1
ATOM 5275 O O . ALA B 1 293 ? -3.729 -32.781 -11.102 1 97.69 293 ALA B O 1
ATOM 5276 N N . GLU B 1 294 ? -4.547 -33.688 -9.242 1 97.44 294 GLU B N 1
ATOM 5277 C CA . GLU B 1 294 ? -4.547 -35.031 -9.805 1 97.44 294 GLU B CA 1
ATOM 5278 C C . GLU B 1 294 ? -5.496 -35.125 -10.992 1 97.44 294 GLU B C 1
ATOM 5280 O O . GLU B 1 294 ? -5.117 -35.656 -12.047 1 97.44 294 GLU B O 1
ATOM 5285 N N . PHE B 1 295 ? -6.648 -34.656 -10.781 1 98.19 295 PHE B N 1
ATOM 5286 C CA . PHE B 1 295 ? -7.637 -34.719 -11.852 1 98.19 295 PHE B CA 1
ATOM 5287 C C . PHE B 1 295 ? -7.156 -33.906 -13.062 1 98.19 295 PHE B C 1
ATOM 5289 O O . PHE B 1 295 ? -7.266 -34.375 -14.195 1 98.19 295 PHE B O 1
ATOM 5296 N N . LEU B 1 296 ? -6.699 -32.719 -12.82 1 98.25 296 LEU B N 1
ATOM 5297 C CA . LEU B 1 296 ? -6.219 -31.844 -13.891 1 98.25 296 LEU B CA 1
ATOM 5298 C C . LEU B 1 296 ? -5.133 -32.531 -14.703 1 98.25 296 LEU B C 1
ATOM 5300 O O . LEU B 1 296 ? -5.18 -32.531 -15.938 1 98.25 296 LEU B O 1
ATOM 5304 N N . TYR B 1 297 ? -4.184 -33.094 -14.039 1 98.12 297 TYR B N 1
ATOM 5305 C CA . TYR B 1 297 ? -3.068 -33.781 -14.695 1 98.12 297 TYR B CA 1
ATOM 5306 C C . TYR B 1 297 ? -3.564 -34.906 -15.586 1 98.12 297 TYR B C 1
ATOM 5308 O O . TYR B 1 297 ? -3.174 -35 -16.75 1 98.12 297 TYR B O 1
ATOM 5316 N N . GLU B 1 298 ? -4.441 -35.688 -15.07 1 98 298 GLU B N 1
ATOM 5317 C CA . GLU B 1 298 ? -4.973 -36.812 -15.812 1 98 298 GLU B CA 1
ATOM 5318 C C . GLU B 1 298 ? -5.797 -36.344 -17.016 1 98 298 GLU B C 1
ATOM 5320 O O . GLU B 1 298 ? -5.707 -36.938 -18.094 1 98 298 GLU B O 1
ATOM 5325 N N . ALA B 1 299 ? -6.594 -35.375 -16.766 1 98.12 299 ALA B N 1
ATOM 5326 C CA . ALA B 1 299 ? -7.434 -34.844 -17.828 1 98.12 299 ALA B CA 1
ATOM 5327 C C . ALA B 1 299 ? -6.59 -34.281 -18.969 1 98.12 299 ALA B C 1
ATOM 5329 O O . ALA B 1 299 ? -6.914 -34.469 -20.141 1 98.12 299 ALA B O 1
ATOM 5330 N N . ILE B 1 300 ? -5.547 -33.594 -18.672 1 98.44 300 ILE B N 1
ATOM 5331 C CA . ILE B 1 300 ? -4.668 -33 -19.672 1 98.44 300 ILE B CA 1
ATOM 5332 C C . ILE B 1 300 ? -3.977 -34.125 -20.453 1 98.44 300 ILE B C 1
ATOM 5334 O O . ILE B 1 300 ? -3.805 -34.031 -21.672 1 98.44 300 ILE B O 1
ATOM 5338 N N . GLU B 1 301 ? -3.551 -35.125 -19.781 1 96.69 301 GLU B N 1
ATOM 5339 C CA . GLU B 1 301 ? -2.871 -36.25 -20.422 1 96.69 301 GLU B CA 1
ATOM 5340 C C . GLU B 1 301 ? -3.766 -36.938 -21.453 1 96.69 301 GLU B C 1
ATOM 5342 O O . GLU B 1 301 ? -3.271 -37.5 -22.422 1 96.69 301 GLU B O 1
ATOM 5347 N N . ALA B 1 302 ? -5.004 -36.75 -21.297 1 96.88 302 ALA B N 1
ATOM 5348 C CA . ALA B 1 302 ? -5.969 -37.406 -22.188 1 96.88 302 ALA B CA 1
ATOM 5349 C C . ALA B 1 302 ? -6.203 -36.531 -23.438 1 96.88 302 ALA B C 1
ATOM 5351 O O . ALA B 1 302 ? -6.895 -36.969 -24.359 1 96.88 302 ALA B O 1
ATOM 5352 N N . ILE B 1 303 ? -5.66 -35.406 -23.484 1 97.62 303 ILE B N 1
ATOM 5353 C CA . ILE B 1 303 ? -5.824 -34.5 -24.609 1 97.62 303 ILE B CA 1
ATOM 5354 C C . ILE B 1 303 ? -4.535 -34.469 -25.438 1 97.62 303 ILE B C 1
ATOM 5356 O O . ILE B 1 303 ? -3.561 -33.812 -25.047 1 97.62 303 ILE B O 1
ATOM 5360 N N . PRO B 1 304 ? -4.531 -34.938 -26.594 1 95.94 304 PRO B N 1
ATOM 5361 C CA . PRO B 1 304 ? -3.307 -35.188 -27.359 1 95.94 304 PRO B CA 1
ATOM 5362 C C . PRO B 1 304 ? -2.529 -33.906 -27.656 1 95.94 304 PRO B C 1
ATOM 5364 O O . PRO B 1 304 ? -1.297 -33.938 -27.703 1 95.94 304 PRO B O 1
ATOM 5367 N N . CYS B 1 305 ? -3.189 -32.812 -27.828 1 97.31 305 CYS B N 1
ATOM 5368 C CA . CYS B 1 305 ? -2.504 -31.609 -28.266 1 97.31 305 CYS B CA 1
ATOM 5369 C C . CYS B 1 305 ? -1.97 -30.828 -27.078 1 97.31 305 CYS B C 1
ATOM 5371 O O . CYS B 1 305 ? -1.447 -29.719 -27.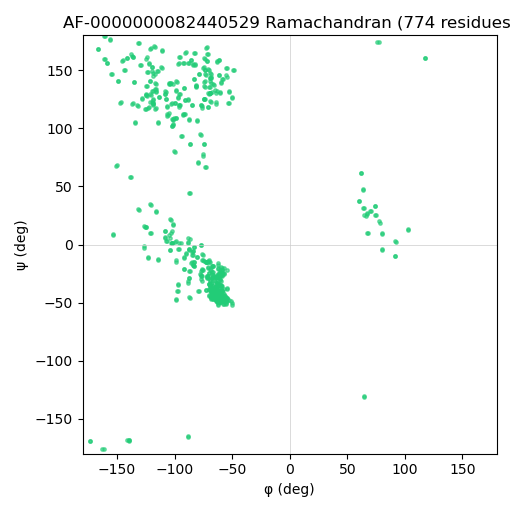234 1 97.31 305 CYS B O 1
ATOM 5373 N N . LEU B 1 306 ? -2.088 -31.375 -25.891 1 98.5 306 LEU B N 1
ATOM 5374 C CA . LEU B 1 306 ? -1.583 -30.734 -24.672 1 98.5 306 LEU B CA 1
ATOM 5375 C C . LEU B 1 306 ? -0.61 -31.656 -23.938 1 98.5 306 LEU B C 1
ATOM 5377 O O . LEU B 1 306 ? -0.73 -32.875 -24.016 1 98.5 306 LEU B O 1
ATOM 5381 N N . THR B 1 307 ? 0.337 -31.016 -23.281 1 98.06 307 THR B N 1
ATOM 5382 C CA . THR B 1 307 ? 1.305 -31.766 -22.484 1 98.06 307 THR B CA 1
ATOM 5383 C C . THR B 1 307 ? 1.548 -31.078 -21.156 1 98.06 307 THR B C 1
ATOM 5385 O O . THR B 1 307 ? 1.903 -29.906 -21.109 1 98.06 307 THR B O 1
ATOM 5388 N N . CYS B 1 308 ? 1.309 -31.719 -20.125 1 97.62 308 CYS B N 1
ATOM 5389 C CA . CYS B 1 308 ? 1.728 -31.297 -18.797 1 97.62 308 CYS B CA 1
ATOM 5390 C C . CYS B 1 308 ? 2.963 -32.062 -18.344 1 97.62 308 CYS B C 1
ATOM 5392 O O . CYS B 1 308 ? 2.877 -33.25 -18.047 1 97.62 308 CYS B O 1
ATOM 5394 N N . PRO B 1 309 ? 4.121 -31.391 -18.312 1 95.62 309 PRO B N 1
ATOM 5395 C CA . PRO B 1 309 ? 5.375 -32.125 -18.125 1 95.62 309 PRO B CA 1
ATOM 5396 C C . PRO B 1 309 ? 5.41 -32.875 -16.797 1 95.62 309 PRO B C 1
ATOM 5398 O O . PRO B 1 309 ? 6.074 -33.938 -16.703 1 95.62 309 PRO B O 1
ATOM 5401 N N . GLN B 1 310 ? 4.746 -32.344 -15.82 1 93.12 310 GLN B N 1
ATOM 5402 C CA . GLN B 1 310 ? 4.707 -33 -14.516 1 93.12 310 GLN B CA 1
ATOM 5403 C C . GLN B 1 310 ? 3.453 -32.594 -13.742 1 93.12 310 GLN B C 1
ATOM 5405 O O . GLN B 1 310 ? 2.961 -31.484 -13.875 1 93.12 310 GLN B O 1
ATOM 5410 N N . LYS B 1 311 ? 3.014 -33.594 -12.969 1 95.94 311 LYS B N 1
ATOM 5411 C CA . LYS B 1 311 ? 1.932 -33.25 -12.047 1 95.94 311 LYS B CA 1
ATOM 5412 C C . LYS B 1 311 ? 2.363 -32.156 -11.07 1 95.94 311 LYS B C 1
ATOM 5414 O O . LYS B 1 311 ? 3.447 -32.25 -10.492 1 95.94 311 LYS B O 1
ATOM 5419 N N . PRO B 1 312 ? 1.559 -31.141 -10.93 1 97.06 312 PRO B N 1
ATOM 5420 C CA . PRO B 1 312 ? 1.973 -30.078 -10.008 1 97.06 312 PRO B CA 1
ATOM 5421 C C . PRO B 1 312 ? 2.123 -30.578 -8.57 1 97.06 312 PRO B C 1
ATOM 5423 O O . PRO B 1 312 ? 1.343 -31.422 -8.117 1 97.06 312 PRO B O 1
ATOM 5426 N N . GLU B 1 313 ? 3.092 -29.984 -7.879 1 97.56 313 GLU B N 1
ATOM 5427 C CA . GLU B 1 313 ? 3.439 -30.438 -6.535 1 97.56 313 GLU B CA 1
ATOM 5428 C C . GLU B 1 313 ? 3.113 -29.359 -5.496 1 97.56 313 GLU B C 1
ATOM 5430 O O . GLU B 1 313 ? 3.1 -29.641 -4.297 1 97.56 313 GLU B O 1
ATOM 5435 N N . GLY B 1 314 ? 2.846 -28.188 -5.922 1 97.75 314 GLY B N 1
ATOM 5436 C CA . GLY B 1 314 ? 2.561 -27.109 -4.988 1 97.75 314 GLY B CA 1
ATOM 5437 C C . GLY B 1 314 ? 2.123 -25.828 -5.672 1 97.75 314 GLY B C 1
ATOM 5438 O O . GLY B 1 314 ? 1.748 -25.844 -6.848 1 97.75 314 GLY B O 1
ATOM 5439 N N . SER B 1 315 ? 2.074 -24.797 -4.91 1 97.69 315 SER B N 1
ATOM 5440 C CA . SER B 1 315 ? 1.557 -23.5 -5.332 1 97.69 315 SER B CA 1
ATOM 5441 C C . SER B 1 315 ? 0.071 -23.578 -5.668 1 97.69 315 SER B C 1
ATOM 5443 O O . SER B 1 315 ? -0.72 -24.109 -4.887 1 97.69 315 SER B O 1
ATOM 5445 N N . MET B 1 316 ? -0.403 -23.109 -6.758 1 97.5 316 MET B N 1
ATOM 5446 C CA . MET B 1 316 ? -1.818 -23.125 -7.117 1 97.5 316 MET B CA 1
ATOM 5447 C C . MET B 1 316 ? -1.994 -23.125 -8.633 1 97.5 316 MET B C 1
ATOM 5449 O O . MET B 1 316 ? -3.107 -22.938 -9.133 1 97.5 316 MET B O 1
ATOM 5453 N N . ALA B 1 317 ? -0.829 -23.281 -9.344 1 97 317 ALA B N 1
ATOM 5454 C CA . ALA B 1 317 ? -0.896 -23.172 -10.797 1 97 317 ALA B CA 1
ATOM 5455 C C . ALA B 1 317 ? 0.017 -24.203 -11.461 1 97 317 ALA B C 1
ATOM 5457 O O . ALA B 1 317 ? 0.943 -24.719 -10.836 1 97 317 ALA B O 1
ATOM 5458 N N . VAL B 1 318 ? -0.269 -24.453 -12.727 1 97.94 318 VAL B N 1
ATOM 5459 C CA . VAL B 1 318 ? 0.546 -25.391 -13.5 1 97.94 318 VAL B CA 1
ATOM 5460 C C . VAL B 1 318 ? 0.666 -24.891 -14.938 1 97.94 318 VAL B C 1
ATOM 5462 O O . VAL B 1 318 ? -0.215 -24.172 -15.43 1 97.94 318 VAL B O 1
ATOM 5465 N N . MET B 1 319 ? 1.766 -25.219 -15.547 1 98.56 319 MET B N 1
ATOM 5466 C CA . MET B 1 319 ? 2.012 -24.891 -16.953 1 98.56 319 MET B CA 1
ATOM 5467 C C . MET B 1 319 ? 1.713 -26.094 -17.844 1 98.56 319 MET B C 1
ATOM 5469 O O . MET B 1 319 ? 2.16 -27.203 -17.562 1 98.56 319 MET B O 1
ATOM 5473 N N . VAL B 1 320 ? 0.979 -25.844 -18.906 1 98.69 320 VAL B N 1
ATOM 5474 C CA . VAL B 1 320 ? 0.623 -26.859 -19.875 1 98.69 320 VAL B CA 1
ATOM 5475 C C . VAL B 1 320 ? 1.062 -26.422 -21.266 1 98.69 320 VAL B C 1
ATOM 5477 O O . VAL B 1 320 ? 0.749 -25.312 -21.703 1 98.69 320 VAL B O 1
ATOM 5480 N N . LYS B 1 321 ? 1.769 -27.25 -21.953 1 98.56 321 LYS B N 1
ATOM 5481 C CA . LYS B 1 321 ? 2.264 -26.953 -23.297 1 98.56 321 LYS B CA 1
ATOM 5482 C C . LYS B 1 321 ? 1.185 -27.188 -24.344 1 98.56 321 LYS B C 1
ATOM 5484 O O . LYS B 1 321 ? 0.454 -28.188 -24.281 1 98.56 321 LYS B O 1
ATOM 5489 N N . ILE B 1 322 ? 1.08 -26.266 -25.234 1 98.62 322 ILE B N 1
ATOM 5490 C CA . ILE B 1 322 ? 0.204 -26.438 -26.391 1 98.62 322 ILE B CA 1
ATOM 5491 C C . ILE B 1 322 ? 1.008 -26.953 -27.578 1 98.62 322 ILE B C 1
ATOM 5493 O O . ILE B 1 322 ? 1.926 -26.281 -28.062 1 98.62 322 ILE B O 1
ATOM 5497 N N . ASN B 1 323 ? 0.658 -28.078 -28.062 1 97.69 323 ASN B N 1
ATOM 5498 C CA . ASN B 1 323 ? 1.279 -28.609 -29.266 1 97.69 323 ASN B CA 1
ATOM 5499 C C . ASN B 1 323 ? 0.578 -28.109 -30.531 1 97.69 323 ASN B C 1
ATOM 5501 O O . ASN B 1 323 ? -0.21 -28.844 -31.141 1 97.69 323 ASN B O 1
ATOM 5505 N N . LEU B 1 324 ? 0.978 -27.016 -30.969 1 96.88 324 LEU B N 1
ATOM 5506 C CA . LEU B 1 324 ? 0.303 -26.266 -32.031 1 96.88 324 LEU B CA 1
ATOM 5507 C C . LEU B 1 324 ? 0.216 -27.078 -33.312 1 96.88 324 LEU B C 1
ATOM 5509 O O . LEU B 1 324 ? -0.784 -27 -34.031 1 96.88 324 LEU B O 1
ATOM 5513 N N . PRO B 1 325 ? 1.217 -27.891 -33.594 1 96.12 325 PRO B N 1
ATOM 5514 C CA . PRO B 1 325 ? 1.156 -28.656 -34.844 1 96.12 325 PRO B CA 1
ATOM 5515 C C . PRO B 1 325 ? -0.021 -29.625 -34.906 1 96.12 325 PRO B C 1
ATOM 5517 O O . PRO B 1 325 ? -0.41 -30.078 -35.969 1 96.12 325 PRO B O 1
ATOM 5520 N N . LEU B 1 326 ? -0.546 -29.875 -33.75 1 97.06 326 LEU B N 1
ATOM 5521 C CA . LEU B 1 326 ? -1.648 -30.828 -33.688 1 97.06 326 LEU B CA 1
ATOM 5522 C C . LEU B 1 326 ? -2.992 -30.109 -33.75 1 97.06 326 LEU B C 1
ATOM 5524 O O . LEU B 1 326 ? -4.047 -30.75 -33.688 1 97.06 326 LEU B O 1
ATOM 5528 N N . LEU B 1 327 ? -2.947 -28.797 -33.875 1 97.12 327 LEU B N 1
ATOM 5529 C CA . LEU B 1 327 ? -4.16 -27.984 -33.906 1 97.12 327 LEU B CA 1
ATOM 5530 C C . LEU B 1 327 ? -4.297 -27.25 -35.25 1 97.12 327 LEU B C 1
ATOM 5532 O O . LEU B 1 327 ? -3.295 -26.859 -35.844 1 97.12 327 LEU B O 1
ATOM 5536 N N . GLU B 1 328 ? -5.559 -27.109 -35.625 1 96.25 328 GLU B N 1
ATOM 5537 C CA . GLU B 1 328 ? -5.863 -26.328 -36.812 1 96.25 328 GLU B CA 1
ATOM 5538 C C . GLU B 1 328 ? -6.406 -24.953 -36.438 1 96.25 328 GLU B C 1
ATOM 5540 O O . GLU B 1 328 ? -7.176 -24.812 -35.5 1 96.25 328 GLU B O 1
ATOM 5545 N N . ASN B 1 329 ? -6.012 -23.875 -37.125 1 93.62 329 ASN B N 1
ATOM 5546 C CA . ASN B 1 329 ? -6.508 -22.516 -37 1 93.62 329 ASN B CA 1
ATOM 5547 C C . ASN B 1 329 ? -6.191 -21.922 -35.625 1 93.62 329 ASN B C 1
ATOM 5549 O O . ASN B 1 329 ? -7.004 -21.172 -35.062 1 93.62 329 ASN B O 1
ATOM 5553 N N . VAL B 1 330 ? -5.195 -22.391 -35 1 96.75 330 VAL B N 1
ATOM 5554 C CA . VAL B 1 330 ? -4.68 -21.797 -33.781 1 96.75 330 VAL B CA 1
ATOM 5555 C C . VAL B 1 330 ? -3.238 -21.344 -33.969 1 96.75 330 VAL B C 1
ATOM 5557 O O . VAL B 1 330 ? -2.369 -22.156 -34.312 1 96.75 330 VAL B O 1
ATOM 5560 N N . VAL B 1 331 ? -2.93 -20.109 -33.719 1 96.88 331 VAL B N 1
ATOM 5561 C CA . VAL B 1 331 ? -1.666 -19.5 -34.125 1 96.88 331 VAL B CA 1
ATOM 5562 C C . VAL B 1 331 ? -0.674 -19.531 -32.969 1 96.88 331 VAL B C 1
ATOM 5564 O O . VAL B 1 331 ? 0.525 -19.734 -33.156 1 96.88 331 VAL B O 1
ATOM 5567 N N . ASP B 1 332 ? -1.15 -19.281 -31.781 1 98.06 332 ASP B N 1
ATOM 5568 C CA . ASP B 1 332 ? -0.305 -19.234 -30.578 1 98.06 332 ASP B CA 1
ATOM 5569 C C . ASP B 1 332 ? -1.142 -19.344 -29.312 1 98.06 332 ASP B C 1
ATOM 5571 O O . ASP B 1 332 ? -2.334 -19.656 -29.375 1 98.06 332 ASP B O 1
ATOM 5575 N N . ASP B 1 333 ? -0.483 -19.234 -28.219 1 98.38 333 ASP B N 1
ATOM 5576 C CA . ASP B 1 333 ? -1.145 -19.422 -26.938 1 98.38 333 ASP B CA 1
ATOM 5577 C C . ASP B 1 333 ? -2.219 -18.359 -26.703 1 98.38 333 ASP B C 1
ATOM 5579 O O . ASP B 1 333 ? -3.283 -18.656 -26.156 1 98.38 333 ASP B O 1
ATOM 5583 N N . VAL B 1 334 ? -2.006 -17.141 -27.125 1 98.25 334 VAL B N 1
ATOM 5584 C CA . VAL B 1 334 ? -3 -16.078 -26.984 1 98.25 334 VAL B CA 1
ATOM 5585 C C . VAL B 1 334 ? -4.254 -16.438 -27.781 1 98.25 334 VAL B C 1
ATOM 5587 O O . VAL B 1 334 ? -5.367 -16.375 -27.266 1 98.25 334 VAL B O 1
ATOM 5590 N N . ASP B 1 335 ? -4.066 -16.766 -29.031 1 98 335 ASP B N 1
ATOM 5591 C CA . ASP B 1 335 ? -5.18 -17.172 -29.891 1 98 335 ASP B CA 1
ATOM 5592 C C . ASP B 1 335 ? -5.93 -18.359 -29.297 1 98 335 ASP B C 1
ATOM 5594 O O . ASP B 1 335 ? -7.16 -18.406 -29.328 1 98 335 ASP B O 1
ATOM 5598 N N . PHE B 1 336 ? -5.191 -19.375 -28.875 1 98.19 336 PHE B N 1
ATOM 5599 C CA . PHE B 1 336 ? -5.758 -20.547 -28.219 1 98.19 336 PHE B CA 1
ATOM 5600 C C . PHE B 1 336 ? -6.691 -20.141 -27.094 1 98.19 336 PHE B C 1
ATOM 5602 O O . PHE B 1 336 ? -7.836 -20.594 -27.031 1 98.19 336 PHE B O 1
ATOM 5609 N N . CYS B 1 337 ? -6.234 -19.281 -26.172 1 98.12 337 CYS B N 1
ATOM 5610 C CA . CYS B 1 337 ? -6.996 -18.859 -25 1 98.12 337 CYS B CA 1
ATOM 5611 C C . CYS B 1 337 ? -8.203 -18.016 -25.391 1 98.12 337 CYS B C 1
ATOM 5613 O O . CYS B 1 337 ? -9.273 -18.141 -24.797 1 98.12 337 CYS B O 1
ATOM 5615 N N . LEU B 1 338 ? -8.031 -17.172 -26.391 1 97.38 338 LEU B N 1
ATOM 5616 C CA . LEU B 1 338 ? -9.133 -16.328 -26.859 1 97.38 338 LEU B CA 1
ATOM 5617 C C . LEU B 1 338 ? -10.25 -17.188 -27.438 1 97.38 338 LEU B C 1
ATOM 5619 O O . LEU B 1 338 ? -11.43 -16.969 -27.125 1 97.38 338 LEU B O 1
ATOM 5623 N N . LYS B 1 339 ? -9.922 -18.125 -28.281 1 97 339 LYS B N 1
ATOM 5624 C CA . LYS B 1 339 ? -10.906 -19 -28.891 1 97 339 LYS B CA 1
ATOM 5625 C C . LYS B 1 339 ? -11.602 -19.875 -27.828 1 97 339 LYS B C 1
ATOM 5627 O O . LYS B 1 339 ? -12.812 -20.078 -27.891 1 97 339 LYS B O 1
ATOM 5632 N N . LEU B 1 340 ? -10.789 -20.391 -26.938 1 97.5 340 LEU B N 1
ATOM 5633 C CA . LEU B 1 340 ? -11.359 -21.188 -25.859 1 97.5 340 LEU B CA 1
ATOM 5634 C C . LEU B 1 340 ? -12.383 -20.391 -25.062 1 97.5 340 LEU B C 1
ATOM 5636 O O . LEU B 1 340 ? -13.453 -20.891 -24.719 1 97.5 340 LEU B O 1
ATOM 5640 N N . ALA B 1 341 ? -12.031 -19.172 -24.719 1 96.5 341 ALA B N 1
ATOM 5641 C CA . ALA B 1 341 ? -12.953 -18.281 -24 1 96.5 341 ALA B CA 1
ATOM 5642 C C . ALA B 1 341 ? -14.219 -18.031 -24.812 1 96.5 341 ALA B C 1
ATOM 5644 O O . ALA B 1 341 ? -15.328 -18.094 -24.281 1 96.5 341 ALA B O 1
ATOM 5645 N N . LYS B 1 342 ? -14.055 -17.734 -26.062 1 95.19 342 LYS B N 1
ATOM 5646 C CA . LYS B 1 342 ? -15.164 -17.391 -26.953 1 95.19 342 LYS B CA 1
ATOM 5647 C C . LYS B 1 342 ? -16.078 -18.594 -27.172 1 95.19 342 LYS B C 1
ATOM 5649 O O . LYS B 1 342 ? -17.312 -18.469 -27.109 1 95.19 342 LYS B O 1
ATOM 5654 N N . GLU B 1 343 ? -15.484 -19.75 -27.406 1 95.88 343 GLU B N 1
ATOM 5655 C CA . GLU B 1 343 ? -16.234 -20.906 -27.844 1 95.88 343 GLU B CA 1
ATOM 5656 C C . GLU B 1 343 ? -16.766 -21.719 -26.656 1 95.88 343 GLU B C 1
ATOM 5658 O O . GLU B 1 343 ? -17.812 -22.359 -26.75 1 95.88 343 GLU B O 1
ATOM 5663 N N . GLU B 1 344 ? -15.961 -21.672 -25.547 1 96.44 344 GLU B N 1
ATOM 5664 C CA . GLU B 1 344 ? -16.281 -22.609 -24.484 1 96.44 344 GLU B CA 1
ATOM 5665 C C . GLU B 1 344 ? -16.453 -21.875 -23.141 1 96.44 344 GLU B C 1
ATOM 5667 O O . GLU B 1 344 ? -16.688 -22.5 -22.109 1 96.44 344 GLU B O 1
ATOM 5672 N N . SER B 1 345 ? -16.25 -20.578 -23.062 1 96.31 345 SER B N 1
ATOM 5673 C CA . SER B 1 345 ? -16.406 -19.766 -21.859 1 96.31 345 SER B CA 1
ATOM 5674 C C . SER B 1 345 ? -15.469 -20.234 -20.75 1 96.31 345 SER B C 1
ATOM 5676 O O . SER B 1 345 ? -15.859 -20.344 -19.594 1 96.31 345 SER B O 1
ATOM 5678 N N . VAL B 1 346 ? -14.281 -20.625 -21.156 1 97 346 VAL B N 1
ATOM 5679 C CA . VAL B 1 346 ? -13.227 -21 -20.234 1 97 346 VAL B CA 1
ATOM 5680 C C . VAL B 1 346 ? -12.023 -20.078 -20.406 1 97 346 VAL B C 1
ATOM 5682 O O . VAL B 1 346 ? -11.562 -19.859 -21.531 1 97 346 VAL B O 1
ATOM 5685 N N . ILE B 1 347 ? -11.492 -19.562 -19.297 1 96.75 347 ILE B N 1
ATOM 5686 C CA . ILE B 1 347 ? -10.406 -18.594 -19.359 1 96.75 347 ILE B CA 1
ATOM 5687 C C . ILE B 1 347 ? -9.156 -19.172 -18.703 1 96.75 347 ILE B C 1
ATOM 5689 O O . ILE B 1 347 ? -9.164 -19.5 -17.516 1 96.75 347 ILE B O 1
ATOM 5693 N N . PHE B 1 348 ? -8.133 -19.344 -19.438 1 97.94 348 PHE B N 1
ATOM 5694 C CA . PHE B 1 348 ? -6.789 -19.672 -18.984 1 97.94 348 PHE B CA 1
ATOM 5695 C C . PHE B 1 348 ? -5.84 -18.5 -19.203 1 97.94 348 PHE B C 1
ATOM 5697 O O . PHE B 1 348 ? -6.195 -17.531 -19.859 1 97.94 348 PHE B O 1
ATOM 5704 N N . LEU B 1 349 ? -4.711 -18.547 -18.641 1 97.94 349 LEU B N 1
ATOM 5705 C CA . LEU B 1 349 ? -3.699 -17.516 -18.844 1 97.94 349 LEU B CA 1
ATOM 5706 C C . LEU B 1 349 ? -2.709 -17.938 -19.938 1 97.94 349 LEU B C 1
ATOM 5708 O O . LEU B 1 349 ? -2.031 -18.969 -19.797 1 97.94 349 LEU B O 1
ATOM 5712 N N . PRO B 1 350 ? -2.627 -17.141 -21.016 1 98.38 350 PRO B N 1
ATOM 5713 C CA . PRO B 1 350 ? -1.618 -17.469 -22.031 1 98.38 350 PRO B CA 1
ATOM 5714 C C . PRO B 1 350 ? -0.201 -17.5 -21.453 1 98.38 350 PRO B C 1
ATOM 5716 O O . PRO B 1 350 ? 0.147 -16.641 -20.625 1 98.38 350 PRO B O 1
ATOM 5719 N N . GLY B 1 351 ? 0.572 -18.438 -21.938 1 98.38 351 GLY B N 1
ATOM 5720 C CA . GLY B 1 351 ? 1.916 -18.625 -21.422 1 98.38 351 GLY B CA 1
ATOM 5721 C C . GLY B 1 351 ? 2.824 -17.438 -21.656 1 98.38 351 GLY B C 1
ATOM 5722 O O . GLY B 1 351 ? 3.721 -17.156 -20.859 1 98.38 351 GLY B O 1
ATOM 5723 N N . VAL B 1 352 ? 2.562 -16.688 -22.688 1 98.12 352 VAL B N 1
ATOM 5724 C CA . VAL B 1 352 ? 3.402 -15.555 -23.047 1 98.12 352 VAL B CA 1
ATOM 5725 C C . VAL B 1 352 ? 3.375 -14.523 -21.906 1 98.12 352 VAL B C 1
ATOM 5727 O O . VAL B 1 352 ? 4.355 -13.812 -21.688 1 98.12 352 VAL B O 1
ATOM 5730 N N . VAL B 1 353 ? 2.348 -14.477 -21.109 1 97.38 353 VAL B N 1
ATOM 5731 C CA . VAL B 1 353 ? 2.193 -13.523 -20.016 1 97.38 353 VAL B CA 1
ATOM 5732 C C . VAL B 1 353 ? 3.223 -13.812 -18.922 1 97.38 353 VAL B C 1
ATOM 5734 O O . VAL B 1 353 ? 3.688 -12.898 -18.25 1 97.38 353 VAL B O 1
ATOM 5737 N N . VAL B 1 354 ? 3.602 -15.07 -18.828 1 98.12 354 VAL B N 1
ATOM 5738 C CA . VAL B 1 354 ? 4.562 -15.453 -17.797 1 98.12 354 VAL B CA 1
ATOM 5739 C C . VAL B 1 354 ? 5.91 -15.766 -18.438 1 98.12 354 VAL B C 1
ATOM 5741 O O . VAL B 1 354 ? 6.801 -16.312 -17.781 1 98.12 354 VAL B O 1
ATOM 5744 N N . GLY B 1 355 ? 6.016 -15.531 -19.734 1 97.69 355 GLY B N 1
ATOM 5745 C CA . GLY B 1 355 ? 7.32 -15.555 -20.375 1 97.69 355 GLY B CA 1
ATOM 5746 C C . GLY B 1 355 ? 7.582 -16.828 -21.172 1 97.69 355 GLY B C 1
ATOM 5747 O O . GLY B 1 355 ? 8.727 -17.109 -21.531 1 97.69 355 GLY B O 1
ATOM 5748 N N . LEU B 1 356 ? 6.574 -17.625 -21.422 1 97.62 356 LEU B N 1
ATOM 5749 C CA . LEU B 1 356 ? 6.77 -18.875 -22.156 1 97.62 356 LEU B CA 1
ATOM 5750 C C . LEU B 1 356 ? 5.699 -19.047 -23.234 1 97.62 356 LEU B C 1
ATOM 5752 O O . LEU B 1 356 ? 4.598 -19.516 -22.938 1 97.62 356 LEU B O 1
ATOM 5756 N N . LYS B 1 357 ? 6.039 -18.844 -24.438 1 97.62 357 LYS B N 1
ATOM 5757 C CA . LYS B 1 357 ? 5.113 -18.875 -25.562 1 97.62 357 LYS B CA 1
ATOM 5758 C C . LYS B 1 357 ? 4.59 -20.281 -25.812 1 97.62 357 LYS B C 1
ATOM 5760 O O . LYS B 1 357 ? 5.328 -21.266 -25.656 1 97.62 357 LYS B O 1
ATOM 5765 N N . ASN B 1 358 ? 3.328 -20.391 -26.203 1 98.44 358 ASN B N 1
ATOM 5766 C CA . ASN B 1 358 ? 2.65 -21.609 -26.609 1 98.44 358 ASN B CA 1
ATOM 5767 C C . ASN B 1 358 ? 2.424 -22.547 -25.438 1 98.44 358 ASN B C 1
ATOM 5769 O O . ASN B 1 358 ? 2.502 -23.766 -25.594 1 98.44 358 ASN B O 1
ATOM 5773 N N . TRP B 1 359 ? 2.305 -22 -24.344 1 98.56 359 TRP B N 1
ATOM 5774 C CA . TRP B 1 359 ? 1.867 -22.641 -23.109 1 98.56 359 TRP B CA 1
ATOM 5775 C C . TRP B 1 359 ? 0.614 -21.984 -22.562 1 98.56 359 TRP B C 1
ATOM 5777 O O . TRP B 1 359 ? 0.199 -20.922 -23.047 1 98.56 359 TRP B O 1
ATOM 5787 N N . VAL B 1 360 ? -0.008 -22.594 -21.594 1 98.44 360 VAL B N 1
ATOM 5788 C CA . VAL B 1 360 ? -1.065 -21.984 -20.797 1 98.44 360 VAL B CA 1
ATOM 5789 C C . VAL B 1 360 ? -0.85 -22.281 -19.328 1 98.44 360 VAL B C 1
ATOM 5791 O O . VAL B 1 360 ? -0.351 -23.344 -18.969 1 98.44 360 VAL B O 1
ATOM 5794 N N . ARG B 1 361 ? -1.094 -21.328 -18.531 1 98.44 361 ARG B N 1
ATOM 5795 C CA . ARG B 1 361 ? -1.116 -21.531 -17.078 1 98.44 361 ARG B CA 1
ATOM 5796 C C . ARG B 1 361 ? -2.539 -21.75 -16.578 1 98.44 361 ARG B C 1
ATOM 5798 O O . ARG B 1 361 ? -3.441 -20.969 -16.891 1 98.44 361 ARG B O 1
ATOM 5805 N N . ILE B 1 362 ? -2.742 -22.766 -15.82 1 98 362 ILE B N 1
ATOM 5806 C CA . ILE B 1 362 ? -4.043 -23.125 -15.273 1 98 362 ILE B CA 1
ATOM 5807 C C . ILE B 1 362 ? -3.953 -23.234 -13.75 1 98 362 ILE B C 1
ATOM 5809 O O . ILE B 1 362 ? -3.037 -23.859 -13.219 1 98 362 ILE B O 1
ATOM 5813 N N . THR B 1 363 ? -4.828 -22.578 -13.062 1 97.31 363 THR B N 1
ATOM 5814 C CA . THR B 1 363 ? -4.863 -22.734 -11.609 1 97.31 363 THR B CA 1
ATOM 5815 C C . THR B 1 363 ? -5.637 -24 -11.227 1 97.31 363 THR B C 1
ATOM 5817 O O . THR B 1 363 ? -6.652 -24.312 -11.844 1 97.31 363 THR B O 1
ATOM 5820 N N . PHE B 1 364 ? -5.129 -24.766 -10.289 1 96.5 364 PHE B N 1
ATOM 5821 C CA . PHE B 1 364 ? -5.844 -25.922 -9.781 1 96.5 364 PHE B CA 1
ATOM 5822 C C . PHE B 1 364 ? -6.383 -25.672 -8.383 1 96.5 364 PHE B C 1
ATOM 5824 O O . PHE B 1 364 ? -6.871 -26.578 -7.715 1 96.5 364 PHE B O 1
ATOM 5831 N N . ALA B 1 365 ? -6.184 -24.438 -7.871 1 95.75 365 ALA B N 1
ATOM 5832 C CA . ALA B 1 365 ? -6.906 -24 -6.676 1 95.75 365 ALA B CA 1
ATOM 5833 C C . ALA B 1 365 ? -8.367 -23.719 -6.996 1 95.75 365 ALA B C 1
ATOM 5835 O O . ALA B 1 365 ? -8.812 -22.562 -6.93 1 95.75 365 ALA B O 1
ATOM 5836 N N . ALA B 1 366 ? -9.117 -24.688 -7.336 1 94.25 366 ALA B N 1
ATOM 5837 C CA . ALA B 1 366 ? -10.508 -24.656 -7.762 1 94.25 366 ALA B CA 1
ATOM 5838 C C . ALA B 1 366 ? -11.266 -25.891 -7.277 1 94.25 366 ALA B C 1
ATOM 5840 O O . ALA B 1 366 ? -10.656 -26.906 -6.965 1 94.25 366 ALA B O 1
ATOM 5841 N N . GLU B 1 367 ? -12.516 -25.734 -7.23 1 92.38 367 GLU B N 1
ATOM 5842 C CA . GLU B 1 367 ? -13.344 -26.891 -6.895 1 92.38 367 GLU B CA 1
ATOM 5843 C C . GLU B 1 367 ? -13.32 -27.922 -8.016 1 92.38 367 GLU B C 1
ATOM 5845 O O . GLU B 1 367 ? -13.305 -27.562 -9.195 1 92.38 367 GLU B O 1
ATOM 5850 N N . LEU B 1 368 ? -13.43 -29.141 -7.59 1 95.12 368 LEU B N 1
ATOM 5851 C CA . LEU B 1 368 ? -13.297 -30.25 -8.531 1 95.12 368 LEU B CA 1
ATOM 5852 C C . LEU B 1 368 ? -14.375 -30.188 -9.602 1 95.12 368 LEU B C 1
ATOM 5854 O O . LEU B 1 368 ? -14.086 -30.344 -10.789 1 95.12 368 LEU B O 1
ATOM 5858 N N . PRO B 1 369 ? -15.625 -29.859 -9.266 1 95.44 369 PRO B N 1
ATOM 5859 C CA . PRO B 1 369 ? -16.656 -29.797 -10.312 1 95.44 369 PRO B CA 1
ATOM 5860 C C . PRO B 1 369 ? -16.375 -28.734 -11.352 1 95.44 369 PRO B C 1
ATOM 5862 O O . PRO B 1 369 ? -16.656 -28.922 -12.539 1 95.44 369 PRO B O 1
ATOM 5865 N N . CYS B 1 370 ? -15.828 -27.656 -10.891 1 94.19 370 CYS B N 1
ATOM 5866 C CA . CYS B 1 370 ? -15.477 -26.578 -11.805 1 94.19 370 CYS B CA 1
ATOM 5867 C C . CYS B 1 370 ? -14.359 -27.016 -12.75 1 94.19 370 CYS B C 1
ATOM 5869 O O . CYS B 1 370 ? -14.406 -26.719 -13.945 1 94.19 370 CYS B O 1
ATOM 5871 N N . LEU B 1 371 ? -13.438 -27.688 -12.242 1 95.94 371 LEU B N 1
ATOM 5872 C CA . LEU B 1 371 ? -12.32 -28.172 -13.039 1 95.94 371 LEU B CA 1
ATOM 5873 C C . LEU B 1 371 ? -12.789 -29.234 -14.039 1 95.94 371 LEU B C 1
ATOM 5875 O O . LEU B 1 371 ? -12.336 -29.25 -15.188 1 95.94 371 LEU B O 1
ATOM 5879 N N . GLU B 1 372 ? -13.656 -30.062 -13.586 1 97.38 372 GLU B N 1
ATOM 5880 C CA . GLU B 1 372 ? -14.211 -31.109 -14.453 1 97.38 372 GLU B CA 1
ATOM 5881 C C . GLU B 1 372 ? -14.93 -30.484 -15.648 1 97.38 372 GLU B C 1
ATOM 5883 O O . GLU B 1 372 ? -14.719 -30.906 -16.781 1 97.38 372 GLU B O 1
ATOM 5888 N N . ASP B 1 373 ? -15.688 -29.516 -15.289 1 97.44 373 ASP B N 1
ATOM 5889 C CA . ASP B 1 373 ? -16.422 -28.844 -16.344 1 97.44 373 ASP B CA 1
ATOM 5890 C C . ASP B 1 373 ? -15.477 -28.125 -17.312 1 97.44 373 ASP B C 1
ATOM 5892 O O . ASP B 1 373 ? -15.586 -28.281 -18.531 1 97.44 373 ASP B O 1
ATOM 5896 N N . ALA B 1 374 ? -14.555 -27.422 -16.812 1 97.81 374 ALA B N 1
ATOM 5897 C CA . ALA B 1 374 ? -13.609 -26.641 -17.609 1 97.81 374 ALA B CA 1
ATOM 5898 C C . ALA B 1 374 ? -12.773 -27.547 -18.516 1 97.81 374 ALA B C 1
ATOM 5900 O O . ALA B 1 374 ? -12.578 -27.25 -19.688 1 97.81 374 ALA B O 1
ATOM 5901 N N . LEU B 1 375 ? -12.305 -28.609 -17.984 1 98.19 375 LEU B N 1
ATOM 5902 C CA . LEU B 1 375 ? -11.422 -29.484 -18.75 1 98.19 375 LEU B CA 1
ATOM 5903 C C . LEU B 1 375 ? -12.219 -30.328 -19.75 1 98.19 375 LEU B C 1
ATOM 5905 O O . LEU B 1 375 ? -11.695 -30.688 -20.797 1 98.19 375 LEU B O 1
ATOM 5909 N N . GLY B 1 376 ? -13.461 -30.609 -19.359 1 98.12 376 GLY B N 1
ATOM 5910 C CA . GLY B 1 376 ? -14.344 -31.203 -20.359 1 98.12 376 GLY B CA 1
ATOM 5911 C C . GLY B 1 376 ? -14.547 -30.312 -21.578 1 98.12 376 GLY B C 1
ATOM 5912 O O . GLY B 1 376 ? -14.469 -30.781 -22.719 1 98.12 376 GLY B O 1
ATOM 5913 N N . ARG B 1 377 ? -14.766 -29.109 -21.297 1 97.88 377 ARG B N 1
ATOM 5914 C CA . ARG B 1 377 ? -14.93 -28.141 -22.375 1 97.88 377 ARG B CA 1
ATOM 5915 C C . ARG B 1 377 ? -13.641 -27.984 -23.172 1 97.88 377 ARG B C 1
ATOM 5917 O O . ARG B 1 377 ? -13.68 -27.828 -24.391 1 97.88 377 ARG B O 1
ATOM 5924 N N . LEU B 1 378 ? -12.578 -27.984 -22.5 1 98.44 378 LEU B N 1
ATO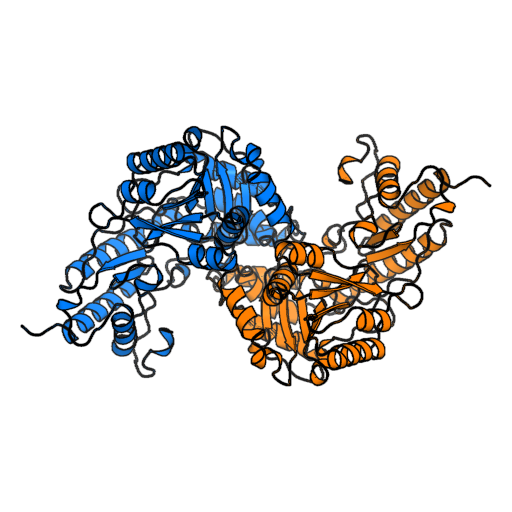M 5925 C CA . LEU B 1 378 ? -11.273 -27.906 -23.141 1 98.44 378 LEU B CA 1
ATOM 5926 C C . LEU B 1 378 ? -11.078 -29.078 -24.094 1 98.44 378 LEU B C 1
ATOM 5928 O O . LEU B 1 378 ? -10.57 -28.906 -25.203 1 98.44 378 LEU B O 1
ATOM 5932 N N . LYS B 1 379 ? -11.422 -30.234 -23.656 1 98.12 379 LYS B N 1
ATOM 5933 C CA . LYS B 1 379 ? -11.297 -31.438 -24.484 1 98.12 379 LYS B CA 1
ATOM 5934 C C . LYS B 1 379 ? -12.102 -31.297 -25.766 1 98.12 379 LYS B C 1
ATOM 5936 O O . LYS B 1 379 ? -11.602 -31.594 -26.859 1 98.12 379 LYS B O 1
ATOM 5941 N N . VAL B 1 380 ? -13.297 -30.828 -25.641 1 97.44 380 VAL B N 1
ATOM 5942 C CA . VAL B 1 380 ? -14.18 -30.641 -26.797 1 97.44 380 VAL B CA 1
ATOM 5943 C C . VAL B 1 380 ? -13.578 -29.594 -27.75 1 97.44 380 VAL B C 1
ATOM 5945 O O . VAL B 1 380 ? -13.57 -29.797 -28.953 1 97.44 380 VAL B O 1
ATOM 5948 N N . PHE B 1 381 ? -13.156 -28.578 -27.203 1 97.81 381 PHE B N 1
ATOM 5949 C CA . PHE B 1 381 ? -12.516 -27.516 -27.969 1 97.81 381 PHE B CA 1
ATOM 5950 C C . PHE B 1 381 ? -11.344 -28.047 -28.781 1 97.81 381 PHE B C 1
ATOM 5952 O O . PHE B 1 381 ? -11.219 -27.781 -29.969 1 97.81 381 PHE B O 1
ATOM 5959 N N . CYS B 1 382 ? -10.453 -28.797 -28.062 1 97.88 382 CYS B N 1
ATOM 5960 C CA . CYS B 1 382 ? -9.266 -29.344 -28.703 1 97.88 382 CYS B CA 1
ATOM 5961 C C . CYS B 1 382 ? -9.648 -30.328 -29.812 1 97.88 382 CYS B C 1
ATOM 5963 O O . CYS B 1 382 ? -8.992 -30.391 -30.844 1 97.88 382 CYS B O 1
ATOM 5965 N N . GLN B 1 383 ? -10.727 -31.062 -29.578 1 96.81 383 GLN B N 1
ATOM 5966 C CA . GLN B 1 383 ? -11.211 -31.984 -30.594 1 96.81 383 GLN B CA 1
ATOM 5967 C C . GLN B 1 383 ? -11.711 -31.25 -31.828 1 96.81 383 GLN B C 1
ATOM 5969 O O . GLN B 1 383 ? -11.445 -31.656 -32.969 1 96.81 383 GLN B O 1
ATOM 5974 N N . ARG B 1 384 ? -12.359 -30.156 -31.531 1 96.5 384 ARG B N 1
ATOM 5975 C CA . ARG B 1 384 ? -12.898 -29.344 -32.625 1 96.5 384 ARG B CA 1
ATOM 5976 C C . ARG B 1 384 ? -11.781 -28.75 -33.469 1 96.5 384 ARG B C 1
ATOM 5978 O O . ARG B 1 384 ? -11.922 -28.625 -34.688 1 96.5 384 ARG B O 1
ATOM 5985 N N . HIS B 1 385 ? -10.727 -28.5 -32.875 1 97.06 385 HIS B N 1
ATOM 5986 C CA . HIS B 1 385 ? -9.648 -27.828 -33.562 1 97.06 385 HIS B CA 1
ATOM 5987 C C . HIS B 1 385 ? -8.516 -28.781 -33.938 1 97.06 385 HIS B C 1
ATOM 5989 O O . HIS B 1 385 ? -7.441 -28.359 -34.344 1 97.06 385 HIS B O 1
ATOM 5995 N N . ALA B 1 386 ? -8.742 -30.016 -33.688 1 95.19 386 ALA B N 1
ATOM 5996 C CA . ALA B 1 386 ? -7.711 -31.016 -33.969 1 95.19 386 ALA B CA 1
ATOM 5997 C C . ALA B 1 386 ? -7.402 -31.094 -35.469 1 95.19 386 ALA B C 1
ATOM 5999 O O . ALA B 1 386 ? -8.312 -31.016 -36.281 1 95.19 386 ALA B O 1
ATOM 6000 N N . LYS B 1 387 ? -6.215 -31.078 -35.688 1 89.44 387 LYS B N 1
ATOM 6001 C CA . LYS B 1 387 ? -5.836 -31.266 -37.062 1 89.44 387 LYS B CA 1
ATOM 6002 C C . LYS B 1 387 ? -6.246 -32.656 -37.562 1 89.44 387 LYS B C 1
ATOM 6004 O O . LYS B 1 387 ? -6.043 -33.656 -36.875 1 89.44 387 LYS B O 1
ATOM 6009 N N . LYS B 1 388 ? -7.066 -32.656 -38.656 1 79.56 388 LYS B N 1
ATOM 6010 C CA . LYS B 1 388 ? -7.492 -33.906 -39.281 1 79.56 388 LYS B CA 1
ATOM 6011 C C . LYS B 1 388 ? -6.309 -34.625 -39.938 1 79.56 388 LYS B C 1
ATOM 6013 O O . LYS B 1 388 ? -5.414 -34 -40.5 1 79.56 388 LYS B O 1
ATOM 6018 N N . PRO B 1 389 ? -6.184 -36.062 -39.594 1 65.69 389 PRO B N 1
ATOM 6019 C CA . PRO B 1 389 ? -5.117 -36.812 -40.25 1 65.69 389 PRO B CA 1
ATOM 6020 C C . PRO B 1 389 ? -5.098 -36.594 -41.781 1 65.69 389 PRO B C 1
ATOM 6022 O O . PRO B 1 389 ? -6.145 -36.312 -42.375 1 65.69 389 PRO B O 1
#

Foldseek 3Di:
DQVVLADPPDPDAFFEFADQALVVAVLQAFDPLLVVLLVCLVVVVPFQDDADLQAHQLLLQLVQQLVCVQAPDGGGSLQKGKFQALLVVLLLLLLLLLDVPAAEEEEVLADCSNVVSNVVSVHHYDYFYQDLLVQRATPLVSVLVPADPRYAEYEAEAVGVAALGHDAPVSLLVVLQSCLVRVHAYEYECQFQQQFLADGHHHDSLNNQVSHKYWYKYACCAQRSNVPQRIIITGTSHPPCVCVVVCSSVSSSVVSVPDDGRRRSSSSSNSSSSPVDDPVSNVSLSVQLNVLLVVLQVLQVVAVQKDFSDRRTGDFKHKIAGNPVFFAPADWQVSLQSCLCHPPSYHWAASVSSPDIRMTMGTSSYGNVSSVSSSVSVSVVSVVGTDDD/DQVVLADPPDPDAFFEFADQALVVAVLQAFDPLLVVLLVCLVVVVPFQDDADLQAHQLLLQLVQQLVCVQAPDGGGSLQKGKFQALLVVLLLLLLLLLDVPAAEEEEVLADLSNVVSNVVSVHHYDYFYQDLLVQRATPLVSVLVPADPRYAEYEAEAVGVAALGHDAPVSLLVVLQSCLVRVHAYEYECQFQQQFLADGHHHDSLNNQVSHKYWYKYACCAQRSNVPQRIIITGTSHPPCVCVVVCSSVSSSVVSVPDDGRRRSSSSSNNSSSPVDDPVSNVSLSVQLNVLLVVLQVLQVVAVQKDFSDRRTGDFKHKIAGNCVFFAPADWQVSLQSCLCHPPSYHWAASVSSPDIRMTMGTSSYGNVSSVSSSVSVNVVSVVGGDDD

Secondary structure (DSSP, 8-state):
-GGGGS-TT--SPPEE-SS--GGGSTT----HHHHHHHHHHHHHTTTSSPPPTT--HHHHHHHHHHHHTTSSS---GGGEEEESHHHHHHHHHHHHH--TT-EEEEEES--HHHHHHHHHTT-EEEEEEEEGGGTTEE-HHHHHHH--TTEEEEEEESS-TTT-----HHHHHHHHHHHHHHT-EEEEE-TTTT-B-SSSPP--GGGGTTTS-EEEEEESTTTTT-GGG--EEEEEE-TT-HHHHTTHHHHHHHHHTTSPPPPHHHHHHHHHHHHH--HHHHHHHHHHHHHHHHHHHHHHHT-TTEE-SS---BSSEEEEEE-GGGBSS--SHHHHHHHHHHHH-EE-EEGGGGT-TTEEEEE--S-HHHHHHHHHHHHHHHHHTBPP-/-GGGGS-TT--SPPEE-SS--GGGSTT----HHHHHHHHHHHHH-TTSSPPPTT--HHHHHHHHHHHHTTSSS---GGGEEEESHHHHHHHHHHHHH--TT-EEEEEES--HHHHHHHHHTT-EEEEEEEEGGGTTEE-HHHHHHH--TTEEEEEEESS-TTT-----HHHHHHHHHHHHHHT-EEEEE-TTTT-B-SSSPP--GGGGTTTS-EEEEEESTTTTT-GGG--EEEEEE-TT-HHHHTTHHHHHHHHHTTSPPPPHHHHHHHHHHHHH--HHHHHHHHHHHHHHHHHHHHHHHTSTTEE-SS---BSSEEEEEE-GGGBSS--SHHHHHHHHHHHH-EE-EEGGGGT-TTEEEEE--S-HHHHHHHHHHHHHHHHHTBPP-

Organism: Cannabis sativa (NCBI:txid3483)

Nearest PDB structures (foldseek):
  4ix8-assembly1_B  TM=9.537E-01  e=3.102E-33  Leishmania infantum
  4cvq-assembly1_B  TM=9.265E-01  e=3.891E-31  Escherichia coli K-12
  1b5p-assembly1_B  TM=9.460E-01  e=3.484E-29  Thermus thermophilus HB8
  1o4s-assembly1_A  TM=9.395E-01  e=3.114E-29  Thermotoga maritima
  1bkg-assembly1_B  TM=9.315E-01  e=1.420E-27  Thermus thermophilus HB8

Radius of gyration: 28.05 Å; Cα contacts (8 Å, |Δi|>4): 1727; chains: 2; bounding box: 56×80×76 Å

InterPro domains:
  IPR004839 Aminotransferase, class I/classII, large domain [PF00155] (15-366)
  IPR005958 Tyrosine/nicotianamine aminotransferase [PIRSF000517] (5-388)
  IPR005958 Tyrosine/nicotianamine aminotransferase [TIGR01265] (7-386)
  IPR015421 Pyridoxal phosphate-dependent transferase, major domain [G3DSA:3.40.640.10] (33-278)
  IPR015422 Pyridoxal phosphate-dependent transferase, small domain [G3DSA:3.90.1150.10] (16-382)
  IPR015424 Pyridoxal phosphate-dependent transferase [SSF53383] (10-385)

pLDDT: mean 96.34, std 5.91, range [50.97, 98.94]

Solvent-accessible surface area (backbone atoms only — not comparable to full-atom values): 38811 Å² total; per-residue (Å²): 116,66,74,76,39,44,46,88,79,55,87,61,74,72,43,81,28,42,59,97,54,49,52,81,27,86,87,41,58,51,55,69,50,42,53,49,24,37,43,50,25,54,73,65,61,79,27,34,37,71,55,57,60,50,40,49,64,65,29,25,36,40,50,19,52,61,57,23,75,62,35,93,55,79,56,45,40,89,34,33,32,46,21,28,13,40,62,34,29,51,50,49,56,48,55,62,59,43,41,95,80,26,27,36,36,37,48,29,54,25,58,50,65,59,58,56,46,23,56,74,60,66,26,44,76,44,73,27,45,41,36,57,92,62,64,48,37,74,38,59,69,48,44,63,70,70,54,54,97,45,36,53,32,39,52,44,55,44,26,16,54,46,54,0,30,51,62,48,66,69,58,52,50,51,51,33,52,51,30,39,77,66,67,24,37,37,36,32,38,29,45,30,53,74,41,49,57,45,87,56,64,78,65,54,69,54,56,44,13,87,65,23,47,25,40,38,30,24,37,50,28,59,79,50,35,27,51,6,60,20,44,16,21,38,30,61,28,38,84,81,44,55,48,60,75,72,40,52,52,59,41,50,51,56,52,35,71,74,47,57,58,37,33,23,22,56,41,61,12,41,41,47,28,69,68,58,54,53,68,65,61,55,50,50,55,38,49,49,32,36,54,22,33,52,50,50,45,56,56,39,66,72,32,86,45,39,43,56,79,59,71,52,20,17,39,46,25,27,49,32,39,50,42,52,89,46,40,46,98,47,87,42,23,59,51,46,34,42,50,37,14,37,75,58,31,33,38,52,27,36,14,55,70,30,62,34,74,35,19,32,33,40,42,32,54,43,52,57,69,58,50,51,51,48,50,51,43,47,48,52,52,50,60,70,27,38,48,78,133,118,67,74,76,40,44,47,88,79,56,86,62,75,72,44,80,28,43,60,97,54,48,51,80,26,86,87,39,60,52,55,68,50,43,52,48,25,36,42,49,24,54,73,65,61,80,26,33,38,70,55,56,58,52,41,48,64,65,29,25,36,39,50,19,52,60,56,22,74,62,35,92,56,80,57,46,39,91,35,34,33,46,21,28,12,42,62,33,30,51,49,50,54,49,54,62,59,43,41,94,80,26,28,34,36,37,48,29,54,25,59,50,65,59,59,54,47,24,56,73,59,68,26,44,76,45,74,27,45,42,36,56,94,62,64,48,38,75,38,60,68,48,44,62,70,70,55,53,95,43,37,53,33,40,50,44,55,43,26,15,53,46,55,0,32,54,62,48,67,68,58,52,50,50,50,33,52,52,30,39,74,66,67,25,36,36,37,33,39,28,45,31,52,72,42,47,58,46,88,58,63,76,65,53,69,54,56,45,13,85,66,22,47,24,40,39,32,23,37,51,27,59,78,49,36,27,51,6,60,19,46,17,22,39,30,61,28,38,84,79,44,56,47,60,74,71,41,52,51,58,40,49,52,56,50,37,69,73,47,58,60,35,34,23,20,57,42,62,11,41,40,47,30,68,68,58,54,54,68,65,60,56,50,50,55,38,48,50,32,38,54,21,32,52,50,50,44,54,57,39,66,71,31,86,46,38,45,56,78,59,72,52,21,18,39,46,25,27,50,32,39,50,42,52,89,45,38,46,98,47,86,42,24,59,51,44,34,44,48,38,14,38,74,58,31,32,38,52,27,38,14,55,70,31,61,34,75,36,19,33,32,39,41,32,53,42,52,56,70,60,50,52,51,49,50,52,43,48,48,52,51,50,59,72,29,37,50,77,132